Protein AF-A0A8J2S962-F1 (afdb_monomer)

InterPro domains:
  IPR001930 Peptidase M1, alanine aminopeptidase/leukotriene A4 hydrolase [PR00756] (158-173)
  IPR001930 Peptidase M1, alanine aminopeptidase/leukotriene A4 hydrolase [PR00756] (334-349)
  IPR001930 Peptidase M1, alanine aminopeptidase/leukotriene A4 hydrolase [PR00756] (353-365)
  IPR004313 Acireductone dioxygenase ARD family [PF03079] (648-801)
  IPR004313 Acireductone dioxygenase ARD family [PF03079] (802-900)
  IPR004313 Acireductone dioxygenase ARD family [cd02232] (682-801)
  IPR004313 Acireductone dioxygenase ARD family [cd02232] (800-900)
  IPR011051 RmlC-like cupin domain superfamily [SSF51182] (645-802)
  IPR011051 RmlC-like cupin domain superfamily [SSF51182] (802-900)
  IPR014710 RmlC-like jelly roll fold [G3DSA:2.60.120.10] (650-802)
  IPR014710 RmlC-like jelly roll fold [G3DSA:2.60.120.10] (803-910)
  IPR014782 Peptidase M1, membrane alanine aminopeptidase [PF01433] (295-474)
  IPR015211 Peptidase M1, leukotriene A4 hydrolase/aminopeptidase C-terminal [SM01263] (512-654)
  IPR016024 Armadillo-type fold [SSF48371] (532-650)
  IPR027268 Peptidase M4/M1, CTD superfamily [G3DSA:1.10.390.10] (348-507)
  IPR027496 Acireductone dioxygenase, eukaryotes [MF_03154] (646-816)
  IPR033577 Aminopeptidase O [PTHR46627] (99-648)
  IPR038502 Peptidase M1, LTA-4 hydrolase/aminopeptidase, C-terminal domain superfamily [G3DSA:1.25.40.320] (516-649)
  IPR042097 Aminopeptidase N-like , N-terminal domain superfamliy [G3DSA:2.60.40.1730] (18-218)
  IPR042097 Aminopeptidase N-like , N-terminal domain superfamliy [SSF63737] (8-218)

Organism: NCBI:txid27404

Foldseek 3Di:
DDDPPDLDDDLVQVVAQKFFAEKEAEWEDDLVQQKIWDKIKTKIFGRHPFQKGKWWAAQKDWDFKKWWDDDPPPVVVQDDPPVVVNVVSSCCRVPPTDIDTFDWDDDNTIIITGHPPDRITMMMITMMAHNPQPQKAWFAAPVRWIKIKGQLPPPRCSRVDGHSQAFVSWYWYKYFYHYDPLKDKDKLFLDPFDDDPRHTIGTHQFGGRCSLTMMIIDNWDKDWQFAQLQQDAPPPDQQDDPAPDTDFPNRDGDRRGQRATEMETGDPPDDPPVCSPLVNLLLSLVCVLQNDQGRSYAYEYAGHLLDQDAWDEGNNYIYHYCQQVFFPFHVCLVVSLRVQLSQFCHFANANHQLQCLSRQQRSLLSSLVSCLVPDPDPLSVLLSVLVLVLLVVLLVVLLVVADLVLLASDDDDPVVNDDPHSSRPPPDDTCNSNSLSNVLLVVVCLVQNVSLSSVLSSVVSSHRGSHHDYPVRVLVSVLVSDVPSVVSVVSCCARHGGSDHDPDPCVSVPPSVLLVLLVVVLVLLLDDDDPPRDDRDDPDDDLSSLLSNLSVNLPDDDLSHDLVSLVVSCVVCVVSCSNLSSLLSNLSNCLSNVNVVCVVSLLVSCQRNVNSNVVVLVSLCPDPDPVSVVSSVVSVVVSVLRSDDFWKWFADDDDPPDDPQDDRADVVGGTDRVVVCCVFFVKDKDFADLVCNVPVCPVVVVCVVVQFPDKDKDKFAPVPDPVNVVVQVVQQPWDFAQAKWKKAWQAAKWWKWWAGPPPRTTMITIDGHRMIMIGHHPTTMGIHHHPVRITMIMTTDHDDDPPPPDDDDPPVVVVVCVVVVPDDKDKDWLDPVPDPPNVVVQVVLQDKDFAQAKKKKAWQAAKWWKFWADPPPRDTDIDIDGHGDMDIHGGPIIIHIGHDPPDTTMMMMD

Mean predicted aligned error: 16.95 Å

Solvent-accessible surface area (backbone atoms only — not comparable to full-atom values): 49919 Å² total; per-residue (Å²): 142,88,74,94,71,73,77,77,78,74,73,59,25,79,76,26,16,35,46,54,55,34,37,43,35,38,40,36,51,38,78,86,73,45,30,43,38,40,40,41,33,39,35,32,36,62,76,47,97,59,47,39,37,32,27,19,31,32,56,59,48,77,79,47,42,29,41,42,71,74,62,94,74,65,70,82,73,62,86,56,92,47,67,66,60,35,50,54,48,53,52,45,66,77,74,70,57,61,73,43,84,52,82,64,49,80,54,88,53,30,40,41,36,78,46,76,100,50,70,64,50,39,38,38,36,33,37,32,32,40,63,87,15,84,12,53,52,70,41,46,38,86,81,68,47,66,28,39,40,35,54,9,63,76,68,26,32,25,19,63,41,80,31,44,48,45,60,81,50,37,25,25,40,36,36,40,38,32,66,58,91,85,50,45,70,53,44,41,27,51,55,93,56,47,84,50,99,82,28,39,34,42,40,34,77,60,73,36,33,48,22,48,50,35,43,38,39,31,70,47,49,77,45,77,45,92,39,76,52,77,56,68,78,76,68,94,63,84,75,78,78,74,33,76,99,54,88,50,67,88,71,56,88,59,85,73,30,70,68,38,56,29,37,41,34,30,42,87,90,56,80,70,67,74,51,66,61,46,53,55,54,49,51,51,52,48,34,75,50,44,42,86,81,67,61,57,24,40,37,37,34,50,47,35,55,79,48,78,48,67,64,49,62,40,46,28,31,34,42,35,24,52,54,44,63,31,67,92,47,47,49,58,42,58,56,41,22,45,58,37,24,56,54,24,46,54,31,29,22,39,51,47,64,44,28,43,24,58,15,42,3,48,14,54,41,44,16,52,51,48,43,49,74,70,51,87,57,91,59,35,71,49,46,50,52,43,51,52,54,52,51,49,55,50,46,54,53,50,61,71,76,46,62,61,80,69,50,31,44,60,63,84,44,85,86,74,77,49,68,73,68,61,54,51,85,84,56,72,90,67,65,54,43,32,46,35,33,23,49,40,54,49,52,48,22,70,74,64,35,55,72,54,40,42,53,47,47,20,52,47,43,71,60,38,46,62,28,64,44,48,67,68,61,54,52,50,50,54,34,73,74,45,90,60,37,68,60,51,52,48,44,42,47,42,40,35,55,26,58,62,80,73,82,77,67,62,80,81,48,68,81,39,64,64,52,53,53,33,52,52,49,49,54,56,71,70,46,91,83,54,98,85,57,75,88,85,72,66,96,75,77,46,63,68,56,54,33,53,35,43,53,58,61,62,71,45,88,67,78,79,56,53,49,70,52,51,52,52,51,50,62,72,48,44,85,46,47,40,18,53,68,39,33,49,46,50,36,51,46,35,57,76,43,65,27,70,94,52,46,67,57,43,49,51,42,43,71,68,28,33,39,74,30,57,68,53,45,59,59,22,61,71,39,89,49,67,70,44,32,48,45,40,54,56,47,47,55,62,50,43,67,59,63,72,62,69,52,30,28,37,46,48,86,79,56,99,86,57,69,79,40,54,87,53,66,29,90,76,71,45,77,42,57,66,75,49,43,28,75,43,54,53,38,43,79,48,83,47,54,68,92,46,43,88,73,72,50,60,56,57,47,52,30,62,78,70,53,44,72,36,73,52,76,51,58,48,27,83,90,70,26,85,64,39,75,62,51,48,53,58,41,50,39,84,42,64,42,89,53,60,50,40,40,35,24,64,36,50,35,27,36,42,35,34,46,31,78,86,75,75,43,49,35,40,33,45,44,39,55,19,32,33,39,36,41,46,52,67,45,54,31,28,36,43,45,31,88,80,48,30,33,28,30,42,36,52,39,74,58,79,84,81,76,91,77,86,77,85,87,59,76,66,58,59,48,52,34,63,76,71,66,63,89,62,72,51,75,49,63,66,37,76,90,77,29,98,56,39,74,60,53,49,48,58,42,56,40,79,45,65,44,92,52,67,40,36,40,38,26,74,34,40,37,29,33,39,38,36,43,41,89,88,80,66,48,75,46,76,42,80,46,40,52,77,39,75,46,77,44,63,47,70,44,47,32,30,43,43,74,41,98,84,55,66,33,29,38,34,39,68

Radius of gyration: 34.8 Å; Cα contacts (8 Å, |Δi|>4): 1684; chains: 1; bounding box: 105×72×83 Å

Secondary structure (DSSP, 8-state):
-----------GGGG-SEEEEEEEEEEEEETTTTEEEEEEEEEEEE-SSS-EEEEE-SSEEEEEEEEEP--TTSSTT---S-HHHHHHHHHHHHHSS-EEE---EE-SSEEEEE--S-SEEEEEEEEEE-TT-TTEEEEE-TTS-EEEEE--TTTTGGGTSSB--STTS-EEEEEEEE--TT-EEEESSSSS-EEETTEEEEEEEEEE-GGG--EEEES-EEEEE--B-------SS-----SSSS--GGG---TT--B--EEEEE-TT---HHHHHHHHHHHHHHHHHH-----S-EEEEE--TTSS-SEEEETTEEEE-GGGG-TTS--HHHHHHHHHTTTBTTTBEESSGGGGHHHHHHHHHHHHHHHHHH---TTHHHHHHHHHHHHHHHHHHHHHHS-TTTT-S--EETTTTEESSSS-TT----SHHHHHHHHHHHHHHHHH-HHHHHHHHHHHHHHHTT-EE-HHHHHHHHHHHSS-HHHHHHHHIIIII-SSPPP--GGGSTT-HHHHHHHHHHHHHHS---TTPPPP--TT--HHHHHHHHHHHHTSSS--S-HHHHHHHHHHTGGGGGSHHHHHHHHHHHHHTT-GGGHHHHHHHHHH-HHHHHHHHHHHHS-SSHHHHHHHHHHHHHHHTTTS---EEEBPPPPTTS-TTS--B-SS--EE-HHHHHHHH--EEEE--TTTTTTSSHHHHHHHHHT--EEEEEEESTTTSTTHHHHHHHHHS-EE-SS-EEEEEEEEEEEEEEE-TTT--EEEEEEETTEEEEEPTT-EEEEEE-TT--EEEEEEESS-------S---HHHHHHHHHHT----EEEEE-TTT-TTHHHHHHHHHS-B--SS-EEEEEEESEEEEEEE-TTT-PEEEEEEETT-EEEE-TT--EEEEE-TTS-EEEEE-

Sequence (910 aa):
MSSEESLDLPLHSLGSDYKVEHYLMKLTCDLEQKTFSGEVYVFVKHLGPGPILILDLKDLVIDKVEEVDCSEGEISNFLSHDKQKSYEQFSYWTFKKDRRVLNPILENWCVKIAIPEKQETLVCLHYRTKPEGSSVSWFLDDDGNSCCLTTGSLINNRSLMPSQDAPTLMATWQLLLQVPKNYSATTTGDDTGFFTDAGTYFFTTMLLPISTFALAIGKWKCSNIPMRVGCFLPDDRLIECRHPHYPCPFAQIDVAGPEIPCRVFYSDSFEPSILKDYIPSSIETIYRILGRHVVPKLDFIIIPQSVACLGFASPGLILISPSILYGQAPMLSRLGHEISHSWFGINIGPKNWNEEWISEGFATFMEDVIDLKMSKFVHRNEMMALKAINRYEILKSDCQNVDPSLQRMSAFDPEANVVINGLNRDKTVSQIPYLKGYFFLFQLANLVGLDSLLLAMKCYVEHFHGCLVTTAECIEFFCLRFQQKEEIRHHAQVWLYSSSLPELNKDLFVVNRLDVEVDQHVAYWKRRLTQNTPAFAFPQSSPDQVLALLDRLLMLENKLLSQKKVCLLIDHYKPHLMNADVYHRACELIVAQQCTPLLHLVRQFLLQHPAMGAYLYGELVHSDHPEFRVVAMETYRQLENKLDMVSAWYMDDLDQDSDQRLEHHKNPSQPVDMKDVNTLTGVLHWKLNVDTHEEDGVLDKIKKDRGYNYEDVIEISPEKLPNYEEKLKIFFAEHLHTDEEIRFVVAGSGFFDVRDAKNDSWIRIKVEAGDLLILPAGIYHRFTLDSLNYIKAKRFFVGEPLNVDTHEEDGELDKIKKDRGYNYEDVIELLPEKLPNYEEMLKLFFTEHLHADEEIRFILAGSGFFDVRDAENGNWIRIKAEAGDMLIMPAGIYHRFTLDVLLRTTVQRC

Structure (mmCIF, N/CA/C/O backbone):
data_AF-A0A8J2S962-F1
#
_entry.id   AF-A0A8J2S962-F1
#
loop_
_atom_site.group_PDB
_atom_site.id
_atom_site.type_symbol
_atom_site.label_atom_id
_atom_site.label_alt_id
_atom_site.label_comp_id
_atom_site.label_asym_id
_atom_site.label_entity_id
_atom_site.label_seq_id
_atom_site.pdbx_PDB_ins_code
_atom_site.Cartn_x
_atom_site.Cartn_y
_atom_site.Cartn_z
_atom_site.occupancy
_atom_site.B_iso_or_equiv
_atom_site.auth_seq_id
_atom_site.auth_comp_id
_atom_site.auth_asym_id
_atom_site.auth_atom_id
_atom_site.pdbx_PDB_model_num
ATOM 1 N N . MET A 1 1 ? -18.297 22.090 -14.781 1.00 35.84 1 MET A N 1
ATOM 2 C CA . MET A 1 1 ? -18.861 22.857 -13.650 1.00 35.84 1 MET A CA 1
ATOM 3 C C . MET A 1 1 ? -20.302 22.417 -13.448 1.00 35.84 1 MET A C 1
ATOM 5 O O . MET A 1 1 ? -21.165 22.953 -14.128 1.00 35.84 1 MET A O 1
ATOM 9 N N . SER A 1 2 ? -20.529 21.428 -12.577 1.00 25.50 2 SER A N 1
ATOM 10 C CA . SER A 1 2 ? -21.815 21.148 -11.909 1.00 25.50 2 SER A CA 1
ATOM 11 C C . SER A 1 2 ? -21.686 19.894 -11.032 1.00 25.50 2 SER A C 1
ATOM 13 O O . SER A 1 2 ? -22.006 18.807 -11.492 1.00 25.50 2 SER A O 1
ATOM 15 N N . SER A 1 3 ? -21.176 20.077 -9.816 1.00 24.91 3 SER A N 1
ATOM 16 C CA . SER A 1 3 ? -21.582 19.419 -8.561 1.00 24.91 3 SER A CA 1
ATOM 17 C C . SER A 1 3 ? -20.449 19.632 -7.556 1.00 24.91 3 SER A C 1
ATOM 19 O O . SER A 1 3 ? -19.411 18.983 -7.589 1.00 24.91 3 SER A O 1
ATOM 21 N N . GLU A 1 4 ? -20.627 20.622 -6.683 1.00 30.81 4 GLU A N 1
ATOM 22 C CA . GLU A 1 4 ? -19.886 20.738 -5.424 1.00 30.81 4 GLU A CA 1
ATOM 23 C C . GLU A 1 4 ? -20.361 19.623 -4.474 1.00 30.81 4 GLU A C 1
ATOM 25 O O . GLU A 1 4 ? -20.941 19.884 -3.423 1.00 30.81 4 GLU A O 1
ATOM 30 N N . GLU A 1 5 ? -20.172 18.362 -4.864 1.00 31.73 5 GLU A N 1
ATOM 31 C CA . GLU A 1 5 ? -20.186 17.252 -3.918 1.00 31.73 5 GLU A CA 1
ATOM 32 C C . GLU A 1 5 ? -18.799 17.197 -3.287 1.00 31.73 5 GLU A C 1
ATOM 34 O O . GLU A 1 5 ? -17.804 16.889 -3.935 1.00 31.73 5 GLU A O 1
ATOM 39 N N . SER A 1 6 ? -18.768 17.653 -2.035 1.00 33.25 6 SER A N 1
ATOM 40 C CA . SER A 1 6 ? -17.681 17.603 -1.060 1.00 33.25 6 SER A CA 1
ATOM 41 C C . SER A 1 6 ? -16.391 16.929 -1.536 1.00 33.25 6 SER A C 1
ATOM 43 O O . SER A 1 6 ? -16.242 15.710 -1.437 1.00 33.25 6 SER A O 1
ATOM 45 N N . LEU A 1 7 ? -15.406 17.744 -1.917 1.00 36.03 7 LEU A N 1
ATOM 46 C CA . LEU A 1 7 ? -14.014 17.373 -1.692 1.00 36.03 7 LEU A CA 1
ATOM 47 C C . LEU A 1 7 ? -13.894 17.109 -0.184 1.00 36.03 7 LEU A C 1
ATOM 49 O O . LEU A 1 7 ? -13.900 18.048 0.613 1.00 36.03 7 LEU A O 1
ATOM 53 N N . ASP A 1 8 ? -13.908 15.831 0.205 1.00 43.12 8 ASP A N 1
ATOM 54 C CA . ASP A 1 8 ? -13.412 15.357 1.497 1.00 43.12 8 ASP A CA 1
ATOM 55 C C . ASP A 1 8 ? -12.093 16.109 1.703 1.00 43.12 8 ASP A C 1
ATOM 57 O O . ASP A 1 8 ? -11.211 15.927 0.866 1.00 43.12 8 ASP A O 1
ATOM 61 N N . LEU A 1 9 ? -12.031 17.062 2.658 1.00 56.09 9 LEU A N 1
ATOM 62 C CA . LEU A 1 9 ? -10.862 17.449 3.479 1.00 56.09 9 LEU A CA 1
ATOM 63 C C . LEU A 1 9 ? -10.979 18.825 4.146 1.00 56.09 9 LEU A C 1
ATOM 65 O O . LEU A 1 9 ? -11.114 19.856 3.485 1.00 56.09 9 LEU A O 1
ATOM 69 N N . PRO A 1 10 ? -10.849 18.853 5.485 1.00 61.03 10 PRO A N 1
ATOM 70 C CA . PRO A 1 10 ? -9.524 18.876 6.116 1.00 61.03 10 PRO A CA 1
ATOM 71 C C . PRO A 1 10 ? -9.366 17.886 7.290 1.00 61.03 10 PRO A C 1
ATOM 73 O O . PRO A 1 10 ? -10.325 17.328 7.804 1.00 61.03 10 PRO A O 1
ATOM 76 N N . LEU A 1 11 ? -8.124 17.677 7.741 1.00 74.38 11 LEU A N 1
ATOM 77 C CA . LEU A 1 11 ? -7.803 17.060 9.037 1.00 74.38 11 LEU A CA 1
ATOM 78 C C . LEU A 1 11 ? -8.413 17.904 10.169 1.00 74.38 11 LEU A C 1
ATOM 80 O O . LEU A 1 11 ? -7.790 18.860 10.639 1.00 74.38 11 LEU A O 1
ATOM 84 N N . HIS A 1 12 ? -9.643 17.589 10.578 1.00 82.19 12 HIS A N 1
ATOM 85 C CA . HIS A 1 12 ? -10.405 18.366 11.555 1.00 82.19 12 HIS A CA 1
ATOM 86 C C . HIS A 1 12 ? -9.698 18.399 12.911 1.00 82.19 12 HIS A C 1
ATOM 88 O O . HIS A 1 12 ? -9.776 19.401 13.627 1.00 82.19 12 HIS A O 1
ATOM 94 N N . SER A 1 13 ? -8.940 17.347 13.227 1.00 86.00 13 SER A N 1
ATOM 95 C CA . SER A 1 13 ? -8.128 17.264 14.439 1.00 86.00 13 SER A CA 1
ATOM 96 C C . SER A 1 13 ? -7.092 18.390 14.586 1.00 86.00 13 SER A C 1
ATOM 98 O O . SER A 1 13 ? -6.667 18.668 15.704 1.00 86.00 13 SER A O 1
ATOM 100 N N . LEU A 1 14 ? -6.682 19.070 13.503 1.00 84.50 14 LEU A N 1
ATOM 101 C CA . LEU A 1 14 ? -5.765 20.222 13.577 1.00 84.50 14 LEU A CA 1
ATOM 102 C C . LEU A 1 14 ? -6.386 21.439 14.278 1.00 84.50 14 LEU A C 1
ATOM 104 O O . LEU A 1 14 ? -5.654 22.286 14.783 1.00 84.50 14 LEU A O 1
ATOM 108 N N . GLY A 1 15 ? -7.719 21.526 14.312 1.00 83.44 15 GLY A N 1
ATOM 109 C CA . GLY A 1 15 ? -8.456 22.547 15.060 1.00 83.44 15 GLY A CA 1
ATOM 110 C C . GLY A 1 15 ? -8.738 22.170 16.517 1.00 83.44 15 GLY A C 1
ATOM 111 O O . GLY A 1 15 ? -9.470 22.892 17.185 1.00 83.44 15 GLY A O 1
ATOM 112 N N . SER A 1 16 ? -8.223 21.032 16.994 1.00 88.69 16 SER A N 1
ATOM 113 C CA . SER A 1 16 ? -8.439 20.546 18.359 1.00 88.69 16 SER A CA 1
ATOM 114 C C . SER A 1 16 ? -7.703 21.410 19.387 1.00 88.69 16 SER A C 1
ATOM 116 O O . SER A 1 16 ? -6.521 21.713 19.219 1.00 88.69 16 SER A O 1
ATOM 118 N N . ASP A 1 17 ? -8.361 21.722 20.505 1.00 90.88 17 ASP A N 1
ATOM 119 C CA . ASP A 1 17 ? -7.721 22.357 21.666 1.00 90.88 17 ASP A CA 1
ATOM 120 C C . ASP A 1 17 ? -6.851 21.373 22.465 1.00 90.88 17 ASP A C 1
ATOM 122 O O . ASP A 1 17 ? -6.099 21.762 23.360 1.00 90.88 17 ASP A O 1
ATOM 126 N N . TYR A 1 18 ? -6.956 20.083 22.150 1.00 90.94 18 TYR A N 1
ATOM 127 C CA . TYR A 1 18 ? -6.244 18.998 22.808 1.00 90.94 18 TYR A CA 1
ATOM 128 C C . TYR A 1 18 ? -5.383 18.218 21.818 1.00 90.94 18 TYR A C 1
ATOM 130 O O . TYR A 1 18 ? -5.807 17.936 20.692 1.00 90.94 18 TYR A O 1
ATOM 138 N N . LYS A 1 19 ? -4.206 17.789 22.274 1.00 90.69 19 LYS A N 1
ATOM 139 C CA . LYS A 1 19 ? -3.367 16.811 21.575 1.00 90.69 19 LYS A CA 1
ATOM 140 C C . LYS A 1 19 ? -3.469 15.457 22.264 1.00 90.69 19 LYS A C 1
ATOM 142 O O . LYS A 1 19 ? -3.333 15.385 23.484 1.00 90.69 19 LYS A O 1
ATOM 147 N N . VAL A 1 20 ? -3.642 14.396 21.481 1.00 91.88 20 VAL A N 1
ATOM 148 C CA . VAL A 1 20 ? -3.507 13.020 21.963 1.00 91.88 20 VAL A CA 1
ATOM 149 C C . VAL A 1 20 ? -2.020 12.685 22.108 1.00 91.88 20 VAL A C 1
ATOM 151 O O . VAL A 1 20 ? -1.249 12.823 21.159 1.00 91.88 20 VAL A O 1
ATOM 154 N N . GLU A 1 21 ? -1.601 12.266 23.301 1.00 87.75 21 GLU A N 1
ATOM 155 C CA . GLU A 1 21 ? -0.219 11.845 23.582 1.00 87.75 21 GLU A CA 1
ATOM 156 C C . GLU A 1 21 ? -0.057 10.315 23.538 1.00 87.75 21 GLU A C 1
ATOM 158 O O . GLU A 1 21 ? 1.025 9.816 23.204 1.00 87.75 21 GLU A O 1
ATOM 163 N N . HIS A 1 22 ? -1.130 9.565 23.822 1.00 89.00 22 HIS A N 1
ATOM 164 C CA . HIS A 1 22 ? -1.115 8.102 23.846 1.00 89.00 22 HIS A CA 1
ATOM 165 C C . HIS A 1 22 ? -2.486 7.481 23.528 1.00 89.00 22 HIS A C 1
ATOM 167 O O . HIS A 1 22 ? -3.514 7.999 23.971 1.00 89.00 22 HIS A O 1
ATOM 173 N N . TYR A 1 23 ? -2.489 6.346 22.821 1.00 92.56 23 TYR A N 1
ATOM 174 C CA . TYR A 1 23 ? -3.679 5.537 22.526 1.00 92.56 23 TYR A CA 1
ATOM 175 C C . TYR A 1 23 ? -3.631 4.177 23.238 1.00 92.56 23 TYR A C 1
ATOM 177 O O . TYR A 1 23 ? -2.671 3.430 23.066 1.00 92.56 23 TYR A O 1
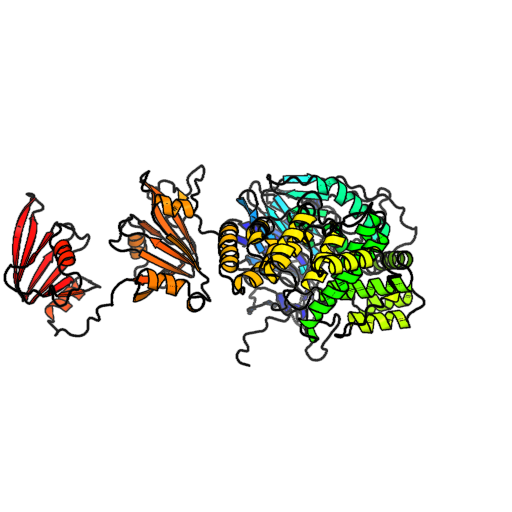ATOM 185 N N . LEU A 1 24 ? -4.689 3.800 23.962 1.00 91.88 24 LEU A N 1
ATOM 186 C CA . LEU A 1 24 ? -4.925 2.405 24.361 1.00 91.88 24 LEU A CA 1
ATOM 187 C C . LEU A 1 24 ? -6.022 1.829 23.489 1.00 91.88 24 LEU A C 1
ATOM 189 O O . LEU A 1 24 ? -7.124 2.363 23.453 1.00 91.88 24 LEU A O 1
ATOM 193 N N . MET A 1 25 ? -5.740 0.729 22.818 1.00 94.75 25 MET A N 1
ATOM 194 C CA . MET A 1 25 ? -6.670 0.089 21.905 1.00 94.75 25 MET A CA 1
ATOM 195 C C . MET A 1 25 ? -6.996 -1.297 22.431 1.00 94.75 25 MET A C 1
ATOM 197 O O . MET A 1 25 ? -6.102 -2.087 22.730 1.00 94.75 25 MET A O 1
ATOM 201 N N . LYS A 1 26 ? -8.281 -1.606 22.528 1.00 95.12 26 LYS A N 1
ATOM 202 C CA . LYS A 1 26 ? -8.766 -2.957 22.779 1.00 95.12 26 LYS A CA 1
ATOM 203 C C . LYS A 1 26 ? -9.669 -3.334 21.625 1.00 95.12 26 LYS A C 1
ATOM 205 O O . LYS A 1 26 ? -10.781 -2.825 21.547 1.00 95.12 26 LYS A O 1
ATOM 210 N N . LEU A 1 27 ? -9.182 -4.199 20.742 1.00 96.25 27 LEU A N 1
ATOM 211 C CA . LEU A 1 27 ? -9.850 -4.526 19.486 1.00 96.25 27 LEU A CA 1
ATOM 212 C C . LEU A 1 27 ? -10.139 -6.016 19.402 1.00 96.25 27 LEU A C 1
ATOM 214 O O . LEU A 1 27 ? -9.293 -6.843 19.738 1.00 96.25 27 LEU A O 1
ATOM 218 N N . THR A 1 28 ? -11.316 -6.346 18.893 1.00 96.94 28 THR A N 1
ATOM 219 C CA . THR A 1 28 ? -11.684 -7.697 18.475 1.00 96.94 28 THR A CA 1
ATOM 220 C C . THR A 1 28 ? -11.889 -7.686 16.973 1.00 96.94 28 THR A C 1
ATOM 222 O O . THR A 1 28 ? -12.661 -6.870 16.473 1.00 96.94 28 THR A O 1
ATOM 225 N N . CYS A 1 29 ? -11.183 -8.564 16.264 1.00 96.44 29 CYS A N 1
ATOM 226 C CA . CYS A 1 29 ? -11.355 -8.759 14.831 1.00 96.44 29 CYS A CA 1
ATOM 227 C C . CYS A 1 29 ? -12.359 -9.880 14.567 1.00 96.44 29 CYS A C 1
ATOM 229 O O . CYS A 1 29 ? -12.167 -11.005 15.037 1.00 96.44 29 CYS A O 1
ATOM 231 N N . ASP A 1 30 ? -13.380 -9.570 13.777 1.00 93.44 30 ASP A N 1
ATOM 232 C CA . ASP A 1 30 ? -14.302 -10.536 13.200 1.00 93.44 30 ASP A CA 1
ATOM 233 C C . ASP A 1 30 ? -14.049 -10.617 11.688 1.00 93.44 30 ASP A C 1
ATOM 235 O O . ASP A 1 30 ? -14.382 -9.704 10.929 1.00 93.44 30 ASP A O 1
ATOM 239 N N . LEU A 1 31 ? -13.400 -11.707 11.265 1.00 87.25 31 LEU A N 1
ATOM 240 C CA . LEU A 1 31 ? -13.061 -11.958 9.861 1.00 87.25 31 LEU A CA 1
ATOM 241 C C . LEU A 1 31 ? -14.281 -12.358 9.020 1.00 87.25 31 LEU A C 1
ATOM 243 O O . LEU A 1 31 ? -14.229 -12.204 7.803 1.00 87.25 31 LEU A O 1
ATOM 247 N N . GLU A 1 32 ? -15.348 -12.869 9.638 1.00 85.62 32 GLU A N 1
ATOM 248 C CA . GLU A 1 32 ? -16.573 -13.275 8.938 1.00 85.62 32 GLU A CA 1
ATOM 249 C C . GLU A 1 32 ? -17.455 -12.055 8.679 1.00 85.62 32 GLU A C 1
ATOM 251 O O . GLU A 1 32 ? -17.893 -11.822 7.556 1.00 85.62 32 GLU A O 1
ATOM 256 N N . GLN A 1 33 ? -17.642 -11.222 9.705 1.00 84.62 33 GLN A N 1
ATOM 257 C CA . GLN A 1 33 ? -18.409 -9.980 9.597 1.00 84.62 33 GLN A CA 1
ATOM 258 C C . GLN A 1 33 ? -17.617 -8.840 8.954 1.00 84.62 33 GLN A C 1
ATOM 260 O O . GLN A 1 33 ? -18.180 -7.773 8.728 1.00 84.62 33 GLN A O 1
ATOM 265 N N . LYS A 1 34 ? -16.319 -9.031 8.677 1.00 89.81 34 LYS A N 1
ATOM 266 C CA . LYS A 1 34 ? -15.420 -7.994 8.148 1.00 89.81 34 LYS A CA 1
ATOM 267 C C . LYS A 1 34 ? -15.447 -6.722 9.007 1.00 89.81 34 LYS A C 1
ATOM 269 O O . LYS A 1 34 ? -15.544 -5.603 8.504 1.00 89.81 34 LYS A O 1
ATOM 274 N N . THR A 1 35 ? -15.355 -6.880 10.329 1.00 92.75 35 THR A N 1
ATOM 275 C CA . THR A 1 35 ? -15.364 -5.743 11.263 1.00 92.75 35 THR A CA 1
ATOM 276 C C . THR A 1 35 ? -14.301 -5.845 12.351 1.00 92.75 35 THR A C 1
ATOM 278 O O . THR A 1 35 ? -13.859 -6.923 12.750 1.00 92.75 35 THR A O 1
ATOM 281 N N . PHE A 1 36 ? -13.903 -4.683 12.865 1.00 96.06 36 PHE A N 1
ATOM 282 C CA . PHE A 1 36 ? -13.262 -4.539 14.163 1.00 96.06 36 PHE A CA 1
ATOM 283 C C . PHE A 1 36 ? -14.231 -3.863 15.127 1.00 96.06 36 PHE A C 1
ATOM 285 O O . PHE A 1 36 ? -14.921 -2.912 14.761 1.00 96.06 36 PHE A O 1
ATOM 292 N N . SER A 1 37 ? -14.262 -4.320 16.374 1.00 96.19 37 SER A N 1
ATOM 293 C CA . SER A 1 37 ? -15.047 -3.689 17.438 1.00 96.19 37 SER A CA 1
ATOM 294 C C . SER A 1 37 ? -14.249 -3.578 18.729 1.00 96.19 37 SER A C 1
ATOM 296 O O . SER A 1 37 ? -13.391 -4.420 19.020 1.00 96.19 37 SER A O 1
ATOM 298 N N . GLY A 1 38 ? -14.529 -2.537 19.513 1.00 94.75 38 GLY A N 1
ATOM 299 C CA . GLY A 1 38 ? -13.968 -2.403 20.849 1.00 94.75 38 GLY A CA 1
ATOM 300 C C . GLY A 1 38 ? -13.871 -0.973 21.359 1.00 94.75 38 GLY A C 1
ATOM 301 O O . GLY A 1 38 ? -14.758 -0.149 21.140 1.00 94.75 38 GLY A O 1
ATOM 302 N N . GLU A 1 39 ? -12.800 -0.708 22.102 1.00 95.19 39 GLU A N 1
ATOM 303 C CA . GLU A 1 39 ? -12.587 0.537 22.839 1.00 95.19 39 GLU A CA 1
ATOM 304 C C . GLU A 1 39 ? -11.264 1.181 22.403 1.00 95.19 39 GLU A C 1
ATOM 306 O O . GLU A 1 39 ? -10.235 0.505 22.298 1.00 95.19 39 GLU A O 1
ATOM 311 N N . VAL A 1 40 ? -11.273 2.500 22.198 1.00 95.56 40 VAL A N 1
ATOM 312 C CA . VAL A 1 40 ? -10.054 3.314 22.135 1.00 95.56 40 VAL A CA 1
ATOM 313 C C . VAL A 1 40 ? -10.058 4.325 23.273 1.00 95.56 40 VAL A C 1
ATOM 315 O O . VAL A 1 40 ? -11.023 5.061 23.470 1.00 95.56 40 VAL A O 1
ATOM 318 N N . TYR A 1 41 ? -8.968 4.364 24.025 1.00 92.75 41 TYR A N 1
ATOM 319 C CA . TYR A 1 41 ? -8.732 5.343 25.069 1.00 92.75 41 TYR A CA 1
ATOM 320 C C . TYR A 1 41 ? -7.686 6.328 24.575 1.00 92.75 41 TYR A C 1
ATOM 322 O O . TYR A 1 41 ? -6.581 5.930 24.206 1.00 92.75 41 TYR A O 1
ATOM 330 N N . VAL A 1 42 ? -8.026 7.609 24.587 1.00 92.50 42 VAL A N 1
ATOM 331 C CA . VAL A 1 42 ? -7.147 8.694 24.167 1.00 92.50 42 VAL A CA 1
ATOM 332 C C . VAL A 1 42 ? -6.709 9.493 25.387 1.00 92.50 42 VAL A C 1
ATOM 334 O O . VAL A 1 42 ? -7.523 10.115 26.075 1.00 92.50 42 VAL A O 1
ATOM 337 N N . PHE A 1 43 ? -5.409 9.459 25.671 1.00 88.25 43 PHE A N 1
ATOM 338 C CA . PHE A 1 43 ? -4.795 10.338 26.661 1.00 88.25 43 PHE A CA 1
ATOM 339 C C . PHE A 1 43 ? -4.539 11.684 26.018 1.00 88.25 43 PHE A C 1
ATOM 341 O O . PHE A 1 43 ? -3.786 11.772 25.044 1.00 88.25 43 PHE A O 1
ATOM 348 N N . VAL A 1 44 ? -5.160 12.724 26.560 1.00 87.88 44 VAL A N 1
ATOM 349 C CA . VAL A 1 44 ? -5.118 14.054 25.968 1.00 87.88 44 VAL A CA 1
ATOM 350 C C . VAL A 1 44 ? -4.509 15.085 26.893 1.00 87.88 44 VAL A C 1
ATOM 352 O O . VAL A 1 44 ? -4.721 15.078 28.107 1.00 87.88 44 VAL A O 1
ATOM 355 N N . LYS A 1 45 ? -3.792 16.014 26.267 1.00 85.88 45 LYS A N 1
ATOM 356 C CA . LYS A 1 45 ? -3.189 17.180 26.894 1.00 85.88 45 LYS A CA 1
ATOM 357 C C . LYS A 1 45 ? -3.765 18.451 26.300 1.00 85.88 45 LYS A C 1
ATOM 359 O O . LYS A 1 45 ? -3.833 18.595 25.077 1.00 85.88 45 LYS A O 1
ATOM 364 N N . HIS A 1 46 ? -4.161 19.368 27.173 1.00 87.88 46 HIS A N 1
ATOM 365 C CA . HIS A 1 46 ? -4.719 20.659 26.782 1.00 87.88 46 HIS A CA 1
ATOM 366 C C . HIS A 1 46 ? -3.631 21.583 26.213 1.00 87.88 46 HIS A C 1
ATOM 368 O O . HIS A 1 46 ? -2.576 21.752 26.827 1.00 87.88 46 HIS A O 1
ATOM 374 N N . LEU A 1 47 ? -3.867 22.151 25.027 1.00 83.25 47 LEU A N 1
ATOM 375 C CA . LEU A 1 47 ? -2.946 23.052 24.316 1.00 83.25 47 LEU A CA 1
ATOM 376 C C . LEU A 1 47 ? -3.611 24.350 23.826 1.00 83.25 47 LEU A C 1
ATOM 378 O O . LEU A 1 47 ? -2.908 25.328 23.572 1.00 83.25 47 LEU A O 1
ATOM 382 N N . GLY A 1 48 ? -4.931 24.347 23.636 1.00 81.44 48 GLY A N 1
ATOM 383 C CA . GLY A 1 48 ? -5.694 25.440 23.038 1.00 81.44 48 GLY A CA 1
ATOM 384 C C . GLY A 1 48 ? -6.443 26.316 24.048 1.00 81.44 48 GLY A C 1
ATOM 385 O O . GLY A 1 48 ? -6.426 26.058 25.249 1.00 81.44 48 GLY A O 1
ATOM 386 N N . PRO A 1 49 ? -7.097 27.391 23.577 1.00 81.62 49 PRO A N 1
ATOM 387 C CA . PRO A 1 49 ? -7.897 28.274 24.422 1.00 81.62 49 PRO A CA 1
ATOM 388 C C . PRO A 1 49 ? -9.288 27.714 24.764 1.00 81.62 49 PRO A C 1
ATOM 390 O O . PRO A 1 49 ? -9.951 28.281 25.630 1.00 81.62 49 PRO A O 1
ATOM 393 N N . GLY A 1 50 ? -9.762 26.676 24.068 1.00 86.50 50 GLY A N 1
ATOM 394 C CA . GLY A 1 50 ? -11.092 26.098 24.258 1.00 86.50 50 GLY A CA 1
ATOM 395 C C . GLY A 1 50 ? -11.091 24.703 24.902 1.00 86.50 50 GLY A C 1
ATOM 396 O O . GLY A 1 50 ? -10.032 24.152 25.206 1.00 86.50 50 GLY A O 1
ATOM 397 N N . PRO A 1 51 ? -12.285 24.125 25.132 1.00 90.62 51 PRO A N 1
ATOM 398 C CA . PRO A 1 51 ? -12.449 22.821 25.772 1.00 90.62 51 PRO A CA 1
ATOM 399 C C . PRO A 1 51 ? -12.703 21.669 24.780 1.00 90.62 51 PRO A C 1
ATOM 401 O O . PRO A 1 51 ? -13.208 20.624 25.191 1.00 90.62 51 PRO A O 1
ATOM 404 N N . ILE A 1 52 ? -12.446 21.832 23.475 1.00 92.75 52 ILE A N 1
ATOM 405 C CA . ILE A 1 52 ? -12.897 20.859 22.468 1.00 92.75 52 ILE A CA 1
ATOM 406 C C . ILE A 1 52 ? -11.755 19.948 22.006 1.00 92.75 52 ILE A C 1
ATOM 408 O O . ILE A 1 52 ? -10.811 20.383 21.349 1.00 92.75 52 ILE A O 1
ATOM 412 N N . LEU A 1 53 ? -11.884 18.650 22.288 1.00 93.75 53 LEU A N 1
ATOM 413 C CA . LEU A 1 53 ? -11.118 17.597 21.623 1.00 93.75 53 LEU A CA 1
ATOM 414 C C . LEU A 1 53 ? -11.789 17.243 20.294 1.00 93.75 53 LEU A C 1
ATOM 416 O O . LEU A 1 53 ? -12.989 16.967 20.259 1.00 93.75 53 LEU A O 1
ATOM 420 N N . ILE A 1 54 ? -11.002 17.199 19.221 1.00 93.81 54 ILE A N 1
ATOM 421 C CA . ILE A 1 54 ? -11.452 16.755 17.899 1.00 93.81 54 ILE A CA 1
ATOM 422 C C . ILE A 1 54 ? -10.644 15.525 17.479 1.00 93.81 54 ILE A C 1
ATOM 424 O O . ILE A 1 54 ? -9.410 15.575 17.442 1.00 93.81 54 ILE A O 1
ATOM 428 N N . LEU A 1 55 ? -11.353 14.442 17.153 1.00 95.25 55 LEU A N 1
ATOM 429 C CA . LEU A 1 55 ? -10.804 13.240 16.521 1.00 95.25 55 LEU A CA 1
ATOM 430 C C . LEU A 1 55 ? -11.438 13.079 15.137 1.00 95.25 55 LEU A C 1
ATOM 432 O O . LEU A 1 55 ? -12.649 13.245 14.992 1.00 95.25 55 LEU A O 1
ATOM 436 N N . ASP A 1 56 ? -10.631 12.754 14.137 1.00 92.12 56 ASP A N 1
ATOM 437 C CA . ASP A 1 56 ? -11.083 12.374 12.805 1.00 92.12 56 ASP A CA 1
ATOM 438 C C . ASP A 1 56 ? -11.716 10.973 12.854 1.00 92.12 56 ASP A C 1
ATOM 440 O O . ASP A 1 56 ? -11.257 10.089 13.583 1.00 92.12 56 ASP A O 1
ATOM 444 N N . LEU A 1 57 ? -12.779 10.768 12.077 1.00 89.69 57 LEU A N 1
ATOM 445 C CA . LEU A 1 57 ? -13.402 9.460 11.866 1.00 89.69 57 LEU A CA 1
ATOM 446 C C . LEU A 1 57 ? -13.996 9.368 10.459 1.00 89.69 57 LEU A C 1
ATOM 448 O O . LEU A 1 57 ? -14.349 10.386 9.868 1.00 89.69 57 LEU A O 1
ATOM 452 N N . LYS A 1 58 ? -14.119 8.156 9.922 1.00 86.69 58 LYS A N 1
ATOM 453 C CA . LYS A 1 58 ? -14.827 7.874 8.667 1.00 86.69 58 LYS A CA 1
ATOM 454 C C . LYS A 1 58 ? -15.369 6.451 8.710 1.00 86.69 58 LYS A C 1
ATOM 456 O O . LYS A 1 58 ? -14.650 5.563 9.130 1.00 86.69 58 LYS A O 1
ATOM 461 N N . ASP A 1 59 ? -16.609 6.214 8.293 1.00 87.31 59 ASP A N 1
ATOM 462 C CA . ASP A 1 59 ? -17.163 4.849 8.207 1.00 87.31 59 ASP A CA 1
ATOM 463 C C . ASP A 1 59 ? -17.047 4.045 9.522 1.00 87.31 59 ASP A C 1
ATOM 465 O O . ASP A 1 59 ? -16.898 2.824 9.532 1.00 87.31 59 ASP A O 1
ATOM 469 N N . LEU A 1 60 ? -17.142 4.748 10.655 1.00 91.62 60 LEU A N 1
ATOM 470 C CA . LEU A 1 60 ? -17.172 4.177 11.998 1.00 91.62 60 LEU A CA 1
ATOM 471 C C . LEU A 1 60 ? -18.547 4.381 12.623 1.00 91.62 60 LEU A C 1
ATOM 473 O O . LEU A 1 60 ? -19.218 5.386 12.381 1.00 91.62 60 LEU A O 1
ATOM 477 N N . VAL A 1 61 ? -18.947 3.448 13.480 1.00 92.88 61 VAL A N 1
ATOM 478 C CA . VAL A 1 61 ? -20.088 3.634 14.376 1.00 92.88 61 VAL A CA 1
ATOM 479 C C . VAL A 1 61 ? -19.555 3.883 15.778 1.00 92.88 61 VAL A C 1
ATOM 481 O O . VAL A 1 61 ? -18.855 3.035 16.324 1.00 92.88 61 VAL A O 1
ATOM 484 N N . ILE A 1 62 ? -19.880 5.046 16.348 1.00 95.12 62 ILE A N 1
ATOM 485 C CA . ILE A 1 62 ? -19.547 5.398 17.732 1.00 95.12 62 ILE A CA 1
ATOM 486 C C . ILE A 1 62 ? -20.736 5.045 18.619 1.00 95.12 62 ILE A C 1
ATOM 488 O O . ILE A 1 62 ? -21.797 5.656 18.510 1.00 95.12 62 ILE A O 1
ATOM 492 N N . ASP A 1 63 ? -20.550 4.073 19.506 1.00 93.81 63 ASP A N 1
ATOM 493 C CA . ASP A 1 63 ? -21.599 3.588 20.403 1.00 93.81 63 ASP A CA 1
ATOM 494 C C . ASP A 1 63 ? -21.691 4.429 21.679 1.00 93.81 63 ASP A C 1
ATOM 496 O O . ASP A 1 63 ? -22.778 4.696 22.195 1.00 93.81 63 ASP A O 1
ATOM 500 N N . LYS A 1 64 ? -20.539 4.842 22.219 1.00 94.25 64 LYS A N 1
ATOM 501 C CA . LYS A 1 64 ? -20.467 5.536 23.509 1.00 94.25 64 LYS A CA 1
ATOM 502 C C . LYS A 1 64 ? -19.164 6.311 23.656 1.00 94.25 64 LYS A C 1
ATOM 504 O O . LYS A 1 64 ? -18.115 5.837 23.234 1.00 94.25 64 LYS A O 1
ATOM 509 N N . VAL A 1 65 ? -19.220 7.460 24.329 1.00 94.81 65 VAL A N 1
ATOM 510 C CA . VAL A 1 65 ? -18.037 8.237 24.725 1.00 94.81 65 VAL A CA 1
ATOM 511 C C . VAL A 1 65 ? -18.071 8.487 26.229 1.00 94.81 65 VAL A C 1
ATOM 513 O O . VAL A 1 65 ? -19.104 8.865 26.786 1.00 94.81 65 VAL A O 1
ATOM 516 N N . GLU A 1 66 ? -16.948 8.256 26.898 1.00 92.38 66 GLU A N 1
ATOM 517 C CA . GLU A 1 66 ? -16.819 8.348 28.350 1.00 92.38 66 GLU A CA 1
ATOM 518 C C . GLU A 1 66 ? -15.544 9.097 28.750 1.00 92.38 66 GLU A C 1
ATOM 520 O O . GLU A 1 66 ? -14.484 8.897 28.169 1.00 92.38 66 GLU A O 1
ATOM 525 N N . GLU A 1 67 ? -15.630 9.929 29.780 1.00 88.62 67 GLU A N 1
ATOM 526 C CA . GLU A 1 67 ? -14.484 10.425 30.539 1.00 88.62 67 GLU A CA 1
ATOM 527 C C . GLU A 1 67 ? -14.099 9.364 31.578 1.00 88.62 67 GLU A C 1
ATOM 529 O O . GLU A 1 67 ? -14.963 8.870 32.311 1.00 88.62 67 GLU A O 1
ATOM 534 N N . VAL A 1 68 ? -12.819 9.009 31.654 1.00 84.50 68 VAL A N 1
ATOM 535 C CA . VAL A 1 68 ? -12.287 8.083 32.662 1.00 84.50 68 VAL A CA 1
ATOM 536 C C . VAL A 1 68 ? -11.629 8.895 33.774 1.00 84.50 68 VAL A C 1
ATOM 538 O O . VAL A 1 68 ? -10.808 9.769 33.496 1.00 84.50 68 VAL A O 1
ATOM 541 N N . ASP A 1 69 ? -11.982 8.617 35.032 1.00 73.38 69 ASP A N 1
ATOM 542 C CA . ASP A 1 69 ? -11.475 9.400 36.162 1.00 73.38 69 ASP A CA 1
ATOM 543 C C . ASP A 1 69 ? -9.979 9.133 36.415 1.00 73.38 69 ASP A C 1
ATOM 545 O O . ASP A 1 69 ? -9.537 7.993 36.615 1.00 73.38 69 ASP A O 1
ATOM 549 N N . CYS A 1 70 ? -9.182 10.199 36.405 1.00 68.19 70 CYS A N 1
ATOM 550 C CA . CYS A 1 70 ? -7.730 10.168 36.543 1.00 68.19 70 CYS A CA 1
ATOM 551 C C . CYS A 1 70 ? -7.285 11.194 37.589 1.00 68.19 70 CYS A C 1
ATOM 553 O O . CYS A 1 70 ? -7.698 12.354 37.541 1.00 68.19 70 CYS A O 1
ATOM 555 N N . SER A 1 71 ? -6.426 10.781 38.526 1.00 62.81 71 SER A N 1
ATOM 556 C CA . SER A 1 71 ? -5.826 11.723 39.477 1.00 62.81 71 SER A CA 1
ATOM 557 C C . SER A 1 71 ? -4.548 12.344 38.901 1.00 62.81 71 SER A C 1
ATOM 559 O O . SER A 1 71 ? -3.840 11.733 38.099 1.00 62.81 71 SER A O 1
ATOM 561 N N . GLU A 1 72 ? -4.284 13.598 39.267 1.00 55.53 72 GLU A N 1
ATOM 562 C CA . GLU A 1 72 ? -3.187 14.411 38.729 1.00 55.53 72 GLU A CA 1
ATOM 563 C C . GLU A 1 72 ? -1.829 13.705 38.951 1.00 55.53 72 GLU A C 1
ATOM 565 O O . GLU A 1 72 ? -1.472 13.373 40.082 1.00 55.53 72 GLU A O 1
ATOM 570 N N . GLY A 1 73 ? -1.083 13.423 37.874 1.00 55.75 73 GLY A N 1
ATOM 571 C CA . GLY A 1 73 ? 0.208 12.716 37.930 1.00 55.75 73 GLY A CA 1
ATOM 572 C C . GLY A 1 73 ? 0.163 11.180 37.824 1.00 55.75 73 GLY A C 1
ATOM 573 O O . GLY A 1 73 ? 1.221 10.551 37.779 1.00 55.75 73 GLY A O 1
ATOM 574 N N . GLU A 1 74 ? -1.015 10.548 37.728 1.00 57.69 74 GLU A N 1
ATOM 575 C CA . GLU A 1 74 ? -1.121 9.112 37.393 1.00 57.69 74 GLU A CA 1
ATOM 576 C C . GLU A 1 74 ? -0.745 8.822 35.923 1.00 57.69 74 GLU A C 1
ATOM 578 O O . GLU A 1 74 ? -0.308 7.715 35.603 1.00 57.69 74 GLU A O 1
ATOM 583 N N . ILE A 1 75 ? -0.878 9.819 35.041 1.00 54.34 75 ILE A N 1
ATOM 584 C CA . ILE A 1 75 ? -0.676 9.711 33.585 1.00 54.34 75 ILE A CA 1
ATOM 585 C C . ILE A 1 75 ? 0.818 9.766 33.211 1.00 54.34 75 ILE A C 1
ATOM 587 O O . ILE A 1 75 ? 1.268 9.050 32.318 1.00 54.34 75 ILE A O 1
ATOM 591 N N . SER A 1 76 ? 1.631 10.532 33.946 1.00 53.00 76 SER A N 1
ATOM 592 C CA . SER A 1 76 ? 3.057 10.748 33.643 1.00 53.00 76 SER A CA 1
ATOM 593 C C . SER A 1 76 ? 3.972 9.539 33.911 1.00 53.00 76 SER A C 1
ATOM 595 O O . SER A 1 76 ? 5.130 9.549 33.498 1.00 53.00 76 SER A O 1
ATOM 597 N N . ASN A 1 77 ? 3.464 8.470 34.540 1.00 54.12 77 ASN A N 1
ATOM 598 C CA . ASN A 1 77 ? 4.207 7.237 34.860 1.00 54.12 77 ASN A CA 1
ATOM 599 C C . ASN A 1 77 ? 3.836 6.027 33.968 1.00 54.12 77 ASN A C 1
ATOM 601 O O . ASN A 1 77 ? 4.149 4.881 34.305 1.00 54.12 77 ASN A O 1
ATOM 605 N N . PHE A 1 78 ? 3.147 6.263 32.848 1.00 55.66 78 PHE A N 1
ATOM 606 C CA . PHE A 1 78 ? 2.495 5.220 32.047 1.00 55.66 78 PHE A CA 1
ATOM 607 C C . PHE A 1 78 ? 3.409 4.513 31.022 1.00 55.66 78 PHE A C 1
ATOM 609 O O . PHE A 1 78 ? 3.098 3.425 30.546 1.00 55.66 78 PHE A O 1
ATOM 616 N N . LEU A 1 79 ? 4.568 5.089 30.690 1.00 54.38 79 LEU A N 1
ATOM 617 C CA . LEU A 1 79 ? 5.472 4.528 29.681 1.00 54.38 79 LEU A CA 1
ATOM 618 C C . LEU A 1 79 ? 6.651 3.807 30.338 1.00 54.38 79 LEU A C 1
ATOM 620 O O . LEU A 1 79 ? 7.696 4.388 30.631 1.00 54.38 79 LEU A O 1
ATOM 624 N N . SER A 1 80 ? 6.474 2.507 30.563 1.00 54.41 80 SER A N 1
ATOM 625 C CA . SER A 1 80 ? 7.548 1.591 30.944 1.00 54.41 80 SER A CA 1
ATOM 626 C C . SER A 1 80 ? 8.019 0.787 29.718 1.00 54.41 80 SER A C 1
ATOM 628 O O . SER A 1 80 ? 7.220 0.423 28.860 1.00 54.41 80 SER A O 1
ATOM 630 N N . HIS A 1 81 ? 9.314 0.471 29.632 1.00 53.91 81 HIS A N 1
ATOM 631 C CA . HIS A 1 81 ? 9.832 -0.467 28.612 1.00 53.91 81 HIS A CA 1
ATOM 632 C C . HIS A 1 81 ? 9.672 -1.933 29.024 1.00 53.91 81 HIS A C 1
ATOM 634 O O . HIS A 1 81 ? 10.020 -2.851 28.284 1.00 53.91 81 HIS A O 1
ATOM 640 N N . ASP A 1 82 ? 9.223 -2.160 30.253 1.00 64.56 82 ASP A N 1
ATOM 641 C CA . ASP A 1 82 ? 9.031 -3.478 30.818 1.00 64.56 82 ASP A CA 1
ATOM 642 C C . ASP A 1 82 ? 7.652 -3.973 30.381 1.00 64.56 82 ASP A C 1
ATOM 644 O O . ASP A 1 82 ? 6.625 -3.493 30.855 1.00 64.56 82 ASP A O 1
ATOM 648 N N . LYS A 1 83 ? 7.634 -4.914 29.433 1.00 67.06 83 LYS A N 1
ATOM 649 C CA . LYS A 1 83 ? 6.411 -5.399 28.774 1.00 67.06 83 LYS A CA 1
ATOM 650 C C . LYS A 1 83 ? 5.347 -5.857 29.763 1.00 67.06 83 LYS A C 1
ATOM 652 O O . LYS A 1 83 ? 4.165 -5.590 29.562 1.00 67.06 83 LYS A O 1
ATOM 657 N N . GLN A 1 84 ? 5.775 -6.535 30.828 1.00 69.75 84 GLN A N 1
ATOM 658 C CA . GLN A 1 84 ? 4.866 -7.053 31.836 1.00 69.75 84 GLN A CA 1
ATOM 659 C C . GLN A 1 84 ? 4.256 -5.906 32.642 1.00 69.75 84 GLN A C 1
ATOM 661 O O . GLN A 1 84 ? 3.040 -5.861 32.805 1.00 69.75 84 GLN A O 1
ATOM 666 N N . LYS A 1 85 ? 5.069 -4.928 33.060 1.00 72.81 85 LYS A N 1
ATOM 667 C CA . LYS A 1 85 ? 4.556 -3.726 33.735 1.00 72.81 85 LYS A CA 1
ATOM 668 C C . LYS A 1 85 ? 3.634 -2.910 32.838 1.00 72.81 85 LYS A C 1
ATOM 670 O O . LYS A 1 85 ? 2.604 -2.443 33.310 1.00 72.81 85 LYS A O 1
ATOM 675 N N . SER A 1 86 ? 3.966 -2.770 31.558 1.00 73.19 86 SER A N 1
ATOM 676 C CA . SER A 1 86 ? 3.143 -2.030 30.599 1.00 73.19 86 SER A CA 1
ATOM 677 C C . SER A 1 86 ? 1.790 -2.713 30.378 1.00 73.19 86 SER A C 1
ATOM 679 O O . SER A 1 86 ? 0.765 -2.038 30.367 1.00 73.19 86 SER A O 1
ATOM 681 N N . TYR A 1 87 ? 1.748 -4.049 30.322 1.00 77.25 87 TYR A N 1
ATOM 682 C CA . TYR A 1 87 ? 0.487 -4.798 30.282 1.00 77.25 87 TYR A CA 1
ATOM 683 C C . TYR A 1 87 ? -0.315 -4.714 31.596 1.00 77.25 87 TYR A C 1
ATOM 685 O O . TYR A 1 87 ? -1.540 -4.565 31.576 1.00 77.25 87 TYR A O 1
ATOM 693 N N . GLU A 1 88 ? 0.346 -4.786 32.755 1.00 76.31 88 GLU A N 1
ATOM 694 C CA . GLU A 1 88 ? -0.302 -4.616 34.064 1.00 76.31 88 GLU A CA 1
ATOM 695 C C . GLU A 1 88 ? -0.923 -3.215 34.200 1.00 76.31 88 GLU A C 1
ATOM 697 O O . GLU A 1 88 ? -2.050 -3.079 34.688 1.00 76.31 88 GLU A O 1
ATOM 702 N N . GLN A 1 89 ? -0.228 -2.183 33.707 1.00 72.88 89 GLN A N 1
ATOM 703 C CA . GLN A 1 89 ? -0.735 -0.815 33.611 1.00 72.88 89 GLN A CA 1
ATOM 704 C C . GLN A 1 89 ? -1.926 -0.738 32.653 1.00 72.88 89 GLN A C 1
ATOM 706 O O . GLN A 1 89 ? -2.993 -0.294 33.074 1.00 72.88 89 GLN A O 1
ATOM 711 N N . PHE A 1 90 ? -1.807 -1.243 31.421 1.00 78.81 90 PHE A N 1
ATOM 712 C CA . PHE A 1 90 ? -2.924 -1.319 30.470 1.00 78.81 90 PHE A CA 1
ATOM 713 C C . PHE A 1 90 ? -4.174 -1.939 31.118 1.00 78.81 90 PHE A C 1
ATOM 715 O O . PHE A 1 90 ? -5.268 -1.371 31.069 1.00 78.81 90 PHE A O 1
ATOM 722 N N . SER A 1 91 ? -3.998 -3.070 31.806 1.00 74.88 91 SER A N 1
ATOM 723 C CA . SER A 1 91 ? -5.076 -3.795 32.487 1.00 74.88 91 SER A CA 1
ATOM 724 C C . SER A 1 91 ? -5.699 -3.000 33.642 1.00 74.88 91 SER A C 1
ATOM 726 O O . SER A 1 91 ? -6.895 -3.100 33.907 1.00 74.88 91 SER A O 1
ATOM 728 N N . TYR A 1 92 ? -4.915 -2.200 34.364 1.00 71.44 92 TYR A N 1
ATOM 729 C CA . TYR A 1 92 ? -5.442 -1.354 35.434 1.00 71.44 92 TYR A CA 1
ATOM 730 C C . TYR A 1 92 ? -6.384 -0.270 34.891 1.00 71.44 92 TYR A C 1
ATOM 732 O O . TYR A 1 92 ? -7.494 -0.108 35.399 1.00 71.44 92 TYR A O 1
ATOM 740 N N . TRP A 1 93 ? -5.977 0.437 33.837 1.00 67.19 93 TRP A N 1
ATOM 741 C CA . TRP A 1 93 ? -6.730 1.577 33.303 1.00 67.19 93 TRP A CA 1
ATOM 742 C C . TRP A 1 93 ? -7.986 1.179 32.539 1.00 67.19 93 TRP A C 1
ATOM 744 O O . TRP A 1 93 ? -9.019 1.833 32.660 1.00 67.19 93 TRP A O 1
ATOM 754 N N . THR A 1 94 ? -7.921 0.079 31.797 1.00 67.06 94 THR A N 1
ATOM 755 C CA . THR A 1 94 ? -9.057 -0.399 31.003 1.00 67.06 94 THR A CA 1
ATOM 756 C C . THR A 1 94 ? -10.153 -1.022 31.875 1.00 67.06 94 THR A C 1
ATOM 758 O O . THR A 1 94 ? -11.339 -0.820 31.605 1.00 67.06 94 THR A O 1
ATOM 761 N N . PHE A 1 95 ? -9.795 -1.712 32.968 1.00 64.69 95 PHE A N 1
ATOM 762 C CA . PHE A 1 95 ? -10.745 -2.546 33.720 1.00 64.69 95 PHE A CA 1
ATOM 763 C C . PHE A 1 95 ? -11.106 -2.071 35.139 1.00 64.69 95 PHE A C 1
ATOM 765 O O . PHE A 1 95 ? -12.010 -2.661 35.731 1.00 64.69 95 PHE A O 1
ATOM 772 N N . LYS A 1 96 ? -10.435 -1.065 35.729 1.00 64.75 96 LYS A N 1
ATOM 773 C CA . LYS A 1 96 ? -10.592 -0.752 37.174 1.00 64.75 96 LYS A CA 1
ATOM 774 C C . LYS A 1 96 ? -10.957 0.695 37.534 1.00 64.75 96 LYS A C 1
ATOM 776 O O . LYS A 1 96 ? -11.011 1.003 38.723 1.00 64.75 96 LYS A O 1
ATOM 781 N N . LYS A 1 97 ? -11.190 1.579 36.561 1.00 69.88 97 LYS A N 1
ATOM 782 C CA . LYS A 1 97 ? -11.484 3.005 36.803 1.00 69.88 97 LYS A CA 1
ATOM 783 C C . LYS A 1 97 ? -12.956 3.343 36.565 1.00 69.88 97 LYS A C 1
ATOM 785 O O . LYS A 1 97 ? -13.579 2.803 35.650 1.00 69.88 97 LYS A O 1
ATOM 790 N N . ASP A 1 98 ? -13.476 4.260 37.378 1.00 76.50 98 ASP A N 1
ATOM 791 C CA . ASP A 1 98 ? -14.821 4.812 37.222 1.00 76.50 98 ASP A CA 1
ATOM 792 C C . ASP A 1 98 ? -14.919 5.664 35.948 1.00 76.50 98 ASP A C 1
ATOM 794 O O . ASP A 1 98 ? -13.948 6.297 35.517 1.00 76.50 98 ASP A O 1
ATOM 798 N N . ARG A 1 99 ? -16.106 5.661 35.328 1.00 85.88 99 ARG A N 1
ATOM 799 C CA . ARG A 1 99 ? -16.358 6.300 34.030 1.00 85.88 99 ARG A CA 1
ATOM 800 C C . ARG A 1 99 ? -17.596 7.187 34.080 1.00 85.88 99 ARG A C 1
ATOM 802 O O . ARG A 1 99 ? -18.612 6.827 34.678 1.00 85.88 99 ARG A O 1
ATOM 809 N N . ARG A 1 100 ? -17.534 8.329 33.399 1.00 86.62 100 ARG A N 1
ATOM 810 C CA . ARG A 1 100 ? -18.646 9.269 33.235 1.00 86.62 100 ARG A CA 1
ATOM 811 C C . ARG A 1 100 ? -18.985 9.414 31.758 1.00 86.62 100 ARG A C 1
ATOM 813 O O . ARG A 1 100 ? -18.120 9.727 30.955 1.00 86.62 100 ARG A O 1
ATOM 820 N N . VAL A 1 101 ? -20.254 9.256 31.399 1.00 89.88 101 VAL A N 1
ATOM 821 C CA . VAL A 1 101 ? -20.706 9.417 30.007 1.00 89.88 101 VAL A CA 1
ATOM 822 C C . VAL A 1 101 ? -20.604 10.881 29.566 1.00 89.88 101 VAL A C 1
ATOM 824 O O . VAL A 1 101 ? -21.019 11.785 30.298 1.00 89.88 101 VAL A O 1
ATOM 827 N N . LEU A 1 102 ? -20.073 11.095 28.364 1.00 89.56 102 LEU A N 1
ATOM 828 C CA . LEU A 1 102 ? -20.018 12.383 27.677 1.00 89.56 102 LEU A CA 1
ATOM 829 C C . LEU A 1 102 ? -20.989 12.393 26.491 1.00 89.56 102 LEU A C 1
ATOM 831 O O . LEU A 1 102 ? -21.328 11.346 25.945 1.00 89.56 102 LEU A O 1
ATOM 835 N N . ASN A 1 103 ? -21.404 13.591 26.076 1.00 90.88 103 ASN A N 1
ATOM 836 C CA . ASN A 1 103 ? -22.256 13.790 24.903 1.00 90.88 103 ASN A CA 1
ATOM 837 C C . ASN A 1 103 ? -21.413 14.383 23.764 1.00 90.88 103 ASN A C 1
ATOM 839 O O . ASN A 1 103 ? -21.200 15.599 23.751 1.00 90.88 103 ASN A O 1
ATOM 843 N N . PRO A 1 104 ? -20.887 13.553 22.848 1.00 93.31 104 PRO A N 1
ATOM 844 C CA . PRO A 1 104 ? -20.122 14.038 21.709 1.00 93.31 104 PRO A CA 1
ATOM 845 C C . PRO A 1 104 ? -21.038 14.656 20.644 1.00 93.31 104 PRO A C 1
ATOM 847 O O . PRO A 1 104 ? -22.212 14.300 20.530 1.00 93.31 104 PRO A O 1
ATOM 850 N N . ILE A 1 105 ? -20.479 15.535 19.815 1.00 94.06 105 ILE A N 1
ATOM 851 C CA . ILE A 1 105 ? -21.091 15.953 18.551 1.00 94.06 105 ILE A CA 1
ATOM 852 C C . ILE A 1 105 ? -20.438 15.125 17.446 1.00 94.06 105 ILE A C 1
ATOM 854 O O . ILE A 1 105 ? -19.230 15.227 17.229 1.00 94.06 105 ILE A O 1
ATOM 858 N N . LEU A 1 106 ? -21.236 14.290 16.782 1.00 91.69 106 LEU A N 1
ATOM 859 C CA . LEU A 1 106 ? -20.807 13.496 15.635 1.00 91.69 106 LEU A CA 1
ATOM 860 C C . LEU A 1 106 ? -21.071 14.281 14.352 1.00 91.69 106 LEU A C 1
ATOM 862 O O . LEU A 1 106 ? -22.195 14.715 14.100 1.00 91.69 106 LEU A O 1
ATOM 866 N N . GLU A 1 107 ? -20.029 14.448 13.552 1.00 88.31 107 GLU A N 1
ATOM 867 C CA . GLU A 1 107 ? -20.091 14.983 12.195 1.00 88.31 107 GLU A CA 1
ATOM 868 C C . GLU A 1 107 ? -19.643 13.889 11.216 1.00 88.31 107 GLU A C 1
ATOM 870 O O . GLU A 1 107 ? -19.138 12.845 11.627 1.00 88.31 107 GLU A O 1
ATOM 875 N N . ASN A 1 108 ? -19.806 14.120 9.911 1.00 80.19 108 ASN A N 1
ATOM 876 C CA . ASN A 1 108 ? -19.487 13.115 8.886 1.00 80.19 108 ASN A CA 1
ATOM 877 C C . ASN A 1 108 ? -18.030 12.620 8.944 1.00 80.19 108 ASN A C 1
ATOM 879 O O . ASN A 1 108 ? -17.759 11.480 8.583 1.00 80.19 108 ASN A O 1
ATOM 883 N N . TRP A 1 109 ? -17.112 13.481 9.394 1.00 84.69 109 TRP A N 1
ATOM 884 C CA . TRP A 1 109 ? -15.662 13.274 9.296 1.00 84.69 109 TRP A CA 1
ATOM 885 C C . TRP A 1 109 ? -14.922 13.389 10.627 1.00 84.69 109 TRP A C 1
ATOM 887 O O . TRP A 1 109 ? -13.702 13.235 10.684 1.00 84.69 109 TRP A O 1
ATOM 897 N N . CYS A 1 110 ? -15.630 13.729 11.703 1.00 90.56 110 CYS A N 1
ATOM 898 C CA . CYS A 1 110 ? -15.010 13.916 13.004 1.00 90.56 110 CYS A CA 1
ATOM 899 C C . CYS A 1 110 ? -16.004 13.735 14.149 1.00 90.56 110 CYS A C 1
ATOM 901 O O . CYS A 1 110 ? -17.222 13.826 13.986 1.00 90.56 110 CYS A O 1
ATOM 903 N N . VAL A 1 111 ? -15.453 13.524 15.338 1.00 94.50 111 VAL A N 1
ATOM 904 C CA . VAL A 1 111 ? -16.167 13.619 16.604 1.00 94.50 111 VAL A CA 1
ATOM 905 C C . VAL A 1 111 ? -15.581 14.758 17.427 1.00 94.50 111 VAL A C 1
ATOM 907 O O . VAL A 1 111 ? -14.366 14.853 17.612 1.00 94.50 111 VAL A O 1
ATOM 910 N N . LYS A 1 112 ? -16.459 15.629 17.930 1.00 94.88 112 LYS A N 1
ATOM 911 C CA . LYS A 1 112 ? -16.103 16.747 18.809 1.00 94.88 112 LYS A CA 1
ATOM 912 C C . LYS A 1 112 ? -16.569 16.447 20.223 1.00 94.88 112 LYS A C 1
ATOM 914 O O . LYS A 1 112 ? -17.747 16.167 20.455 1.00 94.88 112 LYS A O 1
ATOM 919 N N . ILE A 1 113 ? -15.646 16.513 21.172 1.00 94.56 113 ILE A N 1
ATOM 920 C CA . ILE A 1 113 ? -15.866 16.129 22.565 1.00 94.56 113 ILE A CA 1
ATOM 921 C C . ILE A 1 113 ? -15.504 17.323 23.440 1.00 94.56 113 ILE A C 1
ATOM 923 O O . ILE A 1 113 ? -14.359 17.765 23.451 1.00 94.56 113 ILE A O 1
ATOM 927 N N . ALA A 1 114 ? -16.484 17.849 24.173 1.00 92.38 114 ALA A N 1
ATOM 928 C CA . ALA A 1 114 ? -16.238 18.887 25.164 1.00 92.38 114 ALA A CA 1
ATOM 929 C C . ALA A 1 114 ? -15.674 18.251 26.440 1.00 92.38 114 ALA A C 1
ATOM 931 O O . ALA A 1 114 ? -16.366 17.485 27.115 1.00 92.38 114 ALA A O 1
ATOM 932 N N . ILE A 1 115 ? -14.424 18.572 26.758 1.00 84.75 115 ILE A N 1
ATOM 933 C CA . ILE A 1 115 ? -13.722 18.092 27.946 1.00 84.75 115 ILE A CA 1
ATOM 934 C C . ILE A 1 115 ? -13.725 19.219 28.991 1.00 84.75 115 ILE A C 1
ATOM 936 O O . ILE A 1 115 ? -13.445 20.366 28.643 1.00 84.75 115 ILE A O 1
ATOM 940 N N . PRO A 1 116 ? -14.068 18.953 30.266 1.00 73.88 116 PRO A N 1
ATOM 941 C CA . PRO A 1 116 ? -13.932 19.950 31.330 1.00 73.88 116 PRO A CA 1
ATOM 942 C C . PRO A 1 116 ? -12.492 20.483 31.392 1.00 73.88 116 PRO A C 1
ATOM 944 O O . PRO A 1 116 ? -11.573 19.694 31.204 1.00 73.88 116 PRO A O 1
ATOM 947 N N . GLU A 1 117 ? -12.279 21.774 31.682 1.00 68.75 117 GLU A N 1
ATOM 948 C CA . GLU A 1 117 ? -10.936 22.384 31.769 1.00 68.75 117 GLU A CA 1
ATOM 949 C C . GLU A 1 117 ? -10.050 21.669 32.810 1.00 68.75 117 GLU A C 1
ATOM 951 O O . GLU A 1 117 ? -10.017 22.005 33.995 1.00 68.75 117 GLU A O 1
ATOM 956 N N . LYS A 1 118 ? -9.342 20.643 32.343 1.00 69.94 118 LYS A N 1
ATOM 957 C CA . LYS A 1 118 ? -8.368 19.824 33.056 1.00 69.94 118 LYS A CA 1
ATOM 958 C C . LYS A 1 118 ? -7.111 19.756 32.201 1.00 69.94 118 LYS A C 1
ATOM 960 O O . LYS A 1 118 ? -7.187 19.652 30.977 1.00 69.94 118 LYS A O 1
ATOM 965 N N . GLN A 1 119 ? -5.956 19.798 32.859 1.00 68.56 119 GLN A N 1
ATOM 966 C CA . GLN A 1 119 ? -4.661 19.794 32.180 1.00 68.56 119 GLN A CA 1
ATOM 967 C C . GLN A 1 119 ? -4.390 18.467 31.448 1.00 68.56 119 GLN A C 1
ATOM 969 O O . GLN A 1 119 ? -3.846 18.475 30.343 1.00 68.56 119 GLN A O 1
ATOM 974 N N . GLU A 1 120 ? -4.818 17.350 32.039 1.00 72.69 120 GLU A N 1
ATOM 975 C CA . GLU A 1 120 ? -4.727 16.003 31.474 1.00 72.69 120 GLU A CA 1
ATOM 976 C C . GLU A 1 120 ? -6.064 15.275 31.664 1.00 72.69 120 GLU A C 1
ATOM 978 O O . GLU A 1 120 ? -6.740 15.442 32.684 1.00 72.69 120 GLU A O 1
ATOM 983 N N . THR A 1 121 ? -6.493 14.496 30.671 1.00 80.44 121 THR A N 1
ATOM 984 C CA . THR A 1 121 ? -7.740 13.716 30.733 1.00 80.44 121 THR A CA 1
ATOM 985 C C . THR A 1 121 ? -7.620 12.449 29.892 1.00 80.44 121 THR A C 1
ATOM 987 O O . THR A 1 121 ? -6.895 12.419 28.898 1.00 80.44 121 THR A O 1
ATOM 990 N N . LEU A 1 122 ? -8.340 11.401 30.291 1.00 86.56 122 LEU A N 1
ATOM 991 C CA . LEU A 1 122 ? -8.490 10.171 29.525 1.00 86.56 122 LEU A CA 1
ATOM 992 C C . LEU A 1 122 ? -9.929 10.056 29.019 1.00 86.56 122 LEU A C 1
ATOM 994 O O . LEU A 1 122 ? -10.874 10.069 29.809 1.00 86.56 122 LEU A O 1
ATOM 998 N N . VAL A 1 123 ? -10.096 9.932 27.704 1.00 91.38 123 VAL A N 1
ATOM 999 C CA . VAL A 1 123 ? -11.408 9.754 27.067 1.00 91.38 123 VAL A CA 1
ATOM 1000 C C . VAL A 1 123 ? -11.465 8.378 26.417 1.00 91.38 123 VAL A C 1
ATOM 1002 O O . VAL A 1 123 ? -10.551 8.003 25.696 1.00 91.38 123 VAL A O 1
ATOM 1005 N N . CYS A 1 124 ? -12.528 7.623 26.665 1.00 93.56 124 CYS A N 1
ATOM 1006 C CA . CYS A 1 124 ? -12.790 6.316 26.074 1.00 93.56 124 CYS A CA 1
ATOM 1007 C C . CYS A 1 124 ? -13.906 6.430 25.036 1.00 93.56 124 CYS A C 1
ATOM 1009 O O . CYS A 1 124 ? -14.977 6.959 25.334 1.00 93.56 124 CYS A O 1
ATOM 1011 N N . LEU A 1 125 ? -13.683 5.894 23.840 1.00 96.44 125 LEU A N 1
ATOM 1012 C CA . LEU A 1 125 ? -14.687 5.754 22.794 1.00 96.44 125 LEU A CA 1
ATOM 1013 C C . LEU A 1 125 ? -14.928 4.268 22.531 1.00 96.44 125 LEU A C 1
ATOM 1015 O O . LEU A 1 125 ? -13.986 3.522 22.273 1.00 96.44 125 LEU A O 1
ATOM 1019 N N . HIS A 1 126 ? -16.192 3.860 22.578 1.00 96.19 126 HIS A N 1
ATOM 1020 C CA . HIS A 1 126 ? -16.654 2.541 22.147 1.00 96.19 126 HIS A CA 1
ATOM 1021 C C . HIS A 1 126 ? -17.096 2.651 20.702 1.00 96.19 126 HIS A C 1
ATOM 1023 O O . HIS A 1 126 ? -17.888 3.542 20.372 1.00 96.19 126 HIS A O 1
ATOM 1029 N N . TYR A 1 127 ? -16.576 1.783 19.847 1.00 96.69 127 TYR A N 1
ATOM 1030 C CA . TYR A 1 127 ? -16.835 1.880 18.423 1.00 96.69 127 TYR A CA 1
ATOM 1031 C C . TYR A 1 127 ? -16.736 0.532 17.709 1.00 96.69 127 TYR A C 1
ATOM 1033 O O . TYR A 1 127 ? -16.180 -0.447 18.220 1.00 96.69 127 TYR A O 1
ATOM 1041 N N . ARG A 1 128 ? -17.246 0.520 16.479 1.00 96.00 128 ARG A N 1
ATOM 1042 C CA . ARG A 1 128 ? -17.032 -0.549 15.503 1.00 96.00 128 ARG A CA 1
ATOM 1043 C C . ARG A 1 128 ? -16.760 0.025 14.119 1.00 96.00 128 ARG A C 1
ATOM 1045 O O . ARG A 1 128 ? -17.320 1.064 13.758 1.00 96.00 128 ARG A O 1
ATOM 1052 N N . THR A 1 129 ? -15.906 -0.646 13.356 1.00 94.06 129 THR A N 1
ATOM 1053 C CA . THR A 1 129 ? -15.717 -0.351 11.933 1.00 94.06 129 THR A CA 1
ATOM 1054 C C . THR A 1 129 ? -16.911 -0.866 11.145 1.00 94.06 129 THR A C 1
ATOM 1056 O O . THR A 1 129 ? -17.560 -1.836 11.548 1.00 94.06 129 THR A O 1
ATOM 1059 N N . LYS A 1 130 ? -17.195 -0.236 10.010 1.00 85.44 130 LYS A N 1
ATOM 1060 C CA . LYS A 1 130 ? -18.122 -0.792 9.025 1.00 85.44 130 LYS A CA 1
ATOM 1061 C C . LYS A 1 130 ? -17.369 -1.669 8.008 1.00 85.44 130 LYS A C 1
ATOM 1063 O O . LYS A 1 130 ? -16.204 -1.363 7.739 1.00 85.44 130 LYS A O 1
ATOM 1068 N N . PRO A 1 131 ? -17.988 -2.726 7.449 1.00 79.88 131 PRO A N 1
ATOM 1069 C CA . PRO A 1 131 ? -17.365 -3.572 6.422 1.00 79.88 131 PRO A CA 1
ATOM 1070 C C . PRO A 1 131 ? -16.869 -2.802 5.194 1.00 79.88 131 PRO A C 1
ATOM 1072 O O . PRO A 1 131 ? -15.820 -3.121 4.645 1.00 79.88 131 PRO A O 1
ATOM 1075 N N . GLU A 1 132 ? -17.594 -1.753 4.804 1.00 77.12 132 GLU A N 1
ATOM 1076 C CA . GLU A 1 132 ? -17.266 -0.851 3.698 1.00 77.12 132 GLU A CA 1
ATOM 1077 C C . GLU A 1 132 ? -16.148 0.164 4.016 1.00 77.12 132 GLU A C 1
ATOM 1079 O O . GLU A 1 132 ? -15.750 0.944 3.150 1.00 77.12 132 GLU A O 1
ATOM 1084 N N . GLY A 1 133 ? -15.633 0.182 5.251 1.00 78.00 133 GLY A N 1
ATOM 1085 C CA . GLY A 1 133 ? -14.610 1.129 5.686 1.00 78.00 133 GLY A CA 1
ATOM 1086 C C . GLY A 1 133 ? -13.272 0.926 4.970 1.00 78.00 133 GLY A C 1
ATOM 1087 O O . GLY A 1 133 ? -12.704 -0.164 4.964 1.00 78.00 133 GLY A O 1
ATOM 1088 N N . SER A 1 134 ? -12.697 2.006 4.434 1.00 77.31 134 SER A N 1
ATOM 1089 C CA . SER A 1 134 ? -11.504 1.926 3.572 1.00 77.31 134 SER A CA 1
ATOM 1090 C C . SER A 1 134 ? -10.197 1.554 4.282 1.00 77.31 134 SER A C 1
ATOM 1092 O O . SER A 1 134 ? -9.182 1.342 3.619 1.00 77.31 134 SER A O 1
ATOM 1094 N N . SER A 1 135 ? -10.179 1.503 5.619 1.00 84.00 135 SER A N 1
ATOM 1095 C CA . SER A 1 135 ? -8.955 1.249 6.393 1.00 84.00 135 SER A CA 1
ATOM 1096 C C . SER A 1 135 ? -8.563 -0.216 6.503 1.00 84.00 135 SER A C 1
ATOM 1098 O O . SER A 1 135 ? -7.428 -0.500 6.896 1.00 84.00 135 SER A O 1
ATOM 1100 N N . VAL A 1 136 ? -9.480 -1.132 6.188 1.00 88.00 136 VAL A N 1
ATOM 1101 C CA . VAL A 1 136 ? -9.241 -2.569 6.278 1.00 88.00 136 VAL A CA 1
ATOM 1102 C C . VAL A 1 136 ? -9.494 -3.204 4.923 1.00 88.00 136 VAL A C 1
ATOM 1104 O O . VAL A 1 136 ? -10.585 -3.122 4.374 1.00 88.00 136 VAL A O 1
ATOM 1107 N N . SER A 1 137 ? -8.471 -3.860 4.391 1.00 86.31 137 SER A N 1
ATOM 1108 C CA . SER A 1 137 ? -8.599 -4.727 3.226 1.00 86.31 137 SER A CA 1
ATOM 1109 C C . SER A 1 137 ? -8.852 -6.149 3.704 1.00 86.31 137 SER A C 1
ATOM 1111 O O . SER A 1 137 ? -8.014 -6.722 4.403 1.00 86.31 137 SER A O 1
ATOM 1113 N N . TRP A 1 138 ? -9.998 -6.706 3.323 1.00 86.25 138 TRP A N 1
ATOM 1114 C CA . TRP A 1 138 ? -10.393 -8.087 3.599 1.00 86.25 138 TRP A CA 1
ATOM 1115 C C . TRP A 1 138 ? -10.187 -8.924 2.344 1.00 86.25 138 TRP A C 1
ATOM 1117 O O . TRP A 1 138 ? -10.535 -8.482 1.252 1.00 86.25 138 TRP A O 1
ATOM 1127 N N . PHE A 1 139 ? -9.599 -10.107 2.480 1.00 83.06 139 PHE A N 1
ATOM 1128 C CA . PHE A 1 139 ? -9.320 -10.972 1.336 1.00 83.06 139 PHE A CA 1
ATOM 1129 C C . PHE A 1 139 ? -9.108 -12.423 1.779 1.00 83.06 139 PHE A C 1
ATOM 1131 O O . PHE A 1 139 ? -8.884 -12.710 2.958 1.00 83.06 139 PHE A O 1
ATOM 1138 N N . LEU A 1 140 ? -9.161 -13.343 0.818 1.00 84.69 140 LEU A N 1
ATOM 1139 C CA . LEU A 1 140 ? -8.748 -14.730 1.013 1.00 84.69 140 LEU A CA 1
ATOM 1140 C C . LEU A 1 140 ? -7.264 -14.879 0.678 1.00 84.69 140 LEU A C 1
ATOM 1142 O O . LEU A 1 140 ? -6.786 -14.317 -0.312 1.00 84.69 140 LEU A O 1
ATOM 1146 N N . ASP A 1 141 ? -6.538 -15.640 1.494 1.00 86.31 141 ASP A N 1
ATOM 1147 C CA . ASP A 1 141 ? -5.184 -16.052 1.147 1.00 86.31 141 ASP A CA 1
ATOM 1148 C C . ASP A 1 141 ? -5.152 -17.115 0.046 1.00 86.31 141 ASP A C 1
ATOM 1150 O O . ASP A 1 141 ? -6.180 -17.632 -0.394 1.00 86.31 141 ASP A O 1
ATOM 1154 N N . ASP A 1 142 ? -3.947 -17.431 -0.433 1.00 82.88 142 ASP A N 1
ATOM 1155 C CA . ASP A 1 142 ? -3.756 -18.411 -1.508 1.00 82.88 142 ASP A CA 1
ATOM 1156 C C . ASP A 1 142 ? -4.218 -19.836 -1.113 1.00 82.88 142 ASP A C 1
ATOM 1158 O O . ASP A 1 142 ? -4.398 -20.678 -1.992 1.00 82.88 142 ASP A O 1
ATOM 1162 N N . ASP A 1 143 ? -4.448 -20.097 0.183 1.00 85.44 143 ASP A N 1
ATOM 1163 C CA . ASP A 1 143 ? -5.003 -21.347 0.717 1.00 85.44 143 ASP A CA 1
ATOM 1164 C C . ASP A 1 143 ? -6.524 -21.263 0.979 1.00 85.44 143 ASP A C 1
ATOM 1166 O O . ASP A 1 143 ? -7.121 -22.226 1.465 1.00 85.44 143 ASP A O 1
ATOM 1170 N N . GLY A 1 144 ? -7.161 -20.129 0.668 1.00 82.94 144 GLY A N 1
ATOM 1171 C CA . GLY A 1 144 ? -8.594 -19.897 0.842 1.00 82.94 144 GLY A CA 1
ATOM 1172 C C . GLY A 1 144 ? -9.023 -19.512 2.261 1.00 82.94 144 GLY A C 1
ATOM 1173 O O . GLY A 1 144 ? -10.211 -19.595 2.567 1.00 82.94 144 GLY A O 1
ATOM 1174 N N . ASN A 1 145 ? -8.104 -19.107 3.144 1.00 87.44 145 ASN A N 1
ATOM 1175 C CA . ASN A 1 145 ? -8.457 -18.639 4.488 1.00 87.44 145 ASN A CA 1
ATOM 1176 C C . ASN A 1 145 ? -8.693 -17.123 4.494 1.00 87.44 145 ASN A C 1
ATOM 1178 O O . ASN A 1 145 ? -7.920 -16.368 3.906 1.00 87.44 145 ASN A O 1
ATOM 1182 N N . SER A 1 146 ? -9.711 -16.663 5.226 1.00 90.19 146 SER A N 1
ATOM 1183 C CA . SER A 1 146 ? -9.963 -15.231 5.431 1.00 90.19 146 SER A CA 1
ATOM 1184 C C . SER A 1 146 ? -8.799 -14.564 6.142 1.00 90.19 146 SER A C 1
ATOM 1186 O O . SER A 1 146 ? -8.309 -15.085 7.136 1.00 90.19 146 SER A O 1
ATOM 1188 N N . CYS A 1 147 ? -8.387 -13.393 5.685 1.00 91.12 147 CYS A N 1
ATOM 1189 C CA . CYS A 1 147 ? -7.351 -12.582 6.310 1.00 91.12 147 CYS A CA 1
ATOM 1190 C C . CYS A 1 147 ? -7.620 -11.099 6.056 1.00 91.12 147 CYS A C 1
ATOM 1192 O O . CYS A 1 147 ? -8.450 -10.729 5.221 1.00 91.12 147 CYS A O 1
ATOM 1194 N N . CYS A 1 148 ? -6.950 -10.242 6.819 1.00 91.94 148 CYS A N 1
ATOM 1195 C CA . CYS A 1 148 ? -7.075 -8.806 6.643 1.00 91.94 148 CYS A CA 1
ATOM 1196 C C . CYS A 1 148 ? -5.768 -8.063 6.899 1.00 91.94 148 CYS A C 1
ATOM 1198 O O . CYS A 1 148 ? -4.889 -8.511 7.645 1.00 91.94 148 CYS A O 1
ATOM 1200 N N . LEU A 1 149 ? -5.660 -6.905 6.254 1.00 91.06 149 LEU A N 1
ATOM 1201 C CA . LEU A 1 149 ? -4.568 -5.951 6.405 1.00 91.06 149 LEU A CA 1
ATOM 1202 C C . LEU A 1 149 ? -5.152 -4.566 6.621 1.00 91.06 149 LEU A C 1
ATOM 1204 O O . LEU A 1 149 ? -6.137 -4.203 5.978 1.00 91.06 149 LEU A O 1
ATOM 1208 N N . THR A 1 150 ? -4.516 -3.778 7.477 1.00 89.44 150 THR A N 1
ATOM 1209 C CA . THR A 1 150 ? -4.834 -2.360 7.618 1.00 89.44 150 THR A CA 1
ATOM 1210 C C . THR A 1 150 ? -3.717 -1.509 7.032 1.00 89.44 150 THR A C 1
ATOM 1212 O O . THR A 1 150 ? -2.534 -1.749 7.279 1.00 89.44 150 THR A O 1
ATOM 1215 N N . THR A 1 151 ? -4.092 -0.512 6.235 1.00 75.12 151 THR A N 1
ATOM 1216 C CA . THR A 1 151 ? -3.169 0.462 5.645 1.00 75.12 151 THR A CA 1
ATOM 1217 C C . THR A 1 151 ? -3.580 1.851 6.112 1.00 75.12 151 THR A C 1
ATOM 1219 O O . THR A 1 151 ? -4.589 2.394 5.675 1.00 75.12 151 THR A O 1
ATOM 1222 N N . GLY A 1 152 ? -2.816 2.426 7.043 1.00 74.12 152 GLY A N 1
ATOM 1223 C CA . GLY A 1 152 ? -3.151 3.715 7.659 1.00 74.12 152 GLY A CA 1
ATOM 1224 C C . GLY A 1 152 ? -2.818 4.951 6.822 1.00 74.12 152 GLY A C 1
ATOM 1225 O O . GLY A 1 152 ? -3.337 6.039 7.087 1.00 74.12 152 GLY A O 1
ATOM 1226 N N . SER A 1 153 ? -1.961 4.788 5.814 1.00 73.56 153 SER A N 1
ATOM 1227 C CA . SER A 1 153 ? -1.433 5.873 4.989 1.00 73.56 153 SER A CA 1
ATOM 1228 C C . SER A 1 153 ? -2.421 6.299 3.886 1.00 73.56 153 SER A C 1
ATOM 1230 O O . SER A 1 153 ? -3.094 5.457 3.302 1.00 73.56 153 SER A O 1
ATOM 1232 N N . LEU A 1 154 ? -2.548 7.583 3.534 1.00 68.56 154 LEU A N 1
ATOM 1233 C CA . LEU A 1 154 ? -1.952 8.745 4.213 1.00 68.56 154 LEU A CA 1
ATOM 1234 C C . LEU A 1 154 ? -2.798 9.179 5.425 1.00 68.56 154 LEU A C 1
ATOM 1236 O O . LEU A 1 154 ? -2.256 9.596 6.439 1.00 68.56 154 LEU A O 1
ATOM 1240 N N . ILE A 1 155 ? -4.125 9.057 5.345 1.00 76.81 155 ILE A N 1
ATOM 1241 C CA . ILE A 1 155 ? -5.093 9.489 6.375 1.00 76.81 155 ILE A CA 1
ATOM 1242 C C . ILE A 1 155 ? -6.264 8.502 6.479 1.00 76.81 155 ILE A C 1
ATOM 1244 O O . ILE A 1 155 ? -7.436 8.873 6.402 1.00 76.81 155 ILE A O 1
ATOM 1248 N N . ASN A 1 156 ? -5.944 7.213 6.514 1.00 81.81 156 ASN A N 1
ATOM 1249 C CA . ASN A 1 156 ? -6.944 6.159 6.382 1.00 81.81 156 ASN A CA 1
ATOM 1250 C C . ASN A 1 156 ? -7.354 5.561 7.733 1.00 81.81 156 ASN A C 1
ATOM 1252 O O . ASN A 1 156 ? -8.479 5.080 7.862 1.00 81.81 156 ASN A O 1
ATOM 1256 N N . ASN A 1 157 ? -6.492 5.663 8.754 1.00 89.81 157 ASN A N 1
ATOM 1257 C CA . ASN A 1 157 ? -6.742 5.076 10.073 1.00 89.81 157 ASN A CA 1
ATOM 1258 C C . ASN A 1 157 ? -7.923 5.696 10.829 1.00 89.81 157 ASN A C 1
ATOM 1260 O O . ASN A 1 157 ? -8.480 5.009 11.680 1.00 89.81 157 ASN A O 1
ATOM 1264 N N . ARG A 1 158 ? -8.411 6.882 10.443 1.00 88.62 158 ARG A N 1
ATOM 1265 C CA . ARG A 1 158 ? -9.740 7.388 10.845 1.00 88.62 158 ARG A CA 1
ATOM 1266 C C . ARG A 1 158 ? -10.906 6.434 10.541 1.00 88.62 158 ARG A C 1
ATOM 1268 O O . ARG A 1 158 ? -11.975 6.578 11.126 1.00 88.62 158 ARG A O 1
ATOM 1275 N N . SER A 1 159 ? -10.724 5.495 9.608 1.00 89.56 159 SER A N 1
ATOM 1276 C CA . SER A 1 159 ? -11.706 4.448 9.273 1.00 89.56 159 SER A CA 1
ATOM 1277 C C . SER A 1 159 ? -11.416 3.105 9.941 1.00 89.56 159 SER A C 1
ATOM 1279 O O . SER A 1 159 ? -12.161 2.146 9.759 1.00 89.56 159 SER A O 1
ATOM 1281 N N . LEU A 1 160 ? -10.342 3.035 10.729 1.00 93.19 160 LEU A N 1
ATOM 1282 C CA . LEU A 1 160 ? -10.057 1.937 11.645 1.00 93.19 160 LEU A CA 1
ATOM 1283 C C . LEU A 1 160 ? -10.410 2.319 13.077 1.00 93.19 160 LEU A C 1
ATOM 1285 O O . LEU A 1 160 ? -10.931 1.479 13.794 1.00 93.19 160 LEU A O 1
ATOM 1289 N N . MET A 1 161 ? -10.140 3.558 13.492 1.00 94.25 161 MET A N 1
ATOM 1290 C CA . MET A 1 161 ? -10.465 4.066 14.820 1.00 94.25 161 MET A CA 1
ATOM 1291 C C . MET A 1 161 ? -10.575 5.598 14.842 1.00 94.25 161 MET A C 1
ATOM 1293 O O . MET A 1 161 ? -9.961 6.260 14.010 1.00 94.25 161 MET A O 1
ATOM 1297 N N . PRO A 1 162 ? -11.279 6.188 15.823 1.00 95.00 162 PRO A N 1
ATOM 1298 C CA . PRO A 1 162 ? -11.236 7.632 16.045 1.00 95.00 162 PRO A CA 1
ATOM 1299 C C . PRO A 1 162 ? -9.824 8.089 16.447 1.00 95.00 162 PRO A C 1
ATOM 1301 O O . PRO A 1 162 ? -9.294 7.645 17.469 1.00 95.00 162 PRO A O 1
ATOM 1304 N N . SER A 1 163 ? -9.209 8.981 15.670 1.00 94.06 163 SER A N 1
ATOM 1305 C CA . SER A 1 163 ? -7.792 9.350 15.826 1.00 94.06 163 SER A CA 1
ATOM 1306 C C . SER A 1 163 ? -7.505 10.800 15.431 1.00 94.06 163 SER A C 1
ATOM 1308 O O . SER A 1 163 ? -8.327 11.481 14.834 1.00 94.06 163 SER A O 1
ATOM 1310 N N . GLN A 1 164 ? -6.319 11.303 15.772 1.00 92.50 164 GLN A N 1
ATOM 1311 C CA . GLN A 1 164 ? -5.775 12.533 15.190 1.00 92.50 164 GLN A CA 1
ATOM 1312 C C . GLN A 1 164 ? -4.843 12.163 14.028 1.00 92.50 164 GLN A C 1
ATOM 1314 O O . GLN A 1 164 ? -3.671 11.866 14.251 1.00 92.50 164 GLN A O 1
ATOM 1319 N N . ASP A 1 165 ? -5.355 12.159 12.794 1.00 86.25 165 ASP A N 1
ATOM 1320 C CA . ASP A 1 165 ? -4.669 11.565 11.629 1.00 86.25 165 ASP A CA 1
ATOM 1321 C C . ASP A 1 165 ? -3.558 12.449 11.029 1.00 86.25 165 ASP A C 1
ATOM 1323 O O . ASP A 1 165 ? -2.883 12.067 10.070 1.00 86.25 165 ASP A O 1
ATOM 1327 N N . ALA A 1 166 ? -3.350 13.652 11.571 1.00 83.38 166 ALA A N 1
ATOM 1328 C CA . ALA A 1 166 ? -2.357 14.578 11.044 1.00 83.38 166 ALA A CA 1
ATOM 1329 C C . ALA A 1 166 ? -0.930 14.094 11.365 1.00 83.38 166 ALA A C 1
ATOM 1331 O O . ALA A 1 166 ? -0.653 13.789 12.527 1.00 83.38 166 ALA A O 1
ATOM 1332 N N . PRO A 1 167 ? 0.024 14.127 10.408 1.00 81.00 167 PRO A N 1
ATOM 1333 C CA . PRO A 1 167 ? 1.405 13.686 10.637 1.00 81.00 167 PRO A CA 1
ATOM 1334 C C . PRO A 1 167 ? 2.069 14.295 11.871 1.00 81.00 167 PRO A C 1
ATOM 1336 O O . PRO A 1 167 ? 2.798 13.630 12.598 1.00 81.00 167 PRO A O 1
ATOM 1339 N N . THR A 1 168 ? 1.795 15.572 12.130 1.00 84.69 168 THR A N 1
ATOM 1340 C CA . THR A 1 168 ? 2.374 16.337 13.238 1.00 84.69 168 THR A CA 1
ATOM 1341 C C . THR A 1 168 ? 1.789 15.980 14.608 1.00 84.69 168 THR A C 1
ATOM 1343 O O . THR A 1 168 ? 2.411 16.286 15.630 1.00 84.69 168 THR A O 1
ATOM 1346 N N . LEU A 1 169 ? 0.632 15.313 14.660 1.00 87.62 169 LEU A N 1
ATOM 1347 C CA . LEU A 1 169 ? -0.047 14.877 15.884 1.00 87.62 169 LEU A CA 1
ATOM 1348 C C . LEU A 1 169 ? 0.380 13.448 16.257 1.00 87.62 169 LEU A C 1
ATOM 1350 O O . LEU A 1 169 ? -0.433 12.548 16.428 1.00 87.62 169 LEU A O 1
ATOM 1354 N N . MET A 1 170 ? 1.697 13.255 16.380 1.00 88.00 170 MET A N 1
ATOM 1355 C CA . MET A 1 170 ? 2.297 11.968 16.742 1.00 88.00 170 MET A CA 1
ATOM 1356 C C . MET A 1 170 ? 1.958 11.563 18.177 1.00 88.00 170 MET A C 1
ATOM 1358 O O . MET A 1 170 ? 2.001 12.403 19.087 1.00 88.00 170 MET A O 1
ATOM 1362 N N . ALA A 1 171 ? 1.735 10.265 18.368 1.00 89.19 171 ALA A N 1
ATOM 1363 C CA . ALA A 1 171 ? 1.427 9.647 19.649 1.00 89.19 171 ALA A CA 1
ATOM 1364 C C . ALA A 1 171 ? 2.096 8.270 19.767 1.00 89.19 171 ALA A C 1
ATOM 1366 O O . ALA A 1 171 ? 2.557 7.690 18.785 1.00 89.19 171 ALA A O 1
ATOM 1367 N N . THR A 1 172 ? 2.150 7.758 20.992 1.00 89.06 172 THR A N 1
ATOM 1368 C CA . THR A 1 172 ? 2.492 6.352 21.268 1.00 89.06 172 THR A CA 1
ATOM 1369 C C . THR A 1 172 ? 1.210 5.531 21.400 1.00 89.06 172 THR A C 1
ATOM 1371 O O . THR A 1 172 ? 0.120 6.100 21.506 1.00 89.06 172 THR A O 1
ATOM 1374 N N . TRP A 1 173 ? 1.303 4.200 21.393 1.00 91.25 173 TRP A N 1
ATOM 1375 C CA . TRP A 1 173 ? 0.109 3.366 21.518 1.00 91.25 173 TRP A CA 1
ATOM 1376 C C . TRP A 1 173 ? 0.359 2.001 22.164 1.00 91.25 173 TRP A C 1
ATOM 1378 O O . TRP A 1 173 ? 1.471 1.475 22.160 1.00 91.25 173 TRP A O 1
ATOM 1388 N N . GLN A 1 174 ? -0.708 1.422 22.708 1.00 91.31 174 GLN A N 1
ATOM 1389 C CA . GLN A 1 174 ? -0.799 0.049 23.199 1.00 91.31 174 GLN A CA 1
ATOM 1390 C C . GLN A 1 174 ? -2.037 -0.616 22.599 1.00 91.31 174 GLN A C 1
ATOM 1392 O O . GLN A 1 174 ? -3.073 0.025 22.447 1.00 91.31 174 GLN A O 1
ATOM 1397 N N . LEU A 1 175 ? -1.935 -1.898 22.264 1.00 93.88 175 LEU A N 1
ATOM 1398 C CA . LEU A 1 175 ? -2.998 -2.674 21.636 1.00 93.88 175 LEU A CA 1
ATOM 1399 C C . LEU A 1 175 ? -3.168 -4.003 22.358 1.00 93.88 175 LEU A C 1
ATOM 1401 O O . LEU A 1 175 ? -2.242 -4.805 22.390 1.00 93.88 175 LEU A O 1
ATOM 1405 N N . LEU A 1 176 ? -4.367 -4.279 22.852 1.00 94.81 176 LEU A N 1
ATOM 1406 C CA . LEU A 1 176 ? -4.818 -5.628 23.157 1.00 94.81 176 LEU A CA 1
ATOM 1407 C C . LEU A 1 176 ? -5.730 -6.094 22.022 1.00 94.81 176 LEU A C 1
ATOM 1409 O O . LEU A 1 176 ? -6.831 -5.572 21.852 1.00 94.81 176 LEU A O 1
ATOM 1413 N N . LEU A 1 177 ? -5.256 -7.063 21.243 1.00 96.12 177 LEU A N 1
ATOM 1414 C CA . LEU A 1 177 ? -5.954 -7.573 20.071 1.00 96.12 177 LEU A CA 1
ATOM 1415 C C . LEU A 1 177 ? -6.452 -8.999 20.300 1.00 96.12 177 LEU A C 1
ATOM 1417 O O . LEU A 1 177 ? -5.670 -9.916 20.566 1.00 96.12 177 LEU A O 1
ATOM 1421 N N . GLN A 1 178 ? -7.749 -9.190 20.106 1.00 96.25 178 GLN A N 1
ATOM 1422 C CA . GLN A 1 178 ? -8.384 -10.493 20.044 1.00 96.25 178 GLN A CA 1
ATOM 1423 C C . GLN A 1 178 ? -8.636 -10.874 18.582 1.00 96.25 178 GLN A C 1
ATOM 1425 O O . GLN A 1 178 ? -9.252 -10.125 17.824 1.00 96.25 178 GLN A O 1
ATOM 1430 N N . VAL A 1 179 ? -8.154 -12.055 18.195 1.00 94.94 179 VAL A N 1
ATOM 1431 C CA . VAL A 1 179 ? -8.348 -12.643 16.862 1.00 94.94 179 VAL A CA 1
ATOM 1432 C C . VAL A 1 179 ? -8.950 -14.044 16.986 1.00 94.94 179 VAL A C 1
ATOM 1434 O O . VAL A 1 179 ? -8.857 -14.644 18.066 1.00 94.94 179 VAL A O 1
ATOM 1437 N N . PRO A 1 180 ? -9.556 -14.595 15.918 1.00 91.56 180 PRO A N 1
ATOM 1438 C CA . PRO A 1 180 ? -10.092 -15.951 15.949 1.00 91.56 180 PRO A CA 1
ATOM 1439 C C . PRO A 1 180 ? -9.031 -17.007 16.300 1.00 91.56 180 PRO A C 1
ATOM 1441 O O . PRO A 1 180 ? -7.826 -16.822 16.113 1.00 91.56 180 PRO A O 1
ATOM 1444 N N . LYS A 1 181 ? -9.466 -18.158 16.824 1.00 87.12 181 LYS A N 1
ATOM 1445 C CA . LYS A 1 181 ? -8.542 -19.243 17.196 1.00 87.12 181 LYS A CA 1
ATOM 1446 C C . LYS A 1 181 ? -7.759 -19.730 15.971 1.00 87.12 181 LYS A C 1
ATOM 1448 O O . LYS A 1 181 ? -8.330 -19.896 14.900 1.00 87.12 181 LYS A O 1
ATOM 1453 N N . ASN A 1 182 ? -6.475 -20.040 16.163 1.00 87.00 182 ASN A N 1
ATOM 1454 C CA . ASN A 1 182 ? -5.524 -20.467 15.122 1.00 87.00 182 ASN A CA 1
ATOM 1455 C C . ASN A 1 182 ? -5.124 -19.385 14.104 1.00 87.00 182 ASN A C 1
ATOM 1457 O O . ASN A 1 182 ? -4.408 -19.697 13.154 1.00 87.00 182 ASN A O 1
ATOM 1461 N N . TYR A 1 183 ? -5.533 -18.134 14.311 1.00 92.19 183 TYR A N 1
ATOM 1462 C CA . TYR A 1 183 ? -5.027 -17.002 13.547 1.00 92.19 183 TYR A CA 1
ATOM 1463 C C . TYR A 1 183 ? -3.797 -16.396 14.208 1.00 92.19 183 TYR A C 1
ATOM 1465 O O . TYR A 1 183 ? -3.681 -16.350 15.433 1.00 92.19 183 TYR A O 1
ATOM 1473 N N . SER A 1 184 ? -2.880 -15.922 13.373 1.00 90.94 184 SER A N 1
ATOM 1474 C CA . SER A 1 184 ? -1.739 -15.119 13.793 1.00 90.94 184 SER A CA 1
ATOM 1475 C C . SER A 1 184 ? -2.022 -13.652 13.507 1.00 90.94 184 SER A C 1
ATOM 1477 O O . SER A 1 184 ? -2.681 -13.320 12.521 1.00 90.94 184 SER A O 1
ATOM 1479 N N . ALA A 1 185 ? -1.492 -12.776 14.356 1.00 92.88 185 ALA A N 1
ATOM 1480 C CA . ALA A 1 185 ? -1.545 -11.341 14.149 1.00 92.88 185 ALA A CA 1
ATOM 1481 C C . ALA A 1 185 ? -0.165 -10.718 14.348 1.00 92.88 185 ALA A C 1
ATOM 1483 O O . ALA A 1 185 ? 0.611 -11.151 15.205 1.00 92.88 185 ALA A O 1
ATOM 1484 N N . THR A 1 186 ? 0.128 -9.680 13.575 1.00 93.88 186 THR A N 1
ATOM 1485 C CA . THR A 1 186 ? 1.262 -8.793 13.828 1.00 93.88 186 THR A CA 1
ATOM 1486 C C . THR A 1 186 ? 0.918 -7.359 13.448 1.00 93.88 186 THR A C 1
ATOM 1488 O O . THR A 1 186 ? 0.017 -7.111 12.654 1.00 93.88 186 THR A O 1
ATOM 1491 N N . THR A 1 187 ? 1.626 -6.404 14.034 1.00 93.62 187 THR A N 1
ATOM 1492 C CA . THR A 1 187 ? 1.370 -4.968 13.905 1.00 93.62 187 THR A CA 1
ATOM 1493 C C . THR A 1 187 ? 2.687 -4.197 13.945 1.00 93.62 187 THR A C 1
ATOM 1495 O O . THR A 1 187 ? 3.756 -4.790 14.108 1.00 93.62 187 THR A O 1
ATOM 1498 N N . THR A 1 188 ? 2.633 -2.877 13.833 1.00 90.88 188 THR A N 1
ATOM 1499 C CA . THR A 1 188 ? 3.784 -1.968 13.823 1.00 90.88 188 THR A CA 1
ATOM 1500 C C . THR A 1 188 ? 4.410 -1.717 15.200 1.00 90.88 188 THR A C 1
ATOM 1502 O O . THR A 1 188 ? 5.141 -0.750 15.397 1.00 90.88 188 THR A O 1
ATOM 1505 N N . GLY A 1 189 ? 4.104 -2.576 16.176 1.00 82.81 189 GLY A N 1
ATOM 1506 C CA . GLY A 1 189 ? 4.586 -2.467 17.550 1.00 82.81 189 GLY A CA 1
ATOM 1507 C C . GLY A 1 189 ? 6.077 -2.762 17.698 1.00 82.81 189 GLY A C 1
ATOM 1508 O O . GLY A 1 189 ? 6.724 -3.330 16.817 1.00 82.81 189 GLY A O 1
ATOM 1509 N N . ASP A 1 190 ? 6.605 -2.430 18.871 1.00 81.69 190 ASP A N 1
ATOM 1510 C CA . ASP A 1 190 ? 8.019 -2.544 19.208 1.00 81.69 190 ASP A CA 1
ATOM 1511 C C . ASP A 1 190 ? 8.475 -4.001 19.410 1.00 81.69 190 ASP A C 1
ATOM 1513 O O . ASP A 1 190 ? 9.661 -4.282 19.596 1.00 81.69 190 ASP A O 1
ATOM 1517 N N . ASP A 1 191 ? 7.547 -4.957 19.418 1.00 81.81 191 ASP A N 1
ATOM 1518 C CA . ASP A 1 191 ? 7.855 -6.347 19.693 1.00 81.81 191 ASP A CA 1
ATOM 1519 C C . ASP A 1 191 ? 6.973 -7.359 18.964 1.00 81.81 191 ASP A C 1
ATOM 1521 O O . ASP A 1 191 ? 6.059 -7.038 18.212 1.00 81.81 191 ASP A O 1
ATOM 1525 N N . THR A 1 192 ? 7.285 -8.634 19.180 1.00 84.12 192 THR A N 1
ATOM 1526 C CA . THR A 1 192 ? 6.607 -9.763 18.545 1.00 84.12 192 THR A CA 1
ATOM 1527 C C . THR A 1 192 ? 5.211 -10.061 19.100 1.00 84.12 192 THR A C 1
ATOM 1529 O O . THR A 1 192 ? 4.604 -11.028 18.636 1.00 84.12 192 THR A O 1
ATOM 1532 N N . GLY A 1 193 ? 4.725 -9.276 20.069 1.00 84.62 193 GLY A N 1
ATOM 1533 C CA . GLY A 1 193 ? 3.510 -9.517 20.842 1.00 84.62 193 GLY A CA 1
ATOM 1534 C C . GLY A 1 193 ? 3.741 -10.330 22.122 1.00 84.62 193 GLY A C 1
ATOM 1535 O O . GLY A 1 193 ? 4.594 -11.223 22.173 1.00 84.62 193 GLY A O 1
ATOM 1536 N N . PHE A 1 194 ? 2.953 -10.031 23.157 1.00 85.12 194 PHE A N 1
ATOM 1537 C CA . PHE A 1 194 ? 2.852 -10.781 24.411 1.00 85.12 194 PHE A CA 1
ATOM 1538 C C . PHE A 1 194 ? 1.489 -11.480 24.488 1.00 85.12 194 PHE A C 1
ATOM 1540 O O . PHE A 1 194 ? 0.445 -10.830 24.457 1.00 85.12 194 PHE A O 1
ATOM 1547 N N . PHE A 1 195 ? 1.487 -12.810 24.574 1.00 87.06 195 PHE A N 1
ATOM 1548 C CA . PHE A 1 195 ? 0.255 -13.600 24.602 1.00 87.06 195 PHE A CA 1
ATOM 1549 C C . PHE A 1 195 ? -0.368 -13.618 25.998 1.00 87.06 195 PHE A C 1
ATOM 1551 O O . PHE A 1 195 ? 0.314 -13.883 26.989 1.00 87.06 195 PHE A O 1
ATOM 1558 N N . THR A 1 196 ? -1.675 -13.381 26.061 1.00 85.12 196 THR A N 1
ATOM 1559 C CA . THR A 1 196 ? -2.469 -13.365 27.295 1.00 85.12 196 THR A CA 1
ATOM 1560 C C . THR A 1 196 ? -3.766 -14.144 27.099 1.00 85.12 196 THR A C 1
ATOM 1562 O O . THR A 1 196 ? -4.167 -14.410 25.965 1.00 85.12 196 THR A O 1
ATOM 1565 N N . ASP A 1 197 ? -4.470 -14.448 28.190 1.00 83.75 197 ASP A N 1
ATOM 1566 C CA . ASP A 1 197 ? -5.792 -15.089 28.122 1.00 83.75 197 ASP A CA 1
ATOM 1567 C C . ASP A 1 197 ? -6.848 -14.212 27.419 1.00 83.75 197 ASP A C 1
ATOM 1569 O O . ASP A 1 197 ? -7.848 -14.727 26.923 1.00 83.75 197 ASP A O 1
ATOM 1573 N N . ALA A 1 198 ? -6.633 -12.891 27.364 1.00 83.44 198 ALA A N 1
ATOM 1574 C CA . ALA A 1 198 ? -7.552 -11.923 26.763 1.00 83.44 198 ALA A CA 1
ATOM 1575 C C . ALA A 1 198 ? -7.227 -11.582 25.296 1.00 83.44 198 ALA A C 1
ATOM 1577 O O . ALA A 1 198 ? -7.991 -10.867 24.654 1.00 83.44 198 ALA A O 1
ATOM 1578 N N . GLY A 1 199 ? -6.095 -12.054 24.766 1.00 90.31 199 GLY A N 1
ATOM 1579 C CA . GLY A 1 199 ? -5.619 -11.714 23.425 1.00 90.31 199 GLY A CA 1
ATOM 1580 C C . GLY A 1 199 ? -4.109 -11.506 23.368 1.00 90.31 199 GLY A C 1
ATOM 1581 O O . GLY A 1 199 ? -3.375 -11.822 24.308 1.00 90.31 199 GLY A O 1
ATOM 1582 N N . THR A 1 200 ? -3.633 -10.960 22.253 1.00 92.50 200 THR A N 1
ATOM 1583 C CA . THR A 1 200 ? -2.219 -10.615 22.070 1.00 92.50 200 THR A CA 1
ATOM 1584 C C . THR A 1 200 ? -2.020 -9.130 22.329 1.00 92.50 200 THR A C 1
ATOM 1586 O O . THR A 1 200 ? -2.697 -8.292 21.735 1.00 92.50 200 THR A O 1
ATOM 1589 N N . TYR A 1 201 ? -1.100 -8.813 23.231 1.00 91.81 201 TYR A N 1
ATOM 1590 C CA . TYR A 1 201 ? -0.748 -7.453 23.598 1.00 91.81 201 TYR A CA 1
ATOM 1591 C C . TYR A 1 201 ? 0.466 -6.967 22.800 1.00 91.81 201 TYR A C 1
ATOM 1593 O O . TYR A 1 201 ? 1.483 -7.656 22.740 1.00 91.81 201 TYR A O 1
ATOM 1601 N N . PHE A 1 202 ? 0.368 -5.769 22.235 1.00 91.50 202 PHE A N 1
ATOM 1602 C CA . PHE A 1 202 ? 1.427 -5.062 21.521 1.00 91.50 202 PHE A CA 1
ATOM 1603 C C . PHE A 1 202 ? 1.537 -3.632 22.051 1.00 91.50 202 PHE A C 1
ATOM 1605 O O . PHE A 1 202 ? 0.587 -3.085 22.610 1.00 91.50 202 PHE A O 1
ATOM 1612 N N . PHE A 1 203 ? 2.683 -2.995 21.849 1.00 87.69 203 PHE A N 1
ATOM 1613 C CA . PHE A 1 203 ? 2.878 -1.594 22.207 1.00 87.69 203 PHE A CA 1
ATOM 1614 C C . PHE A 1 203 ? 3.928 -0.948 21.317 1.00 87.69 203 PHE A C 1
ATOM 1616 O O . PHE A 1 203 ? 4.776 -1.646 20.769 1.00 87.69 203 PHE A O 1
ATOM 1623 N N . THR A 1 204 ? 3.916 0.379 21.234 1.00 86.00 204 THR A N 1
ATOM 1624 C CA . THR A 1 204 ? 5.067 1.157 20.785 1.00 86.00 204 THR A CA 1
ATOM 1625 C C . THR A 1 204 ? 5.399 2.267 21.772 1.00 86.00 204 THR A C 1
ATOM 1627 O O . THR A 1 204 ? 4.523 2.922 22.342 1.00 86.00 204 THR A O 1
ATOM 1630 N N . THR A 1 205 ? 6.693 2.471 21.970 1.00 79.62 205 THR A N 1
ATOM 1631 C CA . THR A 1 205 ? 7.277 3.578 22.732 1.00 79.62 205 THR A CA 1
ATOM 1632 C C . THR A 1 205 ? 7.786 4.693 21.824 1.00 79.62 205 THR A C 1
ATOM 1634 O O . THR A 1 205 ? 8.128 5.773 22.310 1.00 79.62 205 THR A O 1
ATOM 1637 N N . MET A 1 206 ? 7.813 4.457 20.510 1.00 80.25 206 MET A N 1
ATOM 1638 C CA . MET A 1 206 ? 8.190 5.449 19.517 1.00 80.25 206 MET A CA 1
ATOM 1639 C C . MET A 1 206 ? 7.008 6.380 19.243 1.00 80.25 206 MET A C 1
ATOM 1641 O O . MET A 1 206 ? 5.891 5.932 18.988 1.00 80.25 206 MET A O 1
ATOM 1645 N N . LEU A 1 207 ? 7.248 7.692 19.293 1.00 84.25 207 LEU A N 1
ATOM 1646 C CA . LEU A 1 207 ? 6.249 8.670 18.869 1.00 84.25 207 LEU A CA 1
ATOM 1647 C C . LEU A 1 207 ? 6.127 8.621 17.351 1.00 84.25 207 LEU A C 1
ATOM 1649 O O . LEU A 1 207 ? 7.070 8.976 16.646 1.00 84.25 207 LEU A O 1
ATOM 1653 N N . LEU A 1 208 ? 4.965 8.194 16.868 1.00 86.75 208 LEU A N 1
ATOM 1654 C CA . LEU A 1 208 ? 4.713 7.986 15.449 1.00 86.75 208 LEU A CA 1
ATOM 1655 C C . LEU A 1 208 ? 3.409 8.671 15.025 1.00 86.75 208 LEU A C 1
ATOM 1657 O O . LEU A 1 208 ? 2.472 8.774 15.826 1.00 86.75 208 LEU A O 1
ATOM 1661 N N . PRO A 1 209 ? 3.314 9.148 13.773 1.00 88.38 209 PRO A N 1
ATOM 1662 C CA . PRO A 1 209 ? 2.033 9.506 13.186 1.00 88.38 209 PRO A CA 1
ATOM 1663 C C . PRO A 1 209 ? 1.103 8.301 13.193 1.00 88.38 209 PRO A C 1
ATOM 1665 O O . PRO A 1 209 ? 1.523 7.193 12.845 1.00 88.38 209 PRO A O 1
ATOM 1668 N N . ILE A 1 210 ? -0.170 8.503 13.523 1.00 89.50 210 ILE A N 1
ATOM 1669 C CA . ILE A 1 210 ? -1.104 7.378 13.570 1.00 89.50 210 ILE A CA 1
ATOM 1670 C C . ILE A 1 210 ? -1.328 6.745 12.195 1.00 89.50 210 ILE A C 1
ATOM 1672 O O . ILE A 1 210 ? -1.588 5.555 12.126 1.00 89.50 210 ILE A O 1
ATOM 1676 N N . SER A 1 211 ? -1.122 7.476 11.097 1.00 85.31 211 SER A N 1
ATOM 1677 C CA . SER A 1 211 ? -1.145 6.942 9.726 1.00 85.31 211 SER A CA 1
ATOM 1678 C C . SER A 1 211 ? -0.122 5.828 9.466 1.00 85.31 211 SER A C 1
ATOM 1680 O O . SER A 1 211 ? -0.262 5.077 8.505 1.00 85.31 211 SER A O 1
ATOM 1682 N N . THR A 1 212 ? 0.882 5.678 10.334 1.00 89.06 212 THR A N 1
ATOM 1683 C CA . THR A 1 212 ? 1.859 4.580 10.277 1.00 89.06 212 THR A CA 1
ATOM 1684 C C . THR A 1 212 ? 1.416 3.330 11.040 1.00 89.06 212 THR A C 1
ATOM 1686 O O . THR A 1 212 ? 2.096 2.310 10.981 1.00 89.06 212 THR A O 1
ATOM 1689 N N . PHE A 1 213 ? 0.305 3.374 11.782 1.00 92.50 213 PHE A N 1
ATOM 1690 C CA . PHE A 1 213 ? -0.235 2.189 12.441 1.00 92.50 213 PHE A CA 1
ATOM 1691 C C . PHE A 1 213 ? -0.806 1.226 11.396 1.00 92.50 213 PHE A C 1
ATOM 1693 O O . PHE A 1 213 ? -1.648 1.607 10.582 1.00 92.50 213 PHE A O 1
ATOM 1700 N N . ALA A 1 214 ? -0.343 -0.021 11.430 1.00 93.25 214 ALA A N 1
ATOM 1701 C CA . ALA A 1 214 ? -0.797 -1.082 10.544 1.00 93.25 214 ALA A CA 1
ATOM 1702 C C . ALA A 1 214 ? -0.904 -2.402 11.313 1.00 93.25 214 ALA A C 1
ATOM 1704 O O . ALA A 1 214 ? -0.173 -2.654 12.279 1.00 93.25 214 ALA A O 1
ATOM 1705 N N . LEU A 1 215 ? -1.829 -3.244 10.880 1.00 93.88 215 LEU A N 1
ATOM 1706 C CA . LEU A 1 215 ? -2.153 -4.530 11.471 1.00 93.88 215 LEU A CA 1
ATOM 1707 C C . LEU A 1 215 ? -2.356 -5.551 10.357 1.00 93.88 215 LEU A C 1
ATOM 1709 O O . LEU A 1 215 ? -2.876 -5.237 9.289 1.00 93.88 215 LEU A O 1
ATOM 1713 N N . ALA A 1 216 ? -1.968 -6.785 10.632 1.00 94.69 216 ALA A N 1
ATOM 1714 C CA . ALA A 1 216 ? -2.179 -7.902 9.742 1.00 94.69 216 ALA A CA 1
ATOM 1715 C C . ALA A 1 216 ? -2.640 -9.125 10.518 1.00 94.69 216 ALA A C 1
ATOM 1717 O O . ALA A 1 216 ? -2.045 -9.469 11.544 1.00 94.69 216 ALA A O 1
ATOM 1718 N N . ILE A 1 217 ? -3.683 -9.778 10.013 1.00 95.62 217 ILE A N 1
ATOM 1719 C CA . ILE A 1 217 ? -4.282 -10.961 10.622 1.00 95.62 217 ILE A CA 1
ATOM 1720 C C . ILE A 1 217 ? -4.485 -12.007 9.536 1.00 95.62 217 ILE A C 1
ATOM 1722 O O . ILE A 1 217 ? -5.105 -11.736 8.511 1.00 95.62 217 ILE A O 1
ATOM 1726 N N . GLY A 1 218 ? -3.999 -13.218 9.782 1.00 94.12 218 GLY A N 1
ATOM 1727 C CA . GLY A 1 218 ? -4.158 -14.325 8.851 1.00 94.12 218 GLY A CA 1
ATOM 1728 C C . GLY A 1 218 ? -3.726 -15.655 9.443 1.00 94.12 218 GLY A C 1
ATOM 1729 O O . GLY A 1 218 ? -3.113 -15.730 10.515 1.00 94.12 218 GLY A O 1
ATOM 1730 N N . LYS A 1 219 ? -4.068 -16.736 8.748 1.00 93.12 219 LYS A N 1
ATOM 1731 C CA . LYS A 1 219 ? -3.710 -18.095 9.149 1.00 93.12 219 LYS A CA 1
ATOM 1732 C C . LYS A 1 219 ? -2.395 -18.490 8.484 1.00 93.12 219 LYS A C 1
ATOM 1734 O O . LYS A 1 219 ? -2.356 -19.278 7.549 1.00 93.12 219 LYS A O 1
ATOM 1739 N N . TRP A 1 220 ? -1.309 -17.900 8.968 1.00 92.75 220 TRP A N 1
ATOM 1740 C CA . TRP A 1 220 ? -0.007 -17.992 8.310 1.00 92.75 220 TRP A CA 1
ATOM 1741 C C . TRP A 1 220 ? 1.011 -18.804 9.098 1.00 92.75 220 TRP A C 1
ATOM 1743 O O . TRP A 1 220 ? 1.040 -18.793 10.332 1.00 92.75 220 TRP A O 1
ATOM 1753 N N . LYS A 1 221 ? 1.923 -19.442 8.362 1.00 92.44 221 LYS A N 1
ATOM 1754 C CA . LYS A 1 221 ? 3.193 -19.904 8.916 1.00 92.44 221 LYS A CA 1
ATOM 1755 C C . LYS A 1 221 ? 4.072 -18.704 9.219 1.00 92.44 221 LYS A C 1
ATOM 1757 O O . LYS A 1 221 ? 4.080 -17.723 8.486 1.00 92.44 221 LYS A O 1
ATOM 1762 N N . CYS A 1 222 ? 4.866 -18.825 10.275 1.00 92.50 222 CYS A N 1
ATOM 1763 C CA . CYS A 1 222 ? 5.867 -17.840 10.654 1.00 92.50 222 CYS A CA 1
ATOM 1764 C C . CYS A 1 222 ? 7.250 -18.495 10.636 1.00 92.50 222 CYS A C 1
ATOM 1766 O O . CYS A 1 222 ? 7.467 -19.534 11.260 1.00 92.50 222 CYS A O 1
ATOM 1768 N N . SER A 1 223 ? 8.204 -17.891 9.932 1.00 91.56 223 SER A N 1
ATOM 1769 C CA . SER A 1 223 ? 9.614 -18.295 9.954 1.00 91.56 223 SER A CA 1
ATOM 1770 C C . SER A 1 223 ? 10.485 -17.169 10.480 1.00 91.56 223 SER A C 1
ATOM 1772 O O . SER A 1 223 ? 10.398 -16.045 9.998 1.00 91.56 223 SER A O 1
ATOM 1774 N N . ASN A 1 224 ? 11.350 -17.482 11.441 1.00 90.62 224 ASN A N 1
ATOM 1775 C CA . ASN A 1 224 ? 12.329 -16.530 11.950 1.00 90.62 224 ASN A CA 1
ATOM 1776 C C . ASN A 1 224 ? 13.552 -16.507 11.030 1.00 90.62 224 ASN A C 1
ATOM 1778 O O . ASN A 1 224 ? 14.103 -17.560 10.699 1.00 90.62 224 ASN A O 1
ATOM 1782 N N . ILE A 1 225 ? 13.997 -15.311 10.659 1.00 87.12 225 ILE A N 1
ATOM 1783 C CA . ILE A 1 225 ? 15.256 -15.084 9.959 1.00 87.12 225 ILE A CA 1
ATOM 1784 C C . ILE A 1 225 ? 16.274 -14.617 11.006 1.00 87.12 225 ILE A C 1
ATOM 1786 O O . ILE A 1 225 ? 16.110 -13.536 11.572 1.00 87.12 225 ILE A O 1
ATOM 1790 N N . PRO A 1 226 ? 17.315 -15.412 11.311 1.00 71.81 226 PRO A N 1
ATOM 1791 C CA . PRO A 1 226 ? 18.315 -15.018 12.291 1.00 71.81 226 PRO A CA 1
ATOM 1792 C C . PRO A 1 226 ? 19.102 -13.822 11.754 1.00 71.81 226 PRO A C 1
ATOM 1794 O O . PRO A 1 226 ? 19.823 -13.940 10.763 1.00 71.81 226 PRO A O 1
ATOM 1797 N N . MET A 1 227 ? 18.977 -12.672 12.414 1.00 71.06 227 MET A N 1
ATOM 1798 C CA . MET A 1 227 ? 19.659 -11.450 12.008 1.00 71.06 227 MET A CA 1
ATOM 1799 C C . MET A 1 227 ? 20.472 -10.877 13.164 1.00 71.06 227 MET A C 1
ATOM 1801 O O . MET A 1 227 ? 19.932 -10.399 14.159 1.00 71.06 227 MET A O 1
ATOM 1805 N N . ARG A 1 228 ? 21.797 -10.880 13.003 1.00 63.97 228 ARG A N 1
ATOM 1806 C CA . ARG A 1 228 ? 22.702 -10.092 13.842 1.00 63.97 228 ARG A CA 1
ATOM 1807 C C . ARG A 1 228 ? 23.202 -8.924 13.029 1.00 63.97 228 ARG A C 1
ATOM 1809 O O . ARG A 1 228 ? 24.045 -9.087 12.151 1.00 63.97 228 ARG A O 1
ATOM 1816 N N . VAL A 1 229 ? 22.678 -7.748 13.329 1.00 60.31 229 VAL A N 1
ATOM 1817 C CA . VAL A 1 229 ? 23.222 -6.523 12.766 1.00 60.31 229 VAL A CA 1
ATOM 1818 C C . VAL A 1 229 ? 24.520 -6.241 13.520 1.00 60.31 229 VAL A C 1
ATOM 1820 O O . VAL A 1 229 ? 24.503 -6.018 14.728 1.00 60.31 229 VAL A O 1
ATOM 1823 N N . GLY A 1 230 ? 25.654 -6.389 12.830 1.00 51.12 230 GLY A N 1
ATOM 1824 C CA . GLY A 1 230 ? 26.979 -6.393 13.453 1.00 51.12 230 GLY A CA 1
ATOM 1825 C C . GLY A 1 230 ? 27.229 -5.175 14.347 1.00 51.12 230 GLY A C 1
ATOM 1826 O O . GLY A 1 230 ? 26.897 -4.046 13.979 1.00 51.12 230 GLY A O 1
ATOM 1827 N N . CYS A 1 231 ? 27.847 -5.402 15.512 1.00 44.53 231 CYS A N 1
ATOM 1828 C CA . CYS A 1 231 ? 28.311 -4.338 16.396 1.00 44.53 231 CYS A CA 1
ATOM 1829 C C . CYS A 1 231 ? 29.420 -3.553 15.697 1.00 44.53 231 CYS A C 1
ATOM 1831 O O . CYS A 1 231 ? 30.590 -3.938 15.697 1.00 44.53 231 CYS A O 1
ATOM 1833 N N . PHE A 1 232 ? 29.061 -2.425 15.107 1.00 47.56 232 PHE A N 1
ATOM 1834 C CA . PHE A 1 232 ? 30.028 -1.377 14.845 1.00 47.56 232 PHE A CA 1
ATOM 1835 C C . PHE A 1 232 ? 29.991 -0.475 16.068 1.00 47.56 232 PHE A C 1
ATOM 1837 O O . PHE A 1 232 ? 28.926 0.029 16.422 1.00 47.56 232 PHE A O 1
ATOM 1844 N N . LEU A 1 233 ? 31.136 -0.379 16.753 1.00 43.53 233 LEU A N 1
ATOM 1845 C CA . LEU A 1 233 ? 31.313 0.455 17.939 1.00 43.53 233 LEU A CA 1
ATOM 1846 C C . LEU A 1 233 ? 30.653 1.818 17.683 1.00 43.53 233 LEU A C 1
ATOM 1848 O O . LEU A 1 233 ? 30.911 2.396 16.618 1.00 43.53 233 LEU A O 1
ATOM 1852 N N . PRO A 1 234 ? 29.801 2.320 18.596 1.00 47.59 234 PRO A N 1
ATOM 1853 C CA . PRO A 1 234 ? 29.386 3.707 18.508 1.00 47.59 234 PRO A CA 1
ATOM 1854 C C . PRO A 1 234 ? 30.660 4.548 18.428 1.00 47.59 234 PRO A C 1
ATOM 1856 O O . PRO A 1 234 ? 31.611 4.320 19.175 1.00 47.59 234 PRO A O 1
ATOM 1859 N N . ASP A 1 235 ? 30.710 5.476 17.475 1.00 50.69 235 ASP A N 1
ATOM 1860 C CA . ASP A 1 235 ? 31.655 6.583 17.580 1.00 50.69 235 ASP A CA 1
ATOM 1861 C C . ASP A 1 235 ? 31.397 7.185 18.976 1.00 50.69 235 ASP A C 1
ATOM 1863 O O . ASP A 1 235 ? 30.232 7.409 19.306 1.00 50.69 235 ASP A O 1
ATOM 1867 N N . ASP A 1 236 ? 32.419 7.381 19.820 1.00 47.91 236 ASP A N 1
ATOM 1868 C CA . ASP A 1 236 ? 32.312 7.813 21.239 1.00 47.91 236 ASP A CA 1
ATOM 1869 C C . ASP A 1 236 ? 31.622 9.193 21.424 1.00 47.91 236 ASP A C 1
ATOM 1871 O O . ASP A 1 236 ? 31.644 9.811 22.491 1.00 47.91 236 ASP A O 1
ATOM 1875 N N . ARG A 1 237 ? 31.017 9.726 20.363 1.00 56.81 237 ARG A N 1
ATOM 1876 C CA . ARG A 1 237 ? 30.256 10.962 20.322 1.00 56.81 237 ARG A CA 1
ATOM 1877 C C . ARG A 1 237 ? 28.864 10.714 20.892 1.00 56.81 237 ARG A C 1
ATOM 1879 O O . ARG A 1 237 ? 28.069 9.958 20.343 1.00 56.81 237 ARG A O 1
ATOM 1886 N N . LEU A 1 238 ? 28.551 11.433 21.965 1.00 54.41 238 LEU A N 1
ATOM 1887 C CA . LEU A 1 238 ? 27.180 11.627 22.427 1.00 54.41 238 LEU A CA 1
ATOM 1888 C C . LEU A 1 238 ? 26.349 12.209 21.271 1.00 54.41 238 LEU A C 1
ATOM 1890 O O . LEU A 1 238 ? 26.570 13.350 20.864 1.00 54.41 238 LEU A O 1
ATOM 1894 N N . ILE A 1 239 ? 25.423 11.419 20.726 1.00 61.75 239 ILE A N 1
ATOM 1895 C CA . ILE A 1 239 ? 24.459 11.888 19.727 1.00 61.75 239 ILE A CA 1
ATOM 1896 C C . ILE A 1 239 ? 23.387 12.688 20.471 1.00 61.75 239 ILE A C 1
ATOM 1898 O O . ILE A 1 239 ? 22.620 12.138 21.261 1.00 61.75 239 ILE A O 1
ATOM 1902 N N . GLU A 1 240 ? 23.341 13.998 20.235 1.00 67.12 240 GLU A N 1
ATOM 1903 C CA . GLU A 1 240 ? 22.267 14.852 20.739 1.00 67.12 240 GLU A CA 1
ATOM 1904 C C . GLU A 1 240 ? 20.991 14.584 19.929 1.00 67.12 240 GLU A C 1
ATOM 1906 O O . GLU A 1 240 ? 20.911 14.883 18.736 1.00 67.12 240 GLU A O 1
ATOM 1911 N N . CYS A 1 241 ? 20.005 13.968 20.577 1.00 70.56 241 CYS A N 1
ATOM 1912 C CA . CYS A 1 241 ? 18.731 13.610 19.964 1.00 70.56 241 CYS A CA 1
ATOM 1913 C C . CYS A 1 241 ? 17.859 14.859 19.754 1.00 70.56 241 CYS A C 1
ATOM 1915 O O . CYS A 1 241 ? 17.672 15.645 20.683 1.00 70.56 241 CYS A O 1
ATOM 1917 N N . ARG A 1 242 ? 17.307 15.035 18.545 1.00 76.31 242 ARG A N 1
ATOM 1918 C CA . ARG A 1 242 ? 16.427 16.173 18.183 1.00 76.31 242 ARG A CA 1
ATOM 1919 C C . ARG A 1 242 ? 14.942 15.836 18.173 1.00 76.31 242 ARG A C 1
ATOM 1921 O O . ARG A 1 242 ? 14.103 16.725 18.036 1.00 76.31 242 ARG A O 1
ATOM 1928 N N . HIS A 1 243 ? 14.620 14.557 18.283 1.00 74.31 243 HIS A N 1
ATOM 1929 C CA . HIS A 1 243 ? 13.249 14.098 18.356 1.00 74.31 243 HIS A CA 1
ATOM 1930 C C . HIS A 1 243 ? 12.627 14.426 19.726 1.00 74.31 243 HIS A C 1
ATOM 1932 O O . HIS A 1 243 ? 13.349 14.687 20.696 1.00 74.31 243 HIS A O 1
ATOM 1938 N N . PRO A 1 244 ? 11.286 14.419 19.840 1.00 69.00 244 PRO A N 1
ATOM 1939 C CA . PRO A 1 244 ? 10.611 14.596 21.123 1.00 69.00 244 PRO A CA 1
ATOM 1940 C C . PRO A 1 244 ? 11.073 13.559 22.161 1.00 69.00 244 PRO A C 1
ATOM 1942 O O . PRO A 1 244 ? 11.635 12.523 21.803 1.00 69.00 244 PRO A O 1
ATOM 1945 N N . HIS A 1 245 ? 10.855 13.827 23.453 1.00 67.75 245 HIS A N 1
ATOM 1946 C CA . HIS A 1 245 ? 11.377 12.980 24.529 1.00 67.75 245 HIS A CA 1
ATOM 1947 C C . HIS A 1 245 ? 10.751 11.577 24.497 1.00 67.75 245 HIS A C 1
ATOM 1949 O O . HIS A 1 245 ? 9.645 11.363 24.981 1.00 67.75 245 HIS A O 1
ATOM 1955 N N . TYR A 1 246 ? 11.485 10.629 23.925 1.00 68.94 246 TYR A N 1
ATOM 1956 C CA . TYR A 1 246 ? 11.253 9.200 24.041 1.00 68.94 246 TYR A CA 1
ATOM 1957 C C . TYR A 1 246 ? 12.612 8.482 24.093 1.00 68.94 246 TYR A C 1
ATOM 1959 O O . TYR A 1 246 ? 13.652 9.068 23.763 1.00 68.94 246 TYR A O 1
ATOM 1967 N N . PRO A 1 247 ? 12.636 7.222 24.534 1.00 64.31 247 PRO A N 1
ATOM 1968 C CA . PRO A 1 247 ? 13.851 6.429 24.639 1.00 64.31 247 PRO A CA 1
ATOM 1969 C C . PRO A 1 247 ? 14.426 6.149 23.251 1.00 64.31 247 PRO A C 1
ATOM 1971 O O . PRO A 1 247 ? 13.935 5.302 22.512 1.00 64.31 247 PRO A O 1
ATOM 1974 N N . CYS A 1 248 ? 15.464 6.890 22.875 1.00 69.19 248 CYS A N 1
ATOM 1975 C CA . CYS A 1 248 ? 16.037 6.788 21.543 1.00 69.19 248 CYS A CA 1
ATOM 1976 C C . CYS A 1 248 ? 16.831 5.487 21.372 1.00 69.19 248 CYS A C 1
ATOM 1978 O O . CYS A 1 248 ? 17.828 5.300 22.083 1.00 69.19 248 CYS A O 1
ATOM 1980 N N . PRO A 1 249 ? 16.508 4.639 20.377 1.00 63.19 249 PRO A N 1
ATOM 1981 C CA . PRO A 1 249 ? 17.344 3.495 20.038 1.00 63.19 249 PRO A CA 1
ATOM 1982 C C . PRO A 1 249 ? 18.779 3.907 19.690 1.00 63.19 249 PRO A C 1
ATOM 1984 O O . PRO A 1 249 ? 19.702 3.176 20.022 1.00 63.19 249 PRO A O 1
ATOM 1987 N N . PHE A 1 250 ? 19.014 5.092 19.105 1.00 64.75 250 PHE A N 1
ATOM 1988 C CA . PHE A 1 250 ? 20.371 5.585 18.822 1.00 64.75 250 PHE A CA 1
ATOM 1989 C C . PHE A 1 250 ? 21.171 5.951 20.075 1.00 64.75 250 PHE A C 1
ATOM 1991 O O . PHE A 1 250 ? 22.396 5.856 20.041 1.00 64.75 250 PHE A O 1
ATOM 1998 N N . ALA A 1 251 ? 20.510 6.314 21.178 1.00 60.25 251 ALA A N 1
ATOM 1999 C CA . ALA A 1 251 ? 21.172 6.679 22.431 1.00 60.25 251 ALA A CA 1
ATOM 2000 C C . ALA A 1 251 ? 21.540 5.464 23.306 1.00 60.25 251 ALA A C 1
ATOM 2002 O O . ALA A 1 251 ? 22.365 5.586 24.212 1.00 60.25 251 ALA A O 1
ATOM 2003 N N . GLN A 1 252 ? 20.952 4.286 23.060 1.00 58.03 252 GLN A N 1
ATOM 2004 C CA . GLN A 1 252 ? 21.236 3.075 23.836 1.00 58.03 252 GLN A CA 1
ATOM 2005 C C . GLN A 1 252 ? 22.522 2.390 23.348 1.00 58.03 252 GLN A C 1
ATOM 2007 O O . GLN A 1 252 ? 22.531 1.756 22.295 1.00 58.03 252 GLN A O 1
ATOM 2012 N N . ILE A 1 253 ? 23.613 2.493 24.108 1.00 53.16 253 ILE A N 1
ATOM 2013 C CA . ILE A 1 253 ? 24.894 1.835 23.805 1.00 53.16 253 ILE A CA 1
ATOM 2014 C C . ILE A 1 253 ? 24.791 0.348 24.172 1.00 53.16 253 ILE A C 1
ATOM 2016 O O . ILE A 1 253 ? 25.081 -0.032 25.304 1.00 53.16 253 ILE A O 1
ATOM 2020 N N . ASP A 1 254 ? 24.370 -0.497 23.231 1.00 54.38 254 ASP A N 1
ATOM 2021 C CA . ASP A 1 254 ? 24.527 -1.947 23.372 1.00 54.38 254 ASP A CA 1
ATOM 2022 C C . ASP A 1 254 ? 25.736 -2.414 22.551 1.00 54.38 254 ASP A C 1
ATOM 2024 O O . ASP A 1 254 ? 25.765 -2.307 21.323 1.00 54.38 254 ASP A O 1
ATOM 2028 N N . VAL A 1 255 ? 26.765 -2.903 23.245 1.00 46.50 255 VAL A N 1
ATOM 2029 C CA . VAL A 1 255 ? 28.068 -3.293 22.675 1.00 46.50 255 VAL A CA 1
ATOM 2030 C C . VAL A 1 255 ? 27.947 -4.556 21.807 1.00 46.50 255 VAL A C 1
ATOM 2032 O O . VAL A 1 255 ? 28.808 -4.813 20.965 1.00 46.50 255 VAL A O 1
ATOM 2035 N N . ALA A 1 256 ? 26.872 -5.336 21.971 1.00 48.00 256 ALA A N 1
ATOM 2036 C CA . ALA A 1 256 ? 26.616 -6.558 21.207 1.00 48.00 256 ALA A CA 1
ATOM 2037 C C . ALA A 1 256 ? 25.820 -6.340 19.902 1.00 48.00 256 ALA A C 1
ATOM 2039 O O . ALA A 1 256 ? 25.708 -7.282 19.116 1.00 48.00 256 ALA A O 1
ATOM 2040 N N . GLY A 1 257 ? 25.315 -5.121 19.658 1.00 53.06 257 GLY A N 1
ATOM 2041 C CA . GLY A 1 257 ? 24.324 -4.841 18.613 1.00 53.06 257 GLY A CA 1
ATOM 2042 C C . GLY A 1 257 ? 22.968 -5.498 18.936 1.00 53.06 257 GLY A C 1
ATOM 2043 O O . GLY A 1 257 ? 22.940 -6.649 19.372 1.00 53.06 257 GLY A O 1
ATOM 2044 N N . PRO A 1 258 ? 21.824 -4.810 18.763 1.00 57.09 258 PRO A N 1
ATOM 2045 C CA . PRO A 1 258 ? 20.538 -5.438 19.040 1.00 57.09 258 PRO A CA 1
ATOM 2046 C C . PRO A 1 258 ? 20.294 -6.580 18.043 1.00 57.09 258 PRO A C 1
ATOM 2048 O O . PRO A 1 258 ? 20.377 -6.388 16.828 1.00 57.09 258 PRO A O 1
ATOM 2051 N N . GLU A 1 259 ? 19.986 -7.776 18.547 1.00 70.00 259 GLU A N 1
ATOM 2052 C CA . GLU A 1 259 ? 19.341 -8.807 17.734 1.00 70.00 259 GLU A CA 1
ATOM 2053 C C . GLU A 1 259 ? 17.941 -8.289 17.405 1.00 70.00 259 GLU A C 1
ATOM 2055 O O . GLU A 1 259 ? 17.121 -8.098 18.300 1.00 70.00 259 GLU A O 1
ATOM 2060 N N . ILE A 1 260 ? 17.698 -7.986 16.131 1.00 76.56 260 ILE A N 1
ATOM 2061 C CA . ILE A 1 260 ? 16.406 -7.484 15.666 1.00 76.56 260 ILE A CA 1
ATOM 2062 C C . ILE A 1 260 ? 15.605 -8.713 15.239 1.00 76.56 260 ILE A C 1
ATOM 2064 O O . ILE A 1 260 ? 15.991 -9.360 14.257 1.00 76.56 260 ILE A O 1
ATOM 2068 N N . PRO A 1 261 ? 14.510 -9.065 15.939 1.00 85.75 261 PRO A N 1
ATOM 2069 C CA . PRO A 1 261 ? 13.651 -10.155 15.520 1.00 85.75 261 PRO A CA 1
ATOM 2070 C C . PRO A 1 261 ? 13.147 -9.880 14.107 1.00 85.75 261 PRO A C 1
ATOM 2072 O O . PRO A 1 261 ? 12.526 -8.848 13.850 1.00 85.75 261 PRO A O 1
ATOM 2075 N N . CYS A 1 262 ? 13.443 -10.806 13.201 1.00 90.38 262 CYS A N 1
ATOM 2076 C CA . CYS A 1 262 ? 13.014 -10.747 11.817 1.00 90.38 262 CYS A CA 1
ATOM 2077 C C . CYS A 1 262 ? 12.140 -11.966 11.522 1.00 90.38 262 CYS A C 1
ATOM 2079 O O . CYS A 1 262 ? 12.599 -13.100 11.691 1.00 90.38 262 CYS A O 1
ATOM 2081 N N . ARG A 1 263 ? 10.879 -11.757 11.133 1.00 92.94 263 ARG A N 1
ATOM 2082 C CA . ARG A 1 263 ? 9.923 -12.847 10.877 1.00 92.94 263 ARG A CA 1
ATOM 2083 C C . ARG A 1 263 ? 9.293 -12.703 9.504 1.00 92.94 263 ARG A C 1
ATOM 2085 O O . ARG A 1 263 ? 9.026 -11.596 9.061 1.00 92.94 263 ARG A O 1
ATOM 2092 N N . VAL A 1 264 ? 9.020 -13.825 8.850 1.00 94.38 264 VAL A N 1
ATOM 2093 C CA . VAL A 1 264 ? 8.275 -13.869 7.587 1.00 94.38 264 VAL A CA 1
ATOM 2094 C C . VAL A 1 264 ? 7.002 -14.674 7.793 1.00 94.38 264 VAL A C 1
ATOM 2096 O O . VAL A 1 264 ? 7.076 -15.839 8.193 1.00 94.38 264 VAL A O 1
ATOM 2099 N N . PHE A 1 265 ? 5.866 -14.049 7.502 1.00 94.44 265 PHE A N 1
ATOM 2100 C CA . PHE A 1 265 ? 4.533 -14.634 7.500 1.00 94.44 265 PHE A CA 1
ATOM 2101 C C . PHE A 1 265 ? 4.106 -14.953 6.070 1.00 94.44 265 PHE A C 1
ATOM 2103 O O . PHE A 1 265 ? 4.256 -14.119 5.177 1.00 94.44 265 PHE A O 1
ATOM 2110 N N . TYR A 1 266 ? 3.617 -16.168 5.847 1.00 93.25 266 TYR A N 1
ATOM 2111 C CA . TYR A 1 266 ? 3.234 -16.656 4.524 1.00 93.25 266 TYR A CA 1
ATOM 2112 C C . TYR A 1 266 ? 2.203 -17.789 4.619 1.00 93.25 266 TYR A C 1
ATOM 2114 O O . TYR A 1 266 ? 2.108 -18.474 5.644 1.00 93.25 266 TYR A O 1
ATOM 2122 N N . SER A 1 267 ? 1.435 -17.973 3.545 1.00 90.44 267 SER A N 1
ATOM 2123 C CA . SER A 1 267 ? 0.490 -19.081 3.362 1.00 90.44 267 SER A CA 1
ATOM 2124 C C . SER A 1 267 ? 1.211 -20.432 3.282 1.00 90.44 267 SER A C 1
ATOM 2126 O O . SER A 1 267 ? 2.388 -20.509 2.932 1.00 90.44 267 SER A O 1
ATOM 2128 N N . ASP A 1 268 ? 0.520 -21.527 3.588 1.00 87.81 268 ASP A N 1
ATOM 2129 C CA . ASP A 1 268 ? 1.072 -22.881 3.521 1.00 87.81 268 ASP A CA 1
ATOM 2130 C C . ASP A 1 268 ? 1.549 -23.258 2.114 1.00 87.81 268 ASP A C 1
ATOM 2132 O O . ASP A 1 268 ? 2.510 -24.027 1.988 1.00 87.81 268 ASP A O 1
ATOM 2136 N N . SER A 1 269 ? 0.914 -22.693 1.086 1.00 84.56 269 SER A N 1
ATOM 2137 C CA . SER A 1 269 ? 1.270 -22.881 -0.322 1.00 84.56 269 SER A CA 1
ATOM 2138 C C . SER A 1 269 ? 2.525 -22.125 -0.780 1.00 84.56 269 SER A C 1
ATOM 2140 O O . SER A 1 269 ? 2.999 -22.371 -1.892 1.00 84.56 269 SER A O 1
ATOM 2142 N N . PHE A 1 270 ? 3.094 -21.231 0.037 1.00 84.94 270 PHE A N 1
ATOM 2143 C CA . PHE A 1 270 ? 4.267 -20.434 -0.334 1.00 84.94 270 PHE A CA 1
ATOM 2144 C C . PHE A 1 270 ? 5.538 -20.877 0.410 1.00 84.94 270 PHE A C 1
ATOM 2146 O O . PHE A 1 270 ? 5.517 -21.174 1.600 1.00 84.94 270 PHE A O 1
ATOM 2153 N N . GLU A 1 271 ? 6.689 -20.896 -0.274 1.00 83.75 271 GLU A N 1
ATOM 2154 C CA . GLU A 1 271 ? 7.988 -21.216 0.337 1.00 83.75 271 GLU A CA 1
ATOM 2155 C C . GLU A 1 271 ? 8.957 -20.034 0.165 1.00 83.75 271 GLU A C 1
ATOM 2157 O O . GLU A 1 271 ? 9.441 -19.785 -0.939 1.00 83.75 271 GLU A O 1
ATOM 2162 N N . PRO A 1 272 ? 9.274 -19.280 1.235 1.00 81.62 272 PRO A N 1
ATOM 2163 C CA . PRO A 1 272 ? 10.062 -18.052 1.131 1.00 81.62 272 PRO A CA 1
ATOM 2164 C C . PRO A 1 272 ? 11.580 -18.312 1.154 1.00 81.62 272 PRO A C 1
ATOM 2166 O O . PRO A 1 272 ? 12.320 -17.589 1.825 1.00 81.62 272 PRO A O 1
ATOM 2169 N N . SER A 1 273 ? 12.088 -19.348 0.471 1.00 84.62 273 SER A N 1
ATOM 2170 C CA . SER A 1 273 ? 13.526 -19.693 0.501 1.00 84.62 273 SER A CA 1
ATOM 2171 C C . SER A 1 273 ? 14.419 -18.522 0.107 1.00 84.62 273 SER A C 1
ATOM 2173 O O . SER A 1 273 ? 15.409 -18.255 0.785 1.00 84.62 273 SER A O 1
ATOM 2175 N N . ILE A 1 274 ? 14.039 -17.783 -0.936 1.00 84.25 274 ILE A N 1
ATOM 2176 C CA . ILE A 1 274 ? 14.829 -16.668 -1.469 1.00 84.25 274 ILE A CA 1
ATOM 2177 C C . ILE A 1 274 ? 15.002 -15.505 -0.482 1.00 84.25 274 ILE A C 1
ATOM 2179 O O . ILE A 1 274 ? 16.004 -14.790 -0.517 1.00 84.25 274 ILE A O 1
ATOM 2183 N N . LEU A 1 275 ? 14.049 -15.342 0.437 1.00 87.75 275 LEU A N 1
ATOM 2184 C CA . LEU A 1 275 ? 14.061 -14.276 1.433 1.00 87.75 275 LEU A CA 1
ATOM 2185 C C . LEU A 1 275 ? 15.064 -14.532 2.558 1.00 87.75 275 LEU A C 1
ATOM 2187 O O . LEU A 1 275 ? 15.593 -13.575 3.122 1.00 87.75 275 LEU A O 1
ATOM 2191 N N . LYS A 1 276 ? 15.360 -15.806 2.851 1.00 85.69 276 LYS A N 1
ATOM 2192 C CA . LYS A 1 276 ? 16.270 -16.206 3.936 1.00 85.69 276 LYS A CA 1
ATOM 2193 C C . LYS A 1 276 ? 17.678 -15.640 3.749 1.00 85.69 276 LYS A C 1
ATOM 2195 O O . LYS A 1 276 ? 18.303 -15.266 4.735 1.00 85.69 276 LYS A O 1
ATOM 2200 N N . ASP A 1 277 ? 18.137 -15.535 2.502 1.00 84.81 277 ASP A N 1
ATOM 2201 C CA . ASP A 1 277 ? 19.474 -15.028 2.178 1.00 84.81 277 ASP A CA 1
ATOM 2202 C C . ASP A 1 277 ? 19.470 -13.527 1.858 1.00 84.81 277 ASP A C 1
ATOM 2204 O O . ASP A 1 277 ? 20.396 -12.798 2.237 1.00 84.81 277 ASP A O 1
ATOM 2208 N N . TYR A 1 278 ? 18.435 -13.045 1.160 1.00 88.75 278 TYR A N 1
ATOM 2209 C CA . TYR A 1 278 ? 18.393 -11.655 0.710 1.00 88.75 278 TYR A CA 1
ATOM 2210 C C . TYR A 1 278 ? 18.161 -10.670 1.857 1.00 88.75 278 TYR A C 1
ATOM 2212 O O . TYR A 1 278 ? 18.897 -9.690 1.944 1.00 88.75 278 TYR A O 1
ATOM 2220 N N . ILE A 1 279 ? 17.189 -10.930 2.744 1.00 89.94 279 ILE A N 1
ATOM 2221 C CA . ILE A 1 279 ? 16.812 -10.001 3.826 1.00 89.94 279 ILE A CA 1
ATOM 2222 C C . ILE A 1 279 ? 18.005 -9.673 4.743 1.00 89.94 279 ILE A C 1
ATOM 2224 O O . ILE A 1 279 ? 18.275 -8.488 4.949 1.00 89.94 279 ILE A O 1
ATOM 2228 N N . PRO A 1 280 ? 18.776 -10.653 5.261 1.00 87.69 280 PRO A N 1
ATOM 2229 C CA . PRO A 1 280 ? 19.951 -10.336 6.073 1.00 87.69 280 PRO A CA 1
ATOM 2230 C C . PRO A 1 280 ? 20.996 -9.521 5.305 1.00 87.69 280 PRO A C 1
ATOM 2232 O O . PRO A 1 280 ? 21.542 -8.554 5.834 1.00 87.69 280 PRO A O 1
ATOM 2235 N N . SER A 1 281 ? 21.249 -9.886 4.045 1.00 88.19 281 SER A N 1
ATOM 2236 C CA . SER A 1 281 ? 22.270 -9.248 3.209 1.00 88.19 281 SER A CA 1
ATOM 2237 C C . SER A 1 281 ? 21.920 -7.796 2.866 1.00 88.19 281 SER A C 1
ATOM 2239 O O . SER A 1 281 ? 22.799 -6.928 2.869 1.00 88.19 281 SER A O 1
ATOM 2241 N N . SER A 1 282 ? 20.647 -7.514 2.574 1.00 89.31 282 SER A N 1
ATOM 2242 C CA . SER A 1 282 ? 20.170 -6.169 2.254 1.00 89.31 282 SER A CA 1
ATOM 2243 C C . SER A 1 282 ? 20.170 -5.275 3.489 1.00 89.31 282 SER A C 1
ATOM 2245 O O . SER A 1 282 ? 20.726 -4.179 3.431 1.00 89.31 282 SER A O 1
ATOM 2247 N N . ILE A 1 283 ? 19.669 -5.758 4.630 1.00 87.31 283 ILE A N 1
ATOM 2248 C CA . ILE A 1 283 ? 19.690 -5.000 5.888 1.00 87.31 283 ILE A CA 1
ATOM 2249 C C . ILE A 1 283 ? 21.127 -4.706 6.320 1.00 87.31 283 ILE A C 1
ATOM 2251 O O . ILE A 1 283 ? 21.435 -3.566 6.668 1.00 87.31 283 ILE A O 1
ATOM 2255 N N . GLU A 1 284 ? 22.036 -5.684 6.247 1.00 85.62 284 GLU A N 1
ATOM 2256 C CA . GLU A 1 284 ? 23.453 -5.459 6.553 1.00 85.62 284 GLU A CA 1
ATOM 2257 C C . GLU A 1 284 ? 24.075 -4.406 5.622 1.00 85.62 284 GLU A C 1
ATOM 2259 O O . GLU A 1 284 ? 24.828 -3.534 6.068 1.00 85.62 284 GLU A O 1
ATOM 2264 N N . THR A 1 285 ? 23.744 -4.454 4.331 1.00 89.38 285 THR A N 1
ATOM 2265 C CA . THR A 1 285 ? 24.224 -3.483 3.342 1.00 89.38 285 THR A CA 1
ATOM 2266 C C . THR A 1 285 ? 23.728 -2.073 3.661 1.00 89.38 285 THR A C 1
ATOM 2268 O O . THR A 1 285 ? 24.540 -1.150 3.729 1.00 89.38 285 THR A O 1
ATOM 2271 N N . ILE A 1 286 ? 22.427 -1.899 3.910 1.00 90.19 286 ILE A N 1
ATOM 2272 C CA . ILE A 1 286 ? 21.836 -0.593 4.232 1.00 90.19 286 ILE A CA 1
ATOM 2273 C C . ILE A 1 286 ? 22.388 -0.071 5.556 1.00 90.19 286 ILE A C 1
ATOM 2275 O O . ILE A 1 286 ? 22.777 1.090 5.632 1.00 90.19 286 ILE A O 1
ATOM 2279 N N . TYR A 1 287 ? 22.521 -0.925 6.570 1.00 85.94 287 TYR A N 1
ATOM 2280 C CA . TYR A 1 287 ? 23.098 -0.549 7.859 1.00 85.94 287 TYR A CA 1
ATOM 2281 C C . TYR A 1 287 ? 24.526 -0.009 7.716 1.00 85.94 287 TYR A C 1
ATOM 2283 O O . TYR A 1 287 ? 24.887 1.001 8.319 1.00 85.94 287 TYR A O 1
ATOM 2291 N N . ARG A 1 288 ? 25.364 -0.647 6.889 1.00 85.94 288 ARG A N 1
ATOM 2292 C CA . ARG A 1 288 ? 26.729 -0.156 6.626 1.00 85.94 288 ARG A CA 1
ATOM 2293 C C . ARG A 1 288 ? 26.734 1.223 5.960 1.00 85.94 288 ARG A C 1
ATOM 2295 O O . ARG A 1 288 ? 27.687 1.975 6.155 1.00 85.94 288 ARG A O 1
ATOM 2302 N N . ILE A 1 289 ? 25.695 1.541 5.190 1.00 90.88 289 ILE A N 1
ATOM 2303 C CA . ILE A 1 289 ? 25.544 2.815 4.484 1.00 90.88 289 ILE A CA 1
ATOM 2304 C C . ILE A 1 289 ? 24.979 3.893 5.416 1.00 90.88 289 ILE A C 1
ATOM 2306 O O . ILE A 1 289 ? 25.596 4.941 5.569 1.00 90.88 289 ILE A O 1
ATOM 2310 N N . LEU A 1 290 ? 23.830 3.637 6.041 1.00 89.50 290 LEU A N 1
ATOM 2311 C CA . LEU A 1 290 ? 23.025 4.628 6.764 1.00 89.50 290 LEU A CA 1
ATOM 2312 C C . LEU A 1 290 ? 23.255 4.631 8.277 1.00 89.50 290 LEU A C 1
ATOM 2314 O O . LEU A 1 290 ? 22.849 5.567 8.960 1.00 89.50 290 LEU A O 1
ATOM 2318 N N . GLY A 1 291 ? 23.930 3.617 8.814 1.00 80.75 291 GLY A N 1
ATOM 2319 C CA . GLY A 1 291 ? 24.119 3.448 10.247 1.00 80.75 291 GLY A CA 1
ATOM 2320 C C . GLY A 1 291 ? 22.960 2.708 10.909 1.00 80.75 291 GLY A C 1
ATOM 2321 O O . GLY A 1 291 ? 22.329 1.836 10.312 1.00 80.75 291 GLY A O 1
ATOM 2322 N N . ARG A 1 292 ? 22.729 3.014 12.189 1.00 74.25 292 ARG A N 1
ATOM 2323 C CA . ARG A 1 292 ? 21.897 2.188 13.065 1.00 74.25 292 ARG A CA 1
ATOM 2324 C C . ARG A 1 292 ? 20.451 2.079 12.577 1.00 74.25 292 ARG A C 1
ATOM 2326 O O . ARG A 1 292 ? 19.840 3.073 12.195 1.00 74.25 292 ARG A O 1
ATOM 2333 N N . HIS A 1 293 ? 19.923 0.859 12.622 1.00 72.06 293 HIS A N 1
ATOM 2334 C CA . HIS A 1 293 ? 18.515 0.568 12.373 1.00 72.06 293 HIS A CA 1
ATOM 2335 C C . HIS A 1 293 ? 17.669 0.903 13.603 1.00 72.06 293 HIS A C 1
ATOM 2337 O O . HIS A 1 293 ? 18.101 0.663 14.732 1.00 72.06 293 HIS A O 1
ATOM 2343 N N . VAL A 1 294 ? 16.476 1.454 13.388 1.00 69.88 294 VAL A N 1
ATOM 2344 C CA . VAL A 1 294 ? 15.721 2.123 14.461 1.00 69.88 294 VAL A CA 1
ATOM 2345 C C . VAL A 1 294 ? 14.544 1.319 14.959 1.00 69.88 294 VAL A C 1
ATOM 2347 O O . VAL A 1 294 ? 14.189 1.444 16.128 1.00 69.88 294 VAL A O 1
ATOM 2350 N N . VAL A 1 295 ? 13.943 0.502 14.088 1.00 75.62 295 VAL A N 1
ATOM 2351 C CA . VAL A 1 295 ? 12.791 -0.291 14.496 1.00 75.62 295 VAL A CA 1
ATOM 2352 C C . VAL A 1 295 ? 13.277 -1.552 15.221 1.00 75.62 295 VAL A C 1
ATOM 2354 O O . VAL A 1 295 ? 14.253 -2.182 14.791 1.00 75.62 295 VAL A O 1
ATOM 2357 N N . PRO A 1 296 ? 12.633 -1.900 16.344 1.00 77.69 296 PRO A N 1
ATOM 2358 C CA . PRO A 1 296 ? 13.079 -2.961 17.248 1.00 77.69 296 PRO A CA 1
ATOM 2359 C C . PRO A 1 296 ? 12.763 -4.371 16.737 1.00 77.69 296 PRO A C 1
ATOM 2361 O O . PRO A 1 296 ? 13.360 -5.329 17.220 1.00 77.69 296 PRO A O 1
ATOM 2364 N N . LYS A 1 297 ? 11.878 -4.504 15.741 1.00 87.19 297 LYS A N 1
ATOM 2365 C CA . LYS A 1 297 ? 11.614 -5.736 14.987 1.00 87.19 297 LYS A CA 1
ATOM 2366 C C . LYS A 1 297 ? 11.335 -5.432 13.516 1.00 87.19 297 LYS A C 1
ATOM 2368 O O . LYS A 1 297 ? 11.007 -4.297 13.182 1.00 87.19 297 LYS A O 1
ATOM 2373 N N . LEU A 1 298 ? 11.394 -6.454 12.666 1.00 90.38 298 LEU A N 1
ATOM 2374 C CA . LEU A 1 298 ? 10.930 -6.407 11.279 1.00 90.38 298 LEU A CA 1
ATOM 2375 C C . LEU A 1 298 ? 10.114 -7.655 10.952 1.00 90.38 298 LEU A C 1
ATOM 2377 O O . LEU A 1 298 ? 10.638 -8.765 10.939 1.00 90.38 298 LEU A O 1
ATOM 2381 N N . ASP A 1 299 ? 8.840 -7.472 10.640 1.00 93.88 299 ASP A N 1
ATOM 2382 C CA . ASP A 1 299 ? 8.007 -8.550 10.126 1.00 93.88 299 ASP A CA 1
ATOM 2383 C C . ASP A 1 299 ? 7.716 -8.333 8.649 1.00 93.88 299 ASP A C 1
ATOM 2385 O O . ASP A 1 299 ? 7.385 -7.228 8.233 1.00 93.88 299 ASP A O 1
ATOM 2389 N N . PHE A 1 300 ? 7.805 -9.401 7.871 1.00 94.31 300 PHE A N 1
ATOM 2390 C CA . PHE A 1 300 ? 7.467 -9.434 6.460 1.00 94.31 300 PHE A CA 1
ATOM 2391 C C . PHE A 1 300 ? 6.217 -10.277 6.262 1.00 94.31 300 PHE A C 1
ATOM 2393 O O . PHE A 1 300 ? 6.133 -11.377 6.807 1.00 94.31 300 PHE A O 1
ATOM 2400 N N . ILE A 1 301 ? 5.268 -9.798 5.467 1.00 93.94 301 ILE A N 1
ATOM 2401 C CA . ILE A 1 301 ? 4.050 -10.537 5.133 1.00 93.94 301 ILE A CA 1
ATOM 2402 C C . ILE A 1 301 ? 3.996 -10.730 3.635 1.00 93.94 301 ILE A C 1
ATOM 2404 O O . ILE A 1 301 ? 3.963 -9.761 2.878 1.00 93.94 301 ILE A O 1
ATOM 2408 N N . ILE A 1 302 ? 3.960 -11.991 3.221 1.00 93.31 302 ILE A N 1
ATOM 2409 C CA . ILE A 1 302 ? 3.671 -12.344 1.841 1.00 93.31 302 ILE A CA 1
ATOM 2410 C C . ILE A 1 302 ? 2.164 -12.249 1.668 1.00 93.31 302 ILE A C 1
ATOM 2412 O O . ILE A 1 302 ? 1.422 -13.095 2.166 1.00 93.31 302 ILE A O 1
ATOM 2416 N N . ILE A 1 303 ? 1.724 -11.170 1.028 1.00 89.81 303 ILE A N 1
ATOM 2417 C CA . ILE A 1 303 ? 0.300 -10.937 0.792 1.00 89.81 303 ILE A CA 1
ATOM 2418 C C . ILE A 1 303 ? -0.209 -11.884 -0.306 1.00 89.81 303 ILE A C 1
ATOM 2420 O O . ILE A 1 303 ? 0.586 -12.371 -1.109 1.00 89.81 303 ILE A O 1
ATOM 2424 N N . PRO A 1 304 ? -1.515 -12.155 -0.382 1.00 85.12 304 PRO A N 1
ATOM 2425 C CA . PRO A 1 304 ? -2.062 -13.026 -1.421 1.00 85.12 304 PRO A CA 1
ATOM 2426 C C . PRO A 1 304 ? -1.910 -12.439 -2.819 1.00 85.12 304 PRO A C 1
ATOM 2428 O O . PRO A 1 304 ? -1.870 -11.219 -2.998 1.00 85.12 304 PRO A O 1
ATOM 2431 N N . GLN A 1 305 ? -1.862 -13.307 -3.833 1.00 80.25 305 GLN A N 1
ATOM 2432 C CA . GLN A 1 305 ? -1.628 -12.879 -5.220 1.00 80.25 305 GLN A CA 1
ATOM 2433 C C . GLN A 1 305 ? -2.707 -11.927 -5.750 1.00 80.25 305 GLN A C 1
ATOM 2435 O O . GLN A 1 305 ? -2.424 -11.100 -6.616 1.00 80.25 305 GLN A O 1
ATOM 2440 N N . SER A 1 306 ? -3.935 -12.050 -5.243 1.00 71.94 306 SER A N 1
ATOM 2441 C CA . SER A 1 306 ? -5.088 -11.228 -5.620 1.00 71.94 306 SER A CA 1
ATOM 2442 C C . SER A 1 306 ? -4.994 -9.781 -5.133 1.00 71.94 306 SER A C 1
ATOM 2444 O O . SER A 1 306 ? -5.650 -8.914 -5.708 1.00 71.94 306 SER A O 1
ATOM 2446 N N . VAL A 1 307 ? -4.183 -9.496 -4.109 1.00 77.69 307 VAL A N 1
ATOM 2447 C CA . VAL A 1 307 ? -4.075 -8.150 -3.540 1.00 77.69 307 VAL A CA 1
ATOM 2448 C C . VAL A 1 307 ? -3.281 -7.249 -4.485 1.00 77.69 307 VAL A C 1
ATOM 2450 O O . VAL A 1 307 ? -2.118 -7.514 -4.789 1.00 77.69 307 VAL A O 1
ATOM 2453 N N . ALA A 1 308 ? -3.897 -6.147 -4.919 1.00 72.81 308 ALA A N 1
ATOM 2454 C CA . ALA A 1 308 ? -3.309 -5.169 -5.834 1.00 72.81 308 ALA A CA 1
ATOM 2455 C C . ALA A 1 308 ? -2.310 -4.220 -5.142 1.00 72.81 308 ALA A C 1
ATOM 2457 O O . ALA A 1 308 ? -2.466 -3.003 -5.139 1.00 72.81 308 ALA A O 1
ATOM 2458 N N . CYS A 1 309 ? -1.270 -4.788 -4.537 1.00 78.88 309 CYS A N 1
ATOM 2459 C CA . CYS A 1 309 ? -0.172 -4.074 -3.893 1.00 78.88 309 CYS A CA 1
ATOM 2460 C C . CYS A 1 309 ? 1.137 -4.801 -4.227 1.00 78.88 309 CYS A C 1
ATOM 2462 O O . CYS A 1 309 ? 1.166 -6.029 -4.236 1.00 78.88 309 CYS A O 1
ATOM 2464 N N . LEU A 1 310 ? 2.213 -4.068 -4.538 1.00 83.06 310 LEU A N 1
ATOM 2465 C CA . LEU A 1 310 ? 3.536 -4.667 -4.791 1.00 83.06 310 LEU A CA 1
ATOM 2466 C C . LEU A 1 310 ? 4.397 -4.727 -3.531 1.00 83.06 310 LEU A C 1
ATOM 2468 O O . LEU A 1 310 ? 5.079 -5.728 -3.295 1.00 83.06 310 LEU A O 1
ATOM 2472 N N . GLY A 1 311 ? 4.323 -3.672 -2.732 1.00 88.00 311 GLY A N 1
ATOM 2473 C CA . GLY A 1 311 ? 5.018 -3.509 -1.473 1.00 88.00 311 GLY A CA 1
ATOM 2474 C C . GLY A 1 311 ? 4.364 -2.390 -0.673 1.00 88.00 311 GLY A C 1
ATOM 2475 O O . GLY A 1 311 ? 3.709 -1.511 -1.240 1.00 88.00 311 GLY A O 1
ATOM 2476 N N . PHE A 1 312 ? 4.476 -2.480 0.645 1.00 89.00 312 PHE A N 1
ATOM 2477 C CA . PHE A 1 312 ? 4.067 -1.418 1.554 1.00 89.00 312 PHE A CA 1
ATOM 2478 C C . PHE A 1 312 ? 4.860 -1.541 2.848 1.00 89.00 312 PHE A C 1
ATOM 2480 O O . PHE A 1 312 ? 4.841 -2.593 3.493 1.00 89.00 312 PHE A O 1
ATOM 2487 N N . ALA A 1 313 ? 5.518 -0.462 3.253 1.00 91.06 313 ALA A N 1
ATOM 2488 C CA . ALA A 1 313 ? 6.279 -0.414 4.486 1.00 91.06 313 ALA A CA 1
ATOM 2489 C C . ALA A 1 313 ? 5.561 0.401 5.565 1.00 91.06 313 ALA A C 1
ATOM 2491 O O . ALA A 1 313 ? 5.055 1.500 5.354 1.00 91.06 313 ALA A O 1
ATOM 2492 N N . SER A 1 314 ? 5.566 -0.140 6.773 1.00 91.62 314 SER A N 1
ATOM 2493 C CA . SER A 1 314 ? 5.189 0.534 8.007 1.00 91.62 314 SER A CA 1
ATOM 2494 C C . SER A 1 314 ? 6.199 0.173 9.105 1.00 91.62 314 SER A C 1
ATOM 2496 O O . SER A 1 314 ? 7.001 -0.750 8.930 1.00 91.62 314 SER A O 1
ATOM 2498 N N . PRO A 1 315 ? 6.242 0.905 10.231 1.00 89.50 315 PRO A N 1
ATOM 2499 C CA . PRO A 1 315 ? 7.232 0.682 11.282 1.00 89.50 315 PRO A CA 1
ATOM 2500 C C . PRO A 1 315 ? 7.261 -0.782 11.730 1.00 89.50 315 PRO A C 1
ATOM 2502 O O . PRO A 1 315 ? 6.293 -1.295 12.271 1.00 89.50 315 PRO A O 1
ATOM 2505 N N . GLY A 1 316 ? 8.358 -1.491 11.461 1.00 89.44 316 GLY A N 1
ATOM 2506 C CA . GLY A 1 316 ? 8.508 -2.895 11.852 1.00 89.44 316 GLY A CA 1
ATOM 2507 C C . GLY A 1 316 ? 7.585 -3.898 11.143 1.00 89.44 316 GLY A C 1
ATOM 2508 O O . GLY A 1 316 ? 7.501 -5.042 11.605 1.00 89.44 316 GLY A O 1
ATOM 2509 N N . LEU A 1 317 ? 6.904 -3.499 10.061 1.00 93.31 317 LEU A N 1
ATOM 2510 C CA . LEU A 1 317 ? 5.990 -4.333 9.276 1.00 93.31 317 LEU A CA 1
ATOM 2511 C C . LEU A 1 317 ? 6.075 -3.993 7.778 1.00 93.31 317 LEU A C 1
ATOM 2513 O O . LEU A 1 317 ? 5.770 -2.874 7.382 1.00 93.31 317 LEU A O 1
ATOM 2517 N N . ILE A 1 318 ? 6.446 -4.960 6.943 1.00 93.81 318 ILE A N 1
ATOM 2518 C CA . ILE A 1 318 ? 6.587 -4.804 5.492 1.00 93.81 318 ILE A CA 1
ATOM 2519 C C . ILE A 1 318 ? 5.704 -5.834 4.783 1.00 93.81 318 ILE A C 1
ATOM 2521 O O . ILE A 1 318 ? 5.811 -7.037 5.018 1.00 93.81 318 ILE A O 1
ATOM 2525 N N . LEU A 1 319 ? 4.843 -5.367 3.888 1.00 92.69 319 LEU A N 1
ATOM 2526 C CA . LEU A 1 319 ? 4.021 -6.196 3.014 1.00 92.69 319 LEU A CA 1
ATOM 2527 C C . LEU A 1 319 ? 4.756 -6.415 1.691 1.00 92.69 319 LEU A C 1
ATOM 2529 O O . LEU A 1 319 ? 5.352 -5.484 1.153 1.00 92.69 319 LEU A O 1
ATOM 2533 N N . ILE A 1 320 ? 4.721 -7.639 1.168 1.00 92.25 320 ILE A N 1
ATOM 2534 C CA . ILE A 1 320 ? 5.411 -8.027 -0.065 1.00 92.25 320 ILE A CA 1
ATOM 2535 C C . ILE A 1 320 ? 4.473 -8.836 -0.953 1.00 92.25 320 ILE A C 1
ATOM 2537 O O . ILE A 1 320 ? 3.965 -9.878 -0.537 1.00 92.25 320 ILE A O 1
ATOM 2541 N N . SER A 1 321 ? 4.331 -8.417 -2.210 1.00 90.00 321 SER A N 1
ATOM 2542 C CA . SER A 1 321 ? 3.655 -9.218 -3.230 1.00 90.00 321 SER A CA 1
ATOM 2543 C C . SER A 1 321 ? 4.466 -10.457 -3.626 1.00 90.00 321 SER A C 1
ATOM 2545 O O . SER A 1 321 ? 5.660 -10.342 -3.909 1.00 90.00 321 SER A O 1
ATOM 2547 N N . PRO A 1 322 ? 3.836 -11.628 -3.813 1.00 88.56 322 PRO A N 1
ATOM 2548 C CA . PRO A 1 322 ? 4.484 -12.794 -4.406 1.00 88.56 322 PRO A CA 1
ATOM 2549 C C . PRO A 1 322 ? 5.058 -12.506 -5.801 1.00 88.56 322 PRO A C 1
ATOM 2551 O O . PRO A 1 322 ? 6.026 -13.146 -6.212 1.00 88.56 322 PRO A O 1
ATOM 2554 N N . SER A 1 323 ? 4.510 -11.514 -6.518 1.00 86.50 323 SER A N 1
ATOM 2555 C CA . SER A 1 323 ? 4.963 -11.135 -7.862 1.00 86.50 323 SER A CA 1
ATOM 2556 C C . SER A 1 323 ? 6.423 -10.676 -7.893 1.00 86.50 323 SER A C 1
ATOM 2558 O O . SER A 1 323 ? 7.131 -10.999 -8.845 1.00 86.50 323 SER A O 1
ATOM 2560 N N . ILE A 1 324 ? 6.920 -10.008 -6.841 1.00 88.06 324 ILE A N 1
ATOM 2561 C CA . ILE A 1 324 ? 8.331 -9.579 -6.797 1.00 88.06 324 ILE A CA 1
ATOM 2562 C C . ILE A 1 324 ? 9.285 -10.746 -6.503 1.00 88.06 324 ILE A C 1
ATOM 2564 O O . ILE A 1 324 ? 10.482 -10.653 -6.772 1.00 88.06 324 ILE A O 1
ATOM 2568 N N . LEU A 1 325 ? 8.762 -11.849 -5.960 1.00 87.56 325 LEU A N 1
ATOM 2569 C CA . LEU A 1 325 ? 9.512 -13.054 -5.592 1.00 87.56 325 LEU A CA 1
ATOM 2570 C C . LEU A 1 325 ? 9.418 -14.151 -6.660 1.00 87.56 325 LEU A C 1
ATOM 2572 O O . LEU A 1 325 ? 9.934 -15.250 -6.466 1.00 87.56 325 LEU A O 1
ATOM 2576 N N . TYR A 1 326 ? 8.751 -13.863 -7.777 1.00 81.19 326 TYR A N 1
ATOM 2577 C CA . TYR A 1 326 ? 8.450 -14.846 -8.801 1.00 81.19 326 TYR A CA 1
ATOM 2578 C C . TYR A 1 326 ? 9.683 -15.288 -9.597 1.00 81.19 326 TYR A C 1
ATOM 2580 O O . TYR A 1 326 ? 10.541 -14.491 -9.986 1.00 81.19 326 TYR A O 1
ATOM 2588 N N . GLY A 1 327 ? 9.703 -16.583 -9.916 1.00 76.12 327 GLY A N 1
ATOM 2589 C CA . GLY A 1 327 ? 10.638 -17.172 -10.864 1.00 76.12 327 GLY A CA 1
ATOM 2590 C C . GLY A 1 327 ? 12.084 -17.240 -10.369 1.00 76.12 327 GLY A C 1
ATOM 2591 O O . GLY A 1 327 ? 12.381 -17.196 -9.181 1.00 76.12 327 GLY A O 1
ATOM 2592 N N . GLN A 1 328 ? 13.009 -17.409 -11.315 1.00 72.94 328 GLN A N 1
ATOM 2593 C CA . GLN A 1 328 ? 14.449 -17.529 -11.038 1.00 72.94 328 GLN A CA 1
ATOM 2594 C C . GLN A 1 328 ? 15.186 -16.178 -11.079 1.00 72.94 328 GLN A C 1
ATOM 2596 O O . GLN A 1 328 ? 16.393 -16.129 -10.850 1.00 72.94 328 GLN A O 1
ATOM 2601 N N . ALA A 1 329 ? 14.476 -15.091 -11.393 1.00 74.38 329 ALA A N 1
ATOM 2602 C CA . ALA A 1 329 ? 15.016 -13.740 -11.524 1.00 74.38 329 ALA A CA 1
ATOM 2603 C C . ALA A 1 329 ? 14.097 -12.729 -10.804 1.00 74.38 329 ALA A C 1
ATOM 2605 O O . ALA A 1 329 ? 13.487 -11.887 -11.466 1.00 74.38 329 ALA A O 1
ATOM 2606 N N . PRO A 1 330 ? 13.966 -12.830 -9.469 1.00 81.19 330 PRO A N 1
ATOM 2607 C CA . PRO A 1 330 ? 13.090 -11.969 -8.669 1.00 81.19 330 PRO A CA 1
ATOM 2608 C C . PRO A 1 330 ? 13.495 -10.489 -8.721 1.00 81.19 330 PRO A C 1
ATOM 2610 O O . PRO A 1 330 ? 14.662 -10.143 -8.922 1.00 81.19 330 PRO A O 1
ATOM 2613 N N . MET A 1 331 ? 12.539 -9.609 -8.441 1.00 87.12 331 MET A N 1
ATOM 2614 C CA . MET A 1 331 ? 12.712 -8.155 -8.376 1.00 87.12 331 MET A CA 1
ATOM 2615 C C . MET A 1 331 ? 13.157 -7.705 -6.977 1.00 87.12 331 MET A C 1
ATOM 2617 O O . MET A 1 331 ? 12.519 -6.877 -6.329 1.00 87.12 331 MET A O 1
ATOM 2621 N N . LEU A 1 332 ? 14.259 -8.269 -6.479 1.00 87.62 332 LEU A N 1
ATOM 2622 C CA . LEU A 1 332 ? 14.689 -8.061 -5.090 1.00 87.62 332 LEU A CA 1
ATOM 2623 C C . LEU A 1 332 ? 15.093 -6.611 -4.782 1.00 87.62 332 LEU A C 1
ATOM 2625 O O . LEU A 1 332 ? 15.053 -6.213 -3.618 1.00 87.62 332 LEU A O 1
ATOM 2629 N N . SER A 1 333 ? 15.416 -5.794 -5.791 1.00 86.44 333 SER A N 1
ATOM 2630 C CA . SER A 1 333 ? 15.642 -4.358 -5.588 1.00 86.44 333 SER A CA 1
ATOM 2631 C C . SER A 1 333 ? 14.422 -3.693 -4.938 1.00 86.44 333 SER A C 1
ATOM 2633 O O . SER A 1 333 ? 14.595 -2.950 -3.976 1.00 86.44 333 SER A O 1
ATOM 2635 N N . ARG A 1 334 ? 13.195 -4.067 -5.332 1.00 89.56 334 ARG A N 1
ATOM 2636 C CA . ARG A 1 334 ? 11.951 -3.578 -4.709 1.00 89.56 334 ARG A CA 1
ATOM 2637 C C . ARG A 1 334 ? 11.848 -3.931 -3.231 1.00 89.56 334 ARG A C 1
ATOM 2639 O O . ARG A 1 334 ? 11.433 -3.112 -2.430 1.00 89.56 334 ARG A O 1
ATOM 2646 N N . LEU A 1 335 ? 12.328 -5.104 -2.826 1.00 91.12 335 LEU A N 1
ATOM 2647 C CA . LEU A 1 335 ? 12.436 -5.425 -1.402 1.00 91.12 335 LEU A CA 1
ATOM 2648 C C . LEU A 1 335 ? 13.459 -4.518 -0.687 1.00 91.12 335 LEU A C 1
ATOM 2650 O O . LEU A 1 335 ? 13.263 -4.141 0.463 1.00 91.12 335 LEU A O 1
ATOM 2654 N N . GLY A 1 336 ? 14.540 -4.129 -1.366 1.00 92.12 336 GLY A N 1
ATOM 2655 C CA . GLY A 1 336 ? 15.477 -3.120 -0.863 1.00 92.12 336 GLY A CA 1
ATOM 2656 C C . GLY A 1 336 ? 14.840 -1.733 -0.685 1.00 92.12 336 GLY A C 1
ATOM 2657 O O . GLY A 1 336 ? 15.147 -1.060 0.301 1.00 92.12 336 GLY A O 1
ATOM 2658 N N . HIS A 1 337 ? 13.936 -1.333 -1.588 1.00 94.62 337 HIS A N 1
ATOM 2659 C CA . HIS A 1 337 ? 13.114 -0.118 -1.459 1.00 94.62 337 HIS A CA 1
ATOM 2660 C C . HIS A 1 337 ? 12.288 -0.159 -0.171 1.00 94.62 337 HIS A C 1
ATOM 2662 O O . HIS A 1 337 ? 12.463 0.700 0.691 1.00 94.62 337 HIS A O 1
ATOM 2668 N N . GLU A 1 338 ? 11.502 -1.222 0.027 1.00 93.81 338 GLU A N 1
ATOM 2669 C CA . GLU A 1 338 ? 10.648 -1.360 1.216 1.00 93.81 338 GLU A CA 1
ATOM 2670 C C . GLU A 1 338 ? 11.444 -1.367 2.527 1.00 93.81 338 GLU A C 1
ATOM 2672 O O . GLU A 1 338 ? 11.069 -0.729 3.509 1.00 93.81 338 GLU A O 1
ATOM 2677 N N . ILE A 1 339 ? 12.599 -2.040 2.557 1.00 92.31 339 ILE A N 1
ATOM 2678 C CA . ILE A 1 339 ? 13.465 -2.047 3.745 1.00 92.31 339 ILE A CA 1
ATOM 2679 C C . ILE A 1 339 ? 14.036 -0.646 4.018 1.00 92.31 339 ILE A C 1
ATOM 2681 O O . ILE A 1 339 ? 14.179 -0.257 5.182 1.00 92.31 339 ILE A O 1
ATOM 2685 N N . SER A 1 340 ? 14.325 0.136 2.971 1.00 94.19 340 SER A N 1
ATOM 2686 C CA . SER A 1 340 ? 14.852 1.503 3.097 1.00 94.19 340 SER A CA 1
ATOM 2687 C C . SER A 1 340 ? 13.869 2.456 3.778 1.00 94.19 340 SER A C 1
ATOM 2689 O O . SER A 1 340 ? 14.309 3.398 4.448 1.00 94.19 340 SER A O 1
ATOM 2691 N N . HIS A 1 341 ? 12.563 2.178 3.710 1.00 93.56 341 HIS A N 1
ATOM 2692 C CA . HIS A 1 341 ? 11.562 2.967 4.425 1.00 93.56 341 HIS A CA 1
ATOM 2693 C C . HIS A 1 341 ? 11.737 2.947 5.945 1.00 93.56 341 HIS A C 1
ATOM 2695 O O . HIS A 1 341 ? 11.376 3.921 6.608 1.00 93.56 341 HIS A O 1
ATOM 2701 N N . SER A 1 342 ? 12.395 1.918 6.499 1.00 89.88 342 SER A N 1
ATOM 2702 C CA . SER A 1 342 ? 12.768 1.869 7.923 1.00 89.88 342 SER A CA 1
ATOM 2703 C C . SER A 1 342 ? 13.583 3.095 8.358 1.00 89.88 342 SER A C 1
ATOM 2705 O O . SER A 1 342 ? 13.510 3.497 9.518 1.00 89.88 342 SER A O 1
ATOM 2707 N N . TRP A 1 343 ? 14.328 3.721 7.436 1.00 91.25 343 TRP A N 1
ATOM 2708 C CA . TRP A 1 343 ? 15.005 5.003 7.651 1.00 91.25 343 TRP A CA 1
ATOM 2709 C C . TRP A 1 343 ? 14.215 6.193 7.095 1.00 91.25 343 TRP A C 1
ATOM 2711 O O . TRP A 1 343 ? 14.139 7.224 7.762 1.00 91.25 343 TRP A O 1
ATOM 2721 N N . PHE A 1 344 ? 13.632 6.071 5.902 1.00 92.94 344 PHE A N 1
ATOM 2722 C CA . PHE A 1 344 ? 13.014 7.192 5.184 1.00 92.94 344 PHE A CA 1
ATOM 2723 C C . PHE A 1 344 ? 11.496 7.022 5.042 1.00 92.94 344 PHE A C 1
ATOM 2725 O O . PHE A 1 344 ? 11.010 6.163 4.317 1.00 92.94 344 PHE A O 1
ATOM 2732 N N . GLY A 1 345 ? 10.718 7.873 5.701 1.00 86.81 345 GLY A N 1
ATOM 2733 C CA . GLY A 1 345 ? 9.259 7.760 5.816 1.00 86.81 345 GLY A CA 1
ATOM 2734 C C . GLY A 1 345 ? 8.802 7.274 7.185 1.00 86.81 345 GLY A C 1
ATOM 2735 O O . GLY A 1 345 ? 7.813 7.787 7.696 1.00 86.81 345 GLY A O 1
ATOM 2736 N N . ILE A 1 346 ? 9.555 6.357 7.806 1.00 87.19 346 ILE A N 1
ATOM 2737 C CA . ILE A 1 346 ? 9.275 5.855 9.160 1.00 87.19 346 ILE A CA 1
ATOM 2738 C C . ILE A 1 346 ? 10.107 6.604 10.205 1.00 87.19 346 ILE A C 1
ATOM 2740 O O . ILE A 1 346 ? 9.563 7.352 11.011 1.00 87.19 346 ILE A O 1
ATOM 2744 N N . ASN A 1 347 ? 11.434 6.429 10.194 1.00 87.31 347 ASN A N 1
ATOM 2745 C CA . ASN A 1 347 ? 12.309 7.091 11.167 1.00 87.31 347 ASN A CA 1
ATOM 2746 C C . ASN A 1 347 ? 12.427 8.596 10.916 1.00 87.31 347 ASN A C 1
ATOM 2748 O O . ASN A 1 347 ? 12.509 9.384 11.854 1.00 87.31 347 ASN A O 1
ATOM 2752 N N . ILE A 1 348 ? 12.508 8.974 9.642 1.00 90.44 348 ILE A N 1
ATOM 2753 C CA . ILE A 1 348 ? 12.597 10.358 9.186 1.00 90.44 348 ILE A CA 1
ATOM 2754 C C . ILE A 1 348 ? 11.415 10.573 8.261 1.00 90.44 348 ILE A C 1
ATOM 2756 O O . ILE A 1 348 ? 11.448 10.172 7.097 1.00 90.44 348 ILE A O 1
ATOM 2760 N N . GLY A 1 349 ? 10.342 11.129 8.807 1.00 88.06 349 GLY A N 1
ATOM 2761 C CA . GLY A 1 349 ? 9.089 11.304 8.084 1.00 88.06 349 GLY A CA 1
ATOM 2762 C C . GLY A 1 349 ? 8.997 12.668 7.395 1.00 88.06 349 GLY A C 1
ATOM 2763 O O . GLY A 1 349 ? 9.661 13.624 7.803 1.00 88.06 349 GLY A O 1
ATOM 2764 N N . PRO A 1 350 ? 8.148 12.809 6.372 1.00 85.38 350 PRO A N 1
ATOM 2765 C CA . PRO A 1 350 ? 7.789 14.115 5.839 1.00 85.38 350 PRO A CA 1
ATOM 2766 C C . PRO A 1 350 ? 6.914 14.892 6.838 1.00 85.38 350 PRO A C 1
ATOM 2768 O O . PRO A 1 350 ? 5.969 14.353 7.412 1.00 85.38 350 PRO A O 1
ATOM 2771 N N . LYS A 1 351 ? 7.182 16.189 7.042 1.00 82.81 351 LYS A N 1
ATOM 2772 C CA . LYS A 1 351 ? 6.360 17.040 7.934 1.00 82.81 351 LYS A CA 1
ATOM 2773 C C . LYS A 1 351 ? 4.932 17.247 7.441 1.00 82.81 351 LYS A C 1
ATOM 2775 O O . LYS A 1 351 ? 4.036 17.521 8.236 1.00 82.81 351 LYS A O 1
ATOM 2780 N N . ASN A 1 352 ? 4.725 17.143 6.137 1.00 75.00 352 ASN A N 1
ATOM 2781 C CA . ASN A 1 352 ? 3.416 17.164 5.506 1.00 75.00 352 ASN A CA 1
ATOM 2782 C C . ASN A 1 352 ? 3.454 16.305 4.236 1.00 75.00 352 ASN A C 1
ATOM 2784 O O . ASN A 1 352 ? 4.524 16.039 3.701 1.00 75.00 352 ASN A O 1
ATOM 2788 N N . TRP A 1 353 ? 2.294 15.917 3.720 1.00 72.62 353 TRP A N 1
ATOM 2789 C CA . TRP A 1 353 ? 2.196 14.994 2.588 1.00 72.62 353 TRP A CA 1
ATOM 2790 C C . TRP A 1 353 ? 2.700 15.533 1.242 1.00 72.62 353 TRP A C 1
ATOM 2792 O O . TRP A 1 353 ? 2.902 14.748 0.326 1.00 72.62 353 TRP A O 1
ATOM 2802 N N . ASN A 1 354 ? 2.955 16.839 1.092 1.00 68.94 354 ASN A N 1
ATOM 2803 C CA . ASN A 1 354 ? 3.623 17.329 -0.120 1.00 68.94 354 ASN A CA 1
ATOM 2804 C C . ASN A 1 354 ? 5.096 16.902 -0.148 1.00 68.94 354 ASN A C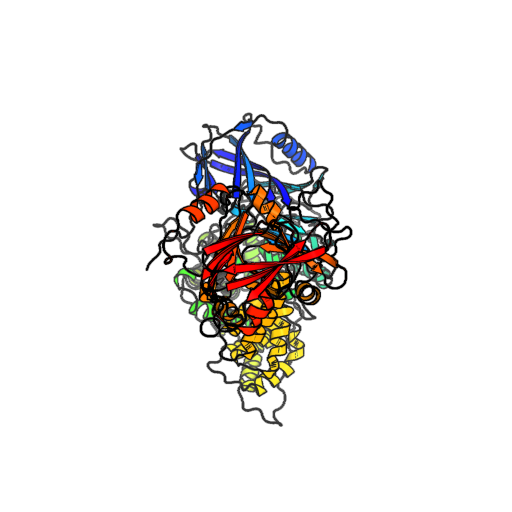 1
ATOM 2806 O O . ASN A 1 354 ? 5.662 16.715 -1.214 1.00 68.94 354 ASN A O 1
ATOM 2810 N N . GLU A 1 355 ? 5.693 16.693 1.024 1.00 77.31 355 GLU A N 1
ATOM 2811 C CA . GLU A 1 355 ? 7.102 16.356 1.223 1.00 77.31 355 GLU A CA 1
ATOM 2812 C C . GLU A 1 355 ? 7.385 14.849 1.033 1.00 77.31 355 GLU A C 1
ATOM 2814 O O . GLU A 1 355 ? 8.443 14.362 1.423 1.00 77.31 355 GLU A O 1
ATOM 2819 N N . GLU A 1 356 ? 6.450 14.097 0.438 1.00 82.19 356 GLU A N 1
ATOM 2820 C CA . GLU A 1 356 ? 6.498 12.637 0.239 1.00 82.19 356 GLU A CA 1
ATOM 2821 C C . GLU A 1 356 ? 7.789 12.155 -0.443 1.00 82.19 356 GLU A C 1
ATOM 2823 O O . GLU A 1 356 ? 8.286 11.073 -0.136 1.00 82.19 356 GLU A O 1
ATOM 2828 N N . TRP A 1 357 ? 8.408 12.986 -1.290 1.00 89.88 357 TRP A N 1
ATOM 2829 C CA . TRP A 1 357 ? 9.696 12.675 -1.919 1.00 89.88 357 TRP A CA 1
ATOM 2830 C C . TRP A 1 357 ? 10.826 12.417 -0.900 1.00 89.88 357 TRP A C 1
ATOM 2832 O O . TRP A 1 357 ? 11.777 11.709 -1.227 1.00 89.88 357 TRP A O 1
ATOM 2842 N N . ILE A 1 358 ? 10.747 12.958 0.326 1.00 92.19 358 ILE A N 1
ATOM 2843 C CA . ILE A 1 358 ? 11.716 12.676 1.403 1.00 92.19 358 ILE A CA 1
ATOM 2844 C C . ILE A 1 358 ? 11.658 11.198 1.800 1.00 92.19 358 ILE A C 1
ATOM 2846 O O . ILE A 1 358 ? 12.677 10.621 2.174 1.00 92.19 358 ILE A O 1
ATOM 2850 N N . SER A 1 359 ? 10.486 10.573 1.695 1.00 91.50 359 SER A N 1
ATOM 2851 C CA . SER A 1 359 ? 10.339 9.135 1.880 1.00 91.50 359 SER A CA 1
ATOM 2852 C C . SER A 1 359 ? 10.660 8.398 0.582 1.00 91.50 359 SER A C 1
ATOM 2854 O O . SER A 1 359 ? 11.685 7.718 0.491 1.00 91.50 359 SER A O 1
ATOM 2856 N N . GLU A 1 360 ? 9.842 8.607 -0.450 1.00 92.12 360 GLU A N 1
ATOM 2857 C CA . GLU A 1 360 ? 9.878 7.790 -1.663 1.00 92.12 360 GLU A CA 1
ATOM 2858 C C . GLU A 1 360 ? 11.121 8.028 -2.510 1.00 92.12 360 GLU A C 1
ATOM 2860 O O . GLU A 1 360 ? 11.709 7.089 -3.039 1.00 92.12 360 GLU A O 1
ATOM 2865 N N . GLY A 1 361 ? 11.586 9.271 -2.609 1.00 95.69 361 GLY A N 1
ATOM 2866 C CA . GLY A 1 361 ? 12.788 9.613 -3.362 1.00 95.69 361 GLY A CA 1
ATOM 2867 C C . GLY A 1 361 ? 14.059 9.033 -2.746 1.00 95.69 361 GLY A C 1
ATOM 2868 O O . GLY A 1 361 ? 14.919 8.531 -3.471 1.00 95.69 361 GLY A O 1
ATOM 2869 N N . PHE A 1 362 ? 14.170 9.052 -1.414 1.00 97.25 362 PHE A N 1
ATOM 2870 C CA . PHE A 1 362 ? 15.291 8.425 -0.712 1.00 97.25 362 PHE A CA 1
ATOM 2871 C C . PHE A 1 362 ? 15.240 6.898 -0.809 1.00 97.25 362 PHE A C 1
ATOM 2873 O O . PHE A 1 362 ? 16.270 6.295 -1.116 1.00 97.25 362 PHE A O 1
ATOM 2880 N N . ALA A 1 363 ? 14.074 6.274 -0.607 1.00 96.00 363 ALA A N 1
ATOM 2881 C CA . ALA A 1 363 ? 13.908 4.827 -0.763 1.00 96.00 363 ALA A CA 1
ATOM 2882 C C . ALA A 1 363 ? 14.227 4.374 -2.200 1.00 96.00 363 ALA A C 1
ATOM 2884 O O . ALA A 1 363 ? 15.035 3.466 -2.394 1.00 96.00 363 ALA A O 1
ATOM 2885 N N . THR A 1 364 ? 13.738 5.108 -3.203 1.00 96.38 364 THR A N 1
ATOM 2886 C CA . THR A 1 364 ? 13.987 4.855 -4.634 1.00 96.38 364 THR A CA 1
ATOM 2887 C C . THR A 1 364 ? 15.464 5.019 -5.012 1.00 96.38 364 THR A C 1
ATOM 2889 O O . THR A 1 364 ? 15.972 4.317 -5.892 1.00 96.38 364 THR A O 1
ATOM 2892 N N . PHE A 1 365 ? 16.184 5.952 -4.377 1.00 97.06 365 PHE A N 1
ATOM 2893 C CA . PHE A 1 365 ? 17.633 6.104 -4.559 1.00 97.06 365 PHE A CA 1
ATOM 2894 C C . PHE A 1 365 ? 18.405 4.971 -3.883 1.00 97.06 365 PHE A C 1
ATOM 2896 O O . PHE A 1 365 ? 19.321 4.403 -4.479 1.00 97.06 365 PHE A O 1
ATOM 2903 N N . MET A 1 366 ? 18.012 4.607 -2.662 1.00 96.50 366 MET A N 1
ATOM 2904 C CA . MET A 1 366 ? 18.612 3.494 -1.936 1.00 96.50 366 MET A CA 1
ATOM 2905 C C . MET A 1 366 ? 18.369 2.151 -2.626 1.00 96.50 366 MET A C 1
ATOM 2907 O O . MET A 1 366 ? 19.281 1.332 -2.611 1.00 96.50 366 MET A O 1
ATOM 2911 N N . GLU A 1 367 ? 17.228 1.950 -3.293 1.00 95.12 367 GLU A N 1
ATOM 2912 C CA . GLU A 1 367 ? 16.942 0.777 -4.135 1.00 95.12 367 GLU A CA 1
ATOM 2913 C C . GLU A 1 367 ? 18.111 0.482 -5.093 1.00 95.12 367 GLU A C 1
ATOM 2915 O O . GLU A 1 367 ? 18.670 -0.618 -5.086 1.00 95.12 367 GLU A O 1
ATOM 2920 N N . ASP A 1 368 ? 18.537 1.488 -5.863 1.00 93.31 368 ASP A N 1
ATOM 2921 C CA . ASP A 1 368 ? 19.631 1.349 -6.828 1.00 93.31 368 ASP A CA 1
ATOM 2922 C C . ASP A 1 368 ? 20.993 1.191 -6.141 1.00 93.31 368 ASP A C 1
ATOM 2924 O O . ASP A 1 368 ? 21.859 0.466 -6.630 1.00 93.31 368 ASP A O 1
ATOM 2928 N N . VAL A 1 369 ? 21.205 1.852 -4.999 1.00 95.00 369 VAL A N 1
ATOM 2929 C CA . VAL A 1 369 ? 22.449 1.716 -4.228 1.00 95.00 369 VAL A CA 1
ATOM 2930 C C . VAL A 1 369 ? 22.582 0.303 -3.661 1.00 95.00 369 VAL A C 1
ATOM 2932 O O . VAL A 1 369 ? 23.668 -0.273 -3.710 1.00 95.00 369 VAL A O 1
ATOM 2935 N N . ILE A 1 370 ? 21.503 -0.275 -3.135 1.00 93.69 370 ILE A N 1
ATOM 2936 C CA . ILE A 1 370 ? 21.482 -1.639 -2.599 1.00 93.69 370 ILE A CA 1
ATOM 2937 C C . ILE A 1 370 ? 21.760 -2.627 -3.724 1.00 93.69 370 ILE A C 1
ATOM 2939 O O . ILE A 1 370 ? 22.675 -3.443 -3.597 1.00 93.69 370 ILE A O 1
ATOM 2943 N N . ASP A 1 371 ? 21.043 -2.506 -4.844 1.00 91.50 371 ASP A N 1
ATOM 2944 C CA . ASP A 1 371 ? 21.272 -3.348 -6.015 1.00 91.50 371 ASP A CA 1
ATOM 2945 C C . ASP A 1 371 ? 22.723 -3.221 -6.508 1.00 91.50 371 ASP A C 1
ATOM 2947 O O . ASP A 1 371 ? 23.415 -4.222 -6.685 1.00 91.50 371 ASP A O 1
ATOM 2951 N N . LEU A 1 372 ? 23.263 -2.000 -6.593 1.00 92.69 372 LEU A N 1
ATOM 2952 C CA . LEU A 1 372 ? 24.663 -1.762 -6.943 1.00 92.69 372 LEU A CA 1
ATOM 2953 C C . LEU A 1 372 ? 25.642 -2.455 -5.981 1.00 92.69 372 LEU A C 1
ATOM 2955 O O . LEU A 1 372 ? 26.656 -2.998 -6.419 1.00 92.69 372 LEU A O 1
ATOM 2959 N N . LYS A 1 373 ? 25.404 -2.410 -4.667 1.00 92.19 373 LYS A N 1
ATOM 2960 C CA . LYS A 1 373 ? 26.331 -2.973 -3.670 1.00 92.19 373 LYS A CA 1
ATOM 2961 C C . LYS A 1 373 ? 26.206 -4.496 -3.553 1.00 92.19 373 LYS A C 1
ATOM 2963 O O . LYS A 1 373 ? 27.206 -5.148 -3.252 1.00 92.19 373 LYS A O 1
ATOM 2968 N N . MET A 1 374 ? 25.026 -5.059 -3.811 1.00 90.50 374 MET A N 1
ATOM 2969 C CA . MET A 1 374 ? 24.752 -6.498 -3.711 1.00 90.50 374 MET A CA 1
ATOM 2970 C C . MET A 1 374 ? 24.969 -7.254 -5.028 1.00 90.50 374 MET A C 1
ATOM 2972 O O . MET A 1 374 ? 25.255 -8.456 -5.016 1.00 90.50 374 MET A O 1
ATOM 2976 N N . SER A 1 375 ? 24.856 -6.575 -6.170 1.00 88.44 375 SER A N 1
ATOM 2977 C CA . SER A 1 375 ? 24.945 -7.201 -7.485 1.00 88.44 375 SER A CA 1
ATOM 2978 C C . SER A 1 375 ? 26.345 -7.736 -7.788 1.00 88.44 375 SER A C 1
ATOM 2980 O O . SER A 1 375 ? 27.366 -7.053 -7.673 1.00 88.44 375 SER A O 1
ATOM 2982 N N . LYS A 1 376 ? 26.383 -8.982 -8.273 1.00 86.19 376 LYS A N 1
ATOM 2983 C CA . LYS A 1 376 ? 27.591 -9.635 -8.805 1.00 86.19 376 LYS A CA 1
ATOM 2984 C C . LYS A 1 376 ? 27.831 -9.315 -10.285 1.00 86.19 376 LYS A C 1
ATOM 2986 O O . LYS A 1 376 ? 28.776 -9.835 -10.877 1.00 86.19 376 LYS A O 1
ATOM 2991 N N . PHE A 1 377 ? 26.981 -8.491 -10.900 1.00 85.75 377 PHE A N 1
ATOM 2992 C CA . PHE A 1 377 ? 27.107 -8.112 -12.301 1.00 85.75 377 PHE A CA 1
ATOM 2993 C C . PHE A 1 377 ? 28.378 -7.277 -12.527 1.00 85.75 377 PHE A C 1
ATOM 2995 O O . PHE A 1 377 ? 28.683 -6.352 -11.770 1.00 85.75 377 PHE A O 1
ATOM 3002 N N . VAL A 1 378 ? 29.141 -7.610 -13.573 1.00 85.00 378 VAL A N 1
ATOM 3003 C CA . VAL A 1 378 ? 30.447 -6.982 -13.855 1.00 85.00 378 VAL A CA 1
ATOM 3004 C C . VAL A 1 378 ? 30.282 -5.488 -14.135 1.00 85.00 378 VAL A C 1
ATOM 3006 O O . VAL A 1 378 ? 31.031 -4.669 -13.606 1.00 85.00 378 VAL A O 1
ATOM 3009 N N . HIS A 1 379 ? 29.249 -5.135 -14.899 1.00 86.94 379 HIS A N 1
ATOM 3010 C CA . HIS A 1 379 ? 28.963 -3.774 -15.353 1.00 86.94 379 HIS A CA 1
ATOM 3011 C C . HIS A 1 379 ? 27.941 -3.052 -14.456 1.00 86.94 379 HIS A C 1
ATOM 3013 O O . HIS A 1 379 ? 27.158 -2.234 -14.922 1.00 86.94 379 HIS A O 1
ATOM 3019 N N . ARG A 1 380 ? 27.915 -3.352 -13.151 1.00 88.31 380 ARG A N 1
ATOM 3020 C CA . ARG A 1 380 ? 26.904 -2.838 -12.202 1.00 88.31 380 ARG A CA 1
ATOM 3021 C C . ARG A 1 380 ? 26.794 -1.304 -12.120 1.00 88.31 380 ARG A C 1
ATOM 3023 O O . ARG A 1 380 ? 25.692 -0.794 -11.974 1.00 88.31 380 ARG A O 1
ATOM 3030 N N . ASN A 1 381 ? 27.896 -0.562 -12.276 1.00 87.88 381 ASN A N 1
ATOM 3031 C CA . ASN A 1 381 ? 27.847 0.910 -12.325 1.00 87.88 381 ASN A CA 1
ATOM 3032 C C . ASN A 1 381 ? 27.142 1.406 -13.600 1.00 87.88 381 ASN A C 1
ATOM 3034 O O . ASN A 1 381 ? 26.312 2.308 -13.547 1.00 87.88 381 ASN A O 1
ATOM 3038 N N . GLU A 1 382 ? 27.450 0.789 -14.745 1.00 88.75 382 GLU A N 1
ATOM 3039 C CA . GLU A 1 382 ? 26.784 1.080 -16.022 1.00 88.75 382 GLU A CA 1
ATOM 3040 C C . GLU A 1 382 ? 25.309 0.654 -15.978 1.00 88.75 382 GLU A C 1
ATOM 3042 O O . GLU A 1 382 ? 24.461 1.302 -16.589 1.00 88.75 382 GLU A O 1
ATOM 3047 N N . MET A 1 383 ? 24.985 -0.390 -15.206 1.00 89.62 383 MET A N 1
ATOM 3048 C CA . MET A 1 383 ? 23.608 -0.818 -14.969 1.00 89.62 383 MET A CA 1
ATOM 3049 C C . MET A 1 383 ? 22.810 0.227 -14.186 1.00 89.62 383 MET A C 1
ATOM 3051 O O . MET A 1 383 ? 21.727 0.603 -14.620 1.00 89.62 383 MET A O 1
ATOM 3055 N N . MET A 1 384 ? 23.355 0.754 -13.083 1.00 89.50 384 MET A N 1
ATOM 3056 C CA . MET A 1 384 ? 22.716 1.845 -12.333 1.00 89.50 384 MET A CA 1
ATOM 3057 C C . MET A 1 384 ? 22.468 3.068 -13.232 1.00 89.50 384 MET A C 1
ATOM 3059 O O . MET A 1 384 ? 21.396 3.665 -13.206 1.00 89.50 384 MET A O 1
ATOM 3063 N N . ALA A 1 385 ? 23.431 3.400 -14.093 1.00 88.56 385 ALA A N 1
ATOM 3064 C CA . ALA A 1 385 ? 23.284 4.473 -15.068 1.00 88.56 385 ALA A CA 1
ATOM 3065 C C . ALA A 1 385 ? 22.191 4.185 -16.123 1.00 88.56 385 ALA A C 1
ATOM 3067 O O . ALA A 1 385 ? 21.443 5.092 -16.481 1.00 88.56 385 ALA A O 1
ATOM 3068 N N . LEU A 1 386 ? 22.055 2.940 -16.598 1.00 89.00 386 LEU A N 1
ATOM 3069 C CA . LEU A 1 386 ? 20.982 2.539 -17.519 1.00 89.00 386 LEU A CA 1
ATOM 3070 C C . LEU A 1 386 ? 19.600 2.651 -16.852 1.00 89.00 386 LEU A C 1
ATOM 3072 O O . LEU A 1 386 ? 18.672 3.189 -17.456 1.00 89.00 386 LEU A O 1
ATOM 3076 N N . LYS A 1 387 ? 19.477 2.207 -15.593 1.00 90.56 387 LYS A N 1
ATOM 3077 C CA . LYS A 1 387 ? 18.252 2.347 -14.788 1.00 90.56 387 LYS A CA 1
ATOM 3078 C C . LYS A 1 387 ? 17.849 3.811 -14.628 1.00 90.56 387 LYS A C 1
ATOM 3080 O O . LYS A 1 387 ? 16.687 4.144 -14.850 1.00 90.56 387 LYS A O 1
ATOM 3085 N N . ALA A 1 388 ? 18.806 4.692 -14.331 1.00 90.31 388 ALA A N 1
ATOM 3086 C CA . ALA A 1 388 ? 18.568 6.131 -14.243 1.00 90.31 388 ALA A CA 1
ATOM 3087 C C . ALA A 1 388 ? 18.055 6.723 -15.570 1.00 90.31 388 ALA A C 1
ATOM 3089 O O . ALA A 1 388 ? 17.121 7.519 -15.558 1.00 90.31 388 ALA A O 1
ATOM 3090 N N . ILE A 1 389 ? 18.603 6.313 -16.720 1.00 88.19 389 ILE A N 1
ATOM 3091 C CA . ILE A 1 389 ? 18.114 6.761 -18.038 1.00 88.19 389 ILE A CA 1
ATOM 3092 C C . ILE A 1 389 ? 16.655 6.330 -18.251 1.00 88.19 389 ILE A C 1
ATOM 3094 O O . ILE A 1 389 ? 15.818 7.161 -18.599 1.00 88.19 389 ILE A O 1
ATOM 3098 N N . ASN A 1 390 ? 16.322 5.064 -17.988 1.00 87.31 390 ASN A N 1
ATOM 3099 C CA . ASN A 1 390 ? 14.949 4.573 -18.150 1.00 87.31 390 ASN A CA 1
ATOM 3100 C C . ASN A 1 390 ? 13.969 5.281 -17.201 1.00 87.31 390 ASN A C 1
ATOM 3102 O O . ASN A 1 390 ? 12.900 5.714 -17.625 1.00 87.31 390 ASN A O 1
ATOM 3106 N N . ARG A 1 391 ? 14.354 5.464 -15.931 1.00 90.50 391 ARG A N 1
ATOM 3107 C CA . ARG A 1 391 ? 13.576 6.218 -14.935 1.00 90.50 391 ARG A CA 1
ATOM 3108 C C . ARG A 1 391 ? 13.302 7.654 -15.384 1.00 90.50 391 ARG A C 1
ATOM 3110 O O . ARG A 1 391 ? 12.229 8.180 -15.109 1.00 90.50 391 ARG A O 1
ATOM 3117 N N . TYR A 1 392 ? 14.236 8.288 -16.092 1.00 90.44 392 TYR A N 1
ATOM 3118 C CA . TYR A 1 392 ? 14.036 9.641 -16.611 1.00 90.44 392 TYR A CA 1
ATOM 3119 C C . TYR A 1 392 ? 12.970 9.678 -17.709 1.00 90.44 392 TYR A C 1
ATOM 3121 O O . TYR A 1 392 ? 12.111 10.557 -17.693 1.00 90.44 392 TYR A O 1
ATOM 3129 N N . GLU A 1 393 ? 12.982 8.713 -18.631 1.00 85.88 393 GLU A N 1
ATOM 3130 C CA . GLU A 1 393 ? 11.958 8.630 -19.679 1.00 85.88 393 GLU A CA 1
ATOM 3131 C C . GLU A 1 393 ? 10.570 8.307 -19.096 1.00 85.88 393 GLU A C 1
ATOM 3133 O O . GLU A 1 393 ? 9.577 8.893 -19.528 1.00 85.88 393 GLU A O 1
ATOM 3138 N N . ILE A 1 394 ? 10.497 7.466 -18.054 1.00 85.44 394 ILE A N 1
ATOM 3139 C CA . ILE A 1 394 ? 9.254 7.221 -17.298 1.00 85.44 394 ILE A CA 1
ATOM 3140 C C . ILE A 1 394 ? 8.757 8.516 -16.647 1.00 85.44 394 ILE A C 1
ATOM 3142 O O . ILE A 1 394 ? 7.614 8.907 -16.865 1.00 85.44 394 ILE A O 1
ATOM 3146 N N . LEU A 1 395 ? 9.617 9.233 -15.912 1.00 89.00 395 LEU A N 1
ATOM 3147 C CA . LEU A 1 395 ? 9.255 10.509 -15.285 1.00 89.00 395 LEU A CA 1
ATOM 3148 C C . LEU A 1 395 ? 8.768 11.533 -16.317 1.00 89.00 395 LEU A C 1
ATOM 3150 O O . LEU A 1 395 ? 7.815 12.268 -16.071 1.00 89.00 395 LEU A O 1
ATOM 3154 N N . LYS A 1 396 ? 9.413 11.584 -17.483 1.00 87.75 396 LYS A N 1
ATOM 3155 C CA . LYS A 1 396 ? 9.014 12.462 -18.581 1.00 87.75 396 LYS A CA 1
ATOM 3156 C C . LYS A 1 396 ? 7.623 12.119 -19.108 1.00 87.75 396 LYS A C 1
ATOM 3158 O O . LYS A 1 396 ? 6.844 13.041 -19.335 1.00 87.75 396 LYS A O 1
ATOM 3163 N N . SER A 1 397 ? 7.315 10.834 -19.264 1.00 83.81 397 SER A N 1
ATOM 3164 C CA . SER A 1 397 ? 5.978 10.357 -19.632 1.00 83.81 397 SER A CA 1
ATOM 3165 C C . SER A 1 397 ? 4.937 10.709 -18.561 1.00 83.81 397 SER A C 1
ATOM 3167 O O . SER A 1 397 ? 3.903 11.291 -18.878 1.00 83.81 397 SER A O 1
ATOM 3169 N N . ASP A 1 398 ? 5.219 10.453 -17.282 1.00 83.12 398 ASP A N 1
ATOM 3170 C CA . ASP A 1 398 ? 4.308 10.781 -16.174 1.00 83.12 398 ASP A CA 1
ATOM 3171 C C . ASP A 1 398 ? 4.016 12.291 -16.113 1.00 83.12 398 ASP A C 1
ATOM 3173 O O . ASP A 1 398 ? 2.862 12.711 -16.029 1.00 83.12 398 ASP A O 1
ATOM 3177 N N . CYS A 1 399 ? 5.044 13.135 -16.243 1.00 84.88 399 CYS A N 1
ATOM 3178 C CA . CYS A 1 399 ? 4.896 14.593 -16.276 1.00 84.88 399 CYS A CA 1
ATOM 3179 C C . CYS A 1 399 ? 4.112 15.119 -17.492 1.00 84.88 399 CYS A C 1
ATOM 3181 O O . CYS A 1 399 ? 3.658 16.262 -17.460 1.00 84.88 399 CYS A O 1
ATOM 3183 N N . GLN A 1 400 ? 3.955 14.344 -18.567 1.00 84.75 400 GLN A N 1
ATOM 3184 C CA . GLN A 1 400 ? 3.101 14.729 -19.699 1.00 84.75 400 GLN A CA 1
ATOM 3185 C C . GLN A 1 400 ? 1.619 14.443 -19.432 1.00 84.75 400 GLN A C 1
ATOM 3187 O O . GLN A 1 400 ? 0.767 15.128 -19.994 1.00 84.75 400 GLN A O 1
ATOM 3192 N N . ASN A 1 401 ? 1.324 13.464 -18.572 1.00 78.94 401 ASN A N 1
ATOM 3193 C CA . ASN A 1 401 ? -0.032 12.974 -18.318 1.00 78.94 401 ASN A CA 1
ATOM 3194 C C . ASN A 1 401 ? -0.637 13.480 -16.997 1.00 78.94 401 ASN A C 1
ATOM 3196 O O . ASN A 1 401 ? -1.847 13.402 -16.810 1.00 78.94 401 ASN A O 1
ATOM 3200 N N . VAL A 1 402 ? 0.179 14.008 -16.081 1.00 77.75 402 VAL A N 1
ATOM 3201 C CA . VAL A 1 402 ? -0.262 14.528 -14.776 1.00 77.75 402 VAL A CA 1
ATOM 3202 C C . VAL A 1 402 ? -0.379 16.053 -14.803 1.00 77.75 402 VAL A C 1
ATOM 3204 O O . VAL A 1 402 ? 0.472 16.735 -15.371 1.00 77.75 402 VAL A O 1
ATOM 3207 N N . ASP A 1 403 ? -1.388 16.615 -14.131 1.00 77.44 403 ASP A N 1
ATOM 3208 C CA . ASP A 1 403 ? -1.564 18.069 -14.015 1.00 77.44 403 ASP A CA 1
ATOM 3209 C C . ASP A 1 403 ? -0.302 18.760 -13.440 1.00 77.44 403 ASP A C 1
ATOM 3211 O O . ASP A 1 403 ? 0.195 18.334 -12.391 1.00 77.44 403 ASP A O 1
ATOM 3215 N N . PRO A 1 404 ? 0.216 19.844 -14.060 1.00 79.75 404 PRO A N 1
ATOM 3216 C CA . PRO A 1 404 ? 1.408 20.567 -13.601 1.00 79.75 404 PRO A CA 1
ATOM 3217 C C . PRO A 1 404 ? 1.413 20.984 -12.122 1.00 79.75 404 PRO A C 1
ATOM 3219 O O . PRO A 1 404 ? 2.486 21.084 -11.519 1.00 79.75 404 PRO A O 1
ATOM 3222 N N . SER A 1 405 ? 0.247 21.233 -11.521 1.00 72.88 405 SER A N 1
ATOM 3223 C CA . SER A 1 405 ? 0.112 21.585 -10.102 1.00 72.88 405 SER A CA 1
ATOM 3224 C C . SER A 1 405 ? 0.506 20.434 -9.166 1.00 72.88 405 SER A C 1
ATOM 3226 O O . SER A 1 405 ? 1.156 20.681 -8.143 1.00 72.88 405 SER A O 1
ATOM 3228 N N . LEU A 1 406 ? 0.221 19.190 -9.570 1.00 71.75 406 LEU A N 1
ATOM 3229 C CA . LEU A 1 406 ? 0.542 17.950 -8.854 1.00 71.75 406 LEU A CA 1
ATOM 3230 C C . LEU A 1 406 ? 1.996 17.499 -9.067 1.00 71.75 406 LEU A C 1
ATOM 3232 O O . LEU A 1 406 ? 2.483 16.610 -8.370 1.00 71.75 406 LEU A O 1
ATOM 3236 N N . GLN A 1 407 ? 2.712 18.118 -10.012 1.00 78.88 407 GLN A N 1
ATOM 3237 C CA . GLN A 1 407 ? 4.107 17.785 -10.314 1.00 78.88 407 GLN A CA 1
ATOM 3238 C C . GLN A 1 407 ? 5.117 18.470 -9.384 1.00 78.88 407 GLN A C 1
ATOM 3240 O O . GLN A 1 407 ? 6.315 18.201 -9.494 1.00 78.88 407 GLN A O 1
ATOM 3245 N N . ARG A 1 408 ? 4.683 19.385 -8.509 1.00 77.06 408 ARG A N 1
ATOM 3246 C CA . ARG A 1 408 ? 5.559 20.089 -7.558 1.00 77.06 408 ARG A CA 1
ATOM 3247 C C . ARG A 1 408 ? 5.593 19.350 -6.225 1.00 77.06 408 ARG A C 1
ATOM 3249 O O . ARG A 1 408 ? 4.544 19.065 -5.653 1.00 77.06 408 ARG A O 1
ATOM 3256 N N . MET A 1 409 ? 6.802 19.081 -5.736 1.00 71.38 409 MET A N 1
ATOM 3257 C CA . MET A 1 409 ? 7.056 18.291 -4.522 1.00 71.38 409 MET A CA 1
ATOM 3258 C C . MET A 1 409 ? 7.083 19.142 -3.249 1.00 71.38 409 MET A C 1
ATOM 3260 O O . MET A 1 409 ? 7.275 18.642 -2.154 1.00 71.38 409 MET A O 1
ATOM 3264 N N . SER A 1 410 ? 6.927 20.455 -3.375 1.00 63.50 410 SER A N 1
ATOM 3265 C CA . SER A 1 410 ? 6.716 21.338 -2.235 1.00 63.50 410 SER A CA 1
ATOM 3266 C C . SER A 1 410 ? 5.925 22.545 -2.729 1.00 63.50 410 SER A C 1
ATOM 3268 O O . SER A 1 410 ? 6.442 23.419 -3.427 1.00 63.50 410 SER A O 1
ATOM 3270 N N . ALA A 1 411 ? 4.622 22.532 -2.454 1.00 52.88 411 ALA A N 1
ATOM 3271 C CA . ALA A 1 411 ? 3.704 23.624 -2.743 1.00 52.88 411 ALA A CA 1
ATOM 3272 C C . ALA A 1 411 ? 2.786 23.800 -1.529 1.00 52.88 411 ALA A C 1
ATOM 3274 O O . ALA A 1 411 ? 1.860 23.021 -1.313 1.00 52.88 411 ALA A O 1
ATOM 3275 N N . PHE A 1 412 ? 3.089 24.794 -0.699 1.00 47.09 412 PHE A N 1
ATOM 3276 C CA . PHE A 1 412 ? 2.201 25.246 0.365 1.00 47.09 412 PHE A CA 1
ATOM 3277 C C . PHE A 1 412 ? 1.390 26.427 -0.163 1.00 47.09 412 PHE A C 1
ATOM 3279 O O . PHE A 1 412 ? 1.982 27.360 -0.707 1.00 47.09 412 PHE A O 1
ATOM 3286 N N . ASP A 1 413 ? 0.067 26.375 -0.014 1.00 49.62 413 ASP A N 1
ATOM 3287 C CA . ASP A 1 413 ? -0.807 27.525 -0.233 1.00 49.62 413 ASP A CA 1
ATOM 3288 C C . ASP A 1 413 ? -1.090 28.203 1.118 1.00 49.62 413 ASP A C 1
ATOM 3290 O O . ASP A 1 413 ? -1.819 27.645 1.947 1.00 49.62 413 ASP A O 1
ATOM 3294 N N . PRO A 1 414 ? -0.503 29.387 1.369 1.00 40.75 414 PRO A N 1
ATOM 3295 C CA . PRO A 1 414 ? -0.697 30.114 2.616 1.00 40.75 414 PRO A CA 1
ATOM 3296 C C . PRO A 1 414 ? -2.114 30.662 2.798 1.00 40.75 414 PRO A C 1
ATOM 3298 O O . PRO A 1 414 ? -2.499 30.932 3.933 1.00 40.75 414 PRO A O 1
ATOM 3301 N N . GLU A 1 415 ? -2.868 30.867 1.715 1.00 37.50 415 GLU A N 1
ATOM 3302 C CA . GLU A 1 415 ? -4.197 31.483 1.757 1.00 37.50 415 GLU A CA 1
ATOM 3303 C C . GLU A 1 415 ? -5.286 30.447 2.041 1.00 37.50 415 GLU A C 1
ATOM 3305 O O . GLU A 1 415 ? -6.212 30.719 2.803 1.00 37.50 415 GLU A O 1
ATOM 3310 N N . ALA A 1 416 ? -5.146 29.240 1.486 1.00 40.00 416 ALA A N 1
ATOM 3311 C CA . ALA A 1 416 ? -6.087 28.146 1.716 1.00 40.00 416 ALA A CA 1
ATOM 3312 C C . ALA A 1 416 ? -5.844 27.405 3.041 1.00 40.00 416 ALA A C 1
ATOM 3314 O O . ALA A 1 416 ? -6.744 26.730 3.528 1.00 40.00 416 ALA A O 1
ATOM 3315 N N . ASN A 1 417 ? -4.639 27.503 3.622 1.00 44.03 417 ASN A N 1
ATOM 3316 C CA . ASN A 1 417 ? -4.208 26.711 4.784 1.00 44.03 417 ASN A CA 1
ATOM 3317 C C . ASN A 1 417 ? -4.449 25.191 4.598 1.00 44.03 417 ASN A C 1
ATOM 3319 O O . ASN A 1 417 ? -4.691 24.457 5.556 1.00 44.03 417 ASN A O 1
ATOM 3323 N N . VAL A 1 418 ? -4.410 24.730 3.341 1.00 44.88 418 VAL A N 1
ATOM 3324 C CA . VAL A 1 418 ? -4.748 23.370 2.902 1.00 44.88 418 VAL A CA 1
ATOM 3325 C C . VAL A 1 418 ? -3.600 22.803 2.069 1.00 44.88 418 VAL A C 1
ATOM 3327 O O . VAL A 1 418 ? -2.923 23.498 1.311 1.00 44.88 418 VAL A O 1
ATOM 3330 N N . VAL A 1 419 ? -3.369 21.502 2.232 1.00 48.28 419 VAL A N 1
ATOM 3331 C CA . VAL A 1 419 ? -2.389 20.716 1.477 1.00 48.28 419 VAL A CA 1
ATOM 3332 C C . VAL A 1 419 ? -3.005 20.354 0.123 1.00 48.28 419 VAL A C 1
ATOM 3334 O O . VAL A 1 419 ? -3.915 19.540 0.064 1.00 48.28 419 VAL A O 1
ATOM 3337 N N . ILE A 1 420 ? -2.522 20.947 -0.971 1.00 49.00 420 ILE A N 1
ATOM 3338 C CA . ILE A 1 420 ? -3.165 20.812 -2.293 1.00 49.00 420 ILE A CA 1
ATOM 3339 C C . ILE A 1 420 ? -2.965 19.409 -2.913 1.00 49.00 420 ILE A C 1
ATOM 3341 O O . ILE A 1 420 ? -3.849 18.928 -3.617 1.00 49.00 420 ILE A O 1
ATOM 3345 N N . ASN A 1 421 ? -1.853 18.710 -2.624 1.00 48.44 421 ASN A N 1
ATOM 3346 C CA . ASN A 1 421 ? -1.456 17.516 -3.398 1.00 48.44 421 ASN A CA 1
ATOM 3347 C C . ASN A 1 421 ? -1.524 16.175 -2.642 1.00 48.44 421 ASN A C 1
ATOM 3349 O O . ASN A 1 421 ? -1.634 15.134 -3.287 1.00 48.44 421 ASN A O 1
ATOM 3353 N N . GLY A 1 422 ? -1.422 16.170 -1.309 1.00 45.66 422 GLY A N 1
ATOM 3354 C CA . GLY A 1 422 ? -1.454 14.946 -0.483 1.00 45.66 422 GLY A CA 1
ATOM 3355 C C . GLY A 1 422 ? -2.839 14.557 0.039 1.00 45.66 422 GLY A C 1
ATOM 3356 O O . GLY A 1 422 ? -2.973 13.626 0.824 1.00 45.66 422 GLY A O 1
ATOM 3357 N N . LEU A 1 423 ? -3.851 15.324 -0.358 1.00 49.06 423 LEU A N 1
ATOM 3358 C CA . LEU A 1 423 ? -5.226 15.236 0.115 1.00 49.06 423 LEU A CA 1
ATOM 3359 C C . LEU A 1 423 ? -6.192 14.802 -1.008 1.00 49.06 423 LEU A C 1
ATOM 3361 O O . LEU A 1 423 ? -7.282 14.316 -0.749 1.00 49.06 423 LEU A O 1
ATOM 3365 N N . ASN A 1 424 ? -5.791 14.882 -2.275 1.00 50.69 424 ASN A N 1
ATOM 3366 C CA . ASN A 1 424 ? -6.664 14.472 -3.369 1.00 50.69 424 ASN A CA 1
ATOM 3367 C C . ASN A 1 424 ? -6.775 12.930 -3.447 1.00 50.69 424 ASN A C 1
ATOM 3369 O O . ASN A 1 424 ? -5.847 12.276 -3.919 1.00 50.69 424 ASN A O 1
ATOM 3373 N N . ARG A 1 425 ? -7.904 12.359 -2.992 1.00 43.88 425 ARG A N 1
ATOM 3374 C CA . ARG A 1 425 ? -8.225 10.918 -3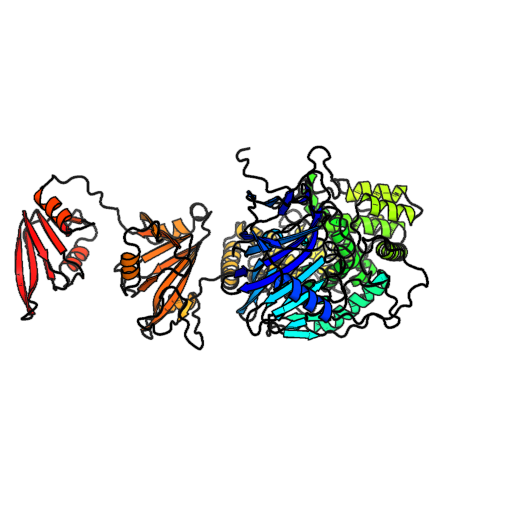.096 1.00 43.88 425 ARG A CA 1
ATOM 3375 C C . ARG A 1 425 ? -8.352 10.438 -4.547 1.00 43.88 425 ARG A C 1
ATOM 3377 O O . ARG A 1 425 ? -8.060 9.278 -4.814 1.00 43.88 425 ARG A O 1
ATOM 3384 N N . ASP A 1 426 ? -8.692 11.340 -5.465 1.00 40.94 426 ASP A N 1
ATOM 3385 C CA . ASP A 1 426 ? -8.795 11.073 -6.905 1.00 40.94 426 ASP A CA 1
ATOM 3386 C C . ASP A 1 426 ? -7.454 11.272 -7.629 1.00 40.94 426 ASP A C 1
ATOM 3388 O O . ASP A 1 426 ? -7.369 11.152 -8.855 1.00 40.94 426 ASP A O 1
ATOM 3392 N N . LYS A 1 427 ? -6.376 11.600 -6.896 1.00 48.72 427 LYS A N 1
ATOM 3393 C CA . LYS A 1 427 ? -5.033 11.688 -7.471 1.00 48.72 427 LYS A CA 1
ATOM 3394 C C . LYS A 1 427 ? -4.655 10.314 -8.004 1.00 48.72 427 LYS A C 1
ATOM 3396 O O . LYS A 1 427 ? -4.419 9.377 -7.245 1.00 48.72 427 LYS A O 1
ATOM 3401 N N . THR A 1 428 ? -4.514 10.223 -9.321 1.00 52.84 428 THR A N 1
ATOM 3402 C CA . THR A 1 428 ? -3.872 9.081 -9.965 1.00 52.84 428 THR A CA 1
ATOM 3403 C C . THR A 1 428 ? -2.501 8.868 -9.329 1.00 52.84 428 THR A C 1
ATOM 3405 O O . THR A 1 428 ? -1.681 9.796 -9.321 1.00 52.84 428 THR A O 1
ATOM 3408 N N . VAL A 1 429 ? -2.262 7.671 -8.786 1.00 59.03 429 VAL A N 1
ATOM 3409 C CA . VAL A 1 429 ? -0.955 7.264 -8.252 1.00 59.03 429 VAL A CA 1
ATOM 3410 C C . VAL A 1 429 ? 0.107 7.593 -9.303 1.00 59.03 429 VAL A C 1
ATOM 3412 O O . VAL A 1 429 ? 0.024 7.116 -10.432 1.00 59.03 429 VAL A O 1
ATOM 3415 N N . SER A 1 430 ? 1.068 8.455 -8.962 1.00 73.25 430 SER A N 1
ATOM 3416 C CA . SER A 1 430 ? 2.118 8.888 -9.889 1.00 73.25 430 SER A CA 1
ATOM 3417 C C . SER A 1 430 ? 3.495 8.581 -9.323 1.00 73.25 430 SER A C 1
ATOM 3419 O O . SER A 1 430 ? 3.709 8.643 -8.112 1.00 73.25 430 SER A O 1
ATOM 3421 N N . GLN A 1 431 ? 4.460 8.297 -10.200 1.00 82.75 431 GLN A N 1
ATOM 3422 C CA . GLN A 1 431 ? 5.843 8.044 -9.785 1.00 82.75 431 GLN A CA 1
ATOM 3423 C C . GLN A 1 431 ? 6.642 9.344 -9.621 1.00 82.75 431 GLN A C 1
ATOM 3425 O O . GLN A 1 431 ? 7.845 9.323 -9.374 1.00 82.75 431 GLN A O 1
ATOM 3430 N N . ILE A 1 432 ? 5.996 10.504 -9.742 1.00 86.88 432 ILE A N 1
ATOM 3431 C CA . ILE A 1 432 ? 6.661 11.805 -9.688 1.00 86.88 432 ILE A CA 1
ATOM 3432 C C . ILE A 1 432 ? 7.424 12.030 -8.364 1.00 86.88 432 ILE A C 1
ATOM 3434 O O . ILE A 1 432 ? 8.598 12.398 -8.461 1.00 86.88 432 ILE A O 1
ATOM 3438 N N . PRO A 1 433 ? 6.862 11.803 -7.153 1.00 86.56 433 PRO A N 1
ATOM 3439 C CA . PRO A 1 433 ? 7.614 11.990 -5.904 1.00 86.56 433 PRO A CA 1
ATOM 3440 C C . PRO A 1 433 ? 8.805 11.042 -5.757 1.00 86.56 433 PRO A C 1
ATOM 3442 O O . PRO A 1 433 ? 9.876 11.471 -5.322 1.00 86.56 433 PRO A O 1
ATOM 3445 N N . TYR A 1 434 ? 8.658 9.803 -6.221 1.00 91.81 434 TYR A N 1
ATOM 3446 C CA . TYR A 1 434 ? 9.723 8.805 -6.284 1.00 91.81 434 TYR A CA 1
ATOM 3447 C C . TYR A 1 434 ? 10.872 9.304 -7.168 1.00 91.81 434 TYR A C 1
ATOM 3449 O O . TYR A 1 434 ? 12.026 9.394 -6.747 1.00 91.81 434 TYR A O 1
ATOM 3457 N N . LEU A 1 435 ? 10.553 9.685 -8.406 1.00 93.00 435 LEU A N 1
ATOM 3458 C CA . LEU A 1 435 ? 11.551 9.936 -9.439 1.00 93.00 435 LEU A CA 1
ATOM 3459 C C . LEU A 1 435 ? 12.164 11.340 -9.354 1.00 93.00 435 LEU A C 1
ATOM 3461 O O . LEU A 1 435 ? 13.371 11.478 -9.548 1.00 93.00 435 LEU A O 1
ATOM 3465 N N . LYS A 1 436 ? 11.403 12.388 -9.009 1.00 92.25 436 LYS A N 1
ATOM 3466 C CA . LYS A 1 436 ? 11.976 13.732 -8.786 1.00 92.25 436 LYS A CA 1
ATOM 3467 C C . LYS A 1 436 ? 12.911 13.749 -7.577 1.00 92.25 436 LYS A C 1
ATOM 3469 O O . LYS A 1 436 ? 14.006 14.308 -7.669 1.00 92.25 436 LYS A O 1
ATOM 3474 N N . GLY A 1 437 ? 12.522 13.091 -6.482 1.00 94.06 437 GLY A N 1
ATOM 3475 C CA . GLY A 1 437 ? 13.384 12.916 -5.314 1.00 94.06 437 GLY A CA 1
ATOM 3476 C C . GLY A 1 437 ? 14.637 12.094 -5.634 1.00 94.06 437 GLY A C 1
ATOM 3477 O O . GLY A 1 437 ? 15.749 12.520 -5.313 1.00 94.06 437 GLY A O 1
ATOM 3478 N N . TYR A 1 438 ? 14.479 10.982 -6.362 1.00 95.69 438 TYR A N 1
ATOM 3479 C CA . TYR A 1 438 ? 15.594 10.182 -6.877 1.00 95.69 438 TYR A CA 1
ATOM 3480 C C . TYR A 1 438 ? 16.586 11.026 -7.684 1.00 95.69 438 TYR A C 1
ATOM 3482 O O . TYR A 1 438 ? 17.784 10.998 -7.406 1.00 95.69 438 TYR A O 1
ATOM 3490 N N . PHE A 1 439 ? 16.111 11.806 -8.662 1.00 94.25 439 PHE A N 1
ATOM 3491 C CA . PHE A 1 439 ? 16.999 12.591 -9.516 1.00 94.25 439 PHE A CA 1
ATOM 3492 C C . PHE A 1 439 ? 17.664 13.748 -8.785 1.00 94.25 439 PHE A C 1
ATOM 3494 O O . PHE A 1 439 ? 18.817 14.047 -9.087 1.00 94.25 439 PHE A O 1
ATOM 3501 N N . PHE A 1 440 ? 17.005 14.364 -7.801 1.00 94.50 440 PHE A N 1
ATOM 3502 C CA . PHE A 1 440 ? 17.666 15.334 -6.933 1.00 94.50 440 PHE A CA 1
ATOM 3503 C C . PHE A 1 440 ? 18.880 14.702 -6.231 1.00 94.50 440 PHE A C 1
ATOM 3505 O O . PHE A 1 440 ? 19.996 15.206 -6.368 1.00 94.50 440 PHE A O 1
ATOM 3512 N N . LEU A 1 441 ? 18.696 13.554 -5.569 1.00 95.94 441 LEU A N 1
ATOM 3513 C CA . LEU A 1 441 ? 19.780 12.826 -4.898 1.00 95.94 441 LEU A CA 1
ATOM 3514 C C . LEU A 1 441 ? 20.846 12.334 -5.887 1.00 95.94 441 LEU A C 1
ATOM 3516 O O . LEU A 1 441 ? 22.041 12.421 -5.608 1.00 95.94 441 LEU A O 1
ATOM 3520 N N . PHE A 1 442 ? 20.438 11.895 -7.077 1.00 92.69 442 PHE A N 1
ATOM 3521 C CA . PHE A 1 442 ? 21.345 11.508 -8.155 1.00 92.69 442 PHE A CA 1
ATOM 3522 C C . PHE A 1 442 ? 22.222 12.680 -8.622 1.00 92.69 442 PHE A C 1
ATOM 3524 O O . PHE A 1 442 ? 23.429 12.513 -8.797 1.00 92.69 442 PHE A O 1
ATOM 3531 N N . GLN A 1 443 ? 21.664 13.888 -8.767 1.00 91.50 443 GLN A N 1
ATOM 3532 C CA . GLN A 1 443 ? 22.460 15.077 -9.092 1.00 91.50 443 GLN A CA 1
ATOM 3533 C C . GLN A 1 443 ? 23.436 15.436 -7.970 1.00 91.50 443 GLN A C 1
ATOM 3535 O O . GLN A 1 443 ? 24.580 15.788 -8.255 1.00 91.50 443 GLN A O 1
ATOM 3540 N N . LEU A 1 444 ? 23.042 15.276 -6.703 1.00 93.50 444 LEU A N 1
ATOM 3541 C CA . LEU A 1 444 ? 23.980 15.437 -5.591 1.00 93.50 444 LEU A CA 1
ATOM 3542 C C . LEU A 1 444 ? 25.120 14.414 -5.671 1.00 93.50 444 LEU A C 1
ATOM 3544 O O . LEU A 1 444 ? 26.282 14.787 -5.516 1.00 93.50 444 LEU A O 1
ATOM 3548 N N . ALA A 1 445 ? 24.818 13.149 -5.976 1.00 92.69 445 ALA A N 1
ATOM 3549 C CA . ALA A 1 445 ? 25.828 12.104 -6.138 1.00 92.69 445 ALA A CA 1
ATOM 3550 C C . ALA A 1 445 ? 26.818 12.438 -7.262 1.00 92.69 445 ALA A C 1
ATOM 3552 O O . ALA A 1 445 ? 28.015 12.205 -7.110 1.00 92.69 445 ALA A O 1
ATOM 3553 N N . ASN A 1 446 ? 26.346 13.031 -8.360 1.00 88.81 446 ASN A N 1
ATOM 3554 C CA . ASN A 1 446 ? 27.205 13.486 -9.454 1.00 88.81 446 ASN A CA 1
ATOM 3555 C C . ASN A 1 446 ? 28.062 14.696 -9.070 1.00 88.81 446 ASN A C 1
ATOM 3557 O O . ASN A 1 446 ? 29.213 14.793 -9.489 1.00 88.81 446 ASN A O 1
ATOM 3561 N N . LEU A 1 447 ? 27.515 15.606 -8.264 1.00 90.75 447 LEU A N 1
ATOM 3562 C CA . LEU A 1 447 ? 28.202 16.818 -7.830 1.00 90.75 447 LEU A CA 1
ATOM 3563 C C . LEU A 1 447 ? 29.331 16.524 -6.831 1.00 90.75 447 LEU A C 1
ATOM 3565 O O . LEU A 1 447 ? 30.405 17.116 -6.928 1.00 90.75 447 LEU A O 1
ATOM 3569 N N . VAL A 1 448 ? 29.094 15.629 -5.863 1.00 92.81 448 VAL A N 1
ATOM 3570 C CA . VAL A 1 448 ? 30.024 15.388 -4.739 1.00 92.81 448 VAL A CA 1
ATOM 3571 C C . VAL A 1 448 ? 30.676 14.000 -4.732 1.00 92.81 448 VAL A C 1
ATOM 3573 O O . VAL A 1 448 ? 31.581 13.746 -3.932 1.00 92.81 448 VAL A O 1
ATOM 3576 N N . GLY A 1 449 ? 30.237 13.100 -5.612 1.00 92.19 449 GLY A N 1
ATOM 3577 C CA . GLY A 1 449 ? 30.588 11.680 -5.619 1.00 92.19 449 GLY A CA 1
ATOM 3578 C C . GLY A 1 449 ? 29.643 10.835 -4.755 1.00 92.19 449 GLY A C 1
ATOM 3579 O O . GLY A 1 449 ? 29.248 11.244 -3.661 1.00 92.19 449 GLY A O 1
ATOM 3580 N N . LEU A 1 450 ? 29.318 9.622 -5.224 1.00 93.12 450 LEU A N 1
ATOM 3581 C CA . LEU A 1 450 ? 28.378 8.716 -4.549 1.00 93.12 450 LEU A CA 1
ATOM 3582 C C . LEU A 1 450 ? 28.787 8.424 -3.099 1.00 93.12 450 LEU A C 1
ATOM 3584 O O . LEU A 1 450 ? 27.971 8.587 -2.202 1.00 93.12 450 LEU A O 1
ATOM 3588 N N . ASP A 1 451 ? 30.043 8.053 -2.841 1.00 94.62 451 ASP A N 1
ATOM 3589 C CA . ASP A 1 451 ? 30.485 7.722 -1.477 1.00 94.62 451 ASP A CA 1
ATOM 3590 C C . ASP A 1 451 ? 30.404 8.934 -0.524 1.00 94.62 451 ASP A C 1
ATOM 3592 O O . ASP A 1 451 ? 30.038 8.781 0.643 1.00 94.62 451 ASP A O 1
ATOM 3596 N N . SER A 1 452 ? 30.668 10.151 -1.021 1.00 95.56 452 SER A N 1
ATO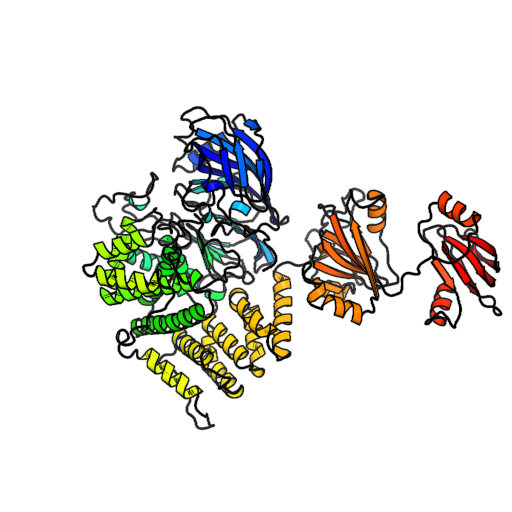M 3597 C CA . SER A 1 452 ? 30.497 11.394 -0.253 1.00 95.56 452 SER A CA 1
ATOM 3598 C C . SER A 1 452 ? 29.030 11.658 0.080 1.00 95.56 452 SER A C 1
ATOM 3600 O O . SER A 1 452 ? 28.721 12.071 1.201 1.00 95.56 452 SER A O 1
ATOM 3602 N N . LEU A 1 453 ? 28.122 11.412 -0.873 1.00 96.94 453 LEU A N 1
ATOM 3603 C CA . LEU A 1 453 ? 26.684 11.528 -0.646 1.00 96.94 453 LEU A CA 1
ATOM 3604 C C . LEU A 1 453 ? 26.199 10.486 0.363 1.00 96.94 453 LEU A C 1
ATOM 3606 O O . LEU A 1 453 ? 25.489 10.850 1.292 1.00 96.94 453 LEU A O 1
ATOM 3610 N N . LEU A 1 454 ? 26.610 9.223 0.232 1.00 96.56 454 LEU A N 1
ATOM 3611 C CA . LEU A 1 454 ? 26.230 8.161 1.168 1.00 96.56 454 LEU A CA 1
ATOM 3612 C C . LEU A 1 454 ? 26.707 8.471 2.595 1.00 96.56 454 LEU A C 1
ATOM 3614 O O . LEU A 1 454 ? 25.955 8.297 3.552 1.00 96.56 454 LEU A O 1
ATOM 3618 N N . LEU A 1 455 ? 27.916 9.023 2.751 1.00 95.06 455 LEU A N 1
ATOM 3619 C CA . LEU A 1 455 ? 28.390 9.501 4.051 1.00 95.06 455 LEU A CA 1
ATOM 3620 C C . LEU A 1 455 ? 27.549 10.675 4.579 1.00 95.06 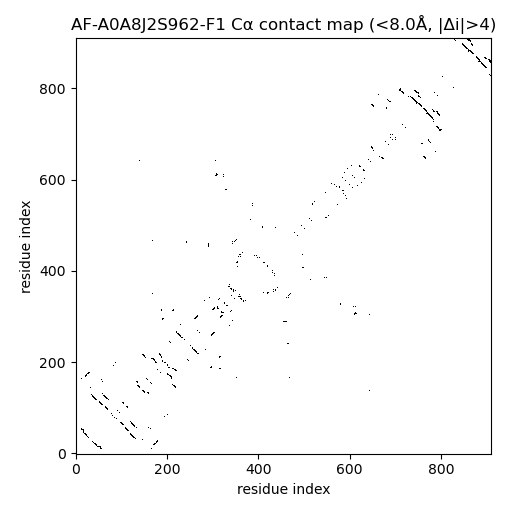455 LEU A C 1
ATOM 3622 O O . LEU A 1 455 ? 27.266 10.744 5.774 1.00 95.06 455 LEU A O 1
ATOM 3626 N N . ALA A 1 456 ? 27.139 11.604 3.713 1.00 95.06 456 ALA A N 1
ATOM 3627 C CA . ALA A 1 456 ? 26.240 12.688 4.099 1.00 95.06 456 ALA A CA 1
ATOM 3628 C C . ALA A 1 456 ? 24.841 12.180 4.477 1.00 95.06 456 ALA A C 1
ATOM 3630 O O . ALA A 1 456 ? 24.268 12.699 5.427 1.00 95.06 456 ALA A O 1
ATOM 3631 N N . MET A 1 457 ? 24.322 11.152 3.798 1.00 96.06 457 MET A N 1
ATOM 3632 C CA . MET A 1 457 ? 23.060 10.489 4.138 1.00 96.06 457 MET A CA 1
ATOM 3633 C C . MET A 1 457 ? 23.130 9.803 5.501 1.00 96.06 457 MET A C 1
ATOM 3635 O O . MET A 1 457 ? 22.199 9.928 6.289 1.00 96.06 457 MET A O 1
ATOM 3639 N N . LYS A 1 458 ? 24.251 9.155 5.834 1.00 92.94 458 LYS A N 1
ATOM 3640 C CA . LYS A 1 458 ? 24.480 8.653 7.193 1.00 92.94 458 LYS A CA 1
ATOM 3641 C C . LYS A 1 458 ? 24.398 9.775 8.230 1.00 92.94 458 LYS A C 1
ATOM 3643 O O . LYS A 1 458 ? 23.669 9.658 9.208 1.00 92.94 458 LYS A O 1
ATOM 3648 N N . CYS A 1 459 ? 25.084 10.894 7.987 1.00 91.56 459 CYS A N 1
ATOM 3649 C CA . CYS A 1 459 ? 24.993 12.062 8.866 1.00 91.56 459 CYS A CA 1
ATOM 3650 C C . CYS A 1 459 ? 23.572 12.651 8.912 1.00 91.56 459 CYS A C 1
ATOM 3652 O O . CYS A 1 459 ? 23.169 13.174 9.945 1.00 91.56 459 CYS A O 1
ATOM 3654 N N . TYR A 1 460 ? 22.821 12.593 7.809 1.00 93.25 460 TYR A N 1
ATOM 3655 C CA . TYR A 1 460 ? 21.427 13.038 7.741 1.00 93.25 460 TYR A CA 1
ATOM 3656 C C . TYR A 1 460 ? 20.547 12.179 8.649 1.00 93.25 460 TYR A C 1
ATOM 3658 O O . TYR A 1 460 ? 19.779 12.719 9.441 1.00 93.25 460 TYR A O 1
ATOM 3666 N N . VAL A 1 461 ? 20.734 10.855 8.611 1.00 91.38 461 VAL A N 1
ATOM 3667 C CA . VAL A 1 461 ? 20.063 9.915 9.515 1.00 91.38 461 VAL A CA 1
ATOM 3668 C C . VAL A 1 461 ? 20.407 10.204 10.971 1.00 91.38 461 VAL A C 1
ATOM 3670 O O . VAL A 1 461 ? 19.509 10.355 11.794 1.00 91.38 461 VAL A O 1
ATOM 3673 N N . GLU A 1 462 ? 21.691 10.355 11.290 1.00 86.00 462 GLU A N 1
ATOM 3674 C CA . GLU A 1 462 ? 22.141 10.704 12.642 1.00 86.00 462 GLU A CA 1
ATOM 3675 C C . GLU A 1 462 ? 21.557 12.045 13.119 1.00 86.00 462 GLU A C 1
ATOM 3677 O O . GLU A 1 462 ? 21.283 12.209 14.304 1.00 86.00 462 GLU A O 1
ATOM 3682 N N . HIS A 1 463 ? 21.314 12.994 12.212 1.00 87.44 463 HIS A N 1
ATOM 3683 C CA . HIS A 1 463 ? 20.805 14.323 12.542 1.00 87.44 463 HIS A CA 1
ATOM 3684 C C . HIS A 1 463 ? 19.282 14.391 12.720 1.00 87.44 463 HIS A C 1
ATOM 3686 O O . HIS A 1 463 ? 18.813 15.101 13.608 1.00 87.44 463 HIS A O 1
ATOM 3692 N N . PHE A 1 464 ? 18.518 13.695 11.873 1.00 89.75 464 PHE A N 1
ATOM 3693 C CA . PHE A 1 464 ? 17.055 13.816 11.791 1.00 89.75 464 PHE A CA 1
ATOM 3694 C C . PHE A 1 464 ? 16.287 12.579 12.272 1.00 89.75 464 PHE A C 1
ATOM 3696 O O . PHE A 1 464 ? 15.069 12.528 12.111 1.00 89.75 464 PHE A O 1
ATOM 3703 N N . HIS A 1 465 ? 16.955 11.576 12.845 1.00 86.94 465 HIS A N 1
ATOM 3704 C CA . HIS A 1 465 ? 16.272 10.405 13.394 1.00 86.94 465 HIS A CA 1
ATOM 3705 C C . HIS A 1 465 ? 15.133 10.789 14.357 1.00 86.94 465 HIS A C 1
ATOM 3707 O O . HIS A 1 465 ? 15.310 11.625 15.243 1.00 86.94 465 HIS A O 1
ATOM 3713 N N . GLY A 1 466 ? 13.964 10.171 14.178 1.00 83.81 466 GLY A N 1
ATOM 3714 C CA . GLY A 1 466 ? 12.753 10.448 14.953 1.00 83.81 466 GLY A CA 1
ATOM 3715 C C . GLY A 1 466 ? 12.099 11.806 14.675 1.00 83.81 466 GLY A C 1
ATOM 3716 O O . GLY A 1 466 ? 11.243 12.237 15.450 1.00 83.81 466 GLY A O 1
ATOM 3717 N N . CYS A 1 467 ? 12.514 12.525 13.627 1.00 87.19 467 CYS A N 1
ATOM 3718 C CA . CYS A 1 467 ? 11.970 13.835 13.278 1.00 87.19 467 CYS A CA 1
ATOM 3719 C C . CYS A 1 467 ? 11.106 13.783 12.016 1.00 87.19 467 CYS A C 1
ATOM 3721 O O . CYS A 1 467 ? 11.333 12.993 11.100 1.00 87.19 467 CYS A O 1
ATOM 3723 N N . LEU A 1 468 ? 10.160 14.721 11.944 1.00 87.62 468 LEU A N 1
ATOM 3724 C CA . LEU A 1 468 ? 9.504 15.083 10.697 1.00 87.62 468 LEU A CA 1
ATOM 3725 C C . LEU A 1 468 ? 10.250 16.248 10.041 1.00 87.62 468 LEU A C 1
ATOM 3727 O O . LEU A 1 468 ? 10.510 17.253 10.704 1.00 87.62 468 LEU A O 1
ATOM 3731 N N . VAL A 1 469 ? 10.568 16.123 8.755 1.00 88.94 469 VAL A N 1
ATOM 3732 C CA . VAL A 1 469 ? 11.462 17.035 8.029 1.00 88.94 469 VAL A CA 1
ATOM 3733 C C . VAL A 1 469 ? 10.733 17.702 6.863 1.00 88.94 469 VAL A C 1
ATOM 3735 O O . VAL A 1 469 ? 9.862 17.115 6.222 1.00 88.94 469 VAL A O 1
ATOM 3738 N N . THR A 1 470 ? 11.076 18.959 6.599 1.00 89.31 470 THR A N 1
ATOM 3739 C CA . THR A 1 470 ? 10.655 19.715 5.410 1.00 89.31 470 THR A CA 1
ATOM 3740 C C . THR A 1 470 ? 11.723 19.682 4.316 1.00 89.31 470 THR A C 1
ATOM 3742 O O . THR A 1 470 ? 12.916 19.550 4.603 1.00 89.31 470 THR A O 1
ATOM 3745 N N . THR A 1 471 ? 11.335 19.906 3.056 1.00 89.19 471 THR A N 1
ATOM 3746 C CA . THR A 1 471 ? 12.271 20.055 1.928 1.00 89.19 471 THR A CA 1
ATOM 3747 C C . THR A 1 471 ? 13.329 21.109 2.248 1.00 89.19 471 THR A C 1
ATOM 3749 O O . THR A 1 471 ? 14.512 20.888 1.997 1.00 89.19 471 THR A O 1
ATOM 3752 N N . ALA A 1 472 ? 12.935 22.238 2.844 1.00 89.38 472 ALA A N 1
ATOM 3753 C CA . ALA A 1 472 ? 13.851 23.320 3.195 1.00 89.38 472 ALA A CA 1
ATOM 3754 C C . ALA A 1 472 ? 14.932 22.881 4.199 1.00 89.38 472 ALA A C 1
ATOM 3756 O O . ALA A 1 472 ? 16.113 23.149 3.981 1.00 89.38 472 ALA A O 1
ATOM 3757 N N . GLU A 1 473 ? 14.551 22.168 5.263 1.00 92.12 473 GLU A N 1
ATOM 3758 C CA . GLU A 1 473 ? 15.495 21.626 6.252 1.00 92.12 473 GLU A CA 1
ATOM 3759 C C . GLU A 1 473 ? 16.430 20.581 5.627 1.00 92.12 473 GLU A C 1
ATOM 3761 O O . GLU A 1 473 ? 17.633 20.594 5.891 1.00 92.12 473 GLU A O 1
ATOM 3766 N N . CYS A 1 474 ? 15.900 19.715 4.756 1.00 94.19 474 CYS A N 1
ATOM 3767 C CA . CYS A 1 474 ? 16.685 18.717 4.031 1.00 94.19 474 CYS A CA 1
ATOM 3768 C C . CYS A 1 474 ? 17.731 19.367 3.104 1.00 94.19 474 CYS A C 1
ATOM 3770 O O . CYS A 1 474 ? 18.914 19.021 3.146 1.00 94.19 474 CYS A O 1
ATOM 3772 N N . ILE A 1 475 ? 17.326 20.358 2.304 1.00 94.25 475 ILE A N 1
ATOM 3773 C CA . ILE A 1 475 ? 18.230 21.083 1.400 1.00 94.25 475 ILE A CA 1
ATOM 3774 C C . ILE A 1 475 ? 19.298 21.832 2.190 1.00 94.25 475 ILE A C 1
ATOM 3776 O O . ILE A 1 475 ? 20.475 21.769 1.828 1.00 94.25 475 ILE A O 1
ATOM 3780 N N . GLU A 1 476 ? 18.917 22.536 3.258 1.00 94.12 476 GLU A N 1
ATOM 3781 C CA . GLU A 1 476 ? 19.879 23.299 4.052 1.00 94.12 476 GLU A CA 1
ATOM 3782 C C . GLU A 1 476 ? 20.882 22.366 4.738 1.00 94.12 476 GLU A C 1
ATOM 3784 O O . GLU A 1 476 ? 22.069 22.684 4.782 1.00 94.12 476 GLU A O 1
ATOM 3789 N N . PHE A 1 477 ? 20.464 21.171 5.170 1.00 95.50 477 PHE A N 1
ATOM 3790 C CA . PHE A 1 477 ? 21.388 20.156 5.672 1.00 95.50 477 PHE A CA 1
ATOM 3791 C C . PHE A 1 477 ? 22.471 19.800 4.640 1.00 95.50 477 PHE A C 1
ATOM 3793 O O . PHE A 1 477 ? 23.665 19.856 4.953 1.00 95.50 477 PHE A O 1
ATOM 3800 N N . PHE A 1 478 ? 22.091 19.485 3.397 1.00 96.19 478 PHE A N 1
ATOM 3801 C CA . PHE A 1 478 ? 23.071 19.173 2.350 1.00 96.19 478 PHE A CA 1
ATOM 3802 C C . PHE A 1 478 ? 23.925 20.390 1.974 1.00 96.19 478 PHE A C 1
ATOM 3804 O O . PHE A 1 478 ? 25.135 20.248 1.785 1.00 96.19 478 PHE A O 1
ATOM 3811 N N . CYS A 1 479 ? 23.346 21.595 1.955 1.00 95.12 479 CYS A N 1
ATOM 3812 C CA . CYS A 1 479 ? 24.098 22.838 1.771 1.00 95.12 479 CYS A CA 1
ATOM 3813 C C . CYS A 1 479 ? 25.149 23.033 2.869 1.00 95.12 479 CYS A C 1
ATOM 3815 O O . CYS A 1 479 ? 26.264 23.450 2.588 1.00 95.12 479 CYS A O 1
ATOM 3817 N N . LEU A 1 480 ? 24.832 22.749 4.130 1.00 93.56 480 LEU A N 1
ATOM 3818 C CA . LEU A 1 480 ? 25.794 22.871 5.227 1.00 93.56 480 LEU A CA 1
ATOM 3819 C C . LEU A 1 480 ? 26.878 21.790 5.174 1.00 93.56 480 LEU A C 1
ATOM 3821 O O . LEU A 1 480 ? 28.003 22.034 5.616 1.00 93.56 480 LEU A O 1
ATOM 3825 N N . ARG A 1 481 ? 26.560 20.610 4.630 1.00 93.06 481 ARG A N 1
ATOM 3826 C CA . ARG A 1 481 ? 27.494 19.483 4.546 1.00 93.06 481 ARG A CA 1
ATOM 3827 C C . ARG A 1 481 ? 28.523 19.628 3.425 1.00 93.06 481 ARG A C 1
ATOM 3829 O O . ARG A 1 481 ? 29.637 19.118 3.576 1.00 93.06 481 ARG A O 1
ATOM 3836 N N . PHE A 1 482 ? 28.161 20.304 2.338 1.00 93.75 482 PHE A N 1
ATOM 3837 C CA . PHE A 1 482 ? 28.971 20.449 1.127 1.00 93.75 482 PHE A CA 1
ATOM 3838 C C . PHE A 1 482 ? 29.358 21.913 0.858 1.00 93.75 482 PHE A C 1
ATOM 3840 O O . PHE A 1 482 ? 28.792 22.842 1.424 1.00 93.75 482 PHE A O 1
ATOM 3847 N N . GLN A 1 483 ? 30.359 22.151 0.004 1.00 87.06 483 GLN A N 1
ATOM 3848 C CA . GLN A 1 483 ? 30.819 23.517 -0.301 1.00 87.06 483 GLN A CA 1
ATOM 3849 C C . GLN A 1 483 ? 29.994 24.186 -1.420 1.00 87.06 483 GLN A C 1
ATOM 3851 O O . GLN A 1 483 ? 29.963 25.410 -1.512 1.00 87.06 483 GLN A O 1
ATOM 3856 N N . GLN A 1 484 ? 29.291 23.391 -2.229 1.00 90.31 484 GLN A N 1
ATOM 3857 C CA . GLN A 1 484 ? 28.567 23.770 -3.448 1.00 90.31 484 GLN A CA 1
ATOM 3858 C C . GLN A 1 484 ? 27.102 24.163 -3.171 1.00 90.31 484 GLN A C 1
ATOM 3860 O O . GLN A 1 484 ? 26.160 23.580 -3.707 1.00 90.31 484 GLN A O 1
ATOM 3865 N N . LYS A 1 485 ? 26.885 25.108 -2.248 1.00 92.12 485 LYS A N 1
ATOM 3866 C CA . LYS A 1 485 ? 25.537 25.462 -1.756 1.00 92.12 485 LYS A CA 1
ATOM 3867 C C . LYS A 1 485 ? 24.603 25.973 -2.853 1.00 92.12 485 LYS A C 1
ATOM 3869 O O . LYS A 1 485 ? 23.419 25.642 -2.852 1.00 92.12 485 LYS A O 1
ATOM 3874 N N . GLU A 1 486 ? 25.124 26.784 -3.767 1.00 93.88 486 GLU A N 1
ATOM 3875 C CA . GLU A 1 486 ? 24.322 27.406 -4.823 1.00 93.88 486 GLU A CA 1
ATOM 3876 C C . GLU A 1 486 ? 23.869 26.370 -5.857 1.00 93.88 486 GLU A C 1
ATOM 3878 O O . GLU A 1 486 ? 22.709 26.368 -6.264 1.00 93.88 486 GLU A O 1
ATOM 3883 N N . GLU A 1 487 ? 24.735 25.418 -6.205 1.00 93.75 487 GLU A N 1
ATOM 3884 C CA . GLU A 1 487 ? 24.418 24.302 -7.093 1.00 93.75 487 GLU A CA 1
ATOM 3885 C C . GLU A 1 487 ? 23.362 23.375 -6.479 1.00 93.75 487 GLU A C 1
ATOM 3887 O O . GLU A 1 487 ? 22.417 22.976 -7.158 1.00 93.75 487 GLU A O 1
ATOM 3892 N N . ILE A 1 488 ? 23.460 23.078 -5.179 1.00 93.69 488 ILE A N 1
ATOM 3893 C CA . ILE A 1 488 ? 22.467 22.262 -4.461 1.00 93.69 488 ILE A CA 1
ATOM 3894 C C . ILE A 1 488 ? 21.094 22.942 -4.475 1.00 93.69 488 ILE A C 1
ATOM 3896 O O . ILE A 1 488 ? 20.093 22.305 -4.812 1.00 93.69 488 ILE A O 1
ATOM 3900 N N . ARG A 1 489 ? 21.037 24.241 -4.151 1.00 93.81 489 ARG A N 1
ATOM 3901 C CA . ARG A 1 489 ? 19.789 25.022 -4.195 1.00 93.81 489 ARG A CA 1
ATOM 3902 C C . ARG A 1 489 ? 19.221 25.098 -5.604 1.00 93.81 489 ARG A C 1
ATOM 3904 O O . ARG A 1 489 ? 18.010 24.975 -5.773 1.00 93.81 489 ARG A O 1
ATOM 3911 N N . HIS A 1 490 ? 20.077 25.242 -6.611 1.00 92.69 490 HIS A N 1
ATOM 3912 C CA . HIS A 1 490 ? 19.664 25.209 -8.007 1.00 92.69 490 HIS A CA 1
ATOM 3913 C C . HIS A 1 490 ? 19.046 23.854 -8.384 1.00 92.69 490 HIS A C 1
ATOM 3915 O O . HIS A 1 490 ? 17.943 23.817 -8.927 1.00 92.69 490 HIS A O 1
ATOM 3921 N N . HIS A 1 491 ? 19.694 22.737 -8.042 1.00 92.25 491 HIS A N 1
ATOM 3922 C CA . HIS A 1 491 ? 19.142 21.406 -8.297 1.00 92.25 491 HIS A CA 1
ATOM 3923 C C . HIS A 1 491 ? 17.815 21.180 -7.571 1.00 92.25 491 HIS A C 1
ATOM 3925 O O . HIS A 1 491 ? 16.889 20.644 -8.174 1.00 92.25 491 HIS A O 1
ATOM 3931 N N . ALA A 1 492 ? 17.680 21.637 -6.327 1.00 91.56 492 ALA A N 1
ATOM 3932 C CA . ALA A 1 492 ? 16.409 21.568 -5.617 1.00 91.56 492 ALA A CA 1
ATOM 3933 C C . ALA A 1 492 ? 15.314 22.409 -6.296 1.00 91.56 492 ALA A C 1
ATOM 3935 O O . ALA A 1 492 ? 14.198 21.927 -6.486 1.00 91.56 492 ALA A O 1
ATOM 3936 N N . GLN A 1 493 ? 15.631 23.641 -6.715 1.00 90.25 493 GLN A N 1
ATOM 3937 C CA . GLN A 1 493 ? 14.704 24.515 -7.444 1.00 90.25 493 GLN A CA 1
ATOM 3938 C C . GLN A 1 493 ? 14.161 23.845 -8.706 1.00 90.25 493 GLN A C 1
ATOM 3940 O O . GLN A 1 493 ? 12.968 23.922 -8.995 1.00 90.25 493 GLN A O 1
ATOM 3945 N N . VAL A 1 494 ? 15.042 23.186 -9.449 1.00 89.62 494 VAL A N 1
ATOM 3946 C CA . VAL A 1 494 ? 14.711 22.571 -10.729 1.00 89.62 494 VAL A CA 1
ATOM 3947 C C . VAL A 1 494 ? 13.980 21.237 -10.552 1.00 89.62 494 VAL A C 1
ATOM 3949 O O . VAL A 1 494 ? 12.989 21.006 -11.235 1.00 89.62 494 VAL A O 1
ATOM 3952 N N . TRP A 1 495 ? 14.427 20.369 -9.642 1.00 89.94 495 TRP A N 1
ATOM 3953 C CA . TRP A 1 495 ? 13.857 19.025 -9.500 1.00 89.94 495 TRP A CA 1
ATOM 3954 C C . TRP A 1 495 ? 12.655 18.954 -8.563 1.00 89.94 495 TRP A C 1
ATOM 3956 O O . TRP A 1 495 ? 11.755 18.172 -8.833 1.00 89.94 495 TRP A O 1
ATOM 3966 N N . LEU A 1 496 ? 12.611 19.739 -7.485 1.00 88.69 496 LEU A N 1
ATOM 3967 C CA . LEU A 1 496 ? 11.584 19.597 -6.442 1.00 88.69 496 LEU A CA 1
ATOM 3968 C C . LEU A 1 496 ? 10.496 20.672 -6.544 1.00 88.69 496 LEU A C 1
ATOM 3970 O O . LEU A 1 496 ? 9.307 20.370 -6.419 1.00 88.69 496 LEU A O 1
ATOM 3974 N N . TYR A 1 497 ? 10.887 21.922 -6.803 1.00 85.31 497 TYR A N 1
ATOM 3975 C CA . TYR A 1 497 ? 9.963 23.063 -6.793 1.00 85.31 497 TYR A CA 1
ATOM 3976 C C . TYR A 1 497 ? 9.360 23.400 -8.167 1.00 85.31 497 TYR A C 1
ATOM 3978 O O . TYR A 1 497 ? 8.323 24.064 -8.233 1.00 85.31 497 TYR A O 1
ATOM 3986 N N . SER A 1 498 ? 9.975 22.954 -9.267 1.00 83.44 498 SER A N 1
ATOM 3987 C CA . SER A 1 498 ? 9.474 23.200 -10.624 1.00 83.44 498 SER A CA 1
ATOM 3988 C C . SER A 1 498 ? 8.528 22.099 -11.107 1.00 83.44 498 SER A C 1
ATOM 3990 O O . SER A 1 498 ? 8.720 20.915 -10.819 1.00 83.44 498 SER A O 1
ATOM 3992 N N . SER A 1 499 ? 7.525 22.477 -11.904 1.00 81.69 499 SER A N 1
ATOM 3993 C CA . SER A 1 499 ? 6.763 21.526 -12.720 1.00 81.69 499 SER A CA 1
ATOM 3994 C C . SER A 1 499 ? 7.551 21.091 -13.960 1.00 81.69 499 SER A C 1
ATOM 3996 O O . SER A 1 499 ? 7.457 19.936 -14.355 1.00 81.69 499 SER A O 1
ATOM 3998 N N . SER A 1 500 ? 8.394 21.960 -14.530 1.00 79.38 500 SER A N 1
ATOM 3999 C CA . SER A 1 500 ? 9.235 21.603 -15.678 1.00 79.38 500 SER A CA 1
ATOM 4000 C C . SER A 1 500 ? 10.350 20.627 -15.297 1.00 79.38 500 SER A C 1
ATOM 4002 O O . SER A 1 500 ? 10.985 20.767 -14.253 1.00 79.38 500 SER A O 1
ATOM 4004 N N . LEU A 1 501 ? 10.612 19.654 -16.173 1.00 83.94 501 LEU A N 1
ATOM 4005 C CA . LEU A 1 501 ? 11.742 18.738 -16.035 1.00 83.94 501 LEU A CA 1
ATOM 4006 C C . LEU A 1 501 ? 12.998 19.344 -16.677 1.00 83.94 501 LEU A C 1
ATOM 4008 O O . LEU A 1 501 ? 12.917 19.819 -17.814 1.00 83.94 501 LEU A O 1
ATOM 4012 N N . PRO A 1 502 ? 14.162 19.317 -16.006 1.00 82.50 502 PRO A N 1
ATOM 4013 C CA . PRO A 1 502 ? 15.420 19.653 -16.663 1.00 82.50 502 PRO A CA 1
ATOM 4014 C C . PRO A 1 502 ? 15.791 18.590 -17.686 1.00 82.50 502 PRO A C 1
ATOM 4016 O O . PRO A 1 502 ? 15.449 17.417 -17.522 1.00 82.50 502 PRO A O 1
ATOM 4019 N N . GLU A 1 503 ? 16.560 18.977 -18.702 1.00 75.44 503 GLU A N 1
ATOM 4020 C CA . GLU A 1 503 ? 17.235 17.995 -19.542 1.00 75.44 503 GLU A CA 1
ATOM 4021 C C . GLU A 1 503 ? 18.203 17.177 -18.687 1.00 75.44 503 GLU A C 1
ATOM 4023 O O . GLU A 1 503 ? 19.034 17.718 -17.950 1.00 75.44 503 GLU A O 1
ATOM 4028 N N . LEU A 1 504 ? 18.090 15.854 -18.786 1.00 70.56 504 LEU A N 1
ATOM 4029 C CA . LEU A 1 504 ? 19.073 14.969 -18.196 1.00 70.56 504 LEU A CA 1
ATOM 4030 C C . LEU A 1 504 ? 20.399 15.212 -18.918 1.00 70.56 504 LEU A C 1
ATOM 4032 O O . LEU A 1 504 ? 20.506 14.969 -20.120 1.00 70.56 504 LEU A O 1
ATOM 4036 N N . ASN A 1 505 ? 21.403 15.713 -18.199 1.00 66.50 505 ASN A N 1
ATOM 4037 C CA . ASN A 1 505 ? 22.715 15.937 -18.786 1.00 66.50 505 ASN A CA 1
ATOM 4038 C C . ASN A 1 505 ? 23.312 14.583 -19.207 1.00 66.50 505 ASN A C 1
ATOM 4040 O O . ASN A 1 505 ? 23.808 13.823 -18.376 1.00 66.50 505 ASN A O 1
ATOM 4044 N N . LYS A 1 506 ? 23.244 14.286 -20.509 1.00 53.66 506 LYS A N 1
ATOM 4045 C CA . LYS A 1 506 ? 23.731 13.035 -21.104 1.00 53.66 506 LYS A CA 1
ATOM 4046 C C . LYS A 1 506 ? 25.250 12.893 -20.995 1.00 53.66 506 LYS A C 1
ATOM 4048 O O . LYS A 1 506 ? 25.741 11.771 -20.997 1.00 53.66 506 LYS A O 1
ATOM 4053 N N . ASP A 1 507 ? 25.980 13.992 -20.805 1.00 50.62 507 ASP A N 1
ATOM 4054 C CA . ASP A 1 507 ? 27.434 13.976 -20.620 1.00 50.62 507 ASP A CA 1
ATOM 4055 C C . ASP A 1 507 ? 27.849 13.451 -19.230 1.00 50.62 507 ASP A C 1
ATOM 4057 O O . ASP A 1 507 ? 28.995 13.040 -19.051 1.00 50.62 507 ASP A O 1
ATOM 4061 N N . LEU A 1 508 ? 26.923 13.390 -18.255 1.00 51.28 508 LEU A N 1
ATOM 4062 C CA . LEU A 1 508 ? 27.124 12.679 -16.976 1.00 51.28 508 LEU A CA 1
ATOM 4063 C C . LEU A 1 508 ? 27.213 11.155 -17.170 1.00 51.28 508 LEU A C 1
ATOM 4065 O O . LEU A 1 508 ? 27.761 10.446 -16.327 1.00 51.28 508 LEU A O 1
ATOM 4069 N N . PHE A 1 509 ? 26.697 10.658 -18.295 1.00 56.38 509 PHE A N 1
ATOM 4070 C CA . PHE A 1 509 ? 26.711 9.263 -18.711 1.00 56.38 509 PHE A CA 1
ATOM 4071 C C . PHE A 1 509 ? 27.779 9.107 -19.791 1.00 56.38 509 PHE A C 1
ATOM 4073 O O . PHE A 1 509 ? 27.450 8.972 -20.968 1.00 56.38 509 PHE A O 1
ATOM 4080 N N . VAL A 1 510 ? 29.067 9.161 -19.425 1.00 50.69 510 VAL A N 1
ATOM 4081 C CA . VAL A 1 510 ? 30.163 8.786 -20.343 1.00 50.69 510 VAL A CA 1
ATOM 4082 C C . VAL A 1 510 ? 29.728 7.533 -21.098 1.00 50.69 510 VAL A C 1
ATOM 4084 O O . VAL A 1 510 ? 29.510 6.527 -20.431 1.00 50.69 510 VAL A O 1
ATOM 4087 N N . VAL A 1 511 ? 29.532 7.643 -22.425 1.00 60.38 511 VAL A N 1
ATOM 4088 C CA . VAL A 1 511 ? 28.954 6.634 -23.341 1.00 60.38 511 VAL A CA 1
ATOM 4089 C C . VAL A 1 511 ? 28.641 5.323 -22.620 1.00 60.38 511 VAL A C 1
ATOM 4091 O O . VAL A 1 511 ? 29.493 4.435 -22.553 1.00 60.38 511 VAL A O 1
ATOM 4094 N N . ASN A 1 512 ? 27.455 5.233 -22.008 1.00 78.19 512 ASN A N 1
ATOM 4095 C CA . ASN A 1 512 ? 27.092 4.042 -21.251 1.00 78.19 512 ASN A CA 1
ATOM 4096 C C . ASN A 1 512 ? 27.010 2.878 -22.239 1.00 78.19 512 ASN A C 1
ATOM 4098 O O . ASN A 1 512 ? 26.164 2.861 -23.134 1.00 78.19 512 ASN A O 1
ATOM 4102 N N . ARG A 1 513 ? 27.910 1.904 -22.103 1.00 86.94 513 ARG A N 1
ATOM 4103 C CA . ARG A 1 513 ? 27.988 0.791 -23.045 1.00 86.94 513 ARG A CA 1
ATOM 4104 C C . ARG A 1 513 ? 26.671 0.024 -23.109 1.00 86.94 513 ARG A C 1
ATOM 4106 O O . ARG A 1 513 ? 26.263 -0.361 -24.200 1.00 86.94 513 ARG A O 1
ATOM 4113 N N . LEU A 1 514 ? 26.012 -0.189 -21.969 1.00 89.31 514 LEU A N 1
ATOM 4114 C CA . LEU A 1 514 ? 24.758 -0.940 -21.906 1.00 89.31 514 LEU A CA 1
ATOM 4115 C C . LEU A 1 514 ? 23.622 -0.179 -22.597 1.00 89.31 514 LEU A C 1
ATOM 4117 O O . LEU A 1 514 ? 22.821 -0.793 -23.293 1.00 89.31 514 LEU A O 1
ATOM 4121 N N . ASP A 1 515 ? 23.595 1.147 -22.462 1.00 88.12 515 ASP A N 1
ATOM 4122 C CA . ASP A 1 515 ? 22.653 2.025 -23.163 1.00 88.12 515 ASP A CA 1
ATOM 4123 C C . ASP A 1 515 ? 22.830 1.945 -24.688 1.00 88.12 515 ASP A C 1
ATOM 4125 O O . ASP A 1 515 ? 21.875 1.704 -25.428 1.00 88.12 515 ASP A O 1
ATOM 4129 N N . VAL A 1 516 ? 24.081 2.024 -25.154 1.00 88.94 516 VAL A N 1
ATOM 4130 C CA . VAL A 1 516 ? 24.421 1.859 -26.575 1.00 88.94 516 VAL A CA 1
ATOM 4131 C C . VAL A 1 516 ? 24.058 0.460 -27.079 1.00 88.94 516 VAL A C 1
ATOM 4133 O O . VAL A 1 516 ? 23.554 0.317 -28.194 1.00 88.94 516 VAL A O 1
ATOM 4136 N N . GLU A 1 517 ? 24.300 -0.585 -26.285 1.00 90.75 517 GLU A N 1
ATOM 4137 C CA . GLU A 1 517 ? 23.893 -1.953 -26.618 1.00 90.75 517 GLU A CA 1
ATOM 4138 C C . GLU A 1 517 ? 22.366 -2.057 -26.760 1.00 90.75 517 GLU A C 1
ATOM 4140 O O . GLU A 1 517 ? 21.889 -2.676 -27.716 1.00 90.75 517 GLU A O 1
ATOM 4145 N N . VAL A 1 518 ? 21.589 -1.430 -25.871 1.00 91.19 518 VAL A N 1
ATOM 4146 C CA . VAL A 1 518 ? 20.120 -1.386 -25.962 1.00 91.19 518 VAL A CA 1
ATOM 4147 C C . VAL A 1 518 ? 19.675 -0.646 -27.227 1.00 91.19 518 VAL A C 1
ATOM 4149 O O . VAL A 1 518 ? 18.857 -1.178 -27.978 1.00 91.19 518 VAL A O 1
ATOM 4152 N N . ASP A 1 519 ? 20.259 0.510 -27.546 1.00 90.19 519 ASP A N 1
ATOM 4153 C CA . ASP A 1 519 ? 19.946 1.254 -28.776 1.00 90.19 519 ASP A CA 1
ATOM 4154 C C . ASP A 1 519 ? 20.254 0.459 -30.049 1.00 90.19 519 ASP A C 1
ATOM 4156 O O . ASP A 1 519 ? 19.485 0.479 -31.018 1.00 90.19 519 ASP A O 1
ATOM 4160 N N . GLN A 1 520 ? 21.353 -0.298 -30.055 1.00 90.50 520 GLN A N 1
ATOM 4161 C CA . GLN A 1 520 ? 21.667 -1.212 -31.152 1.00 90.50 520 GLN A CA 1
ATOM 4162 C C . GLN A 1 520 ? 20.600 -2.305 -31.295 1.00 90.50 520 GLN A C 1
ATOM 4164 O O . GLN A 1 520 ? 20.230 -2.643 -32.425 1.00 90.50 520 GLN A O 1
ATOM 4169 N N . HIS A 1 521 ? 20.067 -2.824 -30.183 1.00 91.00 521 HIS A N 1
ATOM 4170 C CA . HIS A 1 521 ? 18.989 -3.816 -30.197 1.00 91.00 521 HIS A CA 1
ATOM 4171 C C . HIS A 1 521 ? 17.671 -3.206 -30.686 1.00 91.00 521 HIS A C 1
ATOM 4173 O O . HIS A 1 521 ? 17.013 -3.790 -31.550 1.00 91.00 521 HIS A O 1
ATOM 4179 N N . VAL A 1 522 ? 17.315 -2.000 -30.236 1.00 90.56 522 VAL A N 1
ATOM 4180 C CA . VAL A 1 522 ? 16.155 -1.255 -30.755 1.00 90.56 522 VAL A CA 1
ATOM 4181 C C . VAL A 1 522 ? 16.291 -1.067 -32.269 1.00 90.56 522 VAL A C 1
ATOM 4183 O O . VAL A 1 522 ? 15.376 -1.383 -33.035 1.00 90.56 522 VAL A O 1
ATOM 4186 N N . ALA A 1 523 ? 17.459 -0.618 -32.740 1.00 89.75 523 ALA A N 1
ATOM 4187 C CA . ALA A 1 523 ? 17.730 -0.443 -34.164 1.00 89.75 523 ALA A CA 1
ATOM 4188 C C . ALA A 1 523 ? 17.641 -1.766 -34.942 1.00 89.75 523 ALA A C 1
ATOM 4190 O O . ALA A 1 523 ? 17.126 -1.779 -36.064 1.00 89.75 523 ALA A O 1
ATOM 4191 N N . TYR A 1 524 ? 18.108 -2.875 -34.364 1.00 89.12 524 TYR A N 1
ATOM 4192 C CA . TYR A 1 524 ? 17.984 -4.210 -34.945 1.00 89.12 524 TYR A CA 1
ATOM 4193 C C . TYR A 1 524 ? 16.512 -4.601 -35.151 1.00 89.12 524 TYR A C 1
ATOM 4195 O O . TYR A 1 524 ? 16.122 -4.926 -36.275 1.00 89.12 524 TYR A O 1
ATOM 4203 N N . TRP A 1 525 ? 15.671 -4.482 -34.120 1.00 87.00 525 TRP A N 1
ATOM 4204 C CA . TRP A 1 525 ? 14.254 -4.869 -34.189 1.00 87.00 525 TRP A CA 1
ATOM 4205 C C . TRP A 1 525 ? 13.411 -3.948 -35.088 1.00 87.00 525 TRP A C 1
ATOM 4207 O O . TRP A 1 525 ? 12.453 -4.397 -35.737 1.00 87.00 525 TRP A O 1
ATOM 4217 N N . LYS A 1 526 ? 13.817 -2.681 -35.246 1.00 85.75 526 LYS A N 1
ATOM 4218 C CA . LYS A 1 526 ? 13.210 -1.746 -36.210 1.00 85.75 526 LYS A CA 1
ATOM 4219 C C . LYS A 1 526 ? 13.477 -2.134 -37.670 1.00 85.75 526 LYS A C 1
ATOM 4221 O O . LYS A 1 526 ? 12.591 -1.972 -38.512 1.00 85.75 526 LYS A O 1
ATOM 4226 N N . ARG A 1 527 ? 14.646 -2.699 -37.999 1.00 83.50 527 ARG A N 1
ATOM 4227 C CA . ARG A 1 527 ? 15.023 -3.059 -39.386 1.00 83.50 527 ARG A CA 1
ATOM 4228 C C . ARG A 1 527 ? 14.120 -4.139 -39.988 1.00 83.50 527 ARG A C 1
ATOM 4230 O O . ARG A 1 527 ? 13.432 -4.885 -39.294 1.00 83.50 527 ARG A O 1
ATOM 4237 N N . ARG A 1 528 ? 14.117 -4.251 -41.318 1.00 73.00 528 ARG A N 1
ATOM 4238 C CA . ARG A 1 528 ? 13.446 -5.356 -42.017 1.00 73.00 528 ARG A CA 1
ATOM 4239 C C . ARG A 1 528 ? 14.248 -6.644 -41.804 1.00 73.00 528 ARG A C 1
ATOM 4241 O O . ARG A 1 528 ? 15.330 -6.789 -42.362 1.00 73.00 528 ARG A O 1
ATOM 4248 N N . LEU A 1 529 ? 13.709 -7.561 -41.005 1.00 73.69 529 LEU A N 1
ATOM 4249 C CA . LEU A 1 529 ? 14.319 -8.867 -40.749 1.00 73.69 529 LEU A CA 1
ATOM 4250 C C . LEU A 1 529 ? 14.019 -9.824 -41.916 1.00 73.69 529 LEU A C 1
ATOM 4252 O O . LEU A 1 529 ? 12.894 -9.873 -42.419 1.00 73.69 529 LEU A O 1
ATOM 4256 N N . THR A 1 530 ? 15.028 -10.576 -42.353 1.00 68.25 530 THR A N 1
ATOM 4257 C CA . THR A 1 530 ? 14.930 -11.626 -43.386 1.00 68.25 530 THR A CA 1
ATOM 4258 C C . THR A 1 530 ? 15.346 -12.973 -42.792 1.00 68.25 530 THR A C 1
ATOM 4260 O O . THR A 1 530 ? 15.905 -13.005 -41.700 1.00 68.25 530 THR A O 1
ATOM 4263 N N . GLN A 1 531 ? 15.119 -14.088 -43.497 1.00 60.44 531 GLN A N 1
ATOM 4264 C CA . GLN A 1 531 ? 15.508 -15.426 -43.011 1.00 60.44 531 GLN A CA 1
ATOM 4265 C C . GLN A 1 531 ? 17.013 -15.566 -42.701 1.00 60.44 531 GLN A C 1
ATOM 4267 O O . GLN A 1 531 ? 17.379 -16.413 -41.898 1.00 60.44 531 GLN A O 1
ATOM 4272 N N . ASN A 1 532 ? 17.868 -14.719 -43.287 1.00 60.09 532 ASN A N 1
ATOM 4273 C CA . ASN A 1 532 ? 19.322 -14.744 -43.095 1.00 60.09 532 ASN A CA 1
ATOM 4274 C C . ASN A 1 532 ? 19.828 -13.686 -42.100 1.00 60.09 532 ASN A C 1
ATOM 4276 O O . ASN A 1 532 ? 21.035 -13.479 -41.991 1.00 60.09 532 ASN A O 1
ATOM 4280 N N . THR A 1 533 ? 18.938 -12.958 -41.420 1.00 67.56 533 THR A N 1
ATOM 4281 C CA . THR A 1 533 ? 19.358 -11.950 -40.443 1.00 67.56 533 THR A CA 1
ATOM 4282 C C . THR A 1 533 ? 19.834 -12.657 -39.164 1.00 67.56 533 THR A C 1
ATOM 4284 O O . THR A 1 533 ? 19.039 -13.378 -38.562 1.00 67.56 533 THR A O 1
ATOM 4287 N N . PRO A 1 534 ? 21.108 -12.501 -38.751 1.00 68.50 534 PRO A N 1
ATOM 4288 C CA . PRO A 1 534 ? 21.636 -13.188 -37.577 1.00 68.50 534 PRO A CA 1
ATOM 4289 C C . PRO A 1 534 ? 20.947 -12.688 -36.308 1.00 68.50 534 PRO A C 1
ATOM 4291 O O . PRO A 1 534 ? 20.731 -11.484 -36.163 1.00 68.50 534 PRO A O 1
ATOM 4294 N N . ALA A 1 535 ? 20.634 -13.610 -35.394 1.00 69.50 535 ALA A N 1
ATOM 4295 C CA . ALA A 1 535 ? 20.079 -13.269 -34.091 1.00 69.50 535 ALA A CA 1
ATOM 4296 C C . ALA A 1 535 ? 21.048 -12.342 -33.345 1.00 69.50 535 ALA A C 1
ATOM 4298 O O . ALA A 1 535 ? 22.226 -12.665 -33.181 1.00 69.50 535 ALA A O 1
ATOM 4299 N N . PHE A 1 536 ? 20.545 -11.185 -32.926 1.00 76.75 536 PHE A N 1
ATOM 4300 C CA . PHE A 1 536 ? 21.290 -10.222 -32.130 1.00 76.75 536 PHE A CA 1
ATOM 4301 C C . PHE A 1 536 ? 20.890 -10.403 -30.670 1.00 76.75 536 PHE A C 1
ATOM 4303 O O . PHE A 1 536 ? 19.713 -10.276 -30.344 1.00 76.75 536 PHE A O 1
ATOM 4310 N N . ALA A 1 537 ? 21.860 -10.763 -29.836 1.00 75.56 537 ALA A N 1
ATOM 4311 C CA . ALA A 1 537 ? 21.674 -10.997 -28.413 1.00 75.56 537 ALA A CA 1
ATOM 4312 C C . ALA A 1 537 ? 22.658 -10.135 -27.622 1.00 75.56 537 ALA A C 1
ATOM 4314 O O . ALA A 1 537 ? 23.773 -9.865 -28.083 1.00 75.56 537 ALA A O 1
ATOM 4315 N N . PHE A 1 538 ? 22.262 -9.747 -26.411 1.00 80.69 538 PHE A N 1
ATOM 4316 C CA . PHE A 1 538 ? 23.155 -9.055 -25.492 1.00 80.69 538 PHE A CA 1
ATOM 4317 C C . PHE A 1 538 ? 24.371 -9.942 -25.179 1.00 80.69 538 PHE A C 1
ATOM 4319 O O . PHE A 1 538 ? 24.192 -11.132 -24.902 1.00 80.69 538 PHE A O 1
ATOM 4326 N N . PRO A 1 539 ? 25.601 -9.390 -25.162 1.00 72.56 539 PRO A N 1
ATOM 4327 C CA . PRO A 1 539 ? 26.798 -10.147 -24.787 1.00 72.56 539 PRO A CA 1
ATOM 4328 C C . PRO A 1 539 ? 26.684 -10.795 -23.399 1.00 72.56 539 PRO A C 1
ATOM 4330 O O . PRO A 1 539 ? 27.177 -11.900 -23.184 1.00 72.56 539 PRO A O 1
ATOM 4333 N N . GLN A 1 540 ? 26.006 -10.112 -22.472 1.00 76.81 540 GLN A N 1
ATOM 4334 C CA . GLN A 1 540 ? 25.597 -10.633 -21.174 1.00 76.81 540 GLN A CA 1
ATOM 4335 C C . GLN A 1 540 ? 24.161 -10.171 -20.908 1.00 76.81 540 GLN A C 1
ATOM 4337 O O . GLN A 1 540 ? 23.947 -9.044 -20.481 1.00 76.81 540 GLN A O 1
ATOM 4342 N N . SER A 1 541 ? 23.176 -11.021 -21.201 1.00 79.31 541 SER A N 1
ATOM 4343 C CA . SER A 1 541 ? 21.767 -10.637 -21.071 1.00 79.31 541 SER A CA 1
ATOM 4344 C C . SER A 1 541 ? 21.355 -10.481 -19.606 1.00 79.31 541 SER A C 1
ATOM 4346 O O . SER A 1 541 ? 21.533 -11.401 -18.805 1.00 79.31 541 SER A O 1
ATOM 4348 N N . SER A 1 542 ? 20.781 -9.329 -19.267 1.00 87.81 542 SER A N 1
ATOM 4349 C CA . SER A 1 542 ? 20.214 -9.022 -17.951 1.00 87.81 542 SER A CA 1
ATOM 4350 C C . SER A 1 542 ? 18.734 -8.639 -18.087 1.00 87.81 542 SER A C 1
ATOM 4352 O O . SER A 1 542 ? 18.359 -8.075 -19.119 1.00 87.81 542 SER A O 1
ATOM 4354 N N . PRO A 1 543 ? 17.883 -8.920 -17.079 1.00 89.88 543 PRO A N 1
ATOM 4355 C CA . PRO A 1 543 ? 16.487 -8.482 -17.091 1.00 89.88 543 PRO A CA 1
ATOM 4356 C C . PRO A 1 543 ? 16.344 -6.977 -17.343 1.00 89.88 543 PRO A C 1
ATOM 4358 O O . PRO A 1 543 ? 15.550 -6.587 -18.188 1.00 89.88 543 PRO A O 1
ATOM 4361 N N . ASP A 1 544 ? 17.187 -6.150 -16.720 1.00 88.75 544 ASP A N 1
ATOM 4362 C CA . ASP A 1 544 ? 17.160 -4.689 -16.862 1.00 88.75 544 ASP A CA 1
ATOM 4363 C C . ASP A 1 544 ? 17.462 -4.197 -18.290 1.00 88.75 544 ASP A C 1
ATOM 4365 O O . ASP A 1 544 ? 16.833 -3.253 -18.765 1.00 88.75 544 ASP A O 1
ATOM 4369 N N . GLN A 1 545 ? 18.387 -4.837 -19.021 1.00 91.38 545 GLN A N 1
ATOM 4370 C CA . GLN A 1 545 ? 18.638 -4.493 -20.431 1.00 91.38 545 GLN A CA 1
ATOM 4371 C C . GLN A 1 545 ? 17.470 -4.885 -21.337 1.00 91.38 545 GLN A C 1
ATOM 4373 O O . GLN A 1 545 ? 17.147 -4.158 -22.279 1.00 91.38 545 GLN A O 1
ATOM 4378 N N . VAL A 1 546 ? 16.833 -6.029 -21.067 1.00 92.31 546 VAL A N 1
ATOM 4379 C CA . VAL A 1 546 ? 15.635 -6.452 -21.803 1.00 92.31 546 VAL A CA 1
ATOM 4380 C C . VAL A 1 546 ? 14.469 -5.517 -21.486 1.00 92.31 546 VAL A C 1
ATOM 4382 O O . VAL A 1 546 ? 13.766 -5.107 -22.405 1.00 92.31 546 VAL A O 1
ATOM 4385 N N . LEU A 1 547 ? 14.312 -5.112 -20.225 1.00 92.00 547 LEU A N 1
ATOM 4386 C CA . LEU A 1 547 ? 13.324 -4.125 -19.797 1.00 92.00 547 LEU A CA 1
ATOM 4387 C C . LEU A 1 547 ? 13.522 -2.794 -20.535 1.00 92.00 547 LEU A C 1
ATOM 4389 O O . LEU A 1 547 ? 12.606 -2.326 -21.202 1.00 92.00 547 LEU A O 1
ATOM 4393 N N . ALA A 1 548 ? 14.754 -2.267 -20.541 1.00 91.00 548 ALA A N 1
ATOM 4394 C CA . ALA A 1 548 ? 15.124 -1.049 -21.266 1.00 91.00 548 ALA A CA 1
ATOM 4395 C C . ALA A 1 548 ? 14.807 -1.127 -22.769 1.00 91.00 548 ALA A C 1
ATOM 4397 O O . ALA A 1 548 ? 14.354 -0.155 -23.377 1.00 91.00 548 ALA A O 1
ATOM 4398 N N . LEU A 1 549 ? 15.057 -2.287 -23.384 1.00 92.75 549 LEU A N 1
ATOM 4399 C CA . LEU A 1 549 ? 14.717 -2.543 -24.780 1.00 92.75 549 LEU A CA 1
ATOM 4400 C C . LEU A 1 549 ? 13.199 -2.488 -25.000 1.00 92.75 549 LEU A C 1
ATOM 4402 O O . LEU A 1 549 ? 12.756 -1.842 -25.949 1.00 92.75 549 LEU A O 1
ATOM 4406 N N . LEU A 1 550 ? 12.412 -3.158 -24.156 1.00 92.62 550 LEU A N 1
ATOM 4407 C CA . LEU A 1 550 ? 10.952 -3.188 -24.273 1.00 92.62 550 LEU A CA 1
ATOM 4408 C C . LEU A 1 550 ? 10.338 -1.799 -24.052 1.00 92.62 550 LEU A C 1
ATOM 4410 O O . LEU A 1 550 ? 9.515 -1.386 -24.869 1.00 92.62 550 LEU A O 1
ATOM 4414 N N . ASP A 1 551 ? 10.802 -1.052 -23.048 1.00 90.06 551 ASP A N 1
ATOM 4415 C CA . ASP A 1 551 ? 10.379 0.331 -22.780 1.00 90.06 551 ASP A CA 1
ATOM 4416 C C . ASP A 1 551 ? 10.599 1.229 -24.006 1.00 90.06 551 ASP A C 1
ATOM 4418 O O . ASP A 1 551 ? 9.682 1.900 -24.482 1.00 90.06 551 ASP A O 1
ATOM 4422 N N . ARG A 1 552 ? 11.797 1.192 -24.606 1.00 89.19 552 ARG A N 1
ATOM 4423 C CA . ARG A 1 552 ? 12.096 1.999 -25.803 1.00 89.19 552 ARG A CA 1
ATOM 4424 C C . ARG A 1 552 ? 11.275 1.597 -27.014 1.00 89.19 552 ARG A C 1
ATOM 4426 O O . ARG A 1 552 ? 10.989 2.449 -27.849 1.00 89.19 552 ARG A O 1
ATOM 4433 N N . LEU A 1 553 ? 10.938 0.314 -27.152 1.00 89.88 553 LEU A N 1
ATOM 4434 C CA . LEU A 1 553 ? 10.072 -0.160 -28.231 1.00 89.88 553 LEU A CA 1
ATOM 4435 C C . LEU A 1 553 ? 8.616 0.281 -28.029 1.00 89.88 553 LEU A C 1
ATOM 4437 O O . LEU A 1 553 ? 7.955 0.578 -29.023 1.00 89.88 553 LEU A O 1
ATOM 4441 N N . LEU A 1 554 ? 8.142 0.354 -26.781 1.00 87.19 554 LEU A N 1
ATOM 4442 C CA . LEU A 1 554 ? 6.824 0.883 -26.415 1.00 87.19 554 LEU A CA 1
ATOM 4443 C C . LEU A 1 554 ? 6.703 2.386 -26.690 1.00 87.19 554 LEU A C 1
ATOM 4445 O O . LEU A 1 554 ? 5.680 2.832 -27.196 1.00 87.19 554 LEU A O 1
ATOM 4449 N N . MET A 1 555 ? 7.767 3.152 -26.437 1.00 82.00 555 MET A N 1
ATOM 4450 C CA . MET A 1 555 ? 7.812 4.604 -26.673 1.00 82.00 555 MET A CA 1
ATOM 4451 C C . MET A 1 555 ? 7.889 5.001 -28.159 1.00 82.00 555 MET A C 1
ATOM 4453 O O . MET A 1 555 ? 7.879 6.189 -28.483 1.00 82.00 555 MET A O 1
ATOM 4457 N N . LEU A 1 556 ? 8.008 4.048 -29.090 1.00 79.00 556 LEU A N 1
ATOM 4458 C CA . LEU A 1 556 ? 8.038 4.370 -30.516 1.00 79.00 556 LEU A CA 1
ATOM 4459 C C . LEU A 1 556 ? 6.656 4.831 -30.996 1.00 79.00 556 LEU A C 1
ATOM 4461 O O . LEU A 1 556 ? 5.685 4.080 -30.953 1.00 79.00 556 LEU A O 1
ATOM 4465 N N . GLU A 1 557 ? 6.593 6.037 -31.559 1.00 57.59 557 GLU A N 1
ATOM 4466 C CA . GLU A 1 557 ? 5.395 6.538 -32.233 1.00 57.59 557 GLU A CA 1
ATOM 4467 C C . GLU A 1 557 ? 5.020 5.614 -33.413 1.00 57.59 557 GLU A C 1
ATOM 4469 O O . GLU A 1 557 ? 5.795 5.444 -34.362 1.00 57.59 557 GLU A O 1
ATOM 4474 N N . ASN A 1 558 ? 3.796 5.071 -33.378 1.00 56.94 558 ASN A N 1
ATOM 4475 C CA . ASN A 1 558 ? 3.177 4.134 -34.334 1.00 56.94 558 ASN A CA 1
ATOM 4476 C C . ASN A 1 558 ? 3.547 2.645 -34.166 1.00 56.94 558 ASN A C 1
ATOM 4478 O O . ASN A 1 558 ? 4.671 2.288 -33.822 1.00 56.94 558 ASN A O 1
ATOM 4482 N N . LYS A 1 559 ? 2.590 1.759 -34.508 1.00 64.50 559 LYS A N 1
ATOM 4483 C CA . LYS A 1 559 ? 2.693 0.280 -34.544 1.00 64.50 559 LYS A CA 1
ATOM 4484 C C . LYS A 1 559 ? 3.718 -0.230 -35.577 1.00 64.50 559 LYS A C 1
ATOM 4486 O O . LYS A 1 559 ? 3.385 -0.887 -36.562 1.00 64.50 559 LYS A O 1
ATOM 4491 N N . LEU A 1 560 ? 4.985 0.135 -35.403 1.00 68.31 560 LEU A N 1
ATOM 4492 C CA . LEU A 1 560 ? 6.083 -0.121 -36.339 1.00 68.31 560 LEU A CA 1
ATOM 4493 C C . LEU A 1 560 ? 6.519 -1.595 -36.351 1.00 68.31 560 LEU A C 1
ATOM 4495 O O . LEU A 1 560 ? 7.187 -2.043 -37.292 1.00 68.31 560 LEU A O 1
ATOM 4499 N N . LEU A 1 561 ? 6.159 -2.364 -35.320 1.00 82.69 561 LEU A N 1
ATOM 4500 C CA . LEU A 1 561 ? 6.452 -3.788 -35.236 1.00 82.69 561 LEU A CA 1
ATOM 4501 C C . LEU A 1 561 ? 5.245 -4.596 -35.722 1.00 82.69 561 LEU A C 1
ATOM 4503 O O . LEU A 1 561 ? 4.213 -4.669 -35.072 1.00 82.69 561 LEU A O 1
ATOM 4507 N N . SER A 1 562 ? 5.392 -5.285 -36.857 1.00 86.62 562 SER A N 1
ATOM 4508 C CA . SER A 1 562 ? 4.402 -6.287 -37.278 1.00 86.62 562 SER A CA 1
ATOM 4509 C C . SER A 1 562 ? 4.235 -7.369 -36.202 1.00 86.62 562 SER A C 1
ATOM 4511 O O . SER A 1 562 ? 5.245 -7.766 -35.618 1.00 86.62 562 SER A O 1
ATOM 4513 N N . GLN A 1 563 ? 3.043 -7.956 -36.050 1.00 88.81 563 GLN A N 1
ATOM 4514 C CA . GLN A 1 563 ? 2.793 -9.055 -35.096 1.00 88.81 563 GLN A CA 1
ATOM 4515 C C . GLN A 1 563 ? 3.850 -10.174 -35.183 1.00 88.81 563 GLN A C 1
ATOM 4517 O O . GLN A 1 563 ? 4.376 -10.619 -34.170 1.00 88.81 563 GLN A O 1
ATOM 4522 N N . LYS A 1 564 ? 4.286 -10.548 -36.399 1.00 88.81 564 LYS A N 1
ATOM 4523 C CA . LYS A 1 564 ? 5.362 -11.538 -36.608 1.00 88.81 564 LYS A CA 1
ATOM 4524 C C . LYS A 1 564 ? 6.686 -11.158 -35.930 1.00 88.81 564 LYS A C 1
ATOM 4526 O O . LYS A 1 564 ? 7.385 -12.032 -35.431 1.00 88.81 564 LYS A O 1
ATOM 4531 N N . LYS A 1 565 ? 7.053 -9.873 -35.933 1.00 88.88 565 LYS A N 1
ATOM 4532 C CA . LYS A 1 565 ? 8.257 -9.380 -35.248 1.00 88.88 565 LYS A CA 1
ATOM 4533 C C . LYS A 1 565 ? 8.089 -9.427 -33.738 1.00 88.88 565 LYS A C 1
ATOM 4535 O O . LYS A 1 565 ? 9.035 -9.820 -33.073 1.00 88.88 565 LYS A O 1
ATOM 4540 N N . VAL A 1 566 ? 6.912 -9.068 -33.226 1.00 91.31 566 VAL A N 1
ATOM 4541 C CA . VAL A 1 566 ? 6.610 -9.179 -31.793 1.00 91.31 566 VAL A CA 1
ATOM 4542 C C . VAL A 1 566 ? 6.721 -10.644 -31.360 1.00 91.31 566 VAL A C 1
ATOM 4544 O O . VAL A 1 566 ? 7.434 -10.927 -30.409 1.00 91.31 566 VAL A O 1
ATOM 4547 N N . CYS A 1 567 ? 6.161 -11.593 -32.122 1.00 92.62 567 CYS A N 1
ATOM 4548 C CA . CYS A 1 567 ? 6.351 -13.028 -31.873 1.00 92.62 567 CYS A CA 1
ATOM 4549 C C . CYS A 1 567 ? 7.827 -13.436 -31.816 1.00 92.62 567 CYS A C 1
ATOM 4551 O O . CYS A 1 567 ? 8.228 -14.112 -30.878 1.00 92.62 567 CYS A O 1
ATOM 4553 N N . LEU A 1 568 ? 8.642 -13.009 -32.787 1.00 90.75 568 LEU A N 1
ATOM 4554 C CA . LEU A 1 568 ? 10.076 -13.324 -32.803 1.00 90.75 568 LEU A CA 1
ATOM 4555 C C . LEU A 1 568 ? 10.836 -12.691 -31.630 1.00 90.75 568 LEU A C 1
ATOM 4557 O O . LEU A 1 568 ? 11.728 -13.325 -31.078 1.00 90.75 568 LEU A O 1
ATOM 4561 N N . LEU A 1 569 ? 10.500 -11.453 -31.264 1.00 90.88 569 LEU A N 1
ATOM 4562 C CA . LEU A 1 569 ? 11.105 -10.736 -30.142 1.00 90.88 569 LEU A CA 1
ATOM 4563 C C . LEU A 1 569 ? 10.798 -11.437 -28.817 1.00 90.88 569 LEU A C 1
ATOM 4565 O O . LEU A 1 569 ? 11.713 -11.725 -28.049 1.00 90.88 569 LEU A O 1
ATOM 4569 N N . ILE A 1 570 ? 9.520 -11.730 -28.570 1.00 93.12 570 ILE A N 1
ATOM 4570 C CA . ILE A 1 570 ? 9.075 -12.371 -27.332 1.00 93.12 570 ILE A CA 1
ATOM 4571 C C . ILE A 1 570 ? 9.604 -13.803 -27.234 1.00 93.12 570 ILE A C 1
ATOM 4573 O O . ILE A 1 570 ? 10.030 -14.209 -26.160 1.00 93.12 570 ILE A O 1
ATOM 4577 N N . ASP A 1 571 ? 9.658 -14.551 -28.339 1.00 91.44 571 ASP A N 1
ATOM 4578 C CA . ASP A 1 571 ? 10.269 -15.885 -28.350 1.00 91.44 571 ASP A CA 1
ATOM 4579 C C . ASP A 1 571 ? 11.778 -15.824 -28.050 1.00 91.44 571 ASP A C 1
ATOM 4581 O O . ASP A 1 571 ? 12.282 -16.604 -27.243 1.00 91.44 571 ASP A O 1
ATOM 4585 N N . HIS A 1 572 ? 12.490 -14.838 -28.612 1.00 89.88 572 HIS A N 1
ATOM 4586 C CA . HIS A 1 572 ? 13.922 -14.642 -28.367 1.00 89.88 572 HIS A CA 1
ATOM 4587 C C . HIS A 1 572 ? 14.237 -14.340 -26.894 1.00 89.88 572 HIS A C 1
ATOM 4589 O O . HIS A 1 572 ? 15.183 -14.899 -26.339 1.00 89.88 572 HIS A O 1
ATOM 4595 N N . TYR A 1 573 ? 13.436 -13.488 -26.247 1.00 90.88 573 TYR A N 1
ATOM 4596 C CA . TYR A 1 573 ? 13.620 -13.105 -24.842 1.00 90.88 573 TYR A CA 1
ATOM 4597 C C . TYR A 1 573 ? 12.744 -13.892 -23.863 1.00 90.88 573 TYR A C 1
ATOM 4599 O O . TYR A 1 573 ? 12.698 -13.558 -22.681 1.00 90.88 573 TYR A O 1
ATOM 4607 N N . LYS A 1 574 ? 12.112 -14.984 -24.307 1.00 90.81 574 LYS A N 1
ATOM 4608 C CA . LYS A 1 574 ? 11.259 -15.840 -23.473 1.00 90.81 574 LYS A CA 1
ATOM 4609 C C . LYS A 1 574 ? 11.901 -16.265 -22.142 1.00 90.81 574 LYS A C 1
ATOM 4611 O O . LYS A 1 574 ? 11.193 -16.234 -21.137 1.00 90.81 574 LYS A O 1
ATOM 4616 N N . PRO A 1 575 ? 13.210 -16.596 -22.063 1.00 90.75 575 PRO A N 1
ATOM 4617 C CA . PRO A 1 575 ? 13.852 -16.920 -20.785 1.00 90.75 575 PRO A CA 1
ATOM 4618 C C . PRO A 1 575 ? 13.802 -15.787 -19.748 1.00 90.75 575 PRO A C 1
ATOM 4620 O O . PRO A 1 575 ? 13.848 -16.058 -18.551 1.00 90.75 575 PRO A O 1
ATOM 4623 N N . HIS A 1 576 ? 13.691 -14.528 -20.185 1.00 91.06 576 HIS A N 1
ATOM 4624 C CA . HIS A 1 576 ? 13.616 -13.366 -19.299 1.00 91.06 576 HIS A CA 1
ATOM 4625 C C . HIS A 1 576 ? 12.206 -13.087 -18.768 1.00 91.06 576 HIS A C 1
ATOM 4627 O O . HIS A 1 576 ? 12.085 -12.350 -17.798 1.00 91.06 576 HIS A O 1
ATOM 4633 N N . LEU A 1 577 ? 11.159 -13.721 -19.312 1.00 91.62 577 LEU A N 1
ATOM 4634 C CA . LEU A 1 577 ? 9.785 -13.603 -18.792 1.00 91.62 577 LEU A CA 1
ATOM 4635 C C . LEU A 1 577 ? 9.601 -14.278 -17.419 1.00 91.62 577 LEU A C 1
ATOM 4637 O O . LEU A 1 577 ? 8.542 -14.175 -16.814 1.00 91.62 577 LEU A O 1
ATOM 4641 N N . MET A 1 578 ? 10.636 -14.954 -16.907 1.00 89.00 578 MET A N 1
ATOM 4642 C CA . MET A 1 578 ? 10.692 -15.411 -15.513 1.00 89.00 578 MET A CA 1
ATOM 4643 C C . MET A 1 578 ? 10.864 -14.253 -14.516 1.00 89.00 578 MET A C 1
ATOM 4645 O O . MET A 1 578 ? 10.742 -14.480 -13.317 1.00 89.00 578 MET A O 1
ATOM 4649 N N . ASN A 1 579 ? 11.188 -13.047 -14.992 1.00 91.56 579 ASN A N 1
ATOM 4650 C CA . ASN A 1 579 ? 11.160 -11.811 -14.220 1.00 91.56 579 ASN A CA 1
ATOM 4651 C C . ASN A 1 579 ? 9.839 -11.079 -14.508 1.00 91.56 579 ASN A C 1
ATOM 4653 O O . ASN A 1 579 ? 9.517 -10.822 -15.671 1.00 91.56 579 ASN A O 1
ATOM 4657 N N . ALA A 1 580 ? 9.083 -10.756 -13.458 1.00 90.69 580 ALA A N 1
ATOM 4658 C CA . ALA A 1 580 ? 7.727 -10.233 -13.599 1.00 90.69 580 ALA A CA 1
ATOM 4659 C C . ALA A 1 580 ? 7.673 -8.845 -14.269 1.00 90.69 580 ALA A C 1
ATOM 4661 O O . ALA A 1 580 ? 6.762 -8.609 -15.056 1.00 90.69 580 ALA A O 1
ATOM 4662 N N . ASP A 1 581 ? 8.669 -7.971 -14.066 1.00 90.06 581 ASP A N 1
ATOM 4663 C CA . ASP A 1 581 ? 8.762 -6.665 -14.748 1.00 90.06 581 ASP A CA 1
ATOM 4664 C C . ASP A 1 581 ? 8.963 -6.823 -16.259 1.00 90.06 581 ASP A C 1
ATOM 4666 O O . ASP A 1 581 ? 8.266 -6.202 -17.066 1.00 90.06 581 ASP A O 1
ATOM 4670 N N . VAL A 1 582 ? 9.889 -7.699 -16.665 1.00 93.12 582 VAL A N 1
ATOM 4671 C CA . VAL A 1 582 ? 10.109 -7.993 -18.089 1.00 93.12 582 VAL A CA 1
ATOM 4672 C C . VAL A 1 582 ? 8.857 -8.619 -18.702 1.00 93.12 582 VAL A C 1
ATOM 4674 O O . VAL A 1 582 ? 8.495 -8.294 -19.834 1.00 93.12 582 VAL A O 1
ATOM 4677 N N . TYR A 1 583 ? 8.174 -9.497 -17.962 1.00 94.62 583 TYR A N 1
ATOM 4678 C CA . TYR A 1 583 ? 6.939 -10.115 -18.430 1.00 94.62 583 TYR A CA 1
ATOM 4679 C C . TYR A 1 583 ? 5.798 -9.095 -18.559 1.00 94.62 583 TYR A C 1
ATOM 4681 O O . TYR A 1 583 ? 5.100 -9.081 -19.575 1.00 94.62 583 TYR A O 1
ATOM 4689 N N . HIS A 1 584 ? 5.668 -8.178 -17.603 1.00 92.62 584 HIS A N 1
ATOM 4690 C CA . HIS A 1 584 ? 4.708 -7.083 -17.664 1.00 92.62 584 HIS A CA 1
ATOM 4691 C C . HIS A 1 584 ? 4.929 -6.212 -18.908 1.00 92.62 584 HIS A C 1
ATOM 4693 O O . HIS A 1 584 ? 4.023 -6.083 -19.734 1.00 92.62 584 HIS A O 1
ATOM 4699 N N . ARG A 1 585 ? 6.161 -5.727 -19.133 1.00 92.56 585 ARG A N 1
ATOM 4700 C CA . ARG A 1 585 ? 6.492 -4.911 -20.318 1.00 92.56 585 ARG A CA 1
ATOM 4701 C C . ARG A 1 585 ? 6.314 -5.664 -21.632 1.00 92.56 585 ARG A C 1
ATOM 4703 O O . ARG A 1 585 ? 5.913 -5.079 -22.639 1.00 92.56 585 ARG A O 1
ATOM 4710 N N . ALA A 1 586 ? 6.575 -6.970 -21.646 1.00 94.94 586 ALA A N 1
ATOM 4711 C CA . ALA A 1 586 ? 6.276 -7.810 -22.799 1.00 94.94 586 ALA A CA 1
ATOM 4712 C C . ALA A 1 586 ? 4.766 -7.864 -23.080 1.00 94.94 586 ALA A C 1
ATOM 4714 O O . ALA A 1 586 ? 4.366 -7.767 -24.242 1.00 94.94 586 ALA A O 1
ATOM 4715 N N . CYS A 1 587 ? 3.931 -7.981 -22.042 1.00 95.06 587 CYS A N 1
ATOM 4716 C CA . CYS A 1 587 ? 2.475 -7.947 -22.169 1.00 95.06 587 CYS A CA 1
ATOM 4717 C C . CYS A 1 587 ? 1.980 -6.588 -22.668 1.00 95.06 587 CYS A C 1
ATOM 4719 O O . CYS A 1 587 ? 1.197 -6.556 -23.616 1.00 95.06 587 CYS A O 1
ATOM 4721 N N . GLU A 1 588 ? 2.486 -5.479 -22.127 1.00 92.19 588 GLU A N 1
ATOM 4722 C CA . GLU A 1 588 ? 2.164 -4.136 -22.629 1.00 92.19 588 GLU A CA 1
ATOM 4723 C C . GLU A 1 588 ? 2.530 -3.992 -24.106 1.00 92.19 588 GLU A C 1
ATOM 4725 O O . GLU A 1 588 ? 1.723 -3.513 -24.899 1.00 92.19 588 GLU A O 1
ATOM 4730 N N . LEU A 1 589 ? 3.700 -4.488 -24.525 1.00 91.69 589 LEU A N 1
ATOM 4731 C CA . LEU A 1 589 ? 4.095 -4.450 -25.933 1.00 91.69 589 LEU A CA 1
ATOM 4732 C C . LEU A 1 589 ? 3.171 -5.305 -26.813 1.00 91.69 589 LEU A C 1
ATOM 4734 O O . LEU A 1 589 ? 2.827 -4.896 -27.923 1.00 91.69 589 LEU A O 1
ATOM 4738 N N . ILE A 1 590 ? 2.746 -6.478 -26.335 1.00 92.69 590 ILE A N 1
ATOM 4739 C CA . ILE A 1 590 ? 1.773 -7.336 -27.028 1.00 92.69 590 ILE A CA 1
ATOM 4740 C C . ILE A 1 590 ? 0.439 -6.602 -27.212 1.00 92.69 590 ILE A C 1
ATOM 4742 O O . ILE A 1 590 ? -0.124 -6.651 -28.310 1.00 92.69 590 ILE A O 1
ATOM 4746 N N . VAL A 1 591 ? -0.042 -5.915 -26.171 1.00 90.75 591 VAL A N 1
ATOM 4747 C CA . VAL A 1 591 ? -1.303 -5.160 -26.184 1.00 90.75 591 VAL A CA 1
ATOM 4748 C C . VAL A 1 591 ? -1.203 -3.931 -27.085 1.00 90.75 591 VAL A C 1
ATOM 4750 O O . VAL A 1 591 ? -1.983 -3.814 -28.033 1.00 90.75 591 VAL A O 1
ATOM 4753 N N . ALA A 1 592 ? -0.182 -3.094 -26.902 1.00 87.62 592 ALA A N 1
ATOM 4754 C CA . ALA A 1 592 ? 0.047 -1.889 -27.697 1.00 87.62 592 ALA A CA 1
ATOM 4755 C C . ALA A 1 592 ? 0.196 -2.191 -29.202 1.00 87.62 592 ALA A C 1
ATOM 4757 O O . ALA A 1 592 ? -0.317 -1.466 -30.060 1.00 87.62 592 ALA A O 1
ATOM 4758 N N . GLN A 1 593 ? 0.860 -3.301 -29.552 1.00 88.31 593 GLN A N 1
ATOM 4759 C CA . GLN A 1 593 ? 1.037 -3.740 -30.944 1.00 88.31 593 GLN A CA 1
ATOM 4760 C C . GLN A 1 593 ? -0.107 -4.638 -31.454 1.00 88.31 593 GLN A C 1
ATOM 4762 O O . GLN A 1 593 ? -0.044 -5.116 -32.589 1.00 88.31 593 GLN A O 1
ATOM 4767 N N . GLN A 1 594 ? -1.148 -4.875 -30.643 1.00 88.62 594 GLN A N 1
ATOM 4768 C CA . GLN A 1 594 ? -2.308 -5.717 -30.962 1.00 88.62 594 GLN A CA 1
ATOM 4769 C C . GLN A 1 594 ? -1.910 -7.104 -31.515 1.00 88.62 594 GLN A C 1
ATOM 4771 O O . GLN A 1 594 ? -2.423 -7.587 -32.529 1.00 88.62 594 GLN A O 1
ATOM 4776 N N . CYS A 1 595 ? -0.946 -7.757 -30.862 1.00 91.38 595 CYS A N 1
ATOM 4777 C CA . CYS A 1 595 ? -0.382 -9.036 -31.291 1.00 91.38 595 CYS A CA 1
ATOM 4778 C C . CYS A 1 595 ? -1.224 -10.239 -30.822 1.00 91.38 595 CYS A C 1
ATOM 4780 O O . CYS A 1 595 ? -0.921 -10.878 -29.814 1.00 91.38 595 CYS A O 1
ATOM 4782 N N . THR A 1 596 ? -2.264 -10.577 -31.592 1.00 93.00 596 THR A N 1
ATOM 4783 C CA . THR A 1 596 ? -3.198 -11.688 -31.289 1.00 93.00 596 THR A CA 1
ATOM 4784 C C . THR A 1 596 ? -2.543 -13.051 -30.992 1.00 93.00 596 THR A C 1
ATOM 4786 O O . THR A 1 596 ? -2.957 -13.688 -30.022 1.00 93.00 596 THR A O 1
ATOM 4789 N N . PRO A 1 597 ? -1.478 -13.518 -31.691 1.00 95.38 597 PRO A N 1
ATOM 4790 C CA . PRO A 1 597 ? -0.927 -14.857 -31.446 1.00 95.38 597 PRO A CA 1
ATOM 4791 C C . PRO A 1 597 ? -0.316 -15.037 -30.047 1.00 95.38 597 PRO A C 1
ATOM 4793 O O . PRO A 1 597 ? -0.142 -16.165 -29.583 1.00 95.38 597 PRO A O 1
ATOM 4796 N N . LEU A 1 598 ? 0.020 -13.936 -29.369 1.00 96.12 598 LEU A N 1
ATOM 4797 C CA . LEU A 1 598 ? 0.634 -13.941 -28.042 1.00 96.12 598 LEU A CA 1
ATOM 4798 C C . LEU A 1 598 ? -0.352 -13.626 -26.907 1.00 96.12 598 LEU A C 1
ATOM 4800 O O . LEU A 1 598 ? 0.067 -13.564 -25.755 1.00 96.12 598 LEU A O 1
ATOM 4804 N N . LEU A 1 599 ? -1.654 -13.490 -27.184 1.00 93.88 599 LEU A N 1
ATOM 4805 C CA . LEU A 1 599 ? -2.670 -13.198 -26.159 1.00 93.88 599 LEU A CA 1
ATOM 4806 C C . LEU A 1 599 ? -2.708 -14.216 -25.012 1.00 93.88 599 LEU A C 1
ATOM 4808 O O . LEU A 1 599 ? -3.066 -13.873 -23.889 1.00 93.88 599 LEU A O 1
ATOM 4812 N N . HIS A 1 600 ? -2.308 -15.462 -25.268 1.00 94.88 600 HIS A N 1
ATOM 4813 C CA . HIS A 1 600 ? -2.199 -16.488 -24.232 1.00 94.88 600 HIS A CA 1
ATOM 4814 C C . HIS A 1 600 ? -1.198 -16.115 -23.123 1.00 94.88 600 HIS A C 1
ATOM 4816 O O . HIS A 1 600 ? -1.440 -16.457 -21.969 1.00 94.88 600 HIS A O 1
ATOM 4822 N N . LEU A 1 601 ? -0.124 -15.385 -23.453 1.00 96.00 601 LEU A N 1
ATOM 4823 C CA . LEU A 1 601 ? 0.846 -14.884 -22.477 1.00 96.00 601 LEU A CA 1
ATOM 4824 C C . LEU A 1 601 ? 0.237 -13.775 -21.615 1.00 96.00 601 LEU A C 1
ATOM 4826 O O . LEU A 1 601 ? 0.377 -13.807 -20.401 1.00 96.00 601 LEU A O 1
ATOM 4830 N N . VAL A 1 602 ? -0.518 -12.854 -22.224 1.00 95.38 602 VAL A N 1
ATOM 4831 C CA . VAL A 1 602 ? -1.236 -11.798 -21.486 1.00 95.38 602 VAL A CA 1
ATOM 4832 C C . VAL A 1 602 ? -2.248 -12.417 -20.521 1.00 95.38 602 VAL A C 1
ATOM 4834 O O . VAL A 1 602 ? -2.259 -12.077 -19.343 1.00 95.38 602 VAL A O 1
ATOM 4837 N N . ARG A 1 603 ? -3.041 -13.395 -20.986 1.00 94.19 603 ARG A N 1
ATOM 4838 C CA . ARG A 1 603 ? -3.987 -14.137 -20.136 1.00 94.19 603 ARG A CA 1
ATOM 4839 C C . ARG A 1 603 ? -3.278 -14.796 -18.950 1.00 94.19 603 ARG A C 1
ATOM 4841 O O . ARG A 1 603 ? -3.745 -14.694 -17.821 1.00 94.19 603 ARG A O 1
ATOM 4848 N N . GLN A 1 604 ? -2.159 -15.475 -19.206 1.00 93.38 604 GLN A N 1
ATOM 4849 C CA . GLN A 1 604 ? -1.380 -16.128 -18.157 1.00 93.38 604 GLN A CA 1
ATOM 4850 C C . GLN A 1 604 ? -0.825 -15.107 -17.154 1.00 93.38 604 GLN A C 1
ATOM 4852 O O . GLN A 1 604 ? -0.906 -15.344 -15.952 1.00 93.38 604 GLN A O 1
ATOM 4857 N N . PHE A 1 605 ? -0.296 -13.980 -17.635 1.00 92.81 605 PHE A N 1
ATOM 4858 C CA . PHE A 1 605 ? 0.247 -12.924 -16.789 1.00 92.81 605 PHE A CA 1
ATOM 4859 C C . PHE A 1 605 ? -0.817 -12.324 -15.866 1.00 92.81 605 PHE A C 1
ATOM 4861 O O . PHE A 1 605 ? -0.585 -12.244 -14.667 1.00 92.81 605 PHE A O 1
ATOM 4868 N N . LEU A 1 606 ? -2.002 -11.980 -16.385 1.00 89.44 606 LEU A N 1
ATOM 4869 C CA . LEU A 1 606 ? -3.096 -11.414 -15.581 1.00 89.44 606 LEU A CA 1
ATOM 4870 C C . LEU A 1 606 ? -3.527 -12.334 -14.432 1.00 89.44 606 LEU A C 1
ATOM 4872 O O . LEU A 1 606 ? -3.850 -11.854 -13.351 1.00 89.44 606 LEU A O 1
ATOM 4876 N N . LEU A 1 607 ? -3.517 -13.650 -14.657 1.00 86.25 607 LEU A N 1
ATOM 4877 C CA . LEU A 1 607 ? -3.894 -14.640 -13.647 1.00 86.25 607 LEU A CA 1
ATOM 4878 C C . LEU A 1 607 ? -2.773 -14.921 -12.634 1.00 86.25 607 LEU A C 1
ATOM 4880 O O . LEU A 1 607 ? -3.069 -15.255 -11.491 1.00 86.25 607 LEU A O 1
ATOM 4884 N N . GLN A 1 608 ? -1.505 -14.823 -13.049 1.00 85.94 608 GLN A N 1
ATOM 4885 C CA . GLN A 1 608 ? -0.332 -15.105 -12.203 1.00 85.94 608 GLN A CA 1
ATOM 4886 C C . GLN A 1 608 ? 0.165 -13.880 -11.428 1.00 85.94 608 GLN A C 1
ATOM 4888 O O . GLN A 1 608 ? 0.715 -14.025 -10.339 1.00 85.94 608 GLN A O 1
ATOM 4893 N N . HIS A 1 609 ? -0.034 -12.683 -11.980 1.00 87.00 609 HIS A N 1
ATOM 4894 C CA . HIS A 1 609 ? 0.432 -11.413 -11.431 1.00 87.00 609 HIS A CA 1
ATOM 4895 C C . HIS A 1 609 ? -0.689 -10.363 -11.398 1.00 87.00 609 HIS A C 1
ATOM 4897 O O . HIS A 1 609 ? -0.540 -9.307 -12.019 1.00 87.00 609 HIS A O 1
ATOM 4903 N N . PRO A 1 610 ? -1.803 -10.598 -10.675 1.00 80.94 610 PRO A N 1
ATOM 4904 C CA . PRO A 1 610 ? -2.938 -9.669 -10.642 1.00 80.94 610 PRO A CA 1
ATOM 4905 C C . PRO A 1 610 ? -2.528 -8.250 -10.242 1.00 80.94 610 PRO A C 1
ATOM 4907 O O . PRO A 1 610 ? -2.930 -7.281 -10.884 1.00 80.94 610 PRO A O 1
ATOM 4910 N N . ALA A 1 611 ? -1.654 -8.142 -9.235 1.00 78.00 611 ALA A N 1
ATOM 4911 C CA . ALA A 1 611 ? -1.164 -6.869 -8.716 1.00 78.00 611 ALA A CA 1
ATOM 4912 C C . ALA A 1 611 ? -0.447 -6.010 -9.768 1.00 78.00 611 ALA A C 1
ATOM 4914 O O . ALA A 1 611 ? -0.588 -4.791 -9.770 1.00 78.00 611 ALA A O 1
ATOM 4915 N N . MET A 1 612 ? 0.305 -6.638 -10.676 1.00 82.62 612 MET A N 1
ATOM 4916 C CA . MET A 1 612 ? 0.978 -5.940 -11.777 1.00 82.62 612 MET A CA 1
ATOM 4917 C C . MET A 1 612 ? 0.055 -5.780 -12.988 1.00 82.62 612 MET A C 1
ATOM 4919 O O . MET A 1 612 ? 0.123 -4.785 -13.699 1.00 82.62 612 MET A O 1
ATOM 4923 N N . GLY A 1 613 ? -0.822 -6.758 -13.223 1.00 82.75 613 GLY A N 1
ATOM 4924 C CA . GLY A 1 613 ? -1.724 -6.813 -14.368 1.00 82.75 613 GLY A CA 1
ATOM 4925 C C . GLY A 1 613 ? -2.889 -5.825 -14.325 1.00 82.75 613 GLY A C 1
ATOM 4926 O O . GLY A 1 613 ? -3.525 -5.626 -15.357 1.00 82.75 613 GLY A O 1
ATOM 4927 N N . ALA A 1 614 ? -3.159 -5.190 -13.180 1.00 75.19 614 ALA A N 1
ATOM 4928 C CA . ALA A 1 614 ? -4.253 -4.231 -13.011 1.00 75.19 614 ALA A CA 1
ATOM 4929 C C . ALA A 1 614 ? -4.300 -3.167 -14.129 1.00 75.19 614 ALA A C 1
ATOM 4931 O O . ALA A 1 614 ? -5.357 -2.923 -14.708 1.00 75.19 614 ALA A O 1
ATOM 4932 N N . TYR A 1 615 ? -3.146 -2.610 -14.511 1.00 73.06 615 TYR A N 1
ATOM 4933 C CA . TYR A 1 615 ? -3.041 -1.576 -15.550 1.00 73.06 615 TYR A CA 1
ATOM 4934 C C . TYR A 1 615 ? -3.364 -2.084 -16.961 1.00 73.06 615 TYR A C 1
ATOM 4936 O O . TYR A 1 615 ? -3.888 -1.341 -17.789 1.00 73.06 615 TYR A O 1
ATOM 4944 N N . LEU A 1 616 ? -3.112 -3.367 -17.237 1.00 83.88 616 LEU A N 1
ATOM 4945 C CA . LEU A 1 616 ? -3.391 -3.961 -18.543 1.00 83.88 616 LEU A CA 1
ATOM 4946 C C . LEU A 1 616 ? -4.894 -4.055 -18.817 1.00 83.88 616 LEU A C 1
ATOM 4948 O O . LEU A 1 616 ? -5.293 -3.995 -19.977 1.00 83.88 616 LEU A O 1
ATOM 4952 N N . TYR A 1 617 ? -5.737 -4.179 -17.784 1.00 82.62 617 TYR A N 1
ATOM 4953 C CA . TYR A 1 617 ? -7.188 -4.249 -17.975 1.00 82.62 617 TYR A CA 1
ATOM 4954 C C . TYR A 1 617 ? -7.737 -3.010 -18.681 1.00 82.62 617 TYR A C 1
ATOM 4956 O O . TYR A 1 617 ? -8.560 -3.161 -19.583 1.00 82.62 617 TYR A O 1
ATOM 4964 N N . GLY A 1 618 ? -7.241 -1.814 -18.344 1.00 77.19 618 GLY A N 1
ATOM 4965 C CA . GLY A 1 618 ? -7.637 -0.573 -19.011 1.00 77.19 618 GLY A CA 1
ATOM 4966 C C . GLY A 1 618 ? -7.398 -0.645 -20.520 1.00 77.19 618 GLY A C 1
ATOM 4967 O O . GLY A 1 618 ? -8.334 -0.499 -21.305 1.00 77.19 618 GLY A O 1
ATOM 4968 N N . GLU A 1 619 ? -6.177 -0.976 -20.932 1.00 82.56 619 GLU A N 1
ATOM 4969 C CA . GLU A 1 619 ? -5.806 -1.092 -22.349 1.00 82.56 619 GLU A CA 1
ATOM 4970 C C . GLU A 1 619 ? -6.561 -2.219 -23.076 1.00 82.56 619 GLU A C 1
ATOM 4972 O O . GLU A 1 619 ? -6.948 -2.090 -24.239 1.00 82.56 619 GLU A O 1
ATOM 4977 N N . LEU A 1 620 ? -6.806 -3.340 -22.394 1.00 86.06 620 LEU A N 1
ATOM 4978 C CA . LEU A 1 620 ? -7.527 -4.477 -22.963 1.00 86.06 620 LEU A CA 1
ATOM 4979 C C . LEU A 1 620 ? -9.007 -4.174 -23.204 1.00 86.06 620 LEU A C 1
ATOM 4981 O O . LEU A 1 620 ? -9.539 -4.560 -24.247 1.00 86.06 620 LEU A O 1
ATOM 4985 N N . VAL A 1 621 ? -9.664 -3.492 -22.261 1.00 82.25 621 VAL A N 1
ATOM 4986 C CA . VAL A 1 621 ? -11.086 -3.126 -22.346 1.00 82.25 621 VAL A CA 1
ATOM 4987 C C . VAL A 1 621 ? -11.319 -2.086 -23.441 1.00 82.25 621 VAL A C 1
ATOM 4989 O O . VAL A 1 621 ? -12.273 -2.220 -24.208 1.00 82.25 621 VAL A O 1
ATOM 4992 N N . HIS A 1 622 ? -10.414 -1.112 -23.578 1.00 79.69 622 HIS A N 1
ATOM 4993 C CA . HIS A 1 622 ? -10.487 -0.076 -24.614 1.00 79.69 622 HIS A CA 1
ATOM 4994 C C . HIS A 1 622 ? -9.978 -0.537 -25.990 1.00 79.69 622 HIS A C 1
ATOM 4996 O O . HIS A 1 622 ? -10.070 0.206 -26.966 1.00 79.69 622 HIS A O 1
ATOM 5002 N N . SER A 1 623 ? -9.452 -1.760 -26.108 1.00 81.56 623 SER A N 1
ATOM 5003 C CA . SER A 1 623 ? -8.971 -2.292 -27.383 1.00 81.56 623 SER A CA 1
ATOM 5004 C C . SER A 1 623 ? -10.111 -2.470 -28.386 1.00 81.56 623 SER A C 1
ATOM 5006 O O . SER A 1 623 ? -11.130 -3.095 -28.085 1.00 81.56 623 SER A O 1
ATOM 5008 N N . ASP A 1 624 ? -9.903 -2.029 -29.630 1.00 78.94 624 ASP A N 1
ATOM 5009 C CA . ASP A 1 624 ? -10.844 -2.245 -30.739 1.00 78.94 624 ASP A CA 1
ATOM 5010 C C . ASP A 1 624 ? -11.028 -3.736 -31.083 1.00 78.94 624 ASP A C 1
ATOM 5012 O O . ASP A 1 624 ? -12.069 -4.141 -31.614 1.00 78.94 624 ASP A O 1
ATOM 5016 N N . HIS A 1 625 ? -10.053 -4.590 -30.748 1.00 83.88 625 HIS A N 1
ATOM 5017 C CA . HIS A 1 625 ? -10.089 -6.015 -31.070 1.00 83.88 625 HIS A CA 1
ATOM 5018 C C . HIS A 1 625 ? -10.898 -6.836 -30.048 1.00 83.88 625 HIS A C 1
ATOM 5020 O O . HIS A 1 625 ? -10.520 -6.889 -28.876 1.00 83.88 625 HIS A O 1
ATOM 5026 N N . PRO A 1 626 ? -11.941 -7.578 -30.482 1.00 86.56 626 PRO A N 1
ATOM 5027 C CA . PRO A 1 626 ? -12.787 -8.364 -29.581 1.00 86.56 626 PRO A CA 1
ATOM 5028 C C . PRO A 1 626 ? -12.030 -9.377 -28.714 1.00 86.56 626 PRO A C 1
ATOM 5030 O O . PRO A 1 626 ? -12.370 -9.542 -27.549 1.00 86.56 626 PRO A O 1
ATOM 5033 N N . GLU A 1 627 ? -10.987 -10.023 -29.246 1.00 88.75 627 GLU A N 1
ATOM 5034 C CA . GLU A 1 627 ? -10.212 -11.032 -28.506 1.00 88.75 627 GLU A CA 1
ATOM 5035 C C . GLU A 1 627 ? -9.507 -10.459 -27.264 1.00 88.75 627 GLU A C 1
ATOM 5037 O O . GLU A 1 627 ? -9.411 -11.144 -26.250 1.00 88.75 627 GLU A O 1
ATOM 5042 N N . PHE A 1 628 ? -9.059 -9.199 -27.309 1.00 89.56 628 PHE A N 1
ATOM 5043 C CA . PHE A 1 628 ? -8.408 -8.539 -26.170 1.00 89.56 628 PHE A CA 1
ATOM 5044 C C . PHE A 1 628 ? -9.421 -8.254 -25.054 1.00 89.56 628 PHE A C 1
ATOM 5046 O O . PHE A 1 628 ? -9.153 -8.554 -23.890 1.00 89.56 628 PHE A O 1
ATOM 5053 N N . ARG A 1 629 ? -10.622 -7.777 -25.417 1.00 88.56 629 ARG A N 1
ATOM 5054 C CA . ARG A 1 629 ? -11.728 -7.571 -24.469 1.00 88.56 629 ARG A CA 1
ATOM 5055 C C . ARG A 1 629 ? -12.193 -8.884 -23.840 1.00 88.56 629 ARG A C 1
ATOM 5057 O O . ARG A 1 629 ? -12.467 -8.924 -22.647 1.00 88.56 629 ARG A O 1
ATOM 5064 N N . VAL A 1 630 ? -12.233 -9.968 -24.621 1.00 87.94 630 VAL A N 1
ATOM 5065 C CA . VAL A 1 630 ? -12.556 -11.312 -24.115 1.00 87.94 630 VAL A CA 1
ATOM 5066 C C . VAL A 1 630 ? -11.522 -11.775 -23.093 1.00 87.94 630 VAL A C 1
ATOM 5068 O O . VAL A 1 630 ? -11.920 -12.236 -22.031 1.00 87.94 630 VAL A O 1
ATOM 5071 N N . VAL A 1 631 ? -10.220 -11.604 -23.359 1.00 89.25 631 VAL A N 1
ATOM 5072 C CA . VAL A 1 631 ? -9.174 -11.941 -22.377 1.00 89.25 631 VAL A CA 1
ATOM 5073 C C . VAL A 1 631 ? -9.382 -11.170 -21.075 1.00 89.25 631 VAL A C 1
ATOM 5075 O O . VAL A 1 631 ? -9.393 -11.803 -20.027 1.00 89.25 631 VAL A O 1
ATOM 5078 N N . ALA A 1 632 ? -9.619 -9.854 -21.138 1.00 85.75 632 ALA A N 1
ATOM 5079 C CA . ALA A 1 632 ? -9.910 -9.055 -19.947 1.00 85.75 632 ALA A CA 1
ATOM 5080 C C . ALA A 1 632 ? -11.137 -9.574 -19.181 1.00 85.75 632 ALA A C 1
ATOM 5082 O O . ALA A 1 632 ? -11.048 -9.829 -17.986 1.00 85.75 632 ALA A O 1
ATOM 5083 N N . MET A 1 633 ? -12.269 -9.791 -19.854 1.00 80.38 633 MET A N 1
ATOM 5084 C CA . MET A 1 633 ? -13.487 -10.285 -19.199 1.00 80.38 633 MET A CA 1
ATOM 5085 C C . MET A 1 633 ? -13.298 -11.686 -18.595 1.00 80.38 633 MET A C 1
ATOM 5087 O O . MET A 1 633 ? -13.767 -11.955 -17.492 1.00 80.38 633 MET A O 1
ATOM 5091 N N . GLU A 1 634 ? -12.616 -12.591 -19.302 1.00 84.69 634 GLU A N 1
ATOM 5092 C CA . GLU A 1 634 ? -12.353 -13.960 -18.846 1.00 84.69 634 GLU A CA 1
ATOM 5093 C C . GLU A 1 634 ? -11.444 -14.005 -17.619 1.00 84.69 634 GLU A C 1
ATOM 5095 O O . GLU A 1 634 ? -11.710 -14.781 -16.698 1.00 84.69 634 GLU A O 1
ATOM 5100 N N . THR A 1 635 ? -10.353 -13.235 -17.615 1.00 84.25 635 THR A N 1
ATOM 5101 C CA . THR A 1 635 ? -9.412 -13.225 -16.489 1.00 84.25 635 THR A CA 1
ATOM 5102 C C . THR A 1 635 ? -9.967 -12.445 -15.315 1.00 84.25 635 THR A C 1
ATOM 5104 O O . THR A 1 635 ? -9.804 -12.900 -14.188 1.00 84.25 635 THR A O 1
ATOM 5107 N N . TYR A 1 636 ? -10.678 -11.340 -15.563 1.00 79.56 636 TYR A N 1
ATOM 5108 C CA . TYR A 1 636 ? -11.332 -10.577 -14.505 1.00 79.56 636 TYR A CA 1
ATOM 5109 C C . TYR A 1 636 ? -12.334 -11.452 -13.754 1.00 79.56 636 TYR A C 1
ATOM 5111 O O . TYR A 1 636 ? -12.181 -11.613 -12.555 1.00 79.56 636 TYR A O 1
ATOM 5119 N N . ARG A 1 637 ? -13.243 -12.152 -14.451 1.00 71.69 637 ARG A N 1
ATOM 5120 C CA . ARG A 1 637 ? -14.187 -13.095 -13.813 1.00 71.69 637 ARG A CA 1
ATOM 5121 C C . ARG A 1 637 ? -13.492 -14.196 -13.008 1.00 71.69 637 ARG A C 1
ATOM 5123 O O . ARG A 1 637 ? -13.982 -14.626 -11.975 1.00 71.69 637 ARG A O 1
ATOM 5130 N N . GLN A 1 638 ? -12.344 -14.688 -13.475 1.00 72.38 638 GLN A N 1
ATOM 5131 C CA . GLN A 1 638 ? -11.581 -15.706 -12.743 1.00 72.38 638 GLN A CA 1
ATOM 5132 C C . GLN A 1 638 ? -10.917 -15.165 -11.471 1.00 72.38 638 GLN A C 1
ATOM 5134 O O . GLN A 1 638 ? -10.745 -15.925 -10.520 1.00 72.38 638 GLN A O 1
ATOM 5139 N N . LEU A 1 639 ? -10.520 -13.892 -11.463 1.00 70.19 639 LEU A N 1
ATOM 5140 C CA . LEU A 1 639 ? -9.933 -13.224 -10.300 1.00 70.19 639 LEU A CA 1
ATOM 5141 C C . LEU A 1 639 ? -10.997 -12.677 -9.346 1.00 70.19 639 LEU A C 1
ATOM 5143 O O . LEU A 1 639 ? -10.799 -12.726 -8.139 1.00 70.19 639 LEU A O 1
ATOM 5147 N N . GLU A 1 640 ? -12.126 -12.208 -9.871 1.00 60.38 640 GLU A N 1
ATOM 5148 C CA . GLU A 1 640 ? -13.317 -11.793 -9.124 1.00 60.38 640 GLU A CA 1
ATOM 5149 C C . GLU A 1 640 ? -13.835 -12.948 -8.262 1.00 60.38 640 GLU A C 1
ATOM 5151 O O . GLU A 1 640 ? -14.081 -12.767 -7.071 1.00 60.38 640 GLU A O 1
ATOM 5156 N N . ASN A 1 641 ? -13.808 -14.174 -8.801 1.00 45.44 641 ASN A N 1
ATOM 5157 C CA . ASN A 1 641 ? -14.075 -15.395 -8.041 1.00 45.44 641 ASN A CA 1
ATOM 5158 C C . ASN A 1 641 ? -13.125 -15.631 -6.839 1.00 45.44 641 ASN A C 1
ATOM 5160 O O . ASN A 1 641 ? -13.343 -16.557 -6.061 1.00 45.44 641 ASN A O 1
ATOM 5164 N N . LYS A 1 642 ? -12.052 -14.843 -6.687 1.00 50.97 642 LYS A N 1
ATOM 5165 C CA . LYS A 1 642 ? -11.131 -14.866 -5.538 1.00 50.97 642 LYS A CA 1
ATOM 5166 C C . LYS A 1 642 ? -11.199 -13.603 -4.665 1.00 50.97 642 LYS A C 1
ATOM 5168 O O . LYS A 1 642 ? -10.503 -13.562 -3.653 1.00 50.97 642 LYS A O 1
ATOM 5173 N N . LEU A 1 643 ? -11.954 -12.576 -5.066 1.00 44.06 643 LEU A N 1
ATOM 5174 C CA . LEU A 1 643 ? -11.916 -11.241 -4.451 1.00 44.06 643 LEU A CA 1
ATOM 5175 C C . LEU A 1 643 ? -13.167 -10.865 -3.655 1.00 44.06 643 LEU A C 1
ATOM 5177 O O . LEU A 1 643 ? -13.039 -10.083 -2.728 1.00 44.06 643 LEU A O 1
ATOM 5181 N N . ASP A 1 644 ? -14.326 -11.440 -3.943 1.00 42.25 644 ASP A N 1
ATOM 5182 C CA . ASP A 1 644 ? -15.455 -11.552 -3.012 1.00 42.25 644 ASP A CA 1
ATOM 5183 C C . ASP A 1 644 ? -16.557 -12.293 -3.766 1.00 42.25 644 ASP A C 1
ATOM 5185 O O . ASP A 1 644 ? -17.064 -11.818 -4.781 1.00 42.25 644 ASP A O 1
ATOM 5189 N N . MET A 1 645 ? -16.883 -13.500 -3.314 1.00 48.19 645 MET A N 1
ATOM 5190 C CA . MET A 1 645 ? -17.901 -14.328 -3.947 1.00 48.19 645 MET A CA 1
ATOM 5191 C C . MET A 1 645 ? -19.133 -14.436 -3.070 1.00 48.19 645 MET A C 1
ATOM 5193 O O . MET A 1 645 ? -19.028 -14.648 -1.863 1.00 48.19 645 MET A O 1
ATOM 5197 N N . VAL A 1 646 ? -20.288 -14.427 -3.736 1.00 49.88 646 VAL A N 1
ATOM 5198 C CA . VAL A 1 646 ? -21.461 -15.186 -3.302 1.00 49.88 646 VAL A CA 1
ATOM 5199 C C . VAL A 1 646 ? -21.004 -16.584 -2.919 1.00 49.88 646 VAL A C 1
ATOM 5201 O O . VAL A 1 646 ? -20.537 -17.359 -3.757 1.00 49.88 646 VAL A O 1
ATOM 5204 N N . SER A 1 647 ? -21.086 -16.879 -1.631 1.00 66.62 647 SER A N 1
ATOM 5205 C CA . SER A 1 647 ? -20.745 -18.174 -1.075 1.00 66.62 647 SER A CA 1
ATOM 5206 C C . SER A 1 647 ? -21.967 -19.088 -1.143 1.00 66.62 647 SER A C 1
ATOM 5208 O O . SER A 1 647 ? -23.083 -18.687 -0.800 1.00 66.62 647 SER A O 1
ATOM 5210 N N . ALA A 1 648 ? -21.755 -20.323 -1.603 1.00 81.50 648 ALA A N 1
ATOM 5211 C CA . ALA A 1 648 ? -22.753 -21.380 -1.545 1.00 81.50 648 ALA A CA 1
ATOM 5212 C C . ALA A 1 648 ? -22.203 -22.607 -0.811 1.00 81.50 648 ALA A C 1
ATOM 5214 O O . ALA A 1 648 ? -21.009 -22.901 -0.884 1.00 81.50 648 ALA A O 1
ATOM 5215 N N . TRP A 1 649 ? -23.048 -23.314 -0.064 1.00 87.56 649 TRP A N 1
ATOM 5216 C CA . TRP A 1 649 ? -22.663 -24.507 0.700 1.00 87.56 649 TRP A CA 1
ATOM 5217 C C . TRP A 1 649 ? -23.856 -25.428 0.940 1.00 87.56 649 TRP A C 1
ATOM 5219 O O . TRP A 1 649 ? -25.010 -25.003 0.892 1.00 87.56 649 TRP A O 1
ATOM 5229 N N . TYR A 1 650 ? -23.586 -26.704 1.222 1.00 88.44 650 TYR A N 1
ATOM 5230 C CA . TYR A 1 650 ? -24.630 -27.616 1.686 1.00 88.44 650 TYR A CA 1
ATOM 5231 C C . TYR A 1 650 ? -25.011 -27.315 3.134 1.00 88.44 650 TYR A C 1
ATOM 5233 O O . TYR A 1 650 ? -24.140 -27.272 4.010 1.00 88.44 650 TYR A O 1
ATOM 5241 N N . MET A 1 651 ? -26.313 -27.182 3.380 1.00 86.31 651 MET A N 1
ATOM 5242 C CA . MET A 1 651 ? -26.849 -26.907 4.712 1.00 86.31 651 MET A CA 1
ATOM 5243 C C . MET A 1 651 ? -26.958 -28.150 5.591 1.00 86.31 651 MET A C 1
ATOM 5245 O O . MET A 1 651 ? -27.147 -29.261 5.085 1.00 86.31 651 MET A O 1
ATOM 5249 N N . ASP A 1 652 ? -26.874 -27.961 6.906 1.00 81.38 652 ASP A N 1
ATOM 5250 C CA . ASP A 1 652 ? -27.342 -28.951 7.875 1.00 81.38 652 ASP A CA 1
ATOM 5251 C C . ASP A 1 652 ? -28.883 -29.000 7.956 1.00 81.38 652 ASP A C 1
ATOM 5253 O O . ASP A 1 652 ? -29.601 -28.161 7.403 1.00 81.38 652 ASP A O 1
ATOM 5257 N N . ASP A 1 653 ? -29.405 -30.063 8.571 1.00 76.31 653 ASP A N 1
ATOM 5258 C CA . ASP A 1 653 ? -30.845 -30.222 8.761 1.00 76.31 653 ASP A CA 1
ATOM 5259 C C . ASP A 1 653 ? -31.308 -29.262 9.869 1.00 76.31 653 ASP A C 1
ATOM 5261 O O . ASP A 1 653 ? -30.861 -29.358 11.012 1.00 76.31 653 ASP A O 1
ATOM 5265 N N . LEU A 1 654 ? -32.203 -28.328 9.533 1.00 67.69 654 LEU A N 1
ATOM 5266 C CA . LEU A 1 654 ? -32.740 -27.361 10.492 1.00 67.69 654 LEU A CA 1
ATOM 5267 C C . LEU A 1 654 ? -33.679 -28.039 11.499 1.00 67.69 654 LEU A C 1
ATOM 5269 O O . LEU A 1 654 ? -34.737 -28.548 11.123 1.00 67.69 654 LEU A O 1
ATOM 5273 N N . ASP A 1 655 ? -33.338 -27.966 12.786 1.00 63.88 655 ASP A N 1
ATOM 5274 C CA . ASP A 1 655 ? -34.271 -28.244 13.881 1.00 63.88 655 ASP A CA 1
ATOM 5275 C C . ASP A 1 655 ? -35.359 -27.151 13.966 1.00 63.88 655 ASP A C 1
ATOM 5277 O O . ASP A 1 655 ? -35.153 -26.010 13.551 1.00 63.88 655 ASP A O 1
ATOM 5281 N N . GLN A 1 656 ? -36.526 -27.471 14.544 1.00 53.94 656 GLN A N 1
ATOM 5282 C CA . GLN A 1 656 ? -37.679 -26.549 14.629 1.00 53.94 656 GLN A CA 1
ATOM 5283 C C . GLN A 1 656 ? -37.400 -25.237 15.393 1.00 53.94 656 GLN A C 1
ATOM 5285 O O . GLN A 1 656 ? -38.145 -24.276 15.217 1.00 53.94 656 GLN A O 1
ATOM 5290 N N . ASP A 1 657 ? -36.339 -25.193 16.204 1.00 57.22 657 ASP A N 1
ATOM 5291 C CA . ASP A 1 657 ? -35.948 -24.035 17.020 1.00 57.22 657 ASP A CA 1
ATOM 5292 C C . ASP A 1 657 ? -34.763 -23.235 16.427 1.00 57.22 657 ASP A C 1
ATOM 5294 O O . ASP A 1 657 ? -34.325 -22.246 17.020 1.00 57.22 657 ASP A O 1
ATOM 5298 N N . SER A 1 658 ? -34.220 -23.644 15.274 1.00 72.44 658 SER A N 1
ATOM 5299 C CA . SER A 1 658 ? -33.049 -23.009 14.656 1.00 72.44 658 SER A CA 1
ATOM 5300 C C . SER A 1 658 ? -33.418 -21.735 13.886 1.00 72.44 658 SER A C 1
ATOM 5302 O O . SER A 1 658 ? -34.311 -21.741 13.040 1.00 72.44 658 SER A O 1
ATOM 5304 N N . ASP A 1 659 ? -32.701 -20.629 14.131 1.00 80.69 659 ASP A N 1
ATOM 5305 C CA . ASP A 1 659 ? -32.931 -19.361 13.421 1.00 80.69 659 ASP A CA 1
ATOM 5306 C C . ASP A 1 659 ? -32.480 -19.473 11.960 1.00 80.69 659 ASP A C 1
ATOM 5308 O O . ASP A 1 659 ? -31.286 -19.477 11.661 1.00 80.69 659 ASP A O 1
ATOM 5312 N N . GLN A 1 660 ? -33.440 -19.538 11.038 1.00 82.50 660 GLN A N 1
ATOM 5313 C CA . GLN A 1 660 ? -33.229 -19.645 9.590 1.00 82.50 660 GLN A CA 1
ATOM 5314 C C . GLN A 1 660 ? -32.300 -18.574 8.991 1.00 82.50 660 GLN A C 1
ATOM 5316 O O . GLN A 1 660 ? -31.733 -18.812 7.924 1.00 82.50 660 GLN A O 1
ATOM 5321 N N . ARG A 1 661 ? -32.116 -17.431 9.667 1.00 82.25 661 ARG A N 1
ATOM 5322 C CA . ARG A 1 661 ? -31.275 -16.307 9.223 1.00 82.25 661 ARG A CA 1
ATOM 5323 C C . ARG A 1 661 ? -29.776 -16.503 9.484 1.00 82.25 661 ARG A C 1
ATOM 5325 O O . ARG A 1 661 ? -28.988 -15.616 9.171 1.00 82.25 661 ARG A O 1
ATOM 5332 N N . LEU A 1 662 ? -29.374 -17.620 10.091 1.00 82.38 662 LEU A N 1
ATOM 5333 C CA . LEU A 1 662 ? -27.968 -17.997 10.296 1.00 82.38 662 LEU A CA 1
ATOM 5334 C C . LEU A 1 662 ? -27.431 -18.823 9.119 1.00 82.38 662 LEU A C 1
ATOM 5336 O O . LEU A 1 662 ? -28.194 -19.258 8.271 1.00 82.38 662 LEU A O 1
ATOM 5340 N N . GLU A 1 663 ? -26.122 -19.060 9.041 1.00 81.94 663 GLU A N 1
ATOM 5341 C CA . GLU A 1 663 ? -25.520 -19.692 7.856 1.00 81.94 663 GLU A CA 1
ATOM 5342 C C . GLU A 1 663 ? -25.772 -21.206 7.722 1.00 81.94 663 GLU A C 1
ATOM 5344 O O . GLU A 1 663 ? -25.876 -21.690 6.600 1.00 81.94 663 GLU A O 1
ATOM 5349 N N . HIS A 1 664 ? -25.931 -21.955 8.821 1.00 85.81 664 HIS A N 1
ATOM 5350 C CA . HIS A 1 664 ? -26.301 -23.389 8.795 1.00 85.81 664 HIS A CA 1
ATOM 5351 C C . HIS A 1 664 ? -25.347 -24.280 7.981 1.00 85.81 664 HIS A C 1
ATOM 5353 O O . HIS A 1 664 ? -25.739 -24.975 7.047 1.00 85.81 664 HIS A O 1
ATOM 5359 N N . HIS A 1 665 ? -24.051 -24.240 8.307 1.00 80.44 665 HIS A N 1
ATOM 5360 C CA . HIS A 1 665 ? -23.036 -25.098 7.677 1.00 80.44 665 HIS A CA 1
ATOM 5361 C C . HIS A 1 665 ? -23.070 -26.530 8.223 1.00 80.44 665 HIS A C 1
ATOM 5363 O O . HIS A 1 665 ? -23.083 -26.737 9.436 1.00 80.44 665 HIS A O 1
ATOM 5369 N N . LYS A 1 666 ? -22.911 -27.535 7.347 1.00 75.94 666 LYS A N 1
ATOM 5370 C CA . LYS A 1 666 ? -22.567 -28.904 7.781 1.00 75.94 666 LYS A CA 1
ATOM 5371 C C . LYS A 1 666 ? -21.246 -28.931 8.561 1.00 75.94 666 LYS A C 1
ATOM 5373 O O . LYS A 1 666 ? -20.368 -28.094 8.367 1.00 75.94 666 LYS A O 1
ATOM 5378 N N . ASN A 1 667 ? -21.060 -29.951 9.401 1.00 65.25 667 ASN A N 1
ATOM 5379 C CA . ASN A 1 667 ? -19.784 -30.221 10.065 1.00 65.25 667 ASN A CA 1
ATOM 5380 C C . ASN A 1 667 ? -19.239 -31.607 9.656 1.00 65.25 667 ASN A C 1
ATOM 5382 O O . ASN A 1 667 ? -19.802 -32.621 10.082 1.00 65.25 667 ASN A O 1
ATOM 5386 N N . PRO A 1 668 ? -18.158 -31.690 8.853 1.00 67.31 668 PRO A N 1
ATOM 5387 C CA . PRO A 1 668 ? -17.359 -30.581 8.312 1.00 67.31 668 PRO A CA 1
ATOM 5388 C C . PRO A 1 668 ? -18.095 -29.786 7.218 1.00 67.31 668 PRO A C 1
ATOM 5390 O O . PRO A 1 668 ? -18.956 -30.346 6.536 1.00 67.31 668 PRO A O 1
ATOM 5393 N N . SER A 1 669 ? -17.735 -28.505 7.046 1.00 69.88 669 SER A N 1
ATOM 5394 C CA . SER A 1 669 ? -18.351 -27.621 6.041 1.00 69.88 669 SER A CA 1
ATOM 5395 C C . SER A 1 669 ? -18.116 -28.149 4.625 1.00 69.88 669 SER A C 1
ATOM 5397 O O . SER A 1 669 ? -17.055 -28.698 4.314 1.00 69.88 669 SER A O 1
ATOM 5399 N N . GLN A 1 670 ? -19.138 -28.016 3.782 1.00 81.19 670 GLN A N 1
ATOM 5400 C CA . GLN A 1 670 ? -19.157 -28.496 2.403 1.00 81.19 670 GLN A CA 1
ATOM 5401 C C . GLN A 1 670 ? -19.516 -27.333 1.467 1.00 81.19 670 GLN A C 1
ATOM 5403 O O . GLN A 1 670 ? -20.688 -27.194 1.103 1.00 81.19 670 GLN A O 1
ATOM 5408 N N . PRO A 1 671 ? -18.540 -26.483 1.100 1.00 81.56 671 PRO A N 1
ATOM 5409 C CA . PRO A 1 671 ? -18.768 -25.394 0.157 1.00 81.56 671 PRO A CA 1
ATOM 5410 C C . PRO A 1 671 ? -19.076 -25.932 -1.247 1.00 81.56 671 PRO A C 1
ATOM 5412 O O . PRO A 1 671 ? -18.605 -27.003 -1.637 1.00 81.56 671 PRO A O 1
ATOM 5415 N N . VAL A 1 672 ? -19.856 -25.169 -2.007 1.00 78.00 672 VAL A N 1
ATOM 5416 C CA . VAL A 1 672 ? -20.228 -25.434 -3.399 1.00 78.00 672 VAL A CA 1
ATOM 5417 C C . VAL A 1 672 ? -19.793 -24.233 -4.240 1.00 78.00 672 VAL A C 1
ATOM 5419 O O . VAL A 1 672 ? -20.184 -23.104 -3.960 1.00 78.00 672 VAL A O 1
ATOM 5422 N N . ASP A 1 673 ? -18.972 -24.458 -5.268 1.00 74.31 673 ASP A N 1
ATOM 5423 C CA . ASP A 1 673 ? -18.592 -23.404 -6.218 1.00 74.31 673 ASP A CA 1
ATOM 5424 C C . ASP A 1 673 ? -19.831 -22.972 -7.022 1.00 74.31 673 ASP A C 1
ATOM 5426 O O . ASP A 1 673 ? -20.622 -23.814 -7.450 1.00 74.31 673 ASP A O 1
ATOM 5430 N N . MET A 1 674 ? -20.006 -21.677 -7.286 1.00 73.88 674 MET A N 1
ATOM 5431 C CA . MET A 1 674 ? -21.142 -21.171 -8.070 1.00 73.88 674 MET A CA 1
ATOM 5432 C C . MET A 1 674 ? -21.235 -21.768 -9.486 1.00 73.88 674 MET A C 1
ATOM 5434 O O . MET A 1 674 ? -22.328 -21.876 -10.047 1.00 73.88 674 MET A O 1
ATOM 5438 N N . LYS A 1 675 ? -20.120 -22.232 -10.069 1.00 69.81 675 LYS A N 1
ATOM 5439 C CA . LYS A 1 675 ? -20.130 -23.001 -11.330 1.00 69.81 675 LYS A CA 1
ATOM 5440 C C . LYS A 1 675 ? -20.786 -24.372 -11.169 1.00 69.81 675 LYS A C 1
ATOM 5442 O O . LYS A 1 675 ? -21.484 -24.839 -12.076 1.00 69.81 675 LYS A O 1
ATOM 5447 N N . ASP A 1 676 ? -20.569 -25.001 -10.020 1.00 78.69 676 ASP A N 1
ATOM 5448 C CA . ASP A 1 676 ? -21.192 -26.271 -9.675 1.00 78.69 676 ASP A CA 1
ATOM 5449 C C . ASP A 1 676 ? -22.658 -26.063 -9.301 1.00 78.69 676 ASP A C 1
ATOM 5451 O O . ASP A 1 676 ? -23.477 -26.872 -9.719 1.00 78.69 676 ASP A O 1
ATOM 5455 N N . VAL A 1 677 ? -23.020 -24.954 -8.639 1.00 80.50 677 VAL A N 1
ATOM 5456 C CA . VAL A 1 677 ? -24.426 -24.592 -8.371 1.00 80.50 677 VAL A CA 1
ATOM 5457 C C . VAL A 1 677 ? -25.239 -24.605 -9.666 1.00 80.50 677 VAL A C 1
ATOM 5459 O O . VAL A 1 677 ? -26.215 -25.341 -9.748 1.00 80.50 677 VAL A O 1
ATOM 5462 N N . ASN A 1 678 ? -24.797 -23.921 -10.726 1.00 81.56 678 ASN A N 1
ATOM 5463 C CA . ASN A 1 678 ? -25.480 -23.975 -12.027 1.00 81.56 678 ASN A CA 1
ATOM 5464 C C . ASN A 1 678 ? -25.604 -25.413 -12.564 1.00 81.56 678 ASN A C 1
ATOM 5466 O O . ASN A 1 678 ? -26.661 -25.836 -13.021 1.00 81.56 678 ASN A O 1
ATOM 5470 N N . THR A 1 679 ? -24.542 -26.211 -12.463 1.00 81.75 679 THR A N 1
ATOM 5471 C CA . THR A 1 679 ? -24.562 -27.598 -12.955 1.00 81.75 679 THR A CA 1
ATOM 5472 C C . THR A 1 679 ? -25.477 -28.515 -12.125 1.00 81.75 679 THR A C 1
ATOM 5474 O O . THR A 1 679 ? -26.015 -29.488 -12.657 1.00 81.75 679 THR A O 1
ATOM 5477 N N . LEU A 1 680 ? -25.634 -28.242 -10.827 1.00 83.62 680 LEU A N 1
ATOM 5478 C CA . LEU A 1 680 ? -26.403 -29.050 -9.874 1.00 83.62 680 LEU A CA 1
ATOM 5479 C C . LEU A 1 680 ? -27.879 -28.640 -9.800 1.00 83.62 680 LEU A C 1
ATOM 5481 O O . LEU A 1 680 ? -28.736 -29.500 -9.606 1.00 83.62 680 LEU A O 1
ATOM 5485 N N . THR A 1 681 ? -28.173 -27.349 -9.959 1.00 82.81 681 THR A N 1
ATOM 5486 C CA . THR A 1 681 ? -29.499 -26.766 -9.702 1.00 82.81 681 THR A CA 1
ATOM 5487 C C . THR A 1 681 ? -30.070 -26.017 -10.907 1.00 82.81 681 THR A C 1
ATOM 5489 O O . THR A 1 681 ? -31.272 -25.798 -10.982 1.00 82.81 681 THR A O 1
ATOM 5492 N N . GLY A 1 682 ? -29.240 -25.631 -11.879 1.00 82.44 682 GLY A N 1
ATOM 5493 C CA . GLY A 1 682 ? -29.633 -24.773 -13.001 1.00 82.44 682 GLY A CA 1
ATOM 5494 C C . GLY A 1 682 ? -29.747 -23.288 -12.641 1.00 82.44 682 GLY A C 1
ATOM 5495 O O . GLY A 1 682 ? -30.122 -22.490 -13.498 1.00 82.44 682 GLY A O 1
ATOM 5496 N N . VAL A 1 683 ? -29.427 -22.906 -11.398 1.00 85.31 683 VAL A N 1
ATOM 5497 C CA . VAL A 1 683 ? -29.405 -21.504 -10.964 1.00 85.31 683 VAL A CA 1
ATOM 5498 C C . VAL A 1 683 ? -28.255 -20.771 -11.642 1.00 85.31 683 VAL A C 1
ATOM 5500 O O . VAL A 1 683 ? -27.107 -21.218 -11.628 1.00 85.31 683 VAL A O 1
ATOM 5503 N N . LEU A 1 684 ? -28.564 -19.616 -12.222 1.00 86.00 684 LEU A N 1
ATOM 5504 C CA . LEU A 1 684 ? -27.585 -18.754 -12.869 1.00 86.00 684 LEU A CA 1
ATOM 5505 C C . LEU A 1 684 ? -27.309 -17.529 -12.005 1.00 86.00 684 LEU A C 1
ATOM 5507 O O . LEU A 1 684 ? -28.210 -16.992 -11.364 1.00 86.00 684 LEU A O 1
ATOM 5511 N N . HIS A 1 685 ? -26.058 -17.079 -12.017 1.00 87.19 685 HIS A N 1
ATOM 5512 C CA . HIS A 1 685 ? -25.589 -15.959 -11.211 1.00 87.19 685 HIS A CA 1
ATOM 5513 C C . HIS A 1 685 ? -24.714 -15.015 -12.034 1.00 87.19 685 HIS A C 1
ATOM 5515 O O . HIS A 1 685 ? -23.915 -15.454 -12.866 1.00 87.19 685 HIS A O 1
ATOM 5521 N N . TRP A 1 686 ? -24.870 -13.719 -11.774 1.00 83.19 686 TRP A N 1
ATOM 5522 C CA . TRP A 1 686 ? -23.996 -12.652 -12.244 1.00 83.19 686 TRP A CA 1
ATOM 5523 C C . TRP A 1 686 ? -23.737 -11.664 -11.105 1.00 83.19 686 TRP A C 1
ATOM 5525 O O . TRP A 1 686 ? -24.633 -11.395 -10.309 1.00 83.19 686 TRP A O 1
ATOM 5535 N N . LYS A 1 687 ? -22.542 -11.066 -11.079 1.00 80.31 687 LYS A N 1
ATOM 5536 C CA . LYS A 1 687 ? -22.241 -9.879 -10.272 1.00 80.31 687 LYS A CA 1
ATOM 5537 C C . LYS A 1 687 ? -22.316 -8.646 -11.175 1.00 80.31 687 LYS A C 1
ATOM 5539 O O . LYS A 1 687 ? -21.658 -8.603 -12.213 1.00 80.31 687 LYS A O 1
ATOM 5544 N N . LEU A 1 688 ? -23.162 -7.686 -10.821 1.00 78.94 688 LEU A N 1
ATOM 5545 C CA . LEU A 1 688 ? -23.337 -6.411 -11.514 1.00 78.94 688 LEU A CA 1
ATOM 5546 C C . LEU A 1 688 ? -22.969 -5.265 -10.568 1.00 78.94 688 LEU A C 1
ATOM 5548 O O . LEU A 1 688 ? -23.151 -5.363 -9.354 1.00 78.94 688 LEU A O 1
ATOM 5552 N N . ASN A 1 689 ? -22.480 -4.158 -11.120 1.00 73.12 689 ASN A N 1
ATOM 5553 C CA . ASN A 1 689 ? -22.210 -2.958 -10.336 1.00 73.12 689 ASN A CA 1
ATOM 5554 C C . ASN A 1 689 ? -23.526 -2.207 -10.075 1.00 73.12 689 ASN A C 1
ATOM 5556 O O . ASN A 1 689 ? -24.169 -1.743 -11.011 1.00 73.12 689 ASN A O 1
ATOM 5560 N N . VAL A 1 690 ? -23.924 -2.070 -8.809 1.00 75.31 690 VAL A N 1
ATOM 5561 C CA . VAL A 1 690 ? -25.189 -1.418 -8.426 1.00 75.31 690 VAL A CA 1
ATOM 5562 C C . VAL A 1 690 ? -25.265 0.040 -8.881 1.00 75.31 690 VAL A C 1
ATOM 5564 O O . VAL A 1 690 ? -26.346 0.487 -9.250 1.00 75.31 690 VAL A O 1
ATOM 5567 N N . ASP A 1 691 ? -24.155 0.769 -8.930 1.00 69.31 691 ASP A N 1
ATOM 5568 C CA . ASP A 1 691 ? -24.170 2.191 -9.287 1.00 69.31 691 ASP A CA 1
ATOM 5569 C C . ASP A 1 691 ? -24.262 2.404 -10.803 1.00 69.31 691 ASP A C 1
ATOM 5571 O O . ASP A 1 691 ? -24.840 3.387 -11.260 1.00 69.31 691 ASP A O 1
ATOM 5575 N N . THR A 1 692 ? -23.736 1.463 -11.597 1.00 76.50 692 THR A N 1
ATOM 5576 C CA . THR A 1 692 ? -23.598 1.609 -13.058 1.00 76.50 692 THR A CA 1
ATOM 5577 C C . THR A 1 692 ? -24.390 0.592 -13.884 1.00 76.50 692 THR A C 1
ATOM 5579 O O . THR A 1 692 ? -24.292 0.612 -15.110 1.00 76.50 692 THR A O 1
ATOM 5582 N N . HIS A 1 693 ? -25.168 -0.303 -13.263 1.00 72.50 693 HIS A N 1
ATOM 5583 C CA . HIS A 1 693 ? -25.895 -1.387 -13.954 1.00 72.50 693 HIS A CA 1
ATOM 5584 C C . HIS A 1 693 ? -26.875 -0.911 -15.040 1.00 72.50 693 HIS A C 1
ATOM 5586 O O . HIS A 1 693 ? -27.270 -1.698 -15.900 1.00 72.50 693 HIS A O 1
ATOM 5592 N N . GLU A 1 694 ? -27.302 0.353 -14.989 1.00 74.19 694 GLU A N 1
ATOM 5593 C CA . GLU A 1 694 ? -28.169 0.966 -16.003 1.00 74.19 694 GLU A CA 1
ATOM 5594 C C . GLU A 1 694 ? -27.375 1.473 -17.224 1.00 74.19 694 GLU A C 1
ATOM 5596 O O . GLU A 1 694 ? -27.942 1.648 -18.299 1.00 74.19 694 GLU A O 1
ATOM 5601 N N . GLU A 1 695 ? -26.058 1.670 -17.095 1.00 66.31 695 GLU A N 1
ATOM 5602 C CA . GLU A 1 695 ? -25.194 2.251 -18.133 1.00 66.31 695 GLU A CA 1
ATOM 5603 C C . GLU A 1 695 ? -24.277 1.218 -18.809 1.00 66.31 695 GLU A C 1
ATOM 5605 O O . GLU A 1 695 ? -23.925 1.369 -19.980 1.00 66.31 695 GLU A O 1
ATOM 5610 N N . ASP A 1 696 ? -23.898 0.147 -18.102 1.00 69.06 696 ASP A N 1
ATOM 5611 C CA . ASP A 1 696 ? -22.951 -0.864 -18.600 1.00 69.06 696 ASP A CA 1
ATOM 5612 C C . ASP A 1 696 ? -23.527 -1.802 -19.684 1.00 69.06 696 ASP A C 1
ATOM 5614 O O . ASP A 1 696 ? -22.787 -2.529 -20.358 1.00 69.06 696 ASP A O 1
ATOM 5618 N N . GLY A 1 697 ? -24.851 -1.775 -19.879 1.00 77.50 697 GLY A N 1
ATOM 5619 C CA . GLY A 1 697 ? -25.587 -2.545 -20.882 1.00 77.50 697 GLY A CA 1
ATOM 5620 C C . GLY A 1 697 ? -25.628 -4.061 -20.642 1.00 77.50 697 GLY A C 1
ATOM 5621 O O . GLY A 1 697 ? -26.168 -4.795 -21.479 1.00 77.50 697 GLY A O 1
ATOM 5622 N N . VAL A 1 698 ? -25.075 -4.565 -19.533 1.00 77.19 698 VAL A N 1
ATOM 5623 C CA . VAL A 1 698 ? -25.049 -6.000 -19.211 1.00 77.19 698 VAL A CA 1
ATOM 5624 C C . VAL A 1 698 ? -26.439 -6.470 -18.795 1.00 77.19 698 VAL A C 1
ATOM 5626 O O . VAL A 1 698 ? -26.935 -7.461 -19.341 1.00 77.19 698 VAL A O 1
ATOM 5629 N N . LEU A 1 699 ? -27.092 -5.741 -17.884 1.00 82.38 699 LEU A N 1
ATOM 5630 C CA . LEU A 1 699 ? -28.447 -6.060 -17.431 1.00 82.38 699 LEU A CA 1
ATOM 5631 C C . LEU A 1 699 ? -29.460 -5.958 -18.579 1.00 82.38 699 LEU A C 1
ATOM 5633 O O . LEU A 1 699 ? -30.271 -6.864 -18.764 1.00 82.38 699 LEU A O 1
ATOM 5637 N N . ASP A 1 700 ? -29.363 -4.914 -19.403 1.00 84.19 700 ASP A N 1
ATOM 5638 C CA . ASP A 1 700 ? -30.222 -4.726 -20.578 1.00 84.19 700 ASP A CA 1
ATOM 5639 C C . ASP A 1 700 ? -30.104 -5.872 -21.577 1.00 84.19 700 ASP A C 1
ATOM 5641 O O . ASP A 1 700 ? -31.102 -6.331 -22.141 1.00 84.19 700 ASP A O 1
ATOM 5645 N N . LYS A 1 701 ? -28.883 -6.376 -21.781 1.00 85.94 701 LYS A N 1
ATOM 5646 C CA . LYS A 1 701 ? -28.662 -7.542 -22.627 1.00 85.94 701 LYS A CA 1
ATOM 5647 C C . LYS A 1 701 ? -29.332 -8.786 -22.044 1.00 85.94 701 LYS A C 1
ATOM 5649 O O . LYS A 1 701 ? -30.004 -9.489 -22.790 1.00 85.94 701 LYS A O 1
ATOM 5654 N N . ILE A 1 702 ? -29.201 -9.037 -20.740 1.00 86.00 702 ILE A N 1
ATOM 5655 C CA . ILE A 1 702 ? -29.851 -10.181 -20.074 1.00 86.00 702 ILE A CA 1
ATOM 5656 C C . ILE A 1 702 ? -31.376 -10.069 -20.183 1.00 86.00 702 ILE A C 1
ATOM 5658 O O . ILE A 1 702 ? -32.031 -11.037 -20.573 1.00 86.00 702 ILE A O 1
ATOM 5662 N N . LYS A 1 703 ? -31.934 -8.880 -19.920 1.00 84.06 703 LYS A N 1
ATOM 5663 C CA . LYS A 1 703 ? -33.368 -8.597 -20.071 1.00 84.06 703 LYS A CA 1
ATOM 5664 C C . LYS A 1 703 ? -33.852 -8.871 -21.485 1.00 84.06 703 LYS A C 1
ATOM 5666 O O . LYS A 1 703 ? -34.845 -9.568 -21.669 1.00 84.06 703 LYS A O 1
ATOM 5671 N N . LYS A 1 704 ? -33.120 -8.387 -22.487 1.00 85.12 704 LYS A N 1
ATOM 5672 C CA . LYS A 1 704 ? -33.457 -8.587 -23.897 1.00 85.12 704 LYS A CA 1
ATOM 5673 C C . LYS A 1 704 ? -33.347 -10.048 -24.330 1.00 85.12 704 LYS A C 1
ATOM 5675 O O . LYS A 1 704 ? -34.243 -10.535 -25.012 1.00 85.12 704 LYS A O 1
ATOM 5680 N N . ASP A 1 705 ? -32.272 -10.732 -23.945 1.00 84.81 705 ASP A N 1
ATOM 5681 C CA . ASP A 1 705 ? -32.016 -12.126 -24.318 1.00 84.81 705 ASP A CA 1
ATOM 5682 C C . ASP A 1 705 ? -33.061 -13.074 -23.700 1.00 84.81 705 ASP A C 1
ATOM 5684 O O . ASP A 1 705 ? -33.386 -14.098 -24.300 1.00 84.81 705 ASP A O 1
ATOM 5688 N N . ARG A 1 706 ? -33.619 -12.718 -22.532 1.00 82.69 706 ARG A N 1
ATOM 5689 C CA . ARG A 1 706 ? -34.641 -13.503 -21.817 1.00 82.69 706 ARG A CA 1
ATOM 5690 C C . ARG A 1 706 ? -36.075 -12.991 -21.968 1.00 82.69 706 ARG A C 1
ATOM 5692 O O . ARG A 1 706 ? -36.999 -13.628 -21.480 1.00 82.69 706 ARG A O 1
ATOM 5699 N N . GLY A 1 707 ? -36.275 -11.878 -22.671 1.00 81.12 707 GLY A N 1
ATOM 5700 C CA . GLY A 1 707 ? -37.602 -11.324 -22.945 1.00 81.12 707 GLY A CA 1
ATOM 5701 C C . GLY A 1 707 ? -38.282 -10.650 -21.749 1.00 81.12 707 GLY A C 1
ATOM 5702 O O . GLY A 1 707 ? -39.501 -10.498 -21.775 1.00 81.12 707 GLY A O 1
ATOM 5703 N N . TYR A 1 708 ? -37.530 -10.230 -20.724 1.00 82.31 708 TYR A N 1
ATOM 5704 C CA . TYR A 1 708 ? -38.095 -9.474 -19.605 1.00 82.31 708 TYR A CA 1
ATOM 5705 C C . TYR A 1 708 ? -38.515 -8.077 -20.073 1.00 82.31 708 TYR A C 1
ATOM 5707 O O . TYR A 1 708 ? -37.690 -7.278 -20.522 1.00 82.31 708 TYR A O 1
ATOM 5715 N N . ASN A 1 709 ? -39.803 -7.778 -19.962 1.00 76.88 709 ASN A N 1
ATOM 5716 C CA . ASN A 1 709 ? -40.433 -6.536 -20.420 1.00 76.88 709 ASN A CA 1
ATOM 5717 C C . ASN A 1 709 ? -41.125 -5.764 -19.283 1.00 76.88 709 ASN A C 1
ATOM 5719 O O . ASN A 1 709 ? -41.596 -4.652 -19.516 1.00 76.88 709 ASN A O 1
ATOM 5723 N N . TYR A 1 710 ? -41.133 -6.316 -18.067 1.00 75.19 710 TYR A N 1
ATOM 5724 C CA . TYR A 1 710 ? -41.643 -5.670 -16.862 1.00 75.19 710 TYR A CA 1
ATOM 5725 C C . TYR A 1 710 ? -40.671 -5.843 -15.686 1.00 75.19 710 TYR A C 1
ATOM 5727 O O . TYR A 1 710 ? -39.990 -6.866 -15.578 1.00 75.19 710 TYR A O 1
ATOM 5735 N N . GLU A 1 711 ? -40.603 -4.842 -14.807 1.00 83.06 711 GLU A N 1
ATOM 5736 C CA . GLU A 1 711 ? -39.788 -4.871 -13.592 1.00 83.06 711 GLU A CA 1
ATOM 5737 C C . GLU A 1 711 ? -40.460 -4.131 -12.433 1.00 83.06 711 GLU A C 1
ATOM 5739 O O . GLU A 1 711 ? -41.207 -3.174 -12.639 1.00 83.06 711 GLU A O 1
ATOM 5744 N N . ASP A 1 712 ? -40.156 -4.554 -11.209 1.00 80.00 712 ASP A N 1
ATOM 5745 C CA . ASP A 1 712 ? -40.501 -3.825 -9.993 1.00 80.00 712 ASP A CA 1
ATOM 5746 C C . ASP A 1 712 ? -39.370 -3.902 -8.952 1.00 80.00 712 ASP A C 1
ATOM 5748 O O . ASP A 1 712 ? -38.329 -4.526 -9.174 1.00 80.00 712 ASP A O 1
ATOM 5752 N N . VAL A 1 713 ? -39.558 -3.231 -7.814 1.00 80.44 713 VAL A N 1
ATOM 5753 C CA . VAL A 1 713 ? -38.614 -3.238 -6.691 1.00 80.44 713 VAL A CA 1
ATOM 5754 C C . VAL A 1 713 ? -39.319 -3.763 -5.452 1.00 80.44 713 VAL A C 1
ATOM 5756 O O . VAL A 1 713 ? -40.365 -3.245 -5.060 1.00 80.44 713 VAL A O 1
ATOM 5759 N N . ILE A 1 714 ? -38.704 -4.740 -4.792 1.00 81.62 714 ILE A N 1
ATOM 5760 C CA . ILE A 1 714 ? -39.107 -5.212 -3.473 1.00 81.62 714 ILE A CA 1
ATOM 5761 C C . ILE A 1 714 ? -38.080 -4.777 -2.426 1.00 81.62 714 ILE A C 1
ATOM 5763 O O . ILE A 1 714 ? -36.872 -4.887 -2.629 1.00 81.62 714 ILE A O 1
ATOM 5767 N N . GLU A 1 715 ? -38.568 -4.279 -1.293 1.00 85.69 715 GLU A N 1
ATOM 5768 C CA . GLU A 1 715 ? -37.758 -3.908 -0.133 1.00 85.69 715 GLU A CA 1
ATOM 5769 C C . GLU A 1 715 ? -38.315 -4.640 1.090 1.00 85.69 715 GLU A C 1
ATOM 5771 O O . GLU A 1 715 ? -39.487 -4.486 1.443 1.00 85.69 715 GLU A O 1
ATOM 5776 N N . ILE A 1 716 ? -37.494 -5.495 1.695 1.00 81.81 716 ILE A N 1
ATOM 5777 C CA . ILE A 1 716 ? -37.876 -6.374 2.799 1.00 81.81 716 ILE A CA 1
ATOM 5778 C C . ILE A 1 716 ? -37.091 -5.925 4.026 1.00 81.81 716 ILE A C 1
ATOM 5780 O O . ILE A 1 716 ? -35.873 -6.075 4.098 1.00 81.81 716 ILE A O 1
ATOM 5784 N N . SER A 1 717 ? -37.812 -5.372 4.994 1.00 83.50 717 SER A N 1
ATOM 5785 C CA . SER A 1 717 ? -37.311 -5.070 6.332 1.00 83.50 717 SER A CA 1
ATOM 5786 C C . SER A 1 717 ? -38.479 -5.016 7.317 1.00 83.50 717 SER A C 1
ATOM 5788 O O . SER A 1 717 ? -39.623 -4.826 6.876 1.00 83.50 717 SER A O 1
ATOM 5790 N N . PRO A 1 718 ? -38.225 -5.117 8.635 1.00 76.12 718 PRO A N 1
ATOM 5791 C CA . PRO A 1 718 ? -39.270 -4.975 9.648 1.00 76.12 718 PRO A CA 1
ATOM 5792 C C . PRO A 1 718 ? -40.061 -3.662 9.538 1.00 76.12 718 PRO A C 1
ATOM 5794 O O . PRO A 1 718 ? -41.241 -3.619 9.873 1.00 76.12 718 PRO A O 1
ATOM 5797 N N . GLU A 1 719 ? -39.424 -2.589 9.060 1.00 75.25 719 GLU A N 1
ATOM 5798 C CA . GLU A 1 719 ? -40.029 -1.256 8.955 1.00 75.25 719 GLU A CA 1
ATOM 5799 C C . GLU A 1 719 ? -40.774 -1.027 7.634 1.00 75.25 719 GLU A C 1
ATOM 5801 O O . GLU A 1 719 ? -41.702 -0.218 7.574 1.00 75.25 719 GLU A O 1
ATOM 5806 N N . LYS A 1 720 ? -40.345 -1.694 6.556 1.00 74.75 720 LYS A N 1
ATOM 5807 C CA . LYS A 1 720 ? -40.795 -1.404 5.185 1.00 74.75 720 LYS A CA 1
ATOM 5808 C C . LYS A 1 720 ? -41.775 -2.427 4.631 1.00 74.75 720 LYS A C 1
ATOM 5810 O O . LYS A 1 720 ? -42.515 -2.091 3.709 1.00 74.75 720 LYS A O 1
ATOM 5815 N N . LEU A 1 721 ? -41.817 -3.641 5.185 1.00 74.44 721 LEU A N 1
ATOM 5816 C CA . LEU A 1 721 ? -42.695 -4.704 4.706 1.00 74.44 721 LEU A CA 1
ATOM 5817 C C . LEU A 1 721 ? -43.914 -4.895 5.633 1.00 74.44 721 LEU A C 1
ATOM 5819 O O . LEU A 1 721 ? -43.762 -5.367 6.760 1.00 74.44 721 LEU A O 1
ATOM 5823 N N . PRO A 1 722 ? -45.148 -4.611 5.172 1.00 72.38 722 PRO A N 1
ATOM 5824 C CA . PRO A 1 722 ? -46.358 -4.919 5.932 1.00 72.38 722 PRO A CA 1
ATOM 5825 C C . PRO A 1 722 ? -46.507 -6.430 6.153 1.00 72.38 722 PRO A C 1
ATOM 5827 O O . PRO A 1 722 ? -46.285 -7.206 5.218 1.00 72.38 722 PRO A O 1
ATOM 5830 N N . ASN A 1 723 ? -46.919 -6.831 7.361 1.00 74.25 723 ASN A N 1
ATOM 5831 C CA . ASN A 1 723 ? -47.005 -8.230 7.810 1.00 74.25 723 ASN A CA 1
ATOM 5832 C C . ASN A 1 723 ? -45.677 -8.996 7.651 1.00 74.25 723 ASN A C 1
ATOM 5834 O O . ASN A 1 723 ? -45.662 -10.160 7.257 1.00 74.25 723 ASN A O 1
ATOM 5838 N N . TYR A 1 724 ? -44.562 -8.319 7.952 1.00 72.06 724 TYR A N 1
ATOM 5839 C CA . TYR A 1 724 ? -43.188 -8.813 7.822 1.00 72.06 724 TYR A CA 1
ATOM 5840 C C . TYR A 1 724 ? -42.993 -10.264 8.290 1.00 72.06 724 TYR A C 1
ATOM 5842 O O . TYR A 1 724 ? -42.528 -11.093 7.515 1.00 72.06 724 TYR A O 1
ATOM 5850 N N . GLU A 1 725 ? -43.407 -10.587 9.519 1.00 73.25 725 GLU A N 1
ATOM 5851 C CA . GLU A 1 725 ? -43.227 -11.922 10.112 1.00 73.25 725 GLU A CA 1
ATOM 5852 C C . GLU A 1 725 ? -43.999 -13.022 9.367 1.00 73.25 725 GLU A C 1
ATOM 5854 O O . GLU A 1 725 ? -43.502 -14.132 9.187 1.00 73.25 725 GLU A O 1
ATOM 5859 N N . GLU A 1 726 ? -45.217 -12.734 8.906 1.00 71.75 726 GLU A N 1
ATOM 5860 C CA . GLU A 1 726 ? -46.013 -13.695 8.134 1.00 71.75 726 GLU A CA 1
ATOM 5861 C C . GLU A 1 726 ? -45.443 -13.871 6.726 1.00 71.75 726 GLU A C 1
ATOM 5863 O O . GLU A 1 726 ? -45.322 -14.995 6.243 1.00 71.75 726 GLU A O 1
ATOM 5868 N N . LYS A 1 727 ? -45.017 -12.778 6.085 1.00 72.12 727 LYS A N 1
ATOM 5869 C CA . LYS A 1 727 ? -44.405 -12.830 4.754 1.00 72.12 727 LYS A CA 1
ATOM 5870 C C . LYS A 1 727 ? -43.059 -13.539 4.753 1.00 72.12 727 LYS A C 1
ATOM 5872 O O . LYS A 1 727 ? -42.809 -14.312 3.839 1.00 72.12 727 LYS A O 1
ATOM 5877 N N . LEU A 1 728 ? -42.222 -13.346 5.772 1.00 73.56 728 LEU A N 1
ATOM 5878 C CA . LEU A 1 728 ? -40.979 -14.107 5.903 1.00 73.56 728 LEU A CA 1
ATOM 5879 C C . LEU A 1 728 ? -41.233 -15.605 6.071 1.00 73.56 728 LEU A C 1
ATOM 5881 O O . LEU A 1 728 ? -40.509 -16.403 5.483 1.00 73.56 728 LEU A O 1
ATOM 5885 N N . LYS A 1 729 ? -42.274 -15.995 6.816 1.00 73.44 729 LYS A N 1
ATOM 5886 C CA . LYS A 1 729 ? -42.676 -17.407 6.910 1.00 73.44 729 LYS A CA 1
ATOM 5887 C C . LYS A 1 729 ? -43.110 -17.967 5.559 1.00 73.44 729 LYS A C 1
ATOM 5889 O O . LYS A 1 729 ? -42.780 -19.106 5.256 1.00 73.44 729 LYS A O 1
ATOM 5894 N N . ILE A 1 730 ? -43.814 -17.174 4.751 1.00 69.12 730 ILE A N 1
ATOM 5895 C CA . ILE A 1 730 ? -44.215 -17.564 3.393 1.00 69.12 730 ILE A CA 1
ATOM 5896 C C . ILE A 1 730 ? -42.987 -17.690 2.484 1.00 69.12 730 ILE A C 1
ATOM 5898 O O . ILE A 1 730 ? -42.842 -18.700 1.809 1.00 69.12 730 ILE A O 1
ATOM 5902 N N . PHE A 1 731 ? -42.079 -16.711 2.494 1.00 76.38 731 PHE A N 1
ATOM 5903 C CA . PHE A 1 731 ? -40.865 -16.748 1.672 1.00 76.38 731 PHE A CA 1
ATOM 5904 C C . PHE A 1 731 ? -39.940 -17.909 2.044 1.00 76.38 731 PHE A C 1
ATOM 5906 O O . PHE A 1 731 ? -39.289 -18.475 1.167 1.00 76.38 731 PHE A O 1
ATOM 5913 N N . PHE A 1 732 ? -39.903 -18.285 3.323 1.00 81.81 732 PHE A N 1
ATOM 5914 C CA . PHE A 1 732 ? -39.090 -19.399 3.794 1.00 81.81 732 PHE A CA 1
ATOM 5915 C C . PHE A 1 732 ? -39.772 -20.769 3.658 1.00 81.81 732 PHE A C 1
ATOM 5917 O O . PHE A 1 732 ? -39.112 -21.804 3.775 1.00 81.81 732 PHE A O 1
ATOM 5924 N N . ALA A 1 733 ? -41.080 -20.811 3.392 1.00 77.38 733 ALA A N 1
ATOM 5925 C CA . ALA A 1 733 ? -41.745 -22.056 3.043 1.00 77.38 733 ALA A CA 1
ATOM 5926 C C . ALA A 1 733 ? -41.189 -22.570 1.709 1.00 77.38 733 ALA A C 1
ATOM 5928 O O . ALA A 1 733 ? -40.978 -21.797 0.781 1.00 77.38 733 ALA A O 1
ATOM 5929 N N . GLU A 1 734 ? -40.936 -23.873 1.604 1.00 80.19 734 GLU A N 1
ATOM 5930 C CA . GLU A 1 734 ? -40.466 -24.485 0.358 1.00 80.19 734 GLU A CA 1
ATOM 5931 C C . GLU A 1 734 ? -41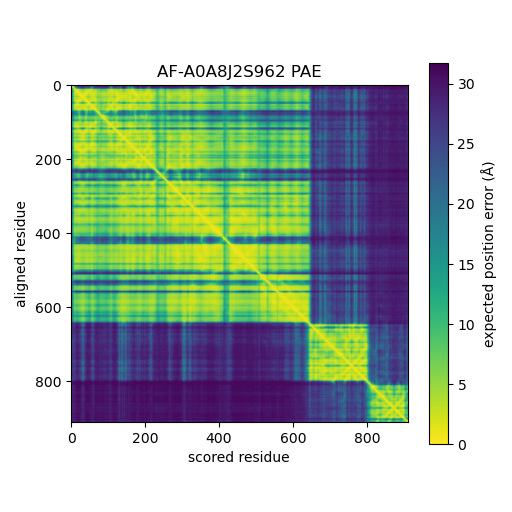.540 -24.345 -0.731 1.00 80.19 734 GLU A C 1
ATOM 5933 O O . GLU A 1 734 ? -42.664 -24.827 -0.573 1.00 80.19 734 GLU A O 1
ATOM 5938 N N . HIS A 1 735 ? -41.197 -23.671 -1.828 1.00 70.44 735 HIS A N 1
ATOM 5939 C CA . HIS A 1 735 ? -42.095 -23.425 -2.954 1.00 70.44 735 HIS A CA 1
ATOM 5940 C C . HIS A 1 735 ? -41.360 -23.549 -4.292 1.00 70.44 735 HIS A C 1
ATOM 5942 O O . HIS A 1 735 ? -40.141 -23.702 -4.347 1.00 70.44 735 HIS A O 1
ATOM 5948 N N . LEU A 1 736 ? -42.123 -23.545 -5.385 1.00 75.69 736 LEU A N 1
ATOM 5949 C CA . LEU A 1 736 ? -41.599 -23.516 -6.748 1.00 75.69 736 LEU A CA 1
ATOM 5950 C C . LEU A 1 736 ? -42.405 -22.525 -7.582 1.00 75.69 736 LEU A C 1
ATOM 5952 O O . LEU A 1 736 ? -43.597 -22.322 -7.341 1.00 75.69 736 LEU A O 1
ATOM 5956 N N . HIS A 1 737 ? -41.765 -21.962 -8.601 1.00 54.97 737 HIS A N 1
ATOM 5957 C CA . HIS A 1 737 ? -42.406 -21.104 -9.590 1.00 54.97 737 HIS A CA 1
ATOM 5958 C C . HIS A 1 737 ? -42.466 -21.815 -10.946 1.00 54.97 737 HIS A C 1
ATOM 5960 O O . HIS A 1 737 ? -41.547 -22.545 -11.317 1.00 54.97 737 HIS A O 1
ATOM 5966 N N . THR A 1 738 ? -43.569 -21.640 -11.678 1.00 50.00 738 THR A N 1
ATOM 5967 C CA . THR A 1 738 ? -43.740 -22.172 -13.044 1.00 50.00 738 THR A CA 1
ATOM 5968 C C . THR A 1 738 ? -42.925 -21.406 -14.078 1.00 50.00 738 THR A C 1
ATOM 5970 O O . THR A 1 738 ? -42.630 -21.950 -15.138 1.00 50.00 738 THR A O 1
ATOM 5973 N N . ASP A 1 739 ? -42.548 -20.177 -13.741 1.00 65.00 739 ASP A N 1
ATOM 5974 C CA . ASP A 1 739 ? -41.678 -19.302 -14.515 1.00 65.00 739 ASP A CA 1
ATOM 5975 C C . ASP A 1 739 ? -40.335 -19.125 -13.798 1.00 65.00 739 ASP A C 1
ATOM 5977 O O . ASP A 1 739 ? -40.179 -19.490 -12.631 1.00 65.00 739 ASP A O 1
ATOM 5981 N N . GLU A 1 740 ? -39.350 -18.575 -14.504 1.00 75.50 740 GLU A N 1
ATOM 5982 C CA . GLU A 1 740 ? -38.057 -18.248 -13.904 1.00 75.50 740 GLU A CA 1
ATOM 5983 C C . GLU A 1 740 ? -38.202 -17.120 -12.877 1.00 75.50 740 GLU A C 1
ATOM 5985 O O . GLU A 1 740 ? -38.858 -16.107 -13.131 1.00 75.50 740 GLU A O 1
ATOM 5990 N N . GLU A 1 741 ? -37.533 -17.259 -11.736 1.00 78.50 741 GLU A N 1
ATOM 5991 C CA . GLU A 1 741 ? -37.472 -16.199 -10.736 1.00 78.50 741 GLU A CA 1
ATOM 5992 C C . GLU A 1 741 ? -36.132 -15.472 -10.843 1.00 78.50 741 GLU A C 1
ATOM 5994 O O . GLU A 1 741 ? -35.076 -16.042 -10.580 1.00 78.50 741 GLU A O 1
ATOM 5999 N N . ILE A 1 742 ? -36.171 -14.192 -11.213 1.00 87.06 742 ILE A N 1
ATOM 6000 C CA . ILE A 1 742 ? -34.981 -13.344 -11.320 1.00 87.06 742 ILE A CA 1
ATOM 6001 C C . ILE A 1 742 ? -34.985 -12.241 -10.262 1.00 87.06 742 ILE A C 1
ATOM 6003 O O . ILE A 1 742 ? -35.994 -11.556 -10.044 1.00 87.06 742 ILE A O 1
ATOM 6007 N N . ARG A 1 743 ? -33.841 -12.073 -9.594 1.00 88.06 743 ARG A N 1
ATOM 6008 C CA . ARG A 1 743 ? -33.629 -11.113 -8.505 1.00 88.06 743 ARG A CA 1
ATOM 6009 C C . ARG A 1 743 ? -32.291 -10.415 -8.685 1.00 88.06 743 ARG A C 1
ATOM 6011 O O . ARG A 1 743 ? -31.260 -11.075 -8.665 1.00 88.06 743 ARG A O 1
ATOM 6018 N N . PHE A 1 744 ? -32.309 -9.093 -8.834 1.00 90.44 744 PHE A N 1
ATOM 6019 C CA . PHE A 1 744 ? -31.108 -8.263 -8.769 1.00 90.44 744 PHE A CA 1
ATOM 6020 C C . PHE A 1 744 ? -31.066 -7.520 -7.440 1.00 90.44 744 PHE A C 1
ATOM 6022 O O . PHE A 1 744 ? -31.872 -6.618 -7.213 1.00 90.44 744 PHE A O 1
ATOM 6029 N N . VAL A 1 745 ? -30.154 -7.894 -6.553 1.00 86.88 745 VAL A N 1
ATOM 6030 C CA . VAL A 1 745 ? -30.012 -7.274 -5.237 1.00 86.88 745 VAL A CA 1
ATOM 6031 C C . VAL A 1 745 ? -29.299 -5.935 -5.393 1.00 86.88 745 VAL A C 1
ATOM 6033 O O . VAL A 1 745 ? -28.158 -5.868 -5.837 1.00 86.88 745 VAL A O 1
ATOM 6036 N N . VAL A 1 746 ? -29.973 -4.851 -5.017 1.00 86.12 746 VAL A N 1
ATOM 6037 C CA . VAL A 1 746 ? -29.436 -3.484 -5.096 1.00 86.12 746 VAL A CA 1
ATOM 6038 C C . VAL A 1 746 ? -28.965 -2.964 -3.738 1.00 86.12 746 VAL A C 1
ATOM 6040 O O . VAL A 1 746 ? -28.162 -2.044 -3.687 1.00 86.12 746 VAL A O 1
ATOM 6043 N N . ALA A 1 747 ? -29.441 -3.532 -2.627 1.00 73.62 747 ALA A N 1
ATOM 6044 C CA . ALA A 1 747 ? -28.942 -3.221 -1.288 1.00 73.62 747 ALA A CA 1
ATOM 6045 C C . ALA A 1 747 ? -29.276 -4.348 -0.299 1.00 73.62 747 ALA A C 1
ATOM 6047 O O . ALA A 1 747 ? -30.258 -5.065 -0.490 1.00 73.62 747 ALA A O 1
ATOM 6048 N N . GLY A 1 748 ? -28.510 -4.458 0.787 1.00 82.94 748 GLY A N 1
ATOM 6049 C CA . GLY A 1 748 ? -28.719 -5.486 1.811 1.00 82.94 748 GLY A CA 1
ATOM 6050 C C . GLY A 1 748 ? -28.321 -6.893 1.355 1.00 82.94 748 GLY A C 1
ATOM 6051 O O . GLY A 1 748 ? -27.561 -7.040 0.395 1.00 82.94 748 GLY A O 1
ATOM 6052 N N . SER A 1 749 ? -28.815 -7.913 2.056 1.00 82.50 749 SER A N 1
ATOM 6053 C CA . SER A 1 749 ? -28.391 -9.306 1.870 1.00 82.50 749 SER A CA 1
ATOM 6054 C C . SER A 1 749 ? -29.410 -10.334 2.376 1.00 82.50 749 SER A C 1
ATOM 6056 O O . SER A 1 749 ? -30.371 -10.017 3.081 1.00 82.50 749 SER A O 1
ATOM 6058 N N . GLY A 1 750 ? -29.230 -11.591 1.965 1.00 88.00 750 GLY A N 1
ATOM 6059 C CA . GLY A 1 750 ? -30.072 -12.712 2.377 1.00 88.00 750 GLY A CA 1
ATOM 6060 C C . GLY A 1 750 ? -29.592 -14.056 1.832 1.00 88.00 750 GLY A C 1
ATOM 6061 O O . GLY A 1 750 ? -28.523 -14.155 1.230 1.00 88.00 750 GLY A O 1
ATOM 6062 N N . PHE A 1 751 ? -30.401 -15.093 2.028 1.00 91.00 751 PHE A N 1
ATOM 6063 C CA . PHE A 1 751 ? -30.119 -16.460 1.603 1.00 91.00 751 PHE A CA 1
ATOM 6064 C C . PHE A 1 751 ? -31.218 -16.995 0.686 1.00 91.00 751 PHE A C 1
ATOM 6066 O O . PHE A 1 751 ? -32.402 -16.927 1.024 1.00 91.00 751 PHE A O 1
ATOM 6073 N N . PHE A 1 752 ? -30.807 -17.575 -0.441 1.00 90.81 752 PHE A N 1
ATOM 6074 C CA . PHE A 1 752 ? -31.639 -18.450 -1.265 1.00 90.81 752 PHE A CA 1
ATOM 6075 C C . PHE A 1 752 ? -31.217 -19.896 -1.035 1.00 90.81 752 PHE A C 1
ATOM 6077 O O . PHE A 1 752 ? -30.066 -20.248 -1.286 1.00 90.81 752 PHE A O 1
ATOM 6084 N N . ASP A 1 753 ? -32.147 -20.737 -0.596 1.00 91.44 753 ASP A N 1
ATOM 6085 C CA . ASP A 1 753 ? -31.905 -22.174 -0.496 1.00 91.44 753 ASP A CA 1
ATOM 6086 C C . ASP A 1 753 ? -32.525 -22.867 -1.701 1.00 91.44 753 ASP A C 1
ATOM 6088 O O . ASP A 1 753 ? -33.688 -22.625 -2.027 1.00 91.44 753 ASP A O 1
ATOM 6092 N N . VAL A 1 754 ? -31.759 -23.742 -2.346 1.00 90.81 754 VAL A N 1
ATOM 6093 C CA . VAL A 1 754 ? -32.172 -24.489 -3.539 1.00 90.81 754 VAL A CA 1
ATOM 6094 C C . VAL A 1 754 ? -31.828 -25.969 -3.399 1.00 90.81 754 VAL A C 1
ATOM 6096 O O . VAL A 1 754 ? -30.854 -26.335 -2.737 1.00 90.81 754 VAL A O 1
ATOM 6099 N N . ARG A 1 755 ? -32.630 -26.840 -4.015 1.00 86.50 755 ARG A N 1
ATOM 6100 C CA . ARG A 1 755 ? -32.396 -28.293 -3.997 1.00 86.50 755 ARG A CA 1
ATOM 6101 C C . ARG A 1 755 ? -31.355 -28.711 -5.036 1.00 86.50 755 ARG A C 1
ATOM 6103 O O . ARG A 1 755 ? -31.456 -28.344 -6.205 1.00 86.50 755 ARG A O 1
ATOM 6110 N N . ASP A 1 756 ? -30.400 -29.547 -4.631 1.00 85.31 756 ASP A N 1
ATOM 6111 C CA . ASP A 1 756 ? -29.554 -30.295 -5.567 1.00 85.31 756 ASP A CA 1
ATOM 6112 C C . ASP A 1 756 ? -30.365 -31.420 -6.228 1.00 85.31 756 ASP A C 1
ATOM 6114 O O . ASP A 1 756 ? -30.861 -32.337 -5.565 1.00 85.31 756 ASP A O 1
ATOM 6118 N N . ALA A 1 757 ? -30.445 -31.384 -7.560 1.00 75.56 757 ALA A N 1
ATOM 6119 C CA . ALA A 1 757 ? -31.191 -32.349 -8.361 1.00 75.56 757 ALA A CA 1
ATOM 6120 C C . ALA A 1 757 ? -30.701 -33.806 -8.218 1.00 75.56 757 ALA A C 1
ATOM 6122 O O . ALA A 1 757 ? -31.417 -34.732 -8.605 1.00 75.56 757 ALA A O 1
ATOM 6123 N N . LYS A 1 758 ? -29.482 -34.045 -7.709 1.00 76.19 758 LYS A N 1
ATOM 6124 C CA . LYS A 1 758 ? -28.892 -35.391 -7.594 1.00 76.19 758 LYS 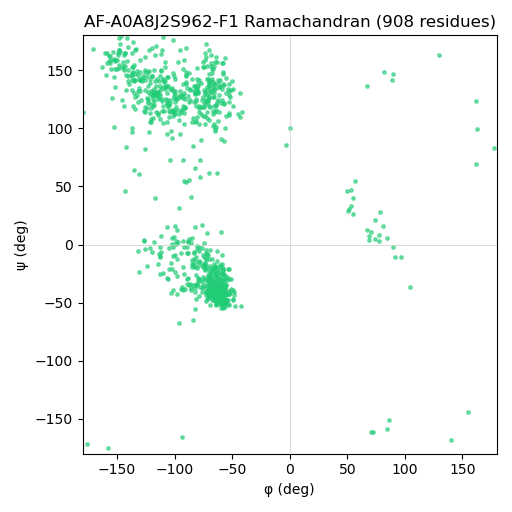A CA 1
ATOM 6125 C C . LYS A 1 758 ? -29.117 -36.065 -6.248 1.00 76.19 758 LYS A C 1
ATOM 6127 O O . LYS A 1 758 ? -29.233 -37.290 -6.214 1.00 76.19 758 LYS A O 1
ATOM 6132 N N . ASN A 1 759 ? -29.089 -35.311 -5.154 1.00 78.25 759 ASN A N 1
ATOM 6133 C CA . ASN A 1 759 ? -29.081 -35.865 -3.794 1.00 78.25 759 ASN A CA 1
ATOM 6134 C C . ASN A 1 759 ? -30.190 -35.300 -2.893 1.00 78.25 759 ASN A C 1
ATOM 6136 O O . ASN A 1 759 ? -30.219 -35.652 -1.715 1.00 78.25 759 ASN A O 1
ATOM 6140 N N . ASP A 1 760 ? -31.066 -34.446 -3.434 1.00 80.06 760 ASP A N 1
ATOM 6141 C CA . ASP A 1 760 ? -32.182 -33.814 -2.723 1.00 80.06 760 ASP A CA 1
ATOM 6142 C C . ASP A 1 760 ? -31.751 -33.051 -1.452 1.00 80.06 760 ASP A C 1
ATOM 6144 O O . ASP A 1 760 ? -32.518 -32.890 -0.508 1.00 80.06 760 ASP A O 1
ATOM 6148 N N . SER A 1 761 ? -30.500 -32.581 -1.399 1.00 86.06 761 SER A N 1
ATOM 6149 C CA . SER A 1 761 ? -29.970 -31.785 -0.287 1.00 86.06 761 SER A CA 1
ATOM 6150 C C . SER A 1 761 ? -30.120 -30.286 -0.548 1.00 86.06 761 SER A C 1
ATOM 6152 O O . SER A 1 761 ? -30.077 -29.837 -1.694 1.00 86.06 761 SER A O 1
ATOM 6154 N N . TRP A 1 762 ? -30.247 -29.505 0.527 1.00 89.88 762 TRP A N 1
ATOM 6155 C CA . TRP A 1 762 ? -30.269 -28.044 0.458 1.00 89.88 762 TRP A CA 1
ATOM 6156 C C . TRP A 1 762 ? -28.874 -27.475 0.206 1.00 89.88 762 TRP A C 1
ATOM 6158 O O . TRP A 1 762 ? -27.934 -27.757 0.955 1.00 89.88 762 TRP A O 1
ATOM 6168 N N . ILE A 1 763 ? -28.768 -26.641 -0.824 1.00 90.31 763 ILE A N 1
ATOM 6169 C CA . ILE A 1 763 ? -27.645 -25.740 -1.063 1.00 90.31 763 ILE A CA 1
ATOM 6170 C C . ILE A 1 763 ? -28.123 -24.330 -0.719 1.00 90.31 763 ILE A C 1
ATOM 6172 O O . ILE A 1 763 ? -29.066 -23.834 -1.333 1.00 90.31 763 ILE A O 1
ATOM 6176 N N . ARG A 1 764 ? -27.471 -23.690 0.250 1.00 92.06 764 ARG A N 1
ATOM 6177 C CA . ARG A 1 764 ? -27.691 -22.284 0.598 1.00 92.06 764 ARG A CA 1
ATOM 6178 C C . ARG A 1 764 ? -26.778 -21.407 -0.231 1.00 92.06 764 ARG A C 1
ATOM 6180 O O . ARG A 1 764 ? -25.599 -21.717 -0.348 1.00 92.06 764 ARG A O 1
ATOM 6187 N N . ILE A 1 765 ? -27.321 -20.326 -0.779 1.00 90.88 765 ILE A N 1
ATOM 6188 C CA . ILE A 1 765 ? -26.622 -19.324 -1.585 1.00 90.88 765 ILE A CA 1
ATOM 6189 C C . ILE A 1 765 ? -26.784 -17.972 -0.887 1.00 90.88 765 ILE A C 1
ATOM 6191 O O . ILE A 1 765 ? -27.908 -17.482 -0.748 1.00 90.88 765 ILE A O 1
ATOM 6195 N N . LYS A 1 766 ? -25.680 -17.361 -0.448 1.00 87.19 766 LYS A N 1
ATOM 6196 C CA . LYS A 1 766 ? -25.687 -16.014 0.139 1.00 87.19 766 LYS A CA 1
ATOM 6197 C C . LYS A 1 766 ? -25.707 -14.954 -0.957 1.00 87.19 766 LYS A C 1
ATOM 6199 O O . LYS A 1 766 ? -24.806 -14.928 -1.782 1.00 87.19 766 LYS A O 1
ATOM 6204 N N . VAL A 1 767 ? -26.689 -14.060 -0.952 1.00 84.94 767 VAL A N 1
ATOM 6205 C CA . VAL A 1 767 ? -26.780 -12.946 -1.908 1.00 84.94 767 VAL A CA 1
ATOM 6206 C C . VAL A 1 767 ? -26.601 -11.607 -1.204 1.00 84.94 767 VAL A C 1
ATOM 6208 O O . VAL A 1 767 ? -27.117 -11.404 -0.106 1.00 84.94 767 VAL A O 1
ATOM 6211 N N . GLU A 1 768 ? -25.892 -10.687 -1.847 1.00 84.38 768 GLU A N 1
ATOM 6212 C CA . GLU A 1 768 ? -25.603 -9.337 -1.363 1.00 84.38 768 GLU A CA 1
ATOM 6213 C C . GLU A 1 768 ? -25.787 -8.319 -2.502 1.00 84.38 768 GLU A C 1
ATOM 6215 O O . GLU A 1 768 ? -26.038 -8.675 -3.656 1.00 84.38 768 GLU A O 1
ATOM 6220 N N . ALA A 1 769 ? -25.672 -7.025 -2.198 1.00 81.56 769 ALA A N 1
ATOM 6221 C CA . ALA A 1 769 ? -25.747 -5.973 -3.208 1.00 81.56 769 ALA A CA 1
ATOM 6222 C C . ALA A 1 769 ? -24.830 -6.267 -4.419 1.00 81.56 769 ALA A C 1
ATOM 6224 O O . ALA A 1 769 ? -23.674 -6.682 -4.287 1.00 81.56 769 ALA A O 1
ATOM 6225 N N . GLY A 1 770 ? -25.379 -6.091 -5.617 1.00 77.94 770 GLY A N 1
ATOM 6226 C CA . GLY A 1 770 ? -24.738 -6.414 -6.887 1.00 77.94 770 GLY A CA 1
ATOM 6227 C C . GLY A 1 770 ? -25.024 -7.826 -7.402 1.00 77.94 770 GLY A C 1
ATOM 6228 O O . GLY A 1 770 ? -24.720 -8.106 -8.558 1.00 77.94 770 GLY A O 1
ATOM 6229 N N . ASP A 1 771 ? -25.621 -8.723 -6.615 1.00 85.12 771 ASP A N 1
ATOM 6230 C CA . ASP A 1 771 ? -25.916 -10.080 -7.084 1.00 85.12 771 ASP A CA 1
ATOM 6231 C C . ASP A 1 771 ? -27.202 -10.152 -7.907 1.00 85.12 771 ASP A C 1
ATOM 6233 O O . ASP A 1 771 ? -28.282 -9.776 -7.454 1.00 85.12 771 ASP A O 1
ATOM 6237 N N . LEU A 1 772 ? -27.089 -10.681 -9.126 1.00 88.19 772 LEU A N 1
ATOM 6238 C CA . LEU A 1 772 ? -28.207 -11.074 -9.973 1.00 88.19 772 LEU A CA 1
ATOM 6239 C C . LEU A 1 772 ? -28.318 -12.599 -9.972 1.00 88.19 772 LEU A C 1
ATOM 6241 O O . LEU A 1 772 ? -27.443 -13.288 -10.497 1.00 88.19 772 LEU A O 1
ATOM 6245 N N . LEU A 1 773 ? -29.414 -13.120 -9.432 1.00 89.31 773 LEU A N 1
ATOM 6246 C CA . LEU A 1 773 ? -29.715 -14.548 -9.392 1.00 89.31 773 LEU A CA 1
ATOM 6247 C C . LEU A 1 773 ? -30.919 -14.855 -10.291 1.00 89.31 773 LEU A C 1
ATOM 6249 O O . LEU A 1 773 ? -31.909 -14.124 -10.257 1.00 89.31 773 LEU A O 1
ATOM 6253 N N . ILE A 1 774 ? -30.840 -15.929 -11.083 1.00 89.00 774 ILE A N 1
ATOM 6254 C CA . ILE A 1 774 ? -31.964 -16.483 -11.854 1.00 89.00 774 ILE A CA 1
ATOM 6255 C C . ILE A 1 774 ? -32.170 -17.931 -11.429 1.00 89.00 774 ILE A C 1
ATOM 6257 O O . ILE A 1 774 ? -31.325 -18.788 -11.702 1.00 89.00 774 ILE A O 1
ATOM 6261 N N . LEU A 1 775 ? -33.302 -18.204 -10.790 1.00 85.75 775 LEU A N 1
ATOM 6262 C CA . LEU A 1 775 ? -33.751 -19.546 -10.469 1.00 85.75 775 LEU A CA 1
ATOM 6263 C C . LEU A 1 775 ? -34.566 -20.091 -11.654 1.00 85.75 775 LEU A C 1
ATOM 6265 O O . LEU A 1 775 ? -35.485 -19.413 -12.123 1.00 85.75 775 LEU A O 1
ATOM 6269 N N . PRO A 1 776 ? -34.241 -21.289 -12.168 1.00 81.81 776 PRO A N 1
ATOM 6270 C CA . PRO A 1 776 ? -34.956 -21.866 -13.299 1.00 81.81 776 PRO A CA 1
ATOM 6271 C C . PRO A 1 776 ? -36.394 -22.243 -12.924 1.00 81.81 776 PRO A C 1
ATOM 6273 O O . PRO A 1 776 ? -36.679 -22.622 -11.789 1.00 81.81 776 PRO A O 1
ATOM 6276 N N . ALA A 1 777 ? -37.293 -22.206 -13.907 1.00 74.94 777 ALA A N 1
ATOM 6277 C CA . ALA A 1 777 ? -38.668 -22.668 -13.742 1.00 74.94 777 ALA A CA 1
ATOM 6278 C C . ALA A 1 777 ? -38.722 -24.111 -13.199 1.00 74.94 777 ALA A C 1
ATOM 6280 O O . ALA A 1 777 ? -38.032 -25.007 -13.692 1.00 74.94 777 ALA A O 1
ATOM 6281 N N . GLY A 1 778 ? -39.574 -24.342 -12.201 1.00 71.56 778 GLY A N 1
ATOM 6282 C CA . GLY A 1 778 ? -39.820 -25.659 -11.613 1.00 71.56 778 GLY A CA 1
ATOM 6283 C C . GLY A 1 778 ? -38.837 -26.103 -10.524 1.00 71.56 778 GLY A C 1
ATOM 6284 O O . GLY A 1 778 ? -38.950 -27.241 -10.068 1.00 71.56 778 GLY A O 1
ATOM 6285 N N . ILE A 1 779 ? -37.898 -25.255 -10.085 1.00 79.62 779 ILE A N 1
ATOM 6286 C CA . ILE A 1 779 ? -37.007 -25.581 -8.961 1.00 79.62 779 ILE A CA 1
ATOM 6287 C C . ILE A 1 779 ? -37.664 -25.304 -7.604 1.00 79.62 779 ILE A C 1
ATOM 6289 O O . ILE A 1 779 ? -38.259 -24.245 -7.399 1.00 79.62 779 ILE A O 1
ATOM 6293 N N . TYR A 1 780 ? -37.497 -26.231 -6.658 1.00 80.06 780 TYR A N 1
ATOM 6294 C CA . TYR A 1 780 ? -37.822 -25.992 -5.253 1.00 80.06 780 TYR A CA 1
ATOM 6295 C C . TYR A 1 780 ? -36.796 -25.065 -4.613 1.00 80.06 780 TYR A C 1
ATOM 6297 O O . TYR A 1 780 ? -35.592 -25.348 -4.617 1.00 80.06 780 TYR A O 1
ATOM 6305 N N . HIS A 1 781 ? -37.289 -23.972 -4.051 1.00 84.50 781 HIS A N 1
ATOM 6306 C CA . HIS A 1 781 ? -36.476 -22.972 -3.391 1.00 84.50 781 HIS A CA 1
ATOM 6307 C C . HIS A 1 781 ? -37.227 -22.306 -2.238 1.00 84.50 781 HIS A C 1
ATOM 6309 O O . HIS A 1 781 ? -38.435 -22.475 -2.057 1.00 84.50 781 HIS A O 1
ATOM 6315 N N . ARG A 1 782 ? -36.473 -21.572 -1.423 1.00 87.00 782 ARG A N 1
ATOM 6316 C CA . ARG A 1 782 ? -36.991 -20.702 -0.365 1.00 87.00 782 ARG A CA 1
ATOM 6317 C C . ARG A 1 782 ? -36.025 -19.551 -0.114 1.00 87.00 782 ARG A C 1
ATOM 6319 O O . ARG A 1 782 ? -34.836 -19.654 -0.417 1.00 87.00 782 ARG A O 1
ATOM 6326 N N . PHE A 1 783 ? -36.533 -18.476 0.470 1.00 89.69 783 PHE A N 1
ATOM 6327 C CA . PHE A 1 783 ? -35.772 -17.271 0.771 1.00 89.69 783 PHE A CA 1
ATOM 6328 C C . PHE A 1 783 ? -35.886 -16.891 2.249 1.00 89.69 783 PHE A C 1
ATOM 6330 O O . PHE A 1 783 ? -36.957 -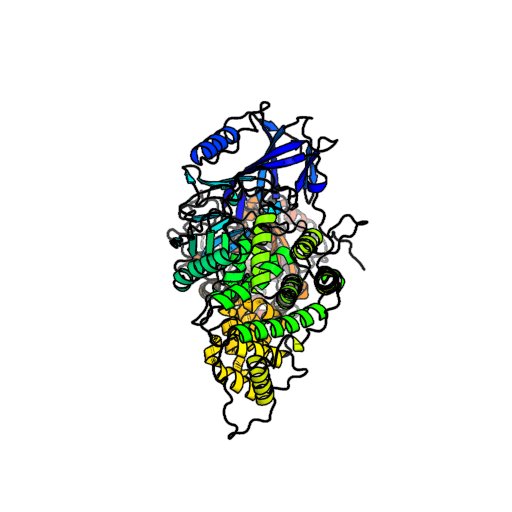16.963 2.851 1.00 89.69 783 PHE A O 1
ATOM 6337 N N . THR A 1 784 ? -34.784 -16.422 2.827 1.00 87.25 784 THR A N 1
ATOM 6338 C CA . THR A 1 784 ? -34.779 -15.758 4.134 1.00 87.25 784 THR A CA 1
ATOM 6339 C C . THR A 1 784 ? -33.772 -14.617 4.154 1.00 87.25 784 THR A C 1
ATOM 6341 O O . THR A 1 784 ? -32.776 -14.633 3.439 1.00 87.25 784 THR A O 1
ATOM 6344 N N . LEU A 1 785 ? -34.015 -13.628 5.010 1.00 84.31 785 LEU A N 1
ATOM 6345 C CA . LEU A 1 785 ? -33.008 -12.625 5.348 1.00 84.31 785 LEU A CA 1
ATOM 6346 C C . LEU A 1 785 ? -31.864 -13.258 6.147 1.00 84.31 785 LEU A C 1
ATOM 6348 O O . LEU A 1 785 ? -32.024 -14.344 6.708 1.00 84.31 785 LEU A O 1
ATOM 6352 N N . ASP A 1 786 ? -30.738 -12.560 6.214 1.00 83.81 786 ASP A N 1
ATOM 6353 C CA . ASP A 1 786 ? -29.668 -12.853 7.163 1.00 83.81 786 ASP A CA 1
ATOM 6354 C C . ASP A 1 786 ? -29.823 -12.010 8.448 1.00 83.81 786 ASP A C 1
ATOM 6356 O O . ASP A 1 786 ? -30.879 -11.419 8.721 1.00 83.81 786 ASP A O 1
ATOM 6360 N N . SER A 1 787 ? -28.773 -11.956 9.268 1.00 80.88 787 SER A N 1
ATOM 6361 C CA . SER A 1 787 ? -28.755 -11.191 10.517 1.00 80.88 787 SER A CA 1
ATOM 6362 C C . SER A 1 787 ? -28.963 -9.679 10.329 1.00 80.88 787 SER A C 1
ATOM 6364 O O . SER A 1 787 ? -29.406 -9.022 11.277 1.00 80.88 787 SER A O 1
ATOM 6366 N N . LEU A 1 788 ? -28.730 -9.120 9.131 1.00 72.69 788 LEU A N 1
ATOM 6367 C CA . LEU A 1 788 ? -28.948 -7.699 8.836 1.00 72.69 788 LEU A CA 1
ATOM 6368 C C . LEU A 1 788 ? -30.433 -7.340 8.698 1.00 72.69 788 LEU A C 1
ATOM 6370 O O . LEU A 1 788 ? -30.786 -6.168 8.822 1.00 72.69 788 LEU A O 1
ATOM 6374 N N . ASN A 1 789 ? -31.317 -8.326 8.499 1.00 78.75 789 ASN A N 1
ATOM 6375 C CA . ASN A 1 789 ? -32.769 -8.138 8.360 1.00 78.75 789 ASN A CA 1
ATOM 6376 C C . ASN A 1 789 ? -33.177 -7.079 7.311 1.00 78.75 789 ASN A C 1
ATOM 6378 O O . ASN A 1 789 ? -34.213 -6.419 7.448 1.00 78.75 789 ASN A O 1
ATOM 6382 N N . TYR A 1 790 ? -32.370 -6.908 6.266 1.00 81.94 790 TYR A N 1
ATOM 6383 C CA . TYR A 1 790 ? -32.615 -5.927 5.220 1.00 81.94 790 TYR A CA 1
ATOM 6384 C C . TYR A 1 790 ? -32.145 -6.453 3.868 1.00 81.94 790 TYR A C 1
ATOM 6386 O O . TYR A 1 790 ? -30.972 -6.779 3.705 1.00 81.94 790 TYR A O 1
ATOM 6394 N N . ILE A 1 791 ? -33.049 -6.468 2.887 1.00 85.19 791 ILE A N 1
ATOM 6395 C CA . ILE A 1 791 ? -32.695 -6.627 1.475 1.00 85.19 791 ILE A CA 1
ATOM 6396 C C . ILE A 1 791 ? -33.589 -5.746 0.606 1.00 85.19 791 ILE A C 1
ATOM 6398 O O . ILE A 1 791 ? -34.780 -5.563 0.872 1.00 85.19 791 ILE A O 1
ATOM 6402 N N . LYS A 1 792 ? -33.017 -5.233 -0.476 1.00 85.75 792 LYS A N 1
ATOM 6403 C CA . LYS A 1 792 ? -33.711 -4.526 -1.542 1.00 85.75 792 LYS A CA 1
ATOM 6404 C C . LYS A 1 792 ? -33.303 -5.137 -2.872 1.00 85.75 792 LYS A C 1
ATOM 6406 O O . LYS A 1 792 ? -32.115 -5.190 -3.186 1.00 85.75 792 LYS A O 1
ATOM 6411 N N . ALA A 1 793 ? -34.278 -5.577 -3.659 1.00 86.38 793 ALA A N 1
ATOM 6412 C CA . ALA A 1 793 ? -34.031 -6.238 -4.932 1.00 86.38 793 ALA A CA 1
ATOM 6413 C C . ALA A 1 793 ? -34.974 -5.742 -6.035 1.00 86.38 793 ALA A C 1
ATOM 6415 O O . ALA A 1 793 ? -36.161 -5.524 -5.797 1.00 86.38 793 ALA A O 1
ATOM 6416 N N . LYS A 1 794 ? -34.450 -5.596 -7.255 1.00 86.50 794 LYS A N 1
ATOM 6417 C CA . LYS A 1 794 ? -35.240 -5.470 -8.485 1.00 86.50 794 LYS A CA 1
ATOM 6418 C C . LYS A 1 794 ? -35.684 -6.869 -8.937 1.00 86.50 794 LYS A C 1
ATOM 6420 O O . LYS A 1 794 ? -34.885 -7.811 -8.922 1.00 86.50 794 LYS A O 1
ATOM 6425 N N . ARG A 1 795 ? -36.948 -7.014 -9.329 1.00 86.69 795 ARG A N 1
ATOM 6426 C CA . ARG A 1 795 ? -37.532 -8.250 -9.875 1.00 86.69 795 ARG A CA 1
ATOM 6427 C C . ARG A 1 795 ? -37.934 -8.003 -11.322 1.00 86.69 795 ARG A C 1
ATOM 6429 O O . ARG A 1 795 ? -38.423 -6.921 -11.628 1.00 86.69 795 ARG A O 1
ATOM 6436 N N . PHE A 1 796 ? -37.753 -8.993 -12.191 1.00 82.69 796 PHE A N 1
ATOM 6437 C CA . PHE A 1 796 ? -38.080 -8.875 -13.616 1.00 82.69 796 PHE A CA 1
ATOM 6438 C C . PHE A 1 796 ? -39.020 -9.998 -14.051 1.00 82.69 796 PHE A C 1
ATOM 6440 O O . PHE A 1 796 ? -38.968 -11.100 -13.507 1.00 82.69 796 PHE A O 1
ATOM 6447 N N . PHE A 1 797 ? -39.877 -9.705 -15.026 1.00 75.00 797 PHE A N 1
ATOM 6448 C CA . PHE A 1 797 ? -40.961 -10.585 -15.458 1.00 75.00 797 PHE A CA 1
ATOM 6449 C C . PHE A 1 797 ? -41.142 -10.543 -16.981 1.00 75.00 797 PHE A C 1
ATOM 6451 O O . PHE A 1 797 ? -40.738 -9.581 -17.643 1.00 75.00 797 PHE A O 1
ATOM 6458 N N . VAL A 1 798 ? -41.760 -11.594 -17.527 1.00 71.50 798 VAL A N 1
ATOM 6459 C CA . VAL A 1 798 ? -42.166 -11.706 -18.936 1.00 71.50 798 VAL A CA 1
ATOM 6460 C C . VAL A 1 798 ? -43.691 -11.534 -19.026 1.00 71.50 798 VAL A C 1
ATOM 6462 O O . VAL A 1 798 ? -44.429 -12.331 -18.460 1.00 71.50 798 VAL A O 1
ATOM 6465 N N . GLY A 1 799 ? -44.167 -10.509 -19.736 1.00 60.59 799 GLY A N 1
ATOM 6466 C CA . GLY A 1 799 ? -45.585 -10.139 -19.890 1.00 60.59 799 GLY A CA 1
ATOM 6467 C C . GLY A 1 799 ? -45.878 -8.656 -19.595 1.00 60.59 799 GLY A C 1
ATOM 6468 O O . GLY A 1 799 ? -45.062 -7.957 -19.004 1.00 60.59 799 GLY A O 1
ATOM 6469 N N . GLU A 1 800 ? -47.031 -8.142 -20.036 1.00 41.31 800 GLU A N 1
ATOM 6470 C CA . GLU A 1 800 ? -47.514 -6.815 -19.608 1.00 41.31 800 GLU A CA 1
ATOM 6471 C C . GLU A 1 800 ? -48.274 -6.937 -18.274 1.00 41.31 800 GLU A C 1
ATOM 6473 O O . GLU A 1 800 ? -49.016 -7.907 -18.101 1.00 41.31 800 GLU A O 1
ATOM 6478 N N . PRO A 1 801 ? -48.163 -5.970 -17.341 1.00 39.34 801 PRO A N 1
ATOM 6479 C CA . PRO A 1 801 ? -49.104 -5.887 -16.234 1.00 39.34 801 PRO A CA 1
ATOM 6480 C C . PRO A 1 801 ? -50.482 -5.540 -16.813 1.00 39.34 801 PRO A C 1
ATOM 6482 O O . PRO A 1 801 ? -50.651 -4.498 -17.449 1.00 39.34 801 PRO A O 1
ATOM 6485 N N . LEU A 1 802 ? -51.477 -6.407 -16.621 1.00 34.72 802 LEU A N 1
ATOM 6486 C CA . LEU A 1 802 ? -52.858 -6.080 -16.970 1.00 34.72 802 LEU A CA 1
ATOM 6487 C C . LEU A 1 802 ? -53.323 -4.942 -16.051 1.00 34.72 802 LEU A C 1
ATOM 6489 O O . LEU A 1 802 ? -53.590 -5.152 -14.871 1.00 34.72 802 LEU A O 1
ATOM 6493 N N . ASN A 1 803 ? -53.387 -3.718 -16.585 1.00 30.44 803 ASN A N 1
ATOM 6494 C CA . ASN A 1 803 ? -54.048 -2.598 -15.918 1.00 30.44 803 ASN A CA 1
ATOM 6495 C C . ASN A 1 803 ? -55.533 -2.941 -15.769 1.00 30.44 803 ASN A C 1
ATOM 6497 O O . ASN A 1 803 ? -56.288 -2.916 -16.744 1.00 30.44 803 ASN A O 1
ATOM 6501 N N . VAL A 1 804 ? -55.943 -3.253 -14.543 1.00 34.72 804 VAL A N 1
ATOM 6502 C CA . VAL A 1 804 ? -57.341 -3.461 -14.168 1.00 34.72 804 VAL A CA 1
ATOM 6503 C C . VAL A 1 804 ? -58.011 -2.100 -14.007 1.00 34.72 804 VAL A C 1
ATOM 6505 O O . VAL A 1 804 ? -58.264 -1.633 -12.911 1.00 34.72 804 VAL A O 1
ATOM 6508 N N . ASP A 1 805 ? -58.254 -1.430 -15.125 1.00 31.25 805 ASP A N 1
ATOM 6509 C CA . ASP A 1 805 ? -59.102 -0.243 -15.181 1.00 31.25 805 ASP A CA 1
ATOM 6510 C C . ASP A 1 805 ? -59.878 -0.322 -16.491 1.00 31.25 805 ASP A C 1
ATOM 6512 O O . ASP A 1 805 ? -59.427 0.189 -17.513 1.00 31.25 805 ASP A O 1
ATOM 6516 N N . THR A 1 806 ? -60.995 -1.059 -16.491 1.00 34.12 806 THR A N 1
ATOM 6517 C CA . THR A 1 806 ? -62.209 -0.830 -17.309 1.00 34.12 806 THR A CA 1
ATOM 6518 C C . THR A 1 806 ? -63.081 -2.086 -17.379 1.00 34.12 806 THR A C 1
ATOM 6520 O O . THR A 1 806 ? -63.251 -2.643 -18.452 1.00 34.12 806 THR A O 1
ATOM 6523 N N . HIS A 1 807 ? -63.724 -2.501 -16.285 1.00 37.66 807 HIS A N 1
ATOM 6524 C CA . HIS A 1 807 ? -64.992 -3.236 -16.393 1.00 37.66 807 HIS A CA 1
ATOM 6525 C C . HIS A 1 807 ? -65.939 -2.804 -15.266 1.00 37.66 807 HIS A C 1
ATOM 6527 O O . HIS A 1 807 ? -65.513 -2.610 -14.134 1.00 37.66 807 HIS A O 1
ATOM 6533 N N . GLU A 1 808 ? -67.193 -2.532 -15.637 1.00 38.41 808 GLU A N 1
ATOM 6534 C CA . GLU A 1 808 ? -68.212 -1.876 -14.813 1.00 38.41 808 GLU A CA 1
ATOM 6535 C C . GLU A 1 808 ? -68.483 -2.609 -13.491 1.00 38.41 808 GLU A C 1
ATOM 6537 O O . GLU A 1 808 ? -68.590 -3.832 -13.440 1.00 38.41 808 GLU A O 1
ATOM 6542 N N . GLU A 1 809 ? -68.603 -1.796 -12.442 1.00 42.94 809 GLU A N 1
ATOM 6543 C CA . GLU A 1 809 ? -68.834 -2.130 -11.039 1.00 42.94 809 GLU A CA 1
ATOM 6544 C C . GLU A 1 809 ? -70.049 -3.053 -10.839 1.00 42.94 809 GLU A C 1
ATOM 6546 O O . GLU A 1 809 ? -71.198 -2.619 -10.962 1.00 42.94 809 GLU A O 1
ATOM 6551 N N . ASP A 1 810 ? -69.806 -4.300 -10.427 1.00 49.56 810 ASP A N 1
ATOM 6552 C CA . ASP A 1 810 ? -70.816 -5.114 -9.748 1.00 49.56 810 ASP A CA 1
ATOM 6553 C C . ASP A 1 810 ? -70.491 -5.132 -8.247 1.00 49.56 810 ASP A C 1
ATOM 6555 O O . ASP A 1 810 ? -69.599 -5.841 -7.773 1.00 49.56 810 ASP A O 1
ATOM 6559 N N . GLY A 1 811 ? -71.173 -4.270 -7.484 1.00 53.94 811 GLY A N 1
ATOM 6560 C CA . GLY A 1 811 ? -70.832 -3.945 -6.090 1.00 53.94 811 GLY A CA 1
ATOM 6561 C C . GLY A 1 811 ? -70.912 -5.113 -5.095 1.00 53.94 811 GLY A C 1
ATOM 6562 O O . GLY A 1 811 ? -70.554 -4.953 -3.926 1.00 53.94 811 GLY A O 1
ATOM 6563 N N . GLU A 1 812 ? -71.381 -6.284 -5.523 1.00 57.59 812 GLU A N 1
ATOM 6564 C CA . GLU A 1 812 ? -71.395 -7.504 -4.715 1.00 57.59 812 GLU A CA 1
ATOM 6565 C C . GLU A 1 812 ? -70.023 -8.209 -4.707 1.00 57.59 812 GLU A C 1
ATOM 6567 O O . GLU A 1 812 ? -69.596 -8.694 -3.655 1.00 57.59 812 GLU A O 1
ATOM 6572 N N . LEU A 1 813 ? -69.273 -8.168 -5.818 1.00 60.72 813 LEU A N 1
ATOM 6573 C CA . LEU A 1 813 ? -67.948 -8.791 -5.932 1.00 60.72 813 LEU A CA 1
ATOM 6574 C C . LEU A 1 813 ? -66.899 -8.053 -5.086 1.00 60.72 813 LEU A C 1
ATOM 6576 O O . LEU A 1 813 ? -66.148 -8.685 -4.343 1.00 60.72 813 LEU A O 1
ATOM 6580 N N . ASP A 1 814 ? -66.898 -6.719 -5.107 1.00 63.94 814 ASP A N 1
ATOM 6581 C CA . ASP A 1 814 ? -65.973 -5.904 -4.301 1.00 63.94 814 ASP A CA 1
ATOM 6582 C C . ASP A 1 814 ? -66.205 -6.057 -2.800 1.00 63.94 814 ASP A C 1
ATOM 6584 O O . ASP A 1 814 ? -65.273 -5.999 -1.992 1.00 63.94 814 ASP A O 1
ATOM 6588 N N . LYS A 1 815 ? -67.457 -6.304 -2.408 1.00 67.75 815 LYS A N 1
ATOM 6589 C CA . LYS A 1 815 ? -67.799 -6.570 -1.016 1.00 67.75 815 LYS A CA 1
ATOM 6590 C C . LYS A 1 815 ? -67.235 -7.913 -0.556 1.00 67.75 815 LYS A C 1
ATOM 6592 O O . LYS A 1 815 ? -66.657 -7.980 0.524 1.00 67.75 815 LYS A O 1
ATOM 6597 N N . ILE A 1 816 ? -67.323 -8.949 -1.392 1.00 66.88 816 ILE A N 1
ATOM 6598 C CA . ILE A 1 816 ? -66.732 -10.267 -1.113 1.00 66.88 816 ILE A CA 1
ATOM 6599 C C . ILE A 1 816 ? -65.203 -10.184 -1.088 1.00 66.88 816 ILE A C 1
ATOM 6601 O O . ILE A 1 816 ? -64.592 -10.715 -0.159 1.00 66.88 816 ILE A O 1
ATOM 6605 N N . LYS A 1 817 ? -64.594 -9.464 -2.042 1.00 65.94 817 LYS A N 1
ATOM 6606 C CA . LYS A 1 817 ? -63.143 -9.215 -2.083 1.00 65.94 817 LYS A CA 1
ATOM 6607 C C . LYS A 1 817 ? -62.640 -8.616 -0.773 1.00 65.94 817 LYS A C 1
ATOM 6609 O O . LYS A 1 817 ? -61.684 -9.109 -0.176 1.00 65.94 817 LYS A O 1
ATOM 6614 N N . LYS A 1 818 ? -63.342 -7.587 -0.295 1.00 68.56 818 LYS A N 1
ATOM 6615 C CA . LYS A 1 818 ? -62.992 -6.850 0.920 1.00 68.56 818 LYS A CA 1
ATOM 6616 C C . LYS A 1 818 ? -63.262 -7.632 2.205 1.00 68.56 818 LYS A C 1
ATOM 6618 O O . LYS A 1 818 ? -62.433 -7.589 3.109 1.00 68.56 818 LYS A O 1
ATOM 6623 N N . ASP A 1 819 ? -64.383 -8.346 2.287 1.00 71.25 819 ASP A N 1
ATOM 6624 C CA . ASP A 1 819 ? -64.754 -9.115 3.482 1.00 71.25 819 ASP A CA 1
ATOM 6625 C C . ASP A 1 819 ? -63.860 -10.353 3.678 1.00 71.25 819 ASP A C 1
ATOM 6627 O O . ASP A 1 819 ? -63.665 -10.794 4.811 1.00 71.25 819 ASP A O 1
ATOM 6631 N N . ARG A 1 820 ? -63.297 -10.904 2.594 1.00 67.19 820 ARG A N 1
ATOM 6632 C CA . ARG A 1 820 ? -62.428 -12.092 2.628 1.00 67.19 820 ARG A CA 1
ATOM 6633 C C . ARG A 1 820 ? -60.933 -11.804 2.440 1.00 67.19 820 ARG A C 1
ATOM 6635 O O . ARG A 1 820 ? -60.130 -12.716 2.591 1.00 67.19 820 ARG A O 1
ATOM 6642 N N . GLY A 1 821 ? -60.550 -10.547 2.200 1.00 61.69 821 GLY A N 1
ATOM 6643 C CA . GLY A 1 821 ? -59.152 -10.099 2.232 1.00 61.69 821 GLY A CA 1
ATOM 6644 C C . GLY A 1 821 ? -58.316 -10.453 0.998 1.00 61.69 821 GLY A C 1
ATOM 6645 O O . GLY A 1 821 ? -57.099 -10.600 1.118 1.00 61.69 821 GLY A O 1
ATOM 6646 N N . TYR A 1 822 ? -58.941 -10.588 -0.174 1.00 63.03 822 TYR A N 1
ATOM 6647 C CA . TYR A 1 822 ? -58.224 -10.871 -1.420 1.00 63.03 822 TYR A CA 1
ATOM 6648 C C . TYR A 1 822 ? -57.494 -9.621 -1.926 1.00 63.03 822 TYR A C 1
ATOM 6650 O O . TYR A 1 822 ? -58.066 -8.532 -1.975 1.00 63.03 822 TYR A O 1
ATOM 6658 N N . ASN A 1 823 ? -56.221 -9.785 -2.295 1.00 53.66 823 ASN A N 1
ATOM 6659 C CA . ASN A 1 823 ? -55.320 -8.679 -2.652 1.00 53.66 823 ASN A CA 1
ATOM 6660 C C . ASN A 1 823 ? -54.916 -8.667 -4.134 1.00 53.66 823 ASN A C 1
ATOM 6662 O O . ASN A 1 823 ? -54.150 -7.797 -4.543 1.00 53.66 823 ASN A O 1
ATOM 6666 N N . TYR A 1 824 ? -55.374 -9.644 -4.914 1.00 51.19 824 TYR A N 1
ATOM 6667 C CA . TYR A 1 824 ? -54.996 -9.823 -6.310 1.00 51.19 824 TYR A CA 1
ATOM 6668 C C . TYR A 1 824 ? -56.214 -10.254 -7.123 1.00 51.19 824 TYR A C 1
ATOM 6670 O O . TYR A 1 824 ? -57.067 -10.975 -6.617 1.00 51.19 824 TYR A O 1
ATOM 6678 N N . GLU A 1 825 ? -56.302 -9.804 -8.368 1.00 55.50 825 GLU A N 1
ATOM 6679 C CA . GLU A 1 825 ? -57.318 -10.237 -9.319 1.00 55.50 825 GLU A CA 1
ATOM 6680 C C . GLU A 1 825 ? -56.713 -10.310 -10.719 1.00 55.50 825 GLU A C 1
ATOM 6682 O O . GLU A 1 825 ? -55.789 -9.566 -11.045 1.00 55.50 825 GLU A O 1
ATOM 6687 N N . ASP A 1 826 ? -57.240 -11.209 -11.540 1.00 52.75 826 ASP A N 1
ATOM 6688 C CA . ASP A 1 826 ? -56.814 -11.420 -12.918 1.00 52.75 826 ASP A CA 1
ATOM 6689 C C . ASP A 1 826 ? -58.038 -11.690 -13.806 1.00 52.75 826 ASP A C 1
ATOM 6691 O O . ASP A 1 826 ? -58.972 -12.384 -13.407 1.00 52.75 826 ASP A O 1
ATOM 6695 N N . VAL A 1 827 ? -58.067 -11.150 -15.023 1.00 63.00 827 VAL A N 1
ATOM 6696 C CA . VAL A 1 827 ? -59.154 -11.375 -15.988 1.00 63.00 827 VAL A CA 1
ATOM 6697 C C . VAL A 1 827 ? -58.580 -12.053 -17.218 1.00 63.00 827 VAL A C 1
ATOM 6699 O O . VAL A 1 827 ? -57.739 -11.500 -17.920 1.00 63.00 827 VAL A O 1
ATOM 6702 N N . ILE A 1 828 ? -59.093 -13.242 -17.524 1.00 60.78 828 ILE A N 1
ATOM 6703 C CA . ILE A 1 828 ? -58.585 -14.078 -18.604 1.00 60.78 828 ILE A CA 1
ATOM 6704 C C . ILE A 1 828 ? -59.671 -14.252 -19.672 1.00 60.78 828 ILE A C 1
ATOM 6706 O O . ILE A 1 828 ? -60.709 -14.888 -19.464 1.00 60.78 828 ILE A O 1
ATOM 6710 N N . GLU A 1 829 ? -59.413 -13.703 -20.861 1.00 68.00 829 GLU A N 1
ATOM 6711 C CA . GLU A 1 829 ? -60.247 -13.884 -22.053 1.00 68.00 829 GLU A CA 1
ATOM 6712 C C . GLU A 1 829 ? -59.757 -15.080 -22.876 1.00 68.00 829 GLU A C 1
ATOM 6714 O O . GLU A 1 829 ? -58.780 -14.973 -23.616 1.00 68.00 829 GLU A O 1
ATOM 6719 N N . LEU A 1 830 ? -60.452 -16.221 -22.816 1.00 66.62 830 LEU A N 1
ATOM 6720 C CA . LEU A 1 830 ? -60.063 -17.437 -23.539 1.00 66.62 830 LEU A CA 1
ATOM 6721 C C . LEU A 1 830 ? -60.530 -17.399 -25.005 1.00 66.62 830 LEU A C 1
ATOM 6723 O O . LEU A 1 830 ? -61.368 -18.192 -25.445 1.00 66.62 830 LEU A O 1
ATOM 6727 N N . LEU A 1 831 ? -59.957 -16.472 -25.779 1.00 68.69 831 LEU A N 1
ATOM 6728 C CA . LEU A 1 831 ? -60.228 -16.261 -27.203 1.00 68.69 831 LEU A CA 1
ATOM 6729 C C . LEU A 1 831 ? -58.987 -16.560 -28.065 1.00 68.69 831 LEU A C 1
ATOM 6731 O O . LEU A 1 831 ? -57.932 -15.981 -27.800 1.00 68.69 831 LEU A O 1
ATOM 6735 N N . PRO A 1 832 ? -59.102 -17.346 -29.160 1.00 63.22 832 PRO A N 1
ATOM 6736 C CA . PRO A 1 832 ? -57.967 -17.632 -30.047 1.00 63.22 832 PRO A CA 1
ATOM 6737 C C . PRO A 1 832 ? -57.308 -16.379 -30.636 1.00 63.22 832 PRO A C 1
ATOM 6739 O O . PRO A 1 832 ? -56.124 -16.376 -30.936 1.00 63.22 832 PRO A O 1
ATOM 6742 N N . GLU A 1 833 ? -58.091 -15.314 -30.819 1.00 60.31 833 GLU A N 1
ATOM 6743 C CA . GLU A 1 833 ? -57.671 -14.070 -31.475 1.00 60.31 833 GLU A CA 1
ATOM 6744 C C . GLU A 1 833 ? -56.923 -13.117 -30.530 1.00 60.31 833 GLU A C 1
ATOM 6746 O O . GLU A 1 833 ? -56.233 -12.215 -30.999 1.00 60.31 833 GLU A O 1
ATOM 6751 N N . LYS A 1 834 ? -57.074 -13.296 -29.211 1.00 57.53 834 LYS A N 1
ATOM 6752 C CA . LYS A 1 834 ? -56.493 -12.415 -28.185 1.00 57.53 834 LYS A CA 1
ATOM 6753 C C . LYS A 1 834 ? -55.407 -13.080 -27.339 1.00 57.53 834 LYS A C 1
ATOM 6755 O O . LYS A 1 834 ? -54.696 -12.383 -26.626 1.00 57.53 834 LYS A O 1
ATOM 6760 N N . LEU A 1 835 ? -55.243 -14.399 -27.445 1.00 59.88 835 LEU A N 1
ATOM 6761 C CA . LEU A 1 835 ? -54.198 -15.153 -26.756 1.00 59.88 835 LEU A CA 1
ATOM 6762 C C . LEU A 1 835 ? -53.186 -15.712 -27.768 1.00 59.88 835 LEU A C 1
ATOM 6764 O O . LEU A 1 835 ? -53.508 -16.677 -28.464 1.00 59.88 835 LEU A O 1
ATOM 6768 N N . PRO A 1 836 ? -51.951 -15.175 -27.839 1.00 47.38 836 PRO A N 1
ATOM 6769 C CA . PRO A 1 836 ? -50.935 -15.653 -28.781 1.00 47.38 836 PRO A CA 1
ATOM 6770 C C . PRO A 1 836 ? -50.508 -17.117 -28.545 1.00 47.38 836 PRO A C 1
ATOM 6772 O O . PRO A 1 836 ? -50.064 -17.766 -29.487 1.00 47.38 836 PRO A O 1
ATOM 6775 N N . ASN A 1 837 ? -50.751 -17.669 -27.346 1.00 63.81 837 ASN A N 1
ATOM 6776 C CA . ASN A 1 837 ? -50.489 -19.071 -26.977 1.00 63.81 837 ASN A CA 1
ATOM 6777 C C . ASN A 1 837 ? -51.780 -19.830 -26.608 1.00 63.81 837 ASN A C 1
ATOM 6779 O O . ASN A 1 837 ? -51.818 -20.602 -25.649 1.00 63.81 837 ASN A O 1
ATOM 6783 N N . TYR A 1 838 ? -52.866 -19.589 -27.349 1.00 64.12 838 TYR A N 1
ATOM 6784 C CA . TYR A 1 838 ? -54.206 -20.106 -27.044 1.00 64.12 838 TYR A CA 1
ATOM 6785 C C . TYR A 1 838 ? -54.257 -21.618 -26.752 1.00 64.12 838 TYR A C 1
ATOM 6787 O O . TYR A 1 838 ? -54.853 -22.027 -25.758 1.00 64.12 838 TYR A O 1
ATOM 6795 N N . GLU A 1 839 ? -53.614 -22.460 -27.570 1.00 66.81 839 GLU A N 1
ATOM 6796 C CA . GLU A 1 839 ? -53.655 -23.918 -27.370 1.00 66.81 839 GLU A CA 1
ATOM 6797 C C . GLU A 1 839 ? -52.897 -24.393 -26.121 1.00 66.81 839 GLU A C 1
ATOM 6799 O O . GLU A 1 839 ? -53.303 -25.374 -25.495 1.00 66.81 839 GLU A O 1
ATOM 6804 N N . GLU A 1 840 ? -51.810 -23.721 -25.741 1.00 65.94 840 GLU A N 1
ATOM 6805 C CA . GLU A 1 840 ? -51.042 -24.055 -24.534 1.00 65.94 840 GLU A CA 1
ATOM 6806 C C . GLU A 1 840 ? -51.756 -23.568 -23.274 1.00 65.94 840 GLU A C 1
ATOM 6808 O O . GLU A 1 840 ? -51.876 -24.320 -22.308 1.00 65.94 840 GLU A O 1
ATOM 6813 N N . MET A 1 841 ? -52.338 -22.367 -23.320 1.00 60.34 841 MET A N 1
ATOM 6814 C CA . MET A 1 841 ? -53.160 -21.843 -22.228 1.00 60.34 841 MET A CA 1
ATOM 6815 C C . MET A 1 841 ? -54.391 -22.709 -21.987 1.00 60.34 841 MET A C 1
ATOM 6817 O O . MET A 1 841 ? -54.682 -23.046 -20.843 1.00 60.34 841 MET A O 1
ATOM 6821 N N . LEU A 1 842 ? -55.074 -23.164 -23.045 1.00 65.94 842 LEU A N 1
ATOM 6822 C CA . LEU A 1 842 ? -56.155 -24.134 -22.887 1.00 65.94 842 LEU A CA 1
ATOM 6823 C C . LEU A 1 842 ? -55.667 -25.381 -22.146 1.00 65.94 842 LEU A C 1
ATOM 6825 O O . LEU A 1 842 ? -56.305 -25.785 -21.177 1.00 65.94 842 LEU A O 1
ATOM 6829 N N . LYS A 1 843 ? -54.524 -25.963 -22.538 1.00 67.88 843 LYS A N 1
ATOM 6830 C CA . LYS A 1 843 ? -53.969 -27.143 -21.853 1.00 67.88 843 LYS A CA 1
ATOM 6831 C C . LYS A 1 843 ? -53.742 -26.896 -20.362 1.00 67.88 843 LYS A C 1
ATOM 6833 O O . LYS A 1 843 ? -54.035 -27.800 -19.586 1.00 67.88 843 LYS A O 1
ATOM 6838 N N . LEU A 1 844 ? -53.295 -25.708 -19.954 1.00 65.25 844 LEU A N 1
ATOM 6839 C CA . LEU A 1 844 ? -53.131 -25.359 -18.537 1.00 65.25 844 LEU A CA 1
ATOM 6840 C C . LEU A 1 844 ? -54.470 -25.385 -17.782 1.00 65.25 844 LEU A C 1
ATOM 6842 O O . LEU A 1 844 ? -54.558 -26.030 -16.742 1.00 65.25 844 LEU A O 1
ATOM 6846 N N . PHE A 1 845 ? -55.538 -24.801 -18.338 1.00 63.84 845 PHE A N 1
ATOM 6847 C CA . PHE A 1 845 ? -56.880 -24.860 -17.728 1.00 63.84 845 PHE A CA 1
ATOM 6848 C C . PHE A 1 845 ? -57.473 -26.275 -17.697 1.00 63.84 845 PHE A C 1
ATOM 6850 O O . PHE A 1 845 ? -58.187 -26.628 -16.757 1.00 63.84 845 PHE A O 1
ATOM 6857 N N . PHE A 1 846 ? -57.154 -27.094 -18.702 1.00 67.06 846 PHE A N 1
ATOM 6858 C CA . PHE A 1 846 ? -57.560 -28.498 -18.778 1.00 67.06 846 PHE A CA 1
ATOM 6859 C C . PHE A 1 846 ? -56.771 -29.417 -17.834 1.00 67.06 846 PHE A C 1
ATOM 6861 O O . PHE A 1 846 ? -57.222 -30.536 -17.563 1.00 67.06 846 PHE A O 1
ATOM 6868 N N . THR A 1 847 ? -55.602 -28.981 -17.362 1.00 73.06 847 THR A N 1
ATOM 6869 C CA . THR A 1 847 ? -54.728 -29.783 -16.504 1.00 73.06 847 THR A CA 1
ATOM 6870 C C . THR A 1 847 ? -55.245 -29.754 -15.069 1.00 73.06 847 THR A C 1
ATOM 6872 O O . THR A 1 847 ? -55.582 -28.701 -14.533 1.00 73.06 847 THR A O 1
ATOM 6875 N N . GLU A 1 848 ? -55.339 -30.932 -14.453 1.00 79.00 848 GLU A N 1
ATOM 6876 C CA . GLU A 1 848 ? -55.734 -31.089 -13.050 1.00 79.00 848 GLU A CA 1
ATOM 6877 C C . GLU A 1 848 ? -54.710 -30.403 -12.140 1.00 79.00 848 GLU A C 1
ATOM 6879 O O . GLU A 1 848 ? -53.518 -30.700 -12.211 1.00 79.00 848 GLU A O 1
ATOM 6884 N N . HIS A 1 849 ? -55.180 -29.491 -11.291 1.00 70.69 849 HIS A N 1
ATOM 6885 C CA . HIS A 1 849 ? -54.342 -28.761 -10.343 1.00 70.69 849 HIS A CA 1
ATOM 6886 C C . HIS A 1 849 ? -55.112 -28.442 -9.050 1.00 70.69 849 HIS A C 1
ATOM 6888 O O . HIS A 1 849 ? -56.311 -28.713 -8.941 1.00 70.69 849 HIS A O 1
ATOM 6894 N N . LEU A 1 850 ? -54.399 -27.919 -8.049 1.00 77.25 850 LEU A N 1
ATOM 6895 C CA . LEU A 1 850 ? -54.943 -27.459 -6.770 1.00 77.25 850 LEU A CA 1
ATOM 6896 C C . LEU A 1 850 ? -54.282 -26.132 -6.394 1.00 77.25 850 LEU A C 1
ATOM 6898 O O . LEU A 1 850 ? -53.130 -25.901 -6.759 1.00 77.25 850 LEU A O 1
ATOM 6902 N N . HIS A 1 851 ? -54.983 -25.306 -5.623 1.00 63.50 851 HIS A N 1
ATOM 6903 C CA . HIS A 1 851 ? -54.418 -24.103 -5.008 1.00 63.50 851 HIS A CA 1
ATOM 6904 C C . HIS A 1 851 ? -54.369 -24.281 -3.491 1.00 63.50 851 HIS A C 1
ATOM 6906 O O . HIS A 1 851 ? -55.226 -24.954 -2.909 1.00 63.50 851 HIS A O 1
ATOM 6912 N N . ALA A 1 852 ? -53.336 -23.720 -2.863 1.00 57.03 852 ALA A N 1
ATOM 6913 C CA . ALA A 1 852 ? -53.188 -23.718 -1.407 1.00 57.03 852 ALA A CA 1
ATOM 6914 C C . ALA A 1 852 ? -54.179 -22.759 -0.723 1.00 57.03 852 ALA A C 1
ATOM 6916 O O . ALA A 1 852 ? -54.489 -22.944 0.452 1.00 57.03 852 ALA A O 1
ATOM 6917 N N . ASP A 1 853 ? -54.710 -21.803 -1.486 1.00 63.16 853 ASP A N 1
ATOM 6918 C CA . ASP A 1 853 ? -55.682 -20.803 -1.057 1.00 63.16 853 ASP A CA 1
ATOM 6919 C C . ASP A 1 853 ? -57.056 -21.033 -1.713 1.00 63.16 853 ASP A C 1
ATOM 6921 O O . ASP A 1 853 ? -57.189 -21.780 -2.686 1.00 63.16 853 ASP A O 1
ATOM 6925 N N . GLU A 1 854 ? -58.095 -20.405 -1.153 1.00 66.31 854 GLU A N 1
ATOM 6926 C CA . GLU A 1 854 ? -59.443 -20.388 -1.733 1.00 66.31 854 GLU A CA 1
ATOM 6927 C C . GLU A 1 854 ? -59.445 -19.553 -3.017 1.00 66.31 854 GLU A C 1
ATOM 6929 O O . GLU A 1 854 ? -58.942 -18.434 -3.037 1.00 66.31 854 GLU A O 1
ATOM 6934 N N . GLU A 1 855 ? -60.032 -20.089 -4.081 1.00 71.25 855 GLU A N 1
ATOM 6935 C CA . GLU A 1 855 ? -60.022 -19.478 -5.403 1.00 71.25 855 GLU A CA 1
ATOM 6936 C C . GLU A 1 855 ? -61.432 -19.082 -5.839 1.00 71.25 855 GLU A C 1
ATOM 6938 O O . GLU A 1 855 ? -62.341 -19.916 -5.830 1.00 71.25 855 GLU A O 1
ATOM 6943 N N . ILE A 1 856 ? -61.618 -17.837 -6.289 1.00 71.19 856 ILE A N 1
ATOM 6944 C CA . ILE A 1 856 ? -62.900 -17.382 -6.829 1.00 71.19 856 ILE A CA 1
ATOM 6945 C C . ILE A 1 856 ? -62.810 -17.240 -8.351 1.00 71.19 856 ILE A C 1
ATOM 6947 O O . ILE A 1 856 ? -61.836 -16.747 -8.927 1.00 71.19 856 ILE A O 1
ATOM 6951 N N . ARG A 1 857 ? -63.852 -17.711 -9.035 1.00 77.38 857 ARG A N 1
ATOM 6952 C CA . ARG A 1 857 ? -64.043 -17.579 -10.480 1.00 77.38 857 ARG A CA 1
ATOM 6953 C C . ARG A 1 857 ? -65.401 -16.963 -10.755 1.00 77.38 857 ARG A C 1
ATOM 6955 O O . ARG A 1 857 ? -66.421 -17.585 -10.478 1.00 77.38 857 ARG A O 1
ATOM 6962 N N . PHE A 1 858 ? -65.405 -15.768 -11.327 1.00 77.06 858 PHE A N 1
ATOM 6963 C CA . PHE A 1 858 ? -66.603 -15.101 -11.816 1.00 77.06 858 PHE A CA 1
ATOM 6964 C C . PHE A 1 858 ? -66.621 -15.140 -13.345 1.00 77.06 858 PHE A C 1
ATOM 6966 O O . PHE A 1 858 ? -65.680 -14.691 -14.004 1.00 77.06 858 PHE A O 1
ATOM 6973 N N . ILE A 1 859 ? -67.659 -15.729 -13.937 1.00 78.88 859 ILE A N 1
ATOM 6974 C CA . ILE A 1 859 ? -67.749 -15.855 -15.394 1.00 78.88 859 ILE A CA 1
ATOM 6975 C C . ILE A 1 859 ? -68.336 -14.564 -15.958 1.00 78.88 859 ILE A C 1
ATOM 6977 O O . ILE A 1 859 ? -69.524 -14.302 -15.810 1.00 78.88 859 ILE A O 1
ATOM 6981 N N . LEU A 1 860 ? -67.519 -13.759 -16.634 1.00 68.12 860 LEU A N 1
ATOM 6982 C CA . LEU A 1 860 ? -67.963 -12.481 -17.199 1.00 68.12 860 LEU A CA 1
ATOM 6983 C C . LEU A 1 860 ? -68.748 -12.666 -18.504 1.00 68.12 860 LEU A C 1
ATOM 6985 O O . LEU A 1 860 ? -69.703 -11.942 -18.773 1.00 68.12 860 LEU A O 1
ATOM 6989 N N . ALA A 1 861 ? -68.358 -13.638 -19.331 1.00 64.94 861 ALA A N 1
ATOM 6990 C CA . ALA A 1 861 ? -69.031 -13.937 -20.593 1.00 64.94 861 ALA A CA 1
ATOM 6991 C C . ALA A 1 861 ? -68.800 -15.394 -21.017 1.00 64.94 861 ALA A C 1
ATOM 6993 O O . ALA A 1 861 ? -67.746 -15.954 -20.738 1.00 64.94 861 ALA A O 1
ATOM 6994 N N . GLY A 1 862 ? -69.742 -15.990 -21.752 1.00 78.12 862 GLY A N 1
ATOM 6995 C CA . GLY A 1 862 ? -69.636 -17.359 -22.277 1.00 78.12 862 GLY A CA 1
ATOM 6996 C C . GLY A 1 862 ? -70.057 -18.451 -21.293 1.00 78.12 862 GLY A C 1
ATOM 6997 O O . GLY A 1 862 ? -70.829 -18.202 -20.370 1.00 78.12 862 GLY A O 1
ATOM 6998 N N . SER A 1 863 ? -69.589 -19.679 -21.525 1.00 78.81 863 SER A N 1
ATOM 6999 C CA . SER A 1 863 ? -69.892 -20.834 -20.671 1.00 78.81 863 SER A CA 1
ATOM 7000 C C . SER A 1 863 ? -68.784 -21.887 -20.687 1.00 78.81 863 SER A C 1
ATOM 7002 O O . SER A 1 863 ? -68.087 -22.073 -21.689 1.00 78.81 863 SER A O 1
ATOM 7004 N N . GLY A 1 864 ? -68.645 -22.624 -19.591 1.00 83.94 864 GLY A N 1
ATOM 7005 C CA . GLY A 1 864 ? -67.708 -23.734 -19.464 1.00 83.94 864 GLY A CA 1
ATOM 7006 C C . GLY A 1 864 ? -68.108 -24.713 -18.367 1.00 83.94 864 GLY A C 1
ATOM 7007 O O . GLY A 1 864 ? -69.168 -24.604 -17.755 1.00 83.94 864 GLY A O 1
ATOM 7008 N N . PHE A 1 865 ? -67.250 -25.695 -18.135 1.00 84.81 865 PHE A N 1
ATOM 7009 C CA . PHE A 1 865 ? -67.427 -26.749 -17.154 1.00 84.81 865 PHE A CA 1
ATOM 7010 C C . PHE A 1 865 ? -66.248 -26.758 -16.185 1.00 84.81 865 PHE A C 1
ATOM 7012 O O . PHE A 1 865 ? -65.099 -26.882 -16.611 1.00 84.81 865 PHE A O 1
ATOM 7019 N N . PHE A 1 866 ? -66.542 -26.678 -14.893 1.00 84.94 866 PHE A N 1
ATOM 7020 C CA . PHE A 1 866 ? -65.602 -26.976 -13.823 1.00 84.94 866 PHE A CA 1
ATOM 7021 C C . PHE A 1 866 ? -65.787 -28.426 -13.402 1.00 84.94 866 PHE A C 1
ATOM 7023 O O . PHE A 1 866 ? -66.846 -28.805 -12.905 1.00 84.94 866 PHE A O 1
ATOM 7030 N N . ASP A 1 867 ? -64.762 -29.243 -13.612 1.00 86.00 867 ASP A N 1
ATOM 7031 C CA . ASP A 1 867 ? -64.711 -30.576 -13.027 1.00 86.00 867 ASP A CA 1
ATOM 7032 C C . ASP A 1 867 ? -64.007 -30.451 -11.680 1.00 86.00 867 ASP A C 1
ATOM 7034 O O . ASP A 1 867 ? -62.840 -30.068 -11.637 1.00 86.00 867 ASP A O 1
ATOM 7038 N N . VAL A 1 868 ? -64.711 -30.769 -10.599 1.00 86.62 868 VAL A N 1
ATOM 7039 C CA . VAL A 1 868 ? -64.205 -30.706 -9.224 1.00 86.62 868 VAL A CA 1
ATOM 7040 C C . VAL A 1 868 ? -64.222 -32.105 -8.635 1.00 86.62 868 VAL A C 1
ATOM 7042 O O . VAL A 1 868 ? -65.198 -32.843 -8.793 1.00 86.62 868 VAL A O 1
ATOM 7045 N N . ARG A 1 869 ? -63.137 -32.500 -7.976 1.00 82.56 869 ARG A N 1
ATOM 7046 C CA . ARG A 1 869 ? -63.016 -33.831 -7.390 1.00 82.56 869 ARG A CA 1
ATOM 7047 C C . ARG A 1 869 ? -63.585 -33.840 -5.977 1.00 82.56 869 ARG A C 1
ATOM 7049 O O . ARG A 1 869 ? -63.139 -33.086 -5.118 1.00 82.56 869 ARG A O 1
ATOM 7056 N N . ASP A 1 870 ? -64.563 -34.706 -5.740 1.00 77.94 870 ASP A N 1
ATOM 7057 C CA . ASP A 1 870 ? -65.142 -34.921 -4.416 1.00 77.94 870 ASP A CA 1
ATOM 7058 C C . ASP A 1 870 ? -64.067 -35.474 -3.465 1.00 77.94 870 ASP A C 1
ATOM 7060 O O . ASP A 1 870 ? -63.453 -36.510 -3.738 1.00 77.94 870 ASP A O 1
ATOM 7064 N N . ALA A 1 871 ? -63.833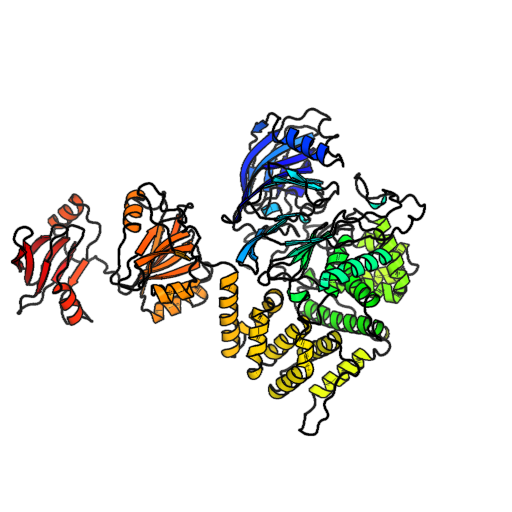 -34.772 -2.356 1.00 69.12 871 ALA A N 1
ATOM 7065 C CA . ALA A 1 871 ? -62.799 -35.111 -1.386 1.00 69.12 871 ALA A CA 1
ATOM 7066 C C . ALA A 1 871 ? -63.084 -36.418 -0.619 1.00 69.12 871 ALA A C 1
ATOM 7068 O O . ALA A 1 871 ? -62.145 -37.050 -0.138 1.00 69.12 871 ALA A O 1
ATOM 7069 N N . GLU A 1 872 ? -64.345 -36.853 -0.511 1.00 72.06 872 GLU A N 1
ATOM 7070 C CA . GLU A 1 872 ? -64.717 -38.036 0.277 1.00 72.06 872 GLU A CA 1
ATOM 7071 C C . GLU A 1 872 ? -64.702 -39.332 -0.542 1.00 72.06 872 GLU A C 1
ATOM 7073 O O . GLU A 1 872 ? -64.305 -40.383 -0.037 1.00 72.06 872 GLU A O 1
ATOM 7078 N N . ASN A 1 873 ? -65.138 -39.284 -1.806 1.00 77.56 873 ASN A N 1
ATOM 7079 C CA . ASN A 1 873 ? -65.269 -40.480 -2.652 1.00 77.56 873 ASN A CA 1
ATOM 7080 C C . ASN A 1 873 ? -64.409 -40.452 -3.929 1.00 77.56 873 ASN A C 1
ATOM 7082 O O . ASN A 1 873 ? -64.332 -41.462 -4.632 1.00 77.56 873 ASN A O 1
ATOM 7086 N N . GLY A 1 874 ? -63.742 -39.332 -4.223 1.00 76.44 874 GLY A N 1
ATOM 7087 C CA . GLY A 1 874 ? -62.812 -39.181 -5.341 1.00 76.44 874 GLY A CA 1
ATOM 7088 C C . GLY A 1 874 ? -63.456 -39.077 -6.726 1.00 76.44 874 GLY A C 1
ATOM 7089 O O . GLY A 1 874 ? -62.713 -39.050 -7.714 1.00 76.44 874 GLY A O 1
ATOM 7090 N N . ASN A 1 875 ? -64.791 -39.035 -6.821 1.00 84.00 875 ASN A N 1
ATOM 7091 C CA . ASN A 1 875 ? -65.512 -38.888 -8.084 1.00 84.00 875 ASN A CA 1
ATOM 7092 C C . ASN A 1 875 ? -65.449 -37.448 -8.604 1.00 84.00 875 ASN A C 1
ATOM 7094 O O . ASN A 1 875 ? -65.362 -36.491 -7.839 1.00 84.00 875 ASN A O 1
ATOM 7098 N N . TRP A 1 876 ? -65.547 -37.295 -9.925 1.00 86.00 876 TRP A N 1
ATOM 7099 C CA . TRP A 1 876 ? -65.608 -35.985 -10.566 1.00 86.00 876 TRP A CA 1
ATOM 7100 C C . TRP A 1 876 ? -67.042 -35.467 -10.624 1.00 86.00 876 TRP A C 1
ATOM 7102 O O . TRP A 1 876 ? -67.925 -36.110 -11.197 1.00 86.00 876 TRP A O 1
ATOM 7112 N N . ILE A 1 877 ? -67.247 -34.276 -10.073 1.00 85.06 877 ILE A N 1
ATOM 7113 C CA . ILE A 1 877 ? -68.478 -33.504 -10.174 1.00 85.06 877 ILE A CA 1
ATOM 7114 C C . ILE A 1 877 ? -68.256 -32.446 -11.249 1.00 85.06 877 ILE A C 1
ATOM 7116 O O . ILE A 1 877 ? -67.405 -31.572 -11.105 1.00 85.06 877 ILE A O 1
ATOM 7120 N N . ARG A 1 878 ? -69.020 -32.532 -12.338 1.00 87.00 878 ARG A N 1
ATOM 7121 C CA . ARG A 1 878 ? -68.986 -31.544 -13.418 1.00 87.00 878 ARG A CA 1
ATOM 7122 C C . ARG A 1 878 ? -70.040 -30.471 -13.174 1.00 87.00 878 ARG A C 1
ATOM 7124 O O . ARG A 1 878 ? -71.234 -30.761 -13.210 1.00 87.00 878 ARG A O 1
ATOM 7131 N N . ILE A 1 879 ? -69.591 -29.241 -12.980 1.00 86.19 879 ILE A N 1
ATOM 7132 C CA . ILE A 1 879 ? -70.413 -28.055 -12.754 1.00 86.19 879 ILE A CA 1
ATOM 7133 C C . ILE A 1 879 ? -70.379 -27.216 -14.027 1.00 86.19 879 ILE A C 1
ATOM 7135 O O . ILE A 1 879 ? -69.305 -26.830 -14.479 1.00 86.19 879 ILE A O 1
ATOM 7139 N N . LYS A 1 880 ? -71.538 -26.945 -14.632 1.00 85.69 880 LYS A N 1
ATOM 7140 C CA . LYS A 1 880 ? -71.621 -25.987 -15.739 1.00 85.69 880 LYS A CA 1
ATOM 7141 C C . LYS A 1 880 ? -71.696 -24.577 -15.156 1.00 85.69 880 LYS A C 1
ATOM 7143 O O . LYS A 1 880 ? -72.528 -24.355 -14.285 1.00 85.69 880 LYS A O 1
ATOM 7148 N N . ALA A 1 881 ? -70.848 -23.679 -15.640 1.00 82.81 881 ALA A N 1
ATOM 7149 C CA . ALA A 1 881 ? -70.839 -22.269 -15.273 1.00 82.81 881 ALA A CA 1
ATOM 7150 C C . ALA A 1 881 ? -71.052 -21.417 -16.527 1.00 82.81 881 ALA A C 1
ATOM 7152 O O . ALA A 1 881 ? -70.405 -21.644 -17.555 1.00 82.81 881 ALA A O 1
ATOM 7153 N N . GLU A 1 882 ? -71.965 -20.460 -16.449 1.00 82.25 882 GLU A N 1
ATOM 7154 C CA . GLU A 1 882 ? -72.321 -19.532 -17.520 1.00 82.25 882 GLU A CA 1
ATOM 7155 C C . GLU A 1 882 ? -72.111 -18.084 -17.052 1.00 82.25 882 GLU A C 1
ATOM 7157 O O . GLU A 1 882 ? -71.863 -17.828 -15.876 1.00 82.25 882 GLU A O 1
ATOM 7162 N N . ALA A 1 883 ? -72.148 -17.126 -17.978 1.00 78.62 883 ALA A N 1
ATOM 7163 C CA . ALA A 1 883 ? -71.953 -15.712 -17.663 1.00 78.62 883 ALA A CA 1
ATOM 7164 C C . ALA A 1 883 ? -72.870 -15.235 -16.517 1.00 78.62 883 ALA A C 1
ATOM 7166 O O . ALA A 1 883 ? -74.089 -15.393 -16.590 1.00 78.62 883 ALA A O 1
ATOM 7167 N N . GLY A 1 884 ? -72.274 -14.626 -15.491 1.00 72.12 884 GLY A N 1
ATOM 7168 C CA . GLY A 1 884 ? -72.919 -14.211 -14.245 1.00 72.12 884 GLY A CA 1
ATOM 7169 C C . GLY A 1 884 ? -72.760 -15.199 -13.084 1.00 72.12 884 GLY A C 1
ATOM 7170 O O . GLY A 1 884 ? -73.056 -14.836 -11.947 1.00 72.12 884 GLY A O 1
ATOM 7171 N N . ASP A 1 885 ? -72.272 -16.420 -13.326 1.00 78.94 885 ASP A N 1
ATOM 7172 C CA . ASP A 1 885 ? -72.032 -17.389 -12.256 1.00 78.94 885 ASP A CA 1
ATOM 7173 C C . ASP A 1 885 ? -70.718 -17.104 -11.515 1.00 78.94 885 ASP A C 1
ATOM 7175 O O . ASP A 1 885 ? -69.675 -16.832 -12.118 1.00 78.94 885 ASP A O 1
ATOM 7179 N N . MET A 1 886 ? -70.763 -17.244 -10.187 1.00 78.81 886 MET A N 1
ATOM 7180 C CA . MET A 1 886 ? -69.596 -17.196 -9.309 1.00 78.81 886 MET A CA 1
ATOM 7181 C C . MET A 1 886 ? -69.358 -18.565 -8.676 1.00 78.81 886 MET A C 1
ATOM 7183 O O . MET A 1 886 ? -70.235 -19.125 -8.015 1.00 78.81 886 MET A O 1
ATOM 7187 N N . LEU A 1 887 ? -68.146 -19.083 -8.832 1.00 79.75 887 LEU A N 1
ATOM 7188 C CA . LEU A 1 887 ? -67.688 -20.311 -8.203 1.00 79.75 887 LEU A CA 1
ATOM 7189 C C . LEU A 1 887 ? -66.591 -19.991 -7.200 1.00 79.75 887 LEU A C 1
ATOM 7191 O O . LEU A 1 887 ? -65.619 -19.320 -7.529 1.00 79.75 887 LEU A O 1
ATOM 7195 N N . ILE A 1 888 ? -66.755 -20.500 -5.984 1.00 78.88 888 ILE A N 1
ATOM 7196 C CA . ILE A 1 888 ? -65.753 -20.413 -4.927 1.00 78.88 888 ILE A CA 1
ATOM 7197 C C . ILE A 1 888 ? -65.217 -21.821 -4.705 1.00 78.88 888 ILE A C 1
ATOM 7199 O O . ILE A 1 888 ? -65.968 -22.716 -4.309 1.00 78.88 888 ILE A O 1
ATOM 7203 N N . MET A 1 889 ? -63.938 -22.013 -5.002 1.00 79.38 889 MET A N 1
ATOM 7204 C CA . MET A 1 889 ? -63.222 -23.269 -4.856 1.00 79.38 889 MET A CA 1
ATOM 7205 C C . MET A 1 889 ? -62.409 -23.256 -3.566 1.00 79.38 889 MET A C 1
ATOM 7207 O O . MET A 1 889 ? -61.452 -22.493 -3.460 1.00 79.38 889 MET A O 1
ATOM 7211 N N . PRO A 1 890 ? -62.772 -24.090 -2.576 1.00 73.88 890 PRO A N 1
ATOM 7212 C CA . PRO A 1 890 ? -61.993 -24.220 -1.357 1.00 73.88 890 PRO A CA 1
ATOM 7213 C C . PRO A 1 890 ? -60.553 -24.652 -1.642 1.00 73.88 890 PRO A C 1
ATOM 7215 O O . PRO A 1 890 ? -60.299 -25.459 -2.543 1.00 73.88 890 PRO A O 1
ATOM 7218 N N . ALA A 1 891 ? -59.634 -24.163 -0.811 1.00 74.31 891 ALA A N 1
ATOM 7219 C CA . ALA A 1 891 ? -58.240 -24.580 -0.811 1.00 74.31 891 ALA A CA 1
ATOM 7220 C C . ALA A 1 891 ? -58.099 -26.113 -0.780 1.00 74.31 891 ALA A C 1
ATOM 7222 O O . ALA A 1 891 ? -58.824 -26.812 -0.065 1.00 74.31 891 ALA A O 1
ATOM 7223 N N . GLY A 1 892 ? -57.135 -26.639 -1.536 1.00 73.25 892 GLY A N 1
ATOM 7224 C CA . GLY A 1 892 ? -56.774 -28.058 -1.520 1.00 73.25 892 GLY A CA 1
ATOM 7225 C C . GLY A 1 892 ? -57.708 -29.001 -2.287 1.00 73.25 892 GLY A C 1
ATOM 7226 O O . GLY A 1 892 ? -57.530 -30.216 -2.197 1.00 73.25 892 GLY A O 1
ATOM 7227 N N . ILE A 1 893 ? -58.679 -28.491 -3.054 1.00 77.69 893 ILE A N 1
ATOM 7228 C CA . ILE A 1 893 ? -59.549 -29.323 -3.899 1.00 77.69 893 ILE A CA 1
ATOM 7229 C C . ILE A 1 893 ? -59.018 -29.384 -5.335 1.00 77.69 893 ILE A C 1
ATOM 7231 O O . ILE A 1 893 ? -58.826 -28.358 -5.990 1.00 77.69 893 ILE A O 1
ATOM 7235 N N . TYR A 1 894 ? -58.840 -30.606 -5.850 1.00 79.88 894 TYR A N 1
ATOM 7236 C CA . TYR A 1 894 ? -58.480 -30.832 -7.249 1.00 79.88 894 TYR A CA 1
ATOM 7237 C C . TYR A 1 894 ? -59.607 -30.407 -8.179 1.00 79.88 894 TYR A C 1
ATOM 7239 O O . TYR A 1 894 ? -60.743 -30.883 -8.064 1.00 79.88 894 TYR A O 1
ATOM 7247 N N . HIS A 1 895 ? -59.274 -29.559 -9.141 1.00 82.31 895 HIS A N 1
ATOM 7248 C CA . HIS A 1 895 ? -60.220 -29.119 -10.150 1.00 82.31 895 HIS A CA 1
ATOM 7249 C C . HIS A 1 895 ? -59.538 -28.857 -11.496 1.00 82.31 895 HIS A C 1
ATOM 7251 O O . HIS A 1 895 ? -58.312 -28.815 -11.616 1.00 82.31 895 HIS A O 1
ATOM 7257 N N . ARG A 1 896 ? -60.362 -28.735 -12.538 1.00 83.62 896 ARG A N 1
ATOM 7258 C CA . ARG A 1 896 ? -59.960 -28.291 -13.879 1.00 83.62 896 ARG A CA 1
ATOM 7259 C C . ARG A 1 896 ? -61.117 -27.585 -14.572 1.00 83.62 896 ARG A C 1
ATOM 7261 O O . ARG A 1 896 ? -62.282 -27.828 -14.250 1.00 83.62 896 ARG A O 1
ATOM 7268 N N . PHE A 1 897 ? -60.797 -26.774 -15.571 1.00 81.88 897 PHE A N 1
ATOM 7269 C CA . PHE A 1 897 ? -61.775 -26.032 -16.353 1.00 81.88 897 PHE A CA 1
ATOM 7270 C C . PHE A 1 897 ? -61.759 -26.452 -17.823 1.00 81.88 897 PHE A C 1
ATOM 7272 O O . PHE A 1 897 ? -60.721 -26.727 -18.419 1.00 81.88 897 PHE A O 1
ATOM 7279 N N . THR A 1 898 ? -62.939 -26.531 -18.424 1.00 78.50 898 THR A N 1
ATOM 7280 C CA . THR A 1 898 ? -63.135 -26.918 -19.820 1.00 78.50 898 THR A CA 1
ATOM 7281 C C . THR A 1 898 ? -64.129 -25.973 -20.473 1.00 78.50 898 THR A C 1
ATOM 7283 O O . THR A 1 898 ? -65.221 -25.778 -19.953 1.00 78.50 898 THR A O 1
ATOM 7286 N N . LEU A 1 899 ? -63.802 -25.424 -21.639 1.00 75.06 899 LEU A N 1
ATOM 7287 C CA . LEU A 1 899 ? -64.757 -24.616 -22.401 1.00 75.06 899 LEU A CA 1
ATOM 7288 C C . LEU A 1 899 ? -65.897 -25.478 -22.968 1.00 75.06 899 LEU A C 1
ATOM 7290 O O . LEU A 1 899 ? -65.667 -26.605 -23.414 1.00 75.06 899 LEU A O 1
ATOM 7294 N N . ASP A 1 900 ? -67.121 -24.943 -22.971 1.00 72.81 900 ASP A N 1
ATOM 7295 C CA . ASP A 1 900 ? -68.245 -25.566 -23.677 1.00 72.81 900 ASP A CA 1
ATOM 7296 C C . ASP A 1 900 ? -68.034 -25.397 -25.193 1.00 72.81 900 ASP A C 1
ATOM 7298 O O . ASP A 1 900 ? -67.679 -24.318 -25.669 1.00 72.81 900 ASP A O 1
ATOM 7302 N N . VAL A 1 901 ? -68.211 -26.470 -25.967 1.00 53.75 901 VAL A N 1
ATOM 7303 C CA . VAL A 1 901 ? -67.600 -26.674 -27.303 1.00 53.75 901 VAL A CA 1
ATOM 7304 C C . VAL A 1 901 ? -68.200 -25.774 -28.402 1.00 53.75 901 VAL A C 1
ATOM 7306 O O . VAL A 1 901 ? -67.911 -25.950 -29.582 1.00 53.75 901 VAL A O 1
ATOM 7309 N N . LEU A 1 902 ? -69.025 -24.781 -28.061 1.00 47.38 902 LEU A N 1
ATOM 7310 C CA . LEU A 1 902 ? -69.699 -23.937 -29.048 1.00 47.38 902 LEU A CA 1
ATOM 7311 C C . LEU A 1 902 ? -69.640 -22.420 -28.831 1.00 47.38 902 LEU A C 1
ATOM 7313 O O . LEU A 1 902 ? -70.040 -21.722 -29.761 1.00 47.38 902 LEU A O 1
ATOM 7317 N N . LEU A 1 903 ? -69.104 -21.867 -27.734 1.00 47.22 903 LEU A N 1
ATOM 7318 C CA . LEU A 1 903 ? -68.982 -20.404 -27.594 1.00 47.22 903 LEU A CA 1
ATOM 7319 C C . LEU A 1 903 ? -67.763 -19.936 -26.777 1.00 47.22 903 LEU A C 1
ATOM 7321 O O . LEU A 1 903 ? -67.258 -20.619 -25.897 1.00 47.22 903 LEU A O 1
ATOM 7325 N N . ARG A 1 904 ? -67.321 -18.725 -27.138 1.00 52.19 904 ARG A N 1
ATOM 7326 C CA . ARG A 1 904 ? -66.259 -17.884 -26.563 1.00 52.19 904 ARG A CA 1
ATOM 7327 C C . ARG A 1 904 ? -66.523 -17.563 -25.079 1.00 52.19 904 ARG A C 1
ATOM 7329 O O . ARG A 1 904 ? -67.633 -17.124 -24.789 1.00 52.19 904 ARG A O 1
ATOM 7336 N N . THR A 1 905 ? -65.529 -17.694 -24.187 1.00 48.91 905 THR A N 1
ATOM 7337 C CA . THR A 1 905 ? -65.702 -17.458 -22.732 1.00 48.91 905 THR A CA 1
ATOM 7338 C C . THR A 1 905 ? -64.614 -16.549 -22.148 1.00 48.91 905 THR A C 1
ATOM 7340 O O . THR A 1 905 ? -63.429 -16.745 -22.417 1.00 48.91 905 THR A O 1
ATOM 7343 N N . THR A 1 906 ? -65.027 -15.585 -21.324 1.00 46.34 906 THR A N 1
ATOM 7344 C CA . THR A 1 906 ? -64.181 -14.672 -20.542 1.00 46.34 906 THR A CA 1
ATOM 7345 C C . THR A 1 906 ? -64.444 -14.903 -19.059 1.00 46.34 906 THR A C 1
ATOM 7347 O O . THR A 1 906 ? -65.600 -14.908 -18.629 1.00 46.34 906 THR A O 1
ATOM 7350 N N . VAL A 1 907 ? -63.381 -15.092 -18.278 1.00 49.94 907 VAL A N 1
ATOM 7351 C CA . VAL A 1 907 ? -63.460 -15.447 -16.856 1.00 49.94 907 VAL A CA 1
ATOM 7352 C C . VAL A 1 907 ? -62.579 -14.514 -16.032 1.00 49.94 907 VAL A C 1
ATOM 7354 O O . VAL A 1 907 ? -61.412 -14.329 -16.359 1.00 49.94 907 VAL A O 1
ATOM 7357 N N . GLN A 1 908 ? -63.119 -13.970 -14.946 1.00 41.50 908 GLN A N 1
ATOM 7358 C CA . GLN A 1 908 ? -62.370 -13.228 -13.935 1.00 41.50 908 GLN A CA 1
ATOM 7359 C C . GLN A 1 908 ? -62.028 -14.153 -12.762 1.00 41.50 908 GLN A C 1
ATOM 7361 O O . GLN A 1 908 ? -62.889 -14.842 -12.213 1.00 41.50 908 GLN A O 1
ATOM 7366 N N . ARG A 1 909 ? -60.746 -14.200 -12.416 1.00 41.53 909 ARG A N 1
ATOM 7367 C CA . ARG A 1 909 ? -60.146 -14.889 -11.276 1.00 41.53 909 ARG A CA 1
ATOM 7368 C C . ARG A 1 909 ? -59.884 -13.859 -10.183 1.00 41.53 909 ARG A C 1
ATOM 7370 O O . ARG A 1 909 ? -59.243 -12.847 -10.442 1.00 41.53 909 ARG A O 1
ATOM 7377 N N . CYS A 1 910 ? -60.355 -14.127 -8.974 1.00 40.16 910 CYS A N 1
ATOM 7378 C CA . CYS A 1 910 ? -60.013 -13.340 -7.792 1.00 40.16 910 CYS A CA 1
ATOM 7379 C C . CYS A 1 910 ? -59.381 -14.245 -6.742 1.00 40.16 910 CYS A C 1
ATOM 7381 O O . CYS A 1 910 ? -59.841 -15.411 -6.627 1.00 40.16 910 CYS A O 1
#

Nearest PDB structures (foldseek):
  1gw6-assembly1_A  TM=8.332E-01  e=5.255E-30  Homo sapiens
  5nie-assembly1_A  TM=8.299E-01  e=1.246E-29  Homo sapiens
  4gaa-assembly1_B  TM=7.979E-01  e=2.014E-30  Xenopus laevis
  2xpz-assembly1_A  TM=8.064E-01  e=1.437E-28  Saccharomyces cerevisiae
  2xq0-assembly1_A  TM=8.029E-01  e=3.574E-28  Saccharomyces cerevisiae

pLDDT: mean 79.76, std 14.42, range [24.91, 97.25]